Protein AF-0000000086674468 (afdb_homodimer)

Radius of gyration: 33.08 Å; Cα contacts (8 Å, |Δi|>4): 2312; chains: 2; bounding box: 78×90×82 Å

InterPro domains:
  IPR001851 ABC transporter, permease [PF02653] (36-300)
  IPR003439 ABC transporter-like, ATP-binding domain [PF00005] (406-553)
  IPR003439 ABC transporter-like, ATP-binding domain [PS50893] (391-625)
  IPR003593 AAA+ ATPase domain [SM00382] (415-603)
  IPR027417 P-loop containing nucleoside triphosphate hydrolase [G3DSA:3.40.50.300] (385-629)
  IPR027417 P-loop containing nucleoside triphosphate hydrolase [SSF52540] (390-624)
  IPR032823 Branched-chain amino acid ATP-binding cassette transporter, C-terminal [PF12399] (604-627)
  IPR043428 High-affinity branched-chain amino acid transport system permease protein LivM-like [cd06581] (40-310)
  IPR051120 ABC Transporter, Amino Acid and LPS Transport [PTHR45772] (387-627)

Sequence (1258 aa):
MTTRRALIGFPVAIAVLAALSLYRVTLGIPLAYLVLLTSILFWVTQATSWNILSGYSGYFSFGQAAYVGIGAYSTAVLFGRHGVNFYVTVVVAAALSAVLALAIGALAFRLRSLRGEIFALLTLAVPFILAALARINTTIDGGQGIIVSVPDFPAGIGLFQDFLYLISLLVAGAAVAVAFVMRRTRIGWALSAVHDAEDVAEGLGVATFRYKLRALVASAVIGGVGGAVFALQIGFVAVDSVFHLTVPLFVIVISVLGGRAHWMGPVAGAVLVVLLQDRLTASGLGEWQLIVLGALLIVLVIIAPQGIWPELSARPLIAVGTAAVVTAAVRLALSVDLLDALLAGLLTASVVAMVLNRRAGPAPRVRPAETEHAVAPTVPSPVDGAGRVLVECANVAKHFGGVRALDDVSLTIHEGEIVGLVGPNGSGKSTLVSILAGSRRPTAGRLIVEGRDVTGWPPHRVAHAGIARTYQIPRPFTSMTVRDNVAMAVMFGRTPRGLVAARAAADRPLETVGLAHLADAYPAVLNLHQRQLLEIARALAADPKVLLLDEALAGLNPVEIDNAVAVIRRVHESGVAIVIVEHLLRVVTQLATRLVVLDRGARLADGDPKTVLADPAVVRAYLGKRAHAMTTRRALIGFPVAIAVLAALSLYRVTLGIPLAYLVLLTSILFWVTQATSWNILSGYSGYFSFGQAAYVGIGAYSTAVLFGRHGVNFYVTVVVAAALSAVLALAIGALAFRLRSLRGEIFALLTLAVPFILAALARINTTIDGGQGIIVSVPDFPAGIGLFQDFLYLISLLVAGAAVAVAFVMRRTRIGWALSAVHDAEDVAEGLGVATFRYKLRALVASAVIGGVGGAVFALQIGFVAVDSVFHLTVPLFVIVISVLGGRAHWMGPVAGAVLVVLLQDRLTASGLGEWQLIVLGALLIVLVIIAPQGIWPELSARPLIAVGTAAVVTAAVRLALSVDLLDALLAGLLTASVVAMVLNRRAGPAPRVRPAETEHAVAPTVPSPVDGAGRVLVECANVAKHFGGVRALDDVSLTIHEGEIVGLVGPNGSGKSTLVSILAGSRRPTAGRLIVEGRDVTGWPPHRVAHAGIARTYQIPRPFTSMTVRDNVAMAVMFGRTPRGLVAARAAADRPLETVGLAHLADAYPAVLNLHQRQLLEIARALAADPKVLLLDEALAGLNPVEIDNAVAVIRRVHESGVAIVIVEHLLRVVTQLATRLVVLDRGARLADGDPKTVLADPAVVRAYLGKRAHA

Foldseek 3Di:
DVVVCCVVVLVVVLVVLLVCLLCVVVVVPDLVVLLLLLQLLLLLLLLLLQLLQCLLQVQQALQLLVLLQLLLLQLLQCCQPVNDALVVSLVVSLVVLLVVLLVLLVPQVVDPVNGDPNNRVSSNCNLVVVLVVCCVPCVRQVNPWTFHDQGDDDPSQPDSSSVLSSVSSVLSSVSLVVSVVCCQFLLSLLSLCNNQPVQQSLLLQRPNSVSSSVSSSSSSSSSSSSSNSVSVSVRIDDSCVRSDSVSSVLSVLLCQQQFSNDSCSSSLSSLLLSLVLVVCVVVVNNVCSVVVSVVVSVVSCVLPVRHQNVLCVVPVVQLVVQLVVQLVCCCVVVVDDSSVSNSRSNVRSSVVSSVVVVVPDDDPQPPPPPLPLPDQPDQPDDPPDQAAWFKWWAQFWADDPPATLAGGAIDTFHWLFEEEEEFDPSLNPVVVVCQLQLVDATPDTFMAGPRRTCHNPHNSVSQLSFEHEQDQQQRFSQVAFLLVSLLSSCCRANNHDTSVVSSVLLQVLCVLLRNNVRRGPGCVSDDLLVSLSSSVSSRVSSVGQEYEYEQSCPPPDPVSLVSVLSSVSSSSVVTHYYYYYHDDLVSCLVRGQKYWYGGSNYTDDIGGSVVRCPDPSRVCRHVPDDPPD/DVLVCCVVVLVVVLVVLLVCLLCVVVVVPDLVVLLLLLQLLLLLLLLLLQLLQCLLQVAQALQLLVLLQLLLLQLLQCCQPVNHALVVSLVVSLVVLLVVLLVLLVPQVVDPVNGDPNNRVSSNCNLVVVLVVCCVPCVRQVNPWTFHDQGDDDVSQPDSSSVLSSVSSVLSSVSLVVSVVCCQFLLSLLSLCNNQPVQQSLLLQRPNSVSSSVSSSSSSSSSSSSSNSVSVSVRIDDSCVRSDSVSSVLSVLLCQQQFSNDSCSSSLSSLLLSLVLVVCVVVVNNVCSVVVSVVVSVVSCVQPVRHQNVLCVVPVVQLVVQLVVQLVCCCVVVVDDSSVSNSRSNVVSSVVSSVVVVVPDDDPQPPPPPLPLPDQPDQPDPPPDQAAWFKWWAQFWADDPPATLAGGAIDTFHWLFEEEEEFDPSLNPVVVVCQLQLVDATPDTFMAGPRRTCHNPHNSVSQLSFEHEQDQQQRFSQVAFLLVSLLSSCCRANNHDTSVVSSVLLQVLCVLLRNNVRRGPGCVSDDLLRSLSSRVSSRVSSVGQEYEYEQSCPPPDPVSLVSVLSSVSSSSVVTHYYYYYHDDLVSCLVRGQKYWYGGSNYTDDIGGSVVRCPDPSRVCRHVPDDPPD

Structure (mmCIF, N/CA/C/O backbone):
data_AF-0000000086674468-model_v1
#
loop_
_entity.id
_entity.type
_entity.pdbx_description
1 polymer 'ABC transporter domain-containing protein'
#
loop_
_atom_site.group_PDB
_atom_site.id
_atom_site.type_symbol
_atom_site.label_atom_id
_atom_site.label_alt_id
_atom_site.label_comp_id
_atom_site.label_asym_id
_atom_site.label_entity_id
_atom_site.label_seq_id
_atom_site.pdbx_PDB_ins_code
_atom_site.Cartn_x
_atom_site.Cartn_y
_atom_site.Cartn_z
_atom_site.occupancy
_atom_site.B_iso_or_equiv
_atom_site.auth_seq_id
_atom_site.auth_comp_id
_atom_site.auth_asym_id
_atom_site.auth_atom_id
_atom_site.pdbx_PDB_model_num
ATOM 1 N N . MET A 1 1 ? -34.219 7.484 -9.469 1 38.5 1 MET A N 1
ATOM 2 C CA . MET A 1 1 ? -34.531 7.027 -10.812 1 38.5 1 MET A CA 1
ATOM 3 C C . MET A 1 1 ? -33.531 5.996 -11.289 1 38.5 1 MET A C 1
ATOM 5 O O . MET A 1 1 ? -33.906 5.016 -11.945 1 38.5 1 MET A O 1
ATOM 9 N N . THR A 1 2 ? -32.25 6.34 -10.992 1 46.28 2 THR A N 1
ATOM 10 C CA . THR A 1 2 ? -31.188 5.457 -11.484 1 46.28 2 THR A CA 1
ATOM 11 C C . THR A 1 2 ? -31.266 4.098 -10.789 1 46.28 2 THR A C 1
ATOM 13 O O . THR A 1 2 ? -30.969 3.066 -11.406 1 46.28 2 THR A O 1
ATOM 16 N N . THR A 1 3 ? -31.844 4.176 -9.609 1 51.56 3 THR A N 1
ATOM 17 C CA . THR A 1 3 ? -31.922 2.936 -8.852 1 51.56 3 THR A CA 1
ATOM 18 C C . THR A 1 3 ? -33.031 2.033 -9.391 1 51.56 3 THR A C 1
ATOM 20 O O . THR A 1 3 ? -32.844 0.82 -9.508 1 51.56 3 THR A O 1
ATOM 23 N N . ARG A 1 4 ? -34.281 2.607 -9.695 1 50.47 4 ARG A N 1
ATOM 24 C CA . ARG A 1 4 ? -35.406 1.818 -10.188 1 50.47 4 ARG A CA 1
ATOM 25 C C . ARG A 1 4 ? -35.094 1.17 -11.531 1 50.47 4 ARG A C 1
ATOM 27 O O . ARG A 1 4 ? -35.5 0.035 -11.789 1 50.47 4 ARG A O 1
ATOM 34 N N . ARG A 1 5 ? -34.406 1.897 -12.305 1 51.22 5 ARG A N 1
ATOM 35 C CA . ARG A 1 5 ? -34.062 1.386 -13.625 1 51.22 5 ARG A CA 1
ATOM 36 C C . ARG A 1 5 ? -33.125 0.202 -13.523 1 51.22 5 ARG A C 1
ATOM 38 O O . ARG A 1 5 ? -33.219 -0.761 -14.281 1 51.22 5 ARG A O 1
ATOM 45 N N . ALA A 1 6 ? -32.188 0.221 -12.602 1 57.38 6 ALA A N 1
ATOM 46 C CA . ALA A 1 6 ? -31.25 -0.892 -12.422 1 57.38 6 ALA A CA 1
ATOM 47 C C . ALA A 1 6 ? -31.984 -2.131 -11.906 1 57.38 6 ALA A C 1
ATOM 49 O O . ALA A 1 6 ? -31.656 -3.256 -12.305 1 57.38 6 ALA A O 1
ATOM 50 N N . LEU A 1 7 ? -32.969 -1.958 -11.188 1 59.97 7 LEU A N 1
ATOM 51 C CA . LEU A 1 7 ? -33.719 -3.055 -10.594 1 59.97 7 LEU A CA 1
ATOM 52 C C . LEU A 1 7 ? -34.562 -3.775 -11.641 1 59.97 7 LEU A C 1
ATOM 54 O O . LEU A 1 7 ? -34.781 -4.988 -11.555 1 59.97 7 LEU A O 1
ATOM 58 N N . ILE A 1 8 ? -35 -3.027 -12.625 1 59.19 8 ILE A N 1
ATOM 59 C CA . ILE A 1 8 ? -35.812 -3.656 -13.672 1 59.19 8 ILE A CA 1
ATOM 60 C C . ILE A 1 8 ? -34.906 -4.203 -14.766 1 59.19 8 ILE A C 1
ATOM 62 O O . ILE A 1 8 ? -35.156 -5.281 -15.312 1 59.19 8 ILE A O 1
ATOM 66 N N . GLY A 1 9 ? -33.812 -3.549 -14.945 1 67.56 9 GLY A N 1
ATOM 67 C CA . GLY A 1 9 ? -32.938 -3.91 -16.031 1 67.56 9 GLY A CA 1
ATOM 68 C C . GLY A 1 9 ? -32.156 -5.203 -15.789 1 67.56 9 GLY A C 1
ATOM 69 O O . GLY A 1 9 ? -32 -6.012 -16.703 1 67.56 9 GLY A O 1
ATOM 70 N N . PHE A 1 10 ? -31.969 -5.52 -14.562 1 77.31 10 PHE A N 1
ATOM 71 C CA . PHE A 1 10 ? -31.141 -6.668 -14.219 1 77.31 10 PHE A CA 1
ATOM 72 C C . PHE A 1 10 ? -31.906 -7.969 -14.43 1 77.31 10 PHE A C 1
ATOM 74 O O . PHE A 1 10 ? -31.438 -8.859 -15.141 1 77.31 10 PHE A O 1
ATOM 81 N N . PRO A 1 11 ? -33.094 -8.062 -13.945 1 76 11 PRO A N 1
ATOM 82 C CA . PRO A 1 11 ? -33.844 -9.305 -14.18 1 76 11 PRO A CA 1
ATOM 83 C C . PRO A 1 11 ? -34.188 -9.531 -15.648 1 76 11 PRO A C 1
ATOM 85 O O . PRO A 1 11 ? -34.188 -10.672 -16.125 1 76 11 PRO A O 1
ATOM 88 N N . VAL A 1 12 ? -34.406 -8.477 -16.359 1 74.56 12 VAL A N 1
ATOM 89 C CA . VAL A 1 12 ? -34.688 -8.594 -17.781 1 74.56 12 VAL A CA 1
ATOM 90 C C . VAL A 1 12 ? -33.469 -9.109 -18.531 1 74.56 12 VAL A C 1
ATOM 92 O O . VAL A 1 12 ? -33.594 -9.969 -19.406 1 74.56 12 VAL A O 1
ATOM 95 N N . ALA A 1 13 ? -32.344 -8.617 -18.156 1 80.12 13 ALA A N 1
ATOM 96 C CA . ALA A 1 13 ? -31.094 -9.086 -18.781 1 80.12 13 ALA A CA 1
ATOM 97 C C . ALA A 1 13 ? -30.875 -10.57 -18.516 1 80.12 13 ALA A C 1
ATOM 99 O O . ALA A 1 13 ? -30.5 -11.312 -19.422 1 80.12 13 ALA A O 1
ATOM 100 N N . ILE A 1 14 ? -31.172 -11 -17.375 1 82.69 14 ILE A N 1
ATOM 101 C CA . ILE A 1 14 ? -31 -12.398 -17 1 82.69 14 ILE A CA 1
ATOM 102 C C . ILE A 1 14 ? -32 -13.273 -17.766 1 82.69 14 ILE A C 1
ATOM 104 O O . ILE A 1 14 ? -31.641 -14.352 -18.234 1 82.69 14 ILE A O 1
ATOM 108 N N . ALA A 1 15 ? -33.188 -12.742 -17.891 1 81.62 15 ALA A N 1
ATOM 109 C CA . ALA A 1 15 ? -34.25 -13.484 -18.609 1 81.62 15 ALA A CA 1
ATOM 110 C C . ALA A 1 15 ? -33.906 -13.625 -20.094 1 81.62 15 ALA A C 1
ATOM 112 O O . ALA A 1 15 ? -34.094 -14.688 -20.672 1 81.62 15 ALA A O 1
ATOM 113 N N . VAL A 1 16 ? -33.438 -12.594 -20.594 1 80.38 16 VAL A N 1
ATOM 114 C CA . VAL A 1 16 ? -33.062 -12.617 -22 1 80.38 16 VAL A CA 1
ATOM 115 C C . VAL A 1 16 ? -31.906 -13.594 -22.219 1 80.38 16 VAL A C 1
ATOM 117 O O . VAL A 1 16 ? -31.922 -14.375 -23.172 1 80.38 16 VAL A O 1
ATOM 120 N N . LEU A 1 17 ? -31 -13.555 -21.344 1 86.56 17 LEU A N 1
ATOM 121 C CA . LEU A 1 17 ? -29.859 -14.453 -21.453 1 86.56 17 LEU A CA 1
ATOM 122 C C . LEU A 1 17 ? -30.281 -15.906 -21.219 1 86.56 17 LEU A C 1
ATOM 124 O O . LEU A 1 17 ? -29.75 -16.812 -21.859 1 86.56 17 LEU A O 1
ATOM 128 N N . ALA A 1 18 ? -31.188 -16.031 -20.344 1 86.25 18 ALA A N 1
ATOM 129 C CA . ALA A 1 18 ? -31.719 -17.375 -20.109 1 86.25 18 ALA A CA 1
ATOM 130 C C . ALA A 1 18 ? -32.469 -17.891 -21.344 1 86.25 18 ALA A C 1
ATOM 132 O O . ALA A 1 18 ? -32.375 -19.078 -21.688 1 86.25 18 ALA A O 1
ATOM 133 N N . ALA A 1 19 ? -33.188 -17.016 -22 1 81.19 19 ALA A N 1
ATOM 134 C CA . ALA A 1 19 ? -33.938 -17.359 -23.188 1 81.19 19 ALA A CA 1
ATOM 135 C C . ALA A 1 19 ? -33.031 -17.766 -24.344 1 81.19 19 ALA A C 1
ATOM 137 O O . ALA A 1 19 ? -33.406 -18.562 -25.203 1 81.19 19 ALA A O 1
ATOM 138 N N . LEU A 1 20 ? -31.922 -17.188 -24.375 1 79.56 20 LEU A N 1
ATOM 139 C CA . LEU A 1 20 ? -30.953 -17.516 -25.422 1 79.56 20 LEU A CA 1
ATOM 140 C C . LEU A 1 20 ? -30.641 -19 -25.406 1 79.56 20 LEU A C 1
ATOM 142 O O . LEU A 1 20 ? -30.453 -19.609 -26.469 1 79.56 20 LEU A O 1
ATOM 146 N N . SER A 1 21 ? -30.484 -19.609 -24.266 1 77 21 SER A N 1
ATOM 147 C CA . SER A 1 21 ? -30.203 -21.031 -24.156 1 77 21 SER A CA 1
ATOM 148 C C . SER A 1 21 ? -31.438 -21.859 -24.5 1 77 21 SER A C 1
ATOM 150 O O . SER A 1 21 ? -31.344 -22.875 -25.203 1 77 21 SER A O 1
ATOM 152 N N . LEU A 1 22 ? -32.594 -21.359 -24.016 1 77.12 22 LEU A N 1
ATOM 153 C CA . LEU A 1 22 ? -33.812 -22.156 -24.188 1 77.12 22 LEU A CA 1
ATOM 154 C C . LEU A 1 22 ? -34.25 -22.188 -25.641 1 77.12 22 LEU A C 1
ATOM 156 O O . LEU A 1 22 ? -34.812 -23.188 -26.109 1 77.12 22 LEU A O 1
ATOM 160 N N . TYR A 1 23 ? -33.906 -21.125 -26.391 1 78.56 23 TYR A N 1
ATOM 161 C CA . TYR A 1 23 ? -34.312 -21.047 -27.781 1 78.56 23 TYR A CA 1
ATOM 162 C C . TYR A 1 23 ? -33.125 -21.141 -28.734 1 78.56 23 TYR A C 1
ATOM 164 O O . TYR A 1 23 ? -33.219 -20.719 -29.875 1 78.56 23 TYR A O 1
ATOM 172 N N . ARG A 1 24 ? -32.094 -21.625 -28.297 1 79.31 24 ARG A N 1
ATOM 173 C CA . ARG A 1 24 ? -30.844 -21.703 -29.062 1 79.31 24 ARG A CA 1
ATOM 174 C C . ARG A 1 24 ? -31.047 -22.484 -30.359 1 79.31 24 ARG A C 1
ATOM 176 O O . ARG A 1 24 ? -30.594 -22.047 -31.422 1 79.31 24 ARG A O 1
ATOM 183 N N . VAL A 1 25 ? -31.734 -23.594 -30.25 1 75.75 25 VAL A N 1
ATOM 184 C CA . VAL A 1 25 ? -31.953 -24.469 -31.406 1 75.75 25 VAL A CA 1
ATOM 185 C C . VAL A 1 25 ? -32.844 -23.75 -32.438 1 75.75 25 VAL A C 1
ATOM 187 O O . VAL A 1 25 ? -32.562 -23.797 -33.625 1 75.75 25 VAL A O 1
ATOM 190 N N . THR A 1 26 ? -33.812 -23.094 -31.875 1 75.19 26 THR A N 1
ATOM 191 C CA . THR A 1 26 ? -34.75 -22.391 -32.75 1 75.19 26 THR A CA 1
ATOM 192 C C . THR A 1 26 ? -34.062 -21.219 -33.438 1 75.19 26 THR A C 1
ATOM 194 O O . THR A 1 26 ? -34.375 -20.906 -34.594 1 75.19 26 THR A O 1
ATOM 197 N N . LEU A 1 27 ? -33.125 -20.609 -32.781 1 78.19 27 LEU A N 1
ATOM 198 C CA . LEU A 1 27 ? -32.469 -19.422 -33.312 1 78.19 27 LEU A CA 1
ATOM 199 C C . LEU A 1 27 ? -31.219 -19.797 -34.094 1 78.19 27 LEU A C 1
ATOM 201 O O . LEU A 1 27 ? -30.609 -18.938 -34.719 1 78.19 27 LEU A O 1
ATOM 205 N N . GLY A 1 28 ? -30.828 -21.078 -34.094 1 76.31 28 GLY A N 1
ATOM 206 C CA . GLY A 1 28 ? -29.688 -21.547 -34.844 1 76.31 28 GLY A CA 1
ATOM 207 C C . GLY A 1 28 ? -28.359 -21.109 -34.25 1 76.31 28 GLY A C 1
ATOM 208 O O . GLY A 1 28 ? -27.391 -20.859 -35 1 76.31 28 GLY A O 1
ATOM 209 N N . ILE A 1 29 ? -28.297 -20.922 -33.031 1 79.56 29 ILE A N 1
ATOM 210 C CA . ILE A 1 29 ? -27.078 -20.484 -32.375 1 79.56 29 ILE A CA 1
ATOM 211 C C . ILE A 1 29 ? -26.188 -21.688 -32.094 1 79.56 29 ILE A C 1
ATOM 213 O O . ILE A 1 29 ? -26.625 -22.656 -31.438 1 79.56 29 ILE A O 1
ATOM 217 N N . PRO A 1 30 ? -25.031 -21.641 -32.625 1 83.75 30 PRO A N 1
ATOM 218 C CA . PRO A 1 30 ? -24.109 -22.75 -32.406 1 83.75 30 PRO A CA 1
ATOM 219 C C . PRO A 1 30 ? -23.781 -22.953 -30.922 1 83.75 30 PRO A C 1
ATOM 221 O O . PRO A 1 30 ? -23.766 -22 -30.156 1 83.75 30 PRO A O 1
ATOM 224 N N . LEU A 1 31 ? -23.484 -24.188 -30.562 1 85.25 31 LEU A N 1
ATOM 225 C CA . LEU A 1 31 ? -23.172 -24.594 -29.188 1 85.25 31 LEU A CA 1
ATOM 226 C C . LEU A 1 31 ? -21.906 -23.906 -28.688 1 85.25 31 LEU A C 1
ATOM 228 O O . LEU A 1 31 ? -21.766 -23.656 -27.484 1 85.25 31 LEU A O 1
ATOM 232 N N . ALA A 1 32 ? -21.047 -23.516 -29.578 1 85.56 32 ALA A N 1
ATOM 233 C CA . ALA A 1 32 ? -19.766 -22.891 -29.234 1 85.56 32 ALA A CA 1
ATOM 234 C C . ALA A 1 32 ? -19.984 -21.562 -28.516 1 85.56 32 ALA A C 1
ATOM 236 O O . ALA A 1 32 ? -19.203 -21.188 -27.641 1 85.56 32 ALA A O 1
ATOM 237 N N . TYR A 1 33 ? -21.031 -20.953 -28.844 1 85.88 33 TYR A N 1
ATOM 238 C CA . TYR A 1 33 ? -21.312 -19.672 -28.219 1 85.88 33 TYR A CA 1
ATOM 239 C C . TYR A 1 33 ? -21.781 -19.875 -26.781 1 85.88 33 TYR A C 1
ATOM 241 O O . TYR A 1 33 ? -21.5 -19.047 -25.906 1 85.88 33 TYR A O 1
ATOM 249 N N . LEU A 1 34 ? -22.438 -20.984 -26.516 1 87.69 34 LEU A N 1
ATOM 250 C CA . LEU A 1 34 ? -22.859 -21.266 -25.156 1 87.69 34 LEU A CA 1
ATOM 251 C C . LEU A 1 34 ? -21.672 -21.594 -24.266 1 87.69 34 LEU A C 1
ATOM 253 O O . LEU A 1 34 ? -21.641 -21.203 -23.094 1 87.69 34 LEU A O 1
ATOM 257 N N . VAL A 1 35 ? -20.766 -22.266 -24.797 1 90.56 35 VAL A N 1
ATOM 258 C CA . VAL A 1 35 ? -19.562 -22.609 -24.047 1 90.56 35 VAL A CA 1
ATOM 259 C C . VAL A 1 35 ? -18.797 -21.328 -23.703 1 90.56 35 VAL A C 1
ATOM 261 O O . VAL A 1 35 ? -18.328 -21.172 -22.562 1 90.56 35 VAL A O 1
ATOM 264 N N . LEU A 1 36 ? -18.719 -20.438 -24.672 1 91.12 36 LEU A N 1
ATOM 265 C CA . LEU A 1 36 ? -18.031 -19.172 -24.453 1 91.12 36 LEU A CA 1
ATOM 266 C C . LEU A 1 36 ? -18.75 -18.344 -23.391 1 91.12 36 LEU A C 1
ATOM 268 O O . LEU A 1 36 ? -18.094 -17.797 -22.484 1 91.12 36 LEU A O 1
ATOM 272 N N . LEU A 1 37 ? -20 -18.297 -23.516 1 91.69 37 LEU A N 1
ATOM 273 C CA . LEU A 1 37 ? -20.781 -17.516 -22.562 1 91.69 37 LEU A CA 1
ATOM 274 C C . LEU A 1 37 ? -20.656 -18.109 -21.156 1 91.69 37 LEU A C 1
ATOM 276 O O . LEU A 1 37 ? -20.641 -17.359 -20.172 1 91.69 37 LEU A O 1
ATOM 280 N N . THR A 1 38 ? -20.656 -19.438 -21.094 1 94.44 38 THR A N 1
ATOM 281 C CA . THR A 1 38 ? -20.484 -20.094 -19.812 1 94.44 38 THR A CA 1
ATOM 282 C C . THR A 1 38 ? -19.125 -19.719 -19.188 1 94.44 38 THR A C 1
ATOM 284 O O . THR A 1 38 ? -19.031 -19.484 -17.984 1 94.44 38 THR A O 1
ATOM 287 N N . SER A 1 39 ? -18.109 -19.625 -19.984 1 94.94 39 SER A N 1
ATOM 288 C CA . SER A 1 39 ? -16.797 -19.203 -19.516 1 94.94 39 SER A CA 1
ATOM 289 C C . SER A 1 39 ? -16.812 -17.766 -19.016 1 94.94 39 SER A C 1
ATOM 291 O O . SER A 1 39 ? -16.203 -17.453 -18 1 94.94 39 SER A O 1
ATOM 293 N N . ILE A 1 40 ? -17.484 -16.906 -19.75 1 95.12 40 ILE A N 1
ATOM 294 C CA . ILE A 1 40 ? -17.609 -15.516 -19.344 1 95.12 40 ILE A CA 1
ATOM 295 C C . ILE A 1 40 ? -18.297 -15.422 -17.984 1 95.12 40 ILE A C 1
ATOM 297 O O . ILE A 1 40 ? -17.844 -14.68 -17.109 1 95.12 40 ILE A O 1
ATOM 301 N N . LEU A 1 41 ? -19.312 -16.234 -17.859 1 96.62 41 LEU A N 1
ATOM 302 C CA . LEU A 1 41 ? -20.094 -16.188 -16.641 1 96.62 41 LEU A CA 1
ATOM 303 C C . LEU A 1 41 ? -19.266 -16.672 -15.445 1 96.62 41 LEU A C 1
ATOM 305 O O . LEU A 1 41 ? -19.438 -16.188 -14.328 1 96.62 41 LEU A O 1
ATOM 309 N N . PHE A 1 42 ? -18.406 -17.656 -15.656 1 96.88 42 PHE A N 1
ATOM 310 C CA . PHE A 1 42 ? -17.516 -18.094 -14.594 1 96.88 42 PHE A CA 1
ATOM 311 C C . PHE A 1 42 ? -16.641 -16.953 -14.109 1 96.88 42 PHE A C 1
ATOM 313 O O . PHE A 1 42 ? -16.516 -16.719 -12.906 1 96.88 42 PHE A O 1
ATOM 320 N N . TRP A 1 43 ? -16.109 -16.25 -15.031 1 97.12 43 TRP A N 1
ATOM 321 C CA . TRP A 1 43 ? -15.188 -15.188 -14.672 1 97.12 43 TRP A CA 1
ATOM 322 C C . TRP A 1 43 ? -15.938 -13.984 -14.109 1 97.12 43 TRP A C 1
ATOM 324 O O . TRP A 1 43 ? -15.422 -13.273 -13.242 1 97.12 43 TRP A O 1
ATOM 334 N N . VAL A 1 44 ? -17.109 -13.766 -14.562 1 96.69 44 VAL A N 1
ATOM 335 C CA . VAL A 1 44 ? -17.953 -12.727 -13.969 1 96.69 44 VAL A CA 1
ATOM 336 C C . VAL A 1 44 ? -18.172 -13.039 -12.484 1 96.69 44 VAL A C 1
ATOM 338 O O . VAL A 1 44 ? -18.062 -12.156 -11.633 1 96.69 44 VAL A O 1
ATOM 341 N N . THR A 1 45 ? -18.469 -14.305 -12.242 1 97.69 45 THR A N 1
ATOM 342 C CA . THR A 1 45 ? -18.719 -14.727 -10.867 1 97.69 45 THR A CA 1
ATOM 343 C C . THR A 1 45 ? -17.484 -14.508 -10 1 97.69 45 THR A C 1
ATOM 345 O O . THR A 1 45 ? -17.578 -13.922 -8.922 1 97.69 45 THR A O 1
ATOM 348 N N . GLN A 1 46 ? -16.406 -14.93 -10.492 1 97.38 46 GLN A N 1
ATOM 349 C CA . GLN A 1 46 ? -15.188 -14.859 -9.695 1 97.38 46 GLN A CA 1
ATOM 350 C C . GLN A 1 46 ? -14.719 -13.422 -9.531 1 97.38 46 GLN A C 1
ATOM 352 O O . GLN A 1 46 ? -14.297 -13.016 -8.445 1 97.38 46 GLN A O 1
ATOM 357 N N . ALA A 1 47 ? -14.766 -12.625 -10.578 1 96.56 47 ALA A N 1
ATOM 358 C CA . ALA A 1 47 ? -14.336 -11.234 -10.508 1 96.56 47 ALA A CA 1
ATOM 359 C C . ALA A 1 47 ? -15.258 -10.422 -9.609 1 96.56 47 ALA A C 1
ATOM 361 O O . ALA A 1 47 ? -14.805 -9.555 -8.859 1 96.56 47 ALA A O 1
ATOM 362 N N . THR A 1 48 ? -16.531 -10.703 -9.734 1 96.5 48 THR A N 1
ATOM 363 C CA . THR A 1 48 ? -17.484 -10.008 -8.875 1 96.5 48 THR A CA 1
ATOM 364 C C . THR A 1 48 ? -17.281 -10.391 -7.41 1 96.5 48 THR A C 1
ATOM 366 O O . THR A 1 48 ? -17.344 -9.531 -6.527 1 96.5 48 THR A O 1
ATOM 369 N N . SER A 1 49 ? -17.062 -11.688 -7.234 1 96.81 49 SER A N 1
ATOM 370 C CA . SER A 1 49 ? -16.75 -12.164 -5.887 1 96.81 49 SER A CA 1
ATOM 371 C C . SER A 1 49 ? -15.539 -11.445 -5.309 1 96.81 49 SER A C 1
ATOM 373 O O . SER A 1 49 ? -15.578 -10.969 -4.172 1 96.81 49 SER A O 1
ATOM 375 N N . TRP A 1 50 ? -14.539 -11.289 -6.023 1 95.88 50 TRP A N 1
ATOM 376 C CA . TRP A 1 50 ? -13.312 -10.617 -5.594 1 95.88 50 TRP A CA 1
ATOM 377 C C . TRP A 1 50 ? -13.57 -9.141 -5.332 1 95.88 50 TRP A C 1
ATOM 379 O O . TRP A 1 50 ? -13.062 -8.578 -4.355 1 95.88 50 TRP A O 1
ATOM 389 N N . ASN A 1 51 ? -14.352 -8.57 -6.188 1 95.25 51 ASN A N 1
ATOM 390 C CA . ASN A 1 51 ? -14.586 -7.129 -6.152 1 95.25 51 ASN A CA 1
ATOM 391 C C . ASN A 1 51 ? -15.359 -6.723 -4.898 1 95.25 51 ASN A C 1
ATOM 393 O O . ASN A 1 51 ? -15.227 -5.59 -4.426 1 95.25 51 ASN A O 1
ATOM 397 N N . ILE A 1 52 ? -16.109 -7.586 -4.402 1 94.94 52 ILE A N 1
ATOM 398 C CA . ILE A 1 52 ? -16.938 -7.293 -3.238 1 94.94 52 ILE A CA 1
ATOM 399 C C . ILE A 1 52 ? -16.062 -6.922 -2.051 1 94.94 52 ILE A C 1
ATOM 401 O O . ILE A 1 52 ? -16.375 -5.988 -1.305 1 94.94 52 ILE A O 1
ATOM 405 N N . LEU A 1 53 ? -15.008 -7.586 -1.934 1 92 53 LEU A N 1
ATOM 406 C CA . LEU A 1 53 ? -14.102 -7.227 -0.847 1 92 53 LEU A CA 1
ATOM 407 C C . LEU A 1 53 ? -13 -6.289 -1.34 1 92 53 LEU A C 1
ATOM 409 O O . LEU A 1 53 ? -12.891 -5.156 -0.872 1 92 53 LEU A O 1
ATOM 413 N N . SER A 1 54 ? -12.289 -6.754 -2.271 1 91.38 54 SER A N 1
ATOM 414 C CA . SER A 1 54 ? -11.07 -6.059 -2.678 1 91.38 54 SER A CA 1
ATOM 415 C C . SER A 1 54 ? -11.383 -4.762 -3.408 1 91.38 54 SER A C 1
ATOM 417 O O . SER A 1 54 ? -10.695 -3.754 -3.227 1 91.38 54 SER A O 1
ATOM 419 N N . GLY A 1 55 ? -12.375 -4.758 -4.191 1 89.88 55 GLY A N 1
ATOM 420 C CA . GLY A 1 55 ? -12.75 -3.559 -4.926 1 89.88 55 GLY A CA 1
ATOM 421 C C . GLY A 1 55 ? -13.344 -2.477 -4.043 1 89.88 55 GLY A C 1
ATOM 422 O O . GLY A 1 55 ? -12.922 -1.32 -4.102 1 89.88 55 GLY A O 1
ATOM 423 N N . TYR A 1 56 ? -14.227 -2.891 -3.182 1 91.38 56 TYR A N 1
ATOM 424 C CA . TYR A 1 56 ? -14.969 -1.923 -2.379 1 91.38 56 TYR A CA 1
ATOM 425 C C . TYR A 1 56 ? -14.125 -1.43 -1.207 1 91.38 56 TYR A C 1
ATOM 427 O O . TYR A 1 56 ? -14.195 -0.254 -0.84 1 91.38 56 TYR A O 1
ATOM 435 N N . SER A 1 57 ? -13.344 -2.254 -0.599 1 90.94 57 SER A N 1
ATOM 436 C CA . SER A 1 57 ? -12.609 -1.871 0.603 1 90.94 57 SER A CA 1
ATOM 437 C C . SER A 1 57 ? -11.172 -1.486 0.273 1 90.94 57 SER A C 1
ATOM 439 O O . SER A 1 57 ? -10.492 -0.845 1.079 1 90.94 57 SER A O 1
ATOM 441 N N . GLY A 1 58 ? -10.672 -1.985 -0.812 1 86.94 58 GLY A N 1
ATOM 442 C CA . GLY A 1 58 ? -9.297 -1.693 -1.168 1 86.94 58 GLY A CA 1
ATOM 443 C C . GLY A 1 58 ? -8.32 -2.746 -0.679 1 86.94 58 GLY A C 1
ATOM 444 O O . GLY A 1 58 ? -7.129 -2.693 -1.001 1 86.94 58 GLY A O 1
ATOM 445 N N . TYR A 1 59 ? -8.758 -3.787 0.069 1 88.12 59 TYR A N 1
ATOM 446 C CA . TYR A 1 59 ? -7.902 -4.891 0.49 1 88.12 59 TYR A CA 1
ATOM 447 C C . TYR A 1 59 ? -7.672 -5.867 -0.656 1 88.12 59 TYR A C 1
ATOM 449 O O . TYR A 1 59 ? -8.555 -6.652 -1.001 1 88.12 59 TYR A O 1
ATOM 457 N N . PHE A 1 60 ? -6.547 -5.871 -1.202 1 87.19 60 PHE A N 1
ATOM 458 C CA . PHE A 1 60 ? -6.234 -6.699 -2.359 1 87.19 60 PHE A CA 1
ATOM 459 C C . PHE A 1 60 ? -5.98 -8.141 -1.94 1 87.19 60 PHE A C 1
ATOM 461 O O . PHE A 1 60 ? -4.973 -8.438 -1.298 1 87.19 60 PHE A O 1
ATOM 468 N N . SER A 1 61 ? -6.871 -8.984 -2.291 1 90.06 61 SER A N 1
ATOM 469 C CA . SER A 1 61 ? -6.738 -10.398 -1.967 1 90.06 61 SER A CA 1
ATOM 470 C C . SER A 1 61 ? -6.215 -11.195 -3.158 1 90.06 61 SER A C 1
ATOM 472 O O . SER A 1 61 ? -6.633 -10.969 -4.297 1 90.06 61 SER A O 1
ATOM 474 N N . PHE A 1 62 ? -5.297 -12.102 -2.932 1 86.38 62 PHE A N 1
ATOM 475 C CA . PHE A 1 62 ? -4.785 -13 -3.957 1 86.38 62 PHE A CA 1
ATOM 476 C C . PHE A 1 62 ? -5.234 -14.438 -3.688 1 86.38 62 PHE A C 1
ATOM 478 O O . PHE A 1 62 ? -4.641 -15.383 -4.207 1 86.38 62 PHE A O 1
ATOM 485 N N . GLY A 1 63 ? -6.262 -14.594 -2.854 1 89.75 63 GLY A N 1
ATOM 486 C CA . GLY A 1 63 ? -6.648 -15.914 -2.393 1 89.75 63 GLY A CA 1
ATOM 487 C C . GLY A 1 63 ? -7.867 -16.469 -3.109 1 89.75 63 GLY A C 1
ATOM 488 O O . GLY A 1 63 ? -8.484 -17.422 -2.646 1 89.75 63 GLY A O 1
ATOM 489 N N . GLN A 1 64 ? -8.25 -15.938 -4.219 1 94.12 64 GLN A N 1
ATOM 490 C CA . GLN A 1 64 ? -9.469 -16.375 -4.895 1 94.12 64 GLN A CA 1
ATOM 491 C C . GLN A 1 64 ? -9.383 -17.844 -5.289 1 94.12 64 GLN A C 1
ATOM 493 O O . GLN A 1 64 ? -10.398 -18.531 -5.32 1 94.12 64 GLN A O 1
ATOM 498 N N . ALA A 1 65 ? -8.195 -18.328 -5.57 1 94.12 65 ALA A N 1
ATOM 499 C CA . ALA A 1 65 ? -8 -19.719 -5.949 1 94.12 65 ALA A CA 1
ATOM 500 C C . ALA A 1 65 ? -8.383 -20.656 -4.805 1 94.12 65 ALA A C 1
ATOM 502 O O . ALA A 1 65 ? -8.758 -21.812 -5.035 1 94.12 65 ALA A O 1
ATOM 503 N N . ALA A 1 66 ? -8.273 -20.156 -3.617 1 95.06 66 ALA A N 1
ATOM 504 C CA . ALA A 1 66 ? -8.648 -20.969 -2.461 1 95.06 66 ALA A CA 1
ATOM 505 C C . ALA A 1 66 ? -10.141 -21.266 -2.455 1 95.06 66 ALA A C 1
ATOM 507 O O . ALA A 1 66 ? -10.562 -22.406 -2.205 1 95.06 66 ALA A O 1
ATOM 508 N N . TYR A 1 67 ? -10.898 -20.312 -2.812 1 97.19 67 TYR A N 1
ATOM 509 C CA . TYR A 1 67 ? -12.352 -20.484 -2.795 1 97.19 67 TYR A CA 1
ATOM 510 C C . TYR A 1 67 ? -12.82 -21.328 -3.979 1 97.19 67 TYR A C 1
ATOM 512 O O . TYR A 1 67 ? -13.648 -22.219 -3.822 1 97.19 67 TYR A O 1
ATOM 520 N N . VAL A 1 68 ? -12.25 -21.031 -5.102 1 96.75 68 VAL A N 1
ATOM 521 C CA . VAL A 1 68 ? -12.578 -21.844 -6.273 1 96.75 68 VAL A CA 1
ATOM 522 C C . VAL A 1 68 ? -12.172 -23.281 -6.035 1 96.75 68 VAL A C 1
ATOM 524 O O . VAL A 1 68 ? -12.922 -24.219 -6.355 1 96.75 68 VAL A O 1
ATOM 527 N N . GLY A 1 69 ? -11 -23.438 -5.465 1 96.19 69 GLY A N 1
ATOM 528 C CA . GLY A 1 69 ? -10.484 -24.781 -5.199 1 96.19 69 GLY A CA 1
ATOM 529 C C . GLY A 1 69 ? -11.32 -25.547 -4.195 1 96.19 69 GLY A C 1
ATOM 530 O O . GLY A 1 69 ? -11.625 -26.719 -4.406 1 96.19 69 GLY A O 1
ATOM 531 N N . ILE A 1 70 ? -11.727 -24.922 -3.166 1 96.12 70 ILE A N 1
ATOM 532 C CA . ILE A 1 70 ? -12.547 -25.562 -2.154 1 96.12 70 ILE A CA 1
ATOM 533 C C . ILE A 1 70 ? -13.883 -25.984 -2.766 1 96.12 70 ILE A C 1
ATOM 535 O O . ILE A 1 70 ? -14.383 -27.078 -2.494 1 96.12 70 ILE A O 1
ATOM 539 N N . GLY A 1 71 ? -14.438 -25.125 -3.518 1 97.62 71 GLY A N 1
ATOM 540 C CA . GLY A 1 71 ? -15.695 -25.453 -4.168 1 97.62 71 GLY A CA 1
ATOM 541 C C . GLY A 1 71 ? -15.578 -26.594 -5.152 1 97.62 71 GLY A C 1
ATOM 542 O O . GLY A 1 71 ? -16.359 -27.547 -5.098 1 97.62 71 GLY A O 1
ATOM 543 N N . ALA A 1 72 ? -14.609 -26.562 -5.988 1 97.06 72 ALA A N 1
ATOM 544 C CA . ALA A 1 72 ? -14.422 -27.594 -7.012 1 97.06 72 ALA A CA 1
ATOM 545 C C . ALA A 1 72 ? -14.023 -28.922 -6.383 1 97.06 72 ALA A C 1
ATOM 547 O O . ALA A 1 72 ? -14.578 -29.969 -6.73 1 97.06 72 ALA A O 1
ATOM 548 N N . TYR A 1 73 ? -13.164 -28.844 -5.441 1 94.94 73 TYR A N 1
ATOM 549 C CA . TYR A 1 73 ? -12.625 -30.062 -4.84 1 94.94 73 TYR A CA 1
ATOM 550 C C . TYR A 1 73 ? -13.672 -30.75 -3.965 1 94.94 73 TYR A C 1
ATOM 552 O O . TYR A 1 73 ? -13.789 -31.969 -3.971 1 94.94 73 TYR A O 1
ATOM 560 N N . SER A 1 74 ? -14.367 -29.984 -3.193 1 95.56 74 SER A N 1
ATOM 561 C CA . SER A 1 74 ? -15.422 -30.578 -2.365 1 95.56 74 SER A CA 1
ATOM 562 C C . SER A 1 74 ? -16.516 -31.203 -3.223 1 95.56 74 SER A C 1
ATOM 564 O O . SER A 1 74 ? -17.031 -32.281 -2.891 1 95.56 74 SER A O 1
ATOM 566 N N . THR A 1 75 ? -16.844 -30.594 -4.316 1 96.62 75 THR A N 1
ATOM 567 C CA . THR A 1 75 ? -17.844 -31.141 -5.23 1 96.62 75 THR A CA 1
ATOM 568 C C . THR A 1 75 ? -17.328 -32.438 -5.875 1 96.62 75 THR A C 1
ATOM 570 O O . THR A 1 75 ? -18.062 -33.406 -5.992 1 96.62 75 THR A O 1
ATOM 573 N N . ALA A 1 76 ? -16.094 -32.438 -6.297 1 95.88 76 ALA A N 1
ATOM 574 C CA . ALA A 1 76 ? -15.5 -33.625 -6.914 1 95.88 76 ALA A CA 1
ATOM 575 C C . ALA A 1 76 ? -15.469 -34.781 -5.934 1 95.88 76 ALA A C 1
ATOM 577 O O . ALA A 1 76 ? -15.797 -35.906 -6.305 1 95.88 76 ALA A O 1
ATOM 578 N N . VAL A 1 77 ? -15.164 -34.531 -4.719 1 94.38 77 VAL A N 1
ATOM 579 C CA . VAL A 1 77 ? -15.031 -35.594 -3.723 1 94.38 77 VAL A CA 1
ATOM 580 C C . VAL A 1 77 ? -16.406 -36.094 -3.318 1 94.38 77 VAL A C 1
ATOM 582 O O . VAL A 1 77 ? -16.656 -37.312 -3.301 1 94.38 77 VAL A O 1
ATOM 585 N N . LEU A 1 78 ? -17.312 -35.188 -3.057 1 95.31 78 LEU A N 1
ATOM 586 C CA . LEU A 1 78 ? -18.625 -35.594 -2.547 1 95.31 78 LEU A CA 1
ATOM 587 C C . LEU A 1 78 ? -19.5 -36.125 -3.67 1 95.31 78 LEU A C 1
ATOM 589 O O . LEU A 1 78 ? -20.125 -37.188 -3.52 1 95.31 78 LEU A O 1
ATOM 593 N N . PHE A 1 79 ? -19.547 -35.5 -4.816 1 95.06 79 PHE A N 1
ATOM 594 C CA . PHE A 1 79 ? -20.375 -35.906 -5.941 1 95.06 79 PHE A CA 1
ATOM 595 C C . PHE A 1 79 ? -19.656 -36.938 -6.797 1 95.06 79 PHE A C 1
ATOM 597 O O . PHE A 1 79 ? -20.219 -37.969 -7.129 1 95.06 79 PHE A O 1
ATOM 604 N N . GLY A 1 80 ? -18.484 -36.688 -7.172 1 91.62 80 GLY A N 1
ATOM 605 C CA . GLY A 1 80 ? -17.734 -37.562 -8.07 1 91.62 80 GLY A CA 1
ATOM 606 C C . GLY A 1 80 ? -17.359 -38.875 -7.438 1 91.62 80 GLY A C 1
ATOM 607 O O . GLY A 1 80 ? -17.531 -39.938 -8.047 1 91.62 80 GLY A O 1
ATOM 608 N N . ARG A 1 81 ? -16.891 -38.812 -6.262 1 91.69 81 ARG A N 1
ATOM 609 C CA . ARG A 1 81 ? -16.344 -40.031 -5.652 1 91.69 81 ARG A CA 1
ATOM 610 C C . ARG A 1 81 ? -17.391 -40.688 -4.762 1 91.69 81 ARG A C 1
ATOM 612 O O . ARG A 1 81 ? -17.5 -41.938 -4.75 1 91.69 81 ARG A O 1
ATOM 619 N N . HIS A 1 82 ? -18.172 -39.969 -4.027 1 93.12 82 HIS A N 1
ATOM 620 C CA . HIS A 1 82 ? -19.062 -40.562 -3.027 1 93.12 82 HIS A CA 1
ATOM 621 C C . HIS A 1 82 ? -20.516 -40.562 -3.5 1 93.12 82 HIS A C 1
ATOM 623 O O . HIS A 1 82 ? -21.391 -41.062 -2.814 1 93.12 82 HIS A O 1
ATOM 629 N N . GLY A 1 83 ? -20.812 -39.906 -4.543 1 93.06 83 GLY A N 1
ATOM 630 C CA . GLY A 1 83 ? -22.109 -39.969 -5.172 1 93.06 83 GLY A CA 1
ATOM 631 C C . GLY A 1 83 ? -23.141 -39.062 -4.5 1 93.06 83 GLY A C 1
ATOM 632 O O . GLY A 1 83 ? -24.344 -39.312 -4.602 1 93.06 83 GLY A O 1
ATOM 633 N N . VAL A 1 84 ? -22.703 -38.156 -3.762 1 94.81 84 VAL A N 1
ATOM 634 C CA . VAL A 1 84 ? -23.625 -37.188 -3.139 1 94.81 84 VAL A CA 1
ATOM 635 C C . VAL A 1 84 ? -24.281 -36.344 -4.211 1 94.81 84 VAL A C 1
ATOM 637 O O . VAL A 1 84 ? -23.688 -36.094 -5.266 1 94.81 84 VAL A O 1
ATOM 640 N N . ASN A 1 85 ? -25.484 -35.938 -3.918 1 95.44 85 ASN A N 1
ATOM 641 C CA . ASN A 1 85 ? -26.203 -35.125 -4.867 1 95.44 85 ASN A CA 1
ATOM 642 C C . ASN A 1 85 ? -25.453 -33.812 -5.148 1 95.44 85 ASN A C 1
ATOM 644 O O . ASN A 1 85 ? -24.953 -33.156 -4.227 1 95.44 85 ASN A O 1
ATOM 648 N N . PHE A 1 86 ? -25.391 -33.438 -6.387 1 95.56 86 PHE A N 1
ATOM 649 C CA . PHE A 1 86 ? -24.641 -32.25 -6.824 1 95.56 86 PHE A CA 1
ATOM 650 C C . PHE A 1 86 ? -25.141 -31 -6.125 1 95.56 86 PHE A C 1
ATOM 652 O O . PHE A 1 86 ? -24.344 -30.172 -5.676 1 95.56 86 PHE A O 1
ATOM 659 N N . TYR A 1 87 ? -26.391 -30.781 -5.996 1 95.31 87 TYR A N 1
ATOM 660 C CA . TYR A 1 87 ? -26.984 -29.562 -5.441 1 95.31 87 TYR A CA 1
ATOM 661 C C . TYR A 1 87 ? -26.641 -29.422 -3.967 1 95.31 87 TYR A C 1
ATOM 663 O O . TYR A 1 87 ? -26.484 -28.297 -3.471 1 95.31 87 TYR A O 1
ATOM 671 N N . VAL A 1 88 ? -26.469 -30.531 -3.336 1 96.69 88 VAL A N 1
ATOM 672 C CA . VAL A 1 88 ? -26.062 -30.516 -1.935 1 96.69 88 VAL A CA 1
ATOM 673 C C . VAL A 1 88 ? -24.594 -30.078 -1.83 1 96.69 88 VAL A C 1
ATOM 675 O O . VAL A 1 88 ? -24.219 -29.375 -0.893 1 96.69 88 VAL A O 1
ATOM 678 N N . THR A 1 89 ? -23.828 -30.5 -2.809 1 96.88 89 THR A N 1
ATOM 679 C CA . THR A 1 89 ? -22.406 -30.156 -2.766 1 96.88 89 THR A CA 1
ATOM 680 C C . THR A 1 89 ? -22.203 -28.656 -2.969 1 96.88 89 THR A C 1
ATOM 682 O O . THR A 1 89 ? -21.219 -28.078 -2.49 1 96.88 89 THR A O 1
ATOM 685 N N . VAL A 1 90 ? -23.094 -28.031 -3.711 1 97.25 90 VAL A N 1
ATOM 686 C CA . VAL A 1 90 ? -23.016 -26.594 -3.906 1 97.25 90 VAL A CA 1
ATOM 687 C C . VAL A 1 90 ? -23.188 -25.875 -2.566 1 97.25 90 VAL A C 1
ATOM 689 O O . VAL A 1 90 ? -22.469 -24.922 -2.273 1 97.25 90 VAL A O 1
ATOM 692 N N . VAL A 1 91 ? -24.031 -26.344 -1.721 1 97.75 91 VAL A N 1
ATOM 693 C CA . VAL A 1 91 ? -24.281 -25.766 -0.403 1 97.75 91 VAL A CA 1
ATOM 694 C C . VAL A 1 91 ? -23.094 -26.016 0.505 1 97.75 91 VAL A C 1
ATOM 696 O O . VAL A 1 91 ? -22.688 -25.141 1.264 1 97.75 91 VAL A O 1
ATOM 699 N N . VAL A 1 92 ? -22.578 -27.219 0.347 1 97.75 92 VAL A N 1
ATOM 700 C CA . VAL A 1 92 ? -21.406 -27.547 1.158 1 97.75 92 VAL A CA 1
ATOM 701 C C . VAL A 1 92 ? -20.219 -26.688 0.752 1 97.75 92 VAL A C 1
ATOM 703 O O . VAL A 1 92 ? -19.453 -26.234 1.606 1 97.75 92 VAL A O 1
ATOM 706 N N . ALA A 1 93 ? -20.062 -26.5 -0.565 1 98 93 ALA A N 1
ATOM 707 C CA . ALA A 1 93 ? -19 -25.641 -1.059 1 98 93 ALA A CA 1
ATOM 708 C C . ALA A 1 93 ? -19.141 -24.219 -0.489 1 98 93 ALA A C 1
ATOM 710 O O . ALA A 1 93 ? -18.141 -23.609 -0.087 1 98 93 ALA A O 1
ATOM 711 N N . ALA A 1 94 ? -20.312 -23.734 -0.45 1 98.25 94 ALA A N 1
ATOM 712 C CA . ALA A 1 94 ? -20.578 -22.406 0.115 1 98.25 94 ALA A CA 1
ATOM 713 C C . ALA A 1 94 ? -20.219 -22.359 1.598 1 98.25 94 ALA A C 1
ATOM 715 O O . ALA A 1 94 ? -19.578 -21.422 2.059 1 98.25 94 ALA A O 1
ATOM 716 N N . ALA A 1 95 ? -20.578 -23.375 2.34 1 98.44 95 ALA A N 1
ATOM 717 C CA . ALA A 1 95 ? -20.359 -23.438 3.781 1 98.44 95 ALA A CA 1
ATOM 718 C C . ALA A 1 95 ? -18.859 -23.531 4.098 1 98.44 95 ALA A C 1
ATOM 720 O O . ALA A 1 95 ? -18.375 -22.844 4.992 1 98.44 95 ALA A O 1
ATOM 721 N N . LEU A 1 96 ? -18.203 -24.406 3.34 1 98.06 96 LEU A N 1
ATOM 722 C CA . LEU A 1 96 ? -16.781 -24.578 3.574 1 98.06 96 LEU A CA 1
ATOM 723 C C . LEU A 1 96 ? -16.016 -23.297 3.254 1 98.06 96 LEU A C 1
ATOM 725 O O . LEU A 1 96 ? -15.062 -22.953 3.947 1 98.06 96 LEU A O 1
ATOM 729 N N . SER A 1 97 ? -16.406 -22.656 2.162 1 98.19 97 SER A N 1
ATOM 730 C CA . SER A 1 97 ? -15.766 -21.391 1.806 1 98.19 97 SER A CA 1
ATOM 731 C C . SER A 1 97 ? -16.016 -20.328 2.867 1 98.19 97 SER A C 1
ATOM 733 O O . SER A 1 97 ? -15.133 -19.531 3.176 1 98.19 97 SER A O 1
ATOM 735 N N . ALA A 1 98 ? -17.172 -20.328 3.41 1 98.25 98 ALA A N 1
ATOM 736 C CA . ALA A 1 98 ? -17.516 -19.375 4.473 1 98.25 98 ALA A CA 1
ATOM 737 C C . ALA A 1 98 ? -16.641 -19.609 5.707 1 98.25 98 ALA A C 1
ATOM 739 O O . ALA A 1 98 ? -16.156 -18.656 6.324 1 98.25 98 ALA A O 1
ATOM 740 N N . VAL A 1 99 ? -16.5 -20.828 6.059 1 98 99 VAL A N 1
ATOM 741 C CA . VAL A 1 99 ? -15.695 -21.188 7.227 1 98 99 VAL A CA 1
ATOM 742 C C . VAL A 1 99 ? -14.25 -20.75 7.016 1 98 99 VAL A C 1
ATOM 744 O O . VAL A 1 99 ? -13.625 -20.188 7.922 1 98 99 VAL A O 1
ATOM 747 N N . LEU A 1 100 ? -13.773 -21.016 5.844 1 96.5 100 LEU A N 1
ATOM 748 C CA . LEU A 1 100 ? -12.406 -20.609 5.527 1 96.5 100 LEU A CA 1
ATOM 749 C C . LEU A 1 100 ? -12.273 -19.094 5.602 1 96.5 100 LEU A C 1
ATOM 751 O O . LEU A 1 100 ? -11.281 -18.578 6.133 1 96.5 100 LEU A O 1
ATOM 755 N N . ALA A 1 101 ? -13.203 -18.406 5.016 1 96.75 101 ALA A N 1
ATOM 756 C CA . ALA A 1 101 ? -13.188 -16.953 5.016 1 96.75 101 ALA A CA 1
ATOM 757 C C . ALA A 1 101 ? -13.234 -16.406 6.441 1 96.75 101 ALA A C 1
ATOM 759 O O . ALA A 1 101 ? -12.57 -15.414 6.754 1 96.75 101 ALA A O 1
ATOM 760 N N . LEU A 1 102 ? -14.008 -17.031 7.289 1 96.5 102 LEU A N 1
ATOM 761 C CA . LEU A 1 102 ? -14.094 -16.609 8.688 1 96.5 102 LEU A CA 1
ATOM 762 C C . LEU A 1 102 ? -12.75 -16.797 9.383 1 96.5 102 LEU A C 1
ATOM 764 O O . LEU A 1 102 ? -12.336 -15.93 10.164 1 96.5 102 LEU A O 1
ATOM 768 N N . ALA A 1 103 ? -12.117 -17.812 9.039 1 93.06 103 ALA A N 1
ATOM 769 C CA . ALA A 1 103 ? -10.812 -18.078 9.641 1 93.06 103 ALA A CA 1
ATOM 770 C C . ALA A 1 103 ? -9.773 -17.062 9.164 1 93.06 103 ALA A C 1
ATOM 772 O O . ALA A 1 103 ? -9.047 -16.484 9.977 1 93.06 103 ALA A O 1
ATOM 773 N N . ILE A 1 104 ? -9.719 -16.844 7.883 1 90.5 104 ILE A N 1
ATOM 774 C CA . ILE A 1 104 ? -8.766 -15.922 7.293 1 90.5 104 ILE A CA 1
ATOM 775 C C . ILE A 1 104 ? -9.039 -14.508 7.801 1 90.5 104 ILE A C 1
ATOM 777 O O . ILE A 1 104 ? -8.117 -13.781 8.18 1 90.5 104 ILE A O 1
ATOM 781 N N . GLY A 1 105 ? -10.336 -14.156 7.777 1 90.94 105 GLY A N 1
ATOM 782 C CA . GLY A 1 105 ? -10.711 -12.82 8.211 1 90.94 105 GLY A CA 1
ATOM 783 C C . GLY A 1 105 ? -10.422 -12.57 9.68 1 90.94 105 GLY A C 1
ATOM 784 O O . GLY A 1 105 ? -9.953 -11.484 10.047 1 90.94 105 GLY A O 1
ATOM 785 N N . ALA A 1 106 ? -10.656 -13.547 10.516 1 89 106 ALA A N 1
ATOM 786 C CA . ALA A 1 106 ? -10.383 -13.422 11.945 1 89 106 ALA A CA 1
ATOM 787 C C . ALA A 1 106 ? -8.891 -13.211 12.211 1 89 106 ALA A C 1
ATOM 789 O O . ALA A 1 106 ? -8.516 -12.477 13.125 1 89 106 ALA A O 1
ATOM 790 N N . LEU A 1 107 ? -8.133 -13.758 11.391 1 83.56 107 LEU A N 1
ATOM 791 C CA . LEU A 1 107 ? -6.691 -13.641 11.547 1 83.56 107 LEU A CA 1
ATOM 792 C C . LEU A 1 107 ? -6.176 -12.344 10.938 1 83.56 107 LEU A C 1
ATOM 794 O O . LEU A 1 107 ? -5.391 -11.625 11.562 1 83.56 107 LEU A O 1
ATOM 798 N N . ALA A 1 108 ? -6.609 -12.031 9.797 1 85.06 108 ALA A N 1
ATOM 799 C CA . ALA A 1 108 ? -6.059 -10.93 9.008 1 85.06 108 ALA A CA 1
ATOM 800 C C . ALA A 1 108 ? -6.551 -9.586 9.523 1 85.06 108 ALA A C 1
ATOM 802 O O . ALA A 1 108 ? -5.785 -8.617 9.578 1 85.06 108 ALA A O 1
ATOM 803 N N . PHE A 1 109 ? -7.797 -9.461 9.969 1 86.94 109 PHE A N 1
ATOM 804 C CA . PHE A 1 109 ? -8.375 -8.156 10.266 1 86.94 109 PHE A CA 1
ATOM 805 C C . PHE A 1 109 ? -8.219 -7.816 11.742 1 86.94 109 PHE A C 1
ATOM 807 O O . PHE A 1 109 ? -8.367 -6.656 12.141 1 86.94 109 PHE A O 1
ATOM 814 N N . ARG A 1 110 ? -7.887 -8.766 12.516 1 78.94 110 ARG A N 1
ATOM 815 C CA . ARG A 1 110 ? -7.699 -8.5 13.938 1 78.94 110 ARG A CA 1
ATOM 816 C C . ARG A 1 110 ? -6.328 -7.883 14.203 1 78.94 110 ARG A C 1
ATOM 818 O O . ARG A 1 110 ? -6.172 -7.07 15.117 1 78.94 110 ARG A O 1
ATOM 825 N N . LEU A 1 111 ? -5.453 -8.242 13.375 1 72.38 111 LEU A N 1
ATOM 826 C CA . LEU A 1 111 ? -4.102 -7.727 13.57 1 72.38 111 LEU A CA 1
ATOM 827 C C . LEU A 1 111 ? -3.855 -6.496 12.703 1 72.38 111 LEU A C 1
ATOM 829 O O . LEU A 1 111 ? -3.799 -6.598 11.469 1 72.38 111 LEU A O 1
ATOM 833 N N . ARG A 1 112 ? -3.783 -5.387 13.234 1 64.94 112 ARG A N 1
ATOM 834 C CA . ARG A 1 112 ? -3.604 -4.121 12.531 1 64.94 112 ARG A CA 1
ATOM 835 C C . ARG A 1 112 ? -2.307 -4.117 11.727 1 64.94 112 ARG A C 1
ATOM 837 O O . ARG A 1 112 ? -2.191 -3.404 10.727 1 64.94 112 ARG A O 1
ATOM 844 N N . SER A 1 113 ? -1.503 -4.98 12.172 1 62.28 113 SER A N 1
ATOM 845 C CA . SER A 1 113 ? -0.194 -5.039 11.523 1 62.28 113 SER A CA 1
ATOM 846 C C . SER A 1 113 ? -0.274 -5.727 10.172 1 62.28 113 SER A C 1
ATOM 848 O O . SER A 1 113 ? 0.638 -5.605 9.352 1 62.28 113 SER A O 1
ATOM 850 N N . LEU A 1 114 ? -1.342 -6.297 9.961 1 59.03 114 LEU A N 1
ATOM 851 C CA . LEU A 1 114 ? -1.426 -7.09 8.734 1 59.03 114 LEU A CA 1
ATOM 852 C C . LEU A 1 114 ? -2.199 -6.34 7.656 1 59.03 114 LEU A C 1
ATOM 854 O O . LEU A 1 114 ? -3.014 -6.934 6.945 1 59.03 114 LEU A O 1
ATOM 858 N N . ARG A 1 115 ? -1.937 -5.164 7.496 1 66 115 ARG A N 1
ATOM 859 C CA . ARG A 1 115 ? -2.621 -4.406 6.457 1 66 115 ARG A CA 1
ATOM 860 C C . ARG A 1 115 ? -1.748 -4.266 5.215 1 66 115 ARG A C 1
ATOM 862 O O . ARG A 1 115 ? -0.571 -4.633 5.23 1 66 115 ARG A O 1
ATOM 869 N N . GLY A 1 116 ? -2.498 -4.098 4.129 1 70.06 116 GLY A N 1
ATOM 870 C CA . GLY A 1 116 ? -1.803 -3.775 2.895 1 70.06 116 GLY A CA 1
ATOM 871 C C . GLY A 1 116 ? -1.13 -4.977 2.256 1 70.06 116 GLY A C 1
ATOM 872 O O . GLY A 1 116 ? -1.778 -5.992 1.994 1 70.06 116 GLY A O 1
ATOM 873 N N . GLU A 1 117 ? 0.177 -5.02 2.264 1 73 117 GLU A N 1
ATOM 874 C CA . GLU A 1 117 ? 0.962 -5.996 1.512 1 73 117 GLU A CA 1
ATOM 875 C C . GLU A 1 117 ? 1.019 -7.336 2.236 1 73 117 GLU A C 1
ATOM 877 O O . GLU A 1 117 ? 1.076 -8.391 1.601 1 73 117 GLU A O 1
ATOM 882 N N . ILE A 1 118 ? 0.974 -7.273 3.529 1 75.56 118 ILE A N 1
ATOM 883 C CA . ILE A 1 118 ? 1.032 -8.508 4.293 1 75.56 118 ILE A CA 1
ATOM 884 C C . ILE A 1 118 ? -0.274 -9.281 4.125 1 75.56 118 ILE A C 1
ATOM 886 O O . ILE A 1 118 ? -0.273 -10.516 4.086 1 75.56 118 ILE A O 1
ATOM 890 N N . PHE A 1 119 ? -1.41 -8.523 4.02 1 82.5 119 PHE A N 1
ATOM 891 C CA . PHE A 1 119 ? -2.684 -9.164 3.719 1 82.5 119 PHE A CA 1
ATOM 892 C C . PHE A 1 119 ? -2.623 -9.883 2.375 1 82.5 119 PHE A C 1
ATOM 894 O O . PHE A 1 119 ? -3.127 -11 2.238 1 82.5 119 PHE A O 1
ATOM 901 N N . ALA A 1 120 ? -2.072 -9.297 1.396 1 82.56 120 ALA A N 1
ATOM 902 C CA . ALA A 1 120 ? -1.909 -9.898 0.072 1 82.56 120 ALA A CA 1
ATOM 903 C C . ALA A 1 120 ? -1.091 -11.18 0.147 1 82.56 120 ALA A C 1
ATOM 905 O O . ALA A 1 120 ? -1.431 -12.18 -0.493 1 82.56 120 ALA A O 1
ATOM 906 N N . LEU A 1 121 ? -0.061 -11.148 0.923 1 78.88 121 LEU A N 1
ATOM 907 C CA . LEU A 1 121 ? 0.811 -12.312 1.072 1 78.88 121 LEU A CA 1
ATOM 908 C C . LEU A 1 121 ? 0.085 -13.453 1.781 1 78.88 121 LEU A C 1
ATOM 910 O O . LEU A 1 121 ? 0.228 -14.617 1.402 1 78.88 121 LEU A O 1
ATOM 914 N N . LEU A 1 122 ? -0.664 -13.125 2.799 1 82.12 122 LEU A N 1
ATOM 915 C CA . LEU A 1 122 ? -1.393 -14.133 3.564 1 82.12 122 LEU A CA 1
ATOM 916 C C . LEU A 1 122 ? -2.43 -14.828 2.693 1 82.12 122 LEU A C 1
ATOM 918 O O . LEU A 1 122 ? -2.555 -16.062 2.73 1 82.12 122 LEU A O 1
ATOM 922 N N . THR A 1 123 ? -3.129 -13.992 1.942 1 88.31 123 THR A N 1
ATOM 923 C CA . THR A 1 123 ? -4.168 -14.586 1.104 1 88.31 123 THR A CA 1
ATOM 924 C C . THR A 1 123 ? -3.553 -15.352 -0.06 1 88.31 123 THR A C 1
ATOM 926 O O . THR A 1 123 ? -4.152 -16.297 -0.569 1 88.31 123 THR A O 1
ATOM 929 N N . LEU A 1 124 ? -2.396 -14.977 -0.481 1 82.69 124 LEU A N 1
ATOM 930 C CA . LEU A 1 124 ? -1.689 -15.68 -1.544 1 82.69 124 LEU A CA 1
ATOM 931 C C . LEU A 1 124 ? -1.237 -17.062 -1.072 1 82.69 124 LEU A C 1
ATOM 933 O O . LEU A 1 124 ? -1.173 -18 -1.866 1 82.69 124 LEU A O 1
ATOM 937 N N . ALA A 1 125 ? -0.969 -17.203 0.205 1 81.56 125 ALA A N 1
ATOM 938 C CA . ALA A 1 125 ? -0.443 -18.453 0.767 1 81.56 125 ALA A CA 1
ATOM 939 C C . ALA A 1 125 ? -1.553 -19.484 0.951 1 81.56 125 ALA A C 1
ATOM 941 O O . ALA A 1 125 ? -1.297 -20.688 0.928 1 81.56 125 ALA A O 1
ATOM 942 N N . VAL A 1 126 ? -2.766 -19.062 1.076 1 88.69 126 VAL A N 1
ATOM 943 C CA . VAL A 1 126 ? -3.869 -19.938 1.468 1 88.69 126 VAL A CA 1
ATOM 944 C C . VAL A 1 126 ? -4.094 -21 0.395 1 88.69 126 VAL A C 1
ATOM 946 O O . VAL A 1 126 ? -4.207 -22.188 0.704 1 88.69 126 VAL A O 1
ATOM 949 N N . PRO A 1 127 ? -4.188 -20.656 -0.869 1 88.94 127 PRO A N 1
ATOM 950 C CA . PRO A 1 127 ? -4.363 -21.703 -1.876 1 88.94 127 PRO A CA 1
ATOM 951 C C . PRO A 1 127 ? -3.244 -22.734 -1.845 1 88.94 127 PRO A C 1
ATOM 953 O O . PRO A 1 127 ? -3.49 -23.922 -2.082 1 88.94 127 PRO A O 1
ATOM 956 N N . PHE A 1 128 ? -2.09 -22.344 -1.548 1 82.31 128 PHE A N 1
ATOM 957 C CA . PHE A 1 128 ? -0.963 -23.281 -1.491 1 82.31 128 PHE A CA 1
ATOM 958 C C . PHE A 1 128 ? -1.093 -24.219 -0.296 1 82.31 128 PHE A C 1
ATOM 960 O O . PHE A 1 128 ? -0.763 -25.391 -0.391 1 82.31 128 PHE A O 1
ATOM 967 N N . ILE A 1 129 ? -1.518 -23.641 0.774 1 84.94 129 ILE A N 1
ATOM 968 C CA . ILE A 1 129 ? -1.723 -24.438 1.978 1 84.94 129 ILE A CA 1
ATOM 969 C C . ILE A 1 129 ? -2.814 -25.484 1.729 1 84.94 129 ILE A C 1
ATOM 971 O O . ILE A 1 129 ? -2.658 -26.656 2.086 1 84.94 129 ILE A O 1
ATOM 975 N N . LEU A 1 130 ? -3.834 -25.078 1.083 1 89 130 LEU A N 1
ATOM 976 C CA . LEU A 1 130 ? -4.938 -26 0.792 1 89 130 LEU A CA 1
ATOM 977 C C . LEU A 1 130 ? -4.516 -27.062 -0.209 1 89 130 LEU A C 1
ATOM 979 O O . LEU A 1 130 ? -4.898 -28.219 -0.081 1 89 130 LEU A O 1
ATOM 983 N N . ALA A 1 131 ? -3.797 -26.688 -1.203 1 86.75 131 ALA A N 1
ATOM 984 C CA . ALA A 1 131 ? -3.271 -27.656 -2.164 1 86.75 131 ALA A CA 1
ATOM 985 C C . ALA A 1 131 ? -2.393 -28.688 -1.471 1 86.75 131 ALA A C 1
ATOM 987 O O . ALA A 1 131 ? -2.477 -29.891 -1.772 1 86.75 131 ALA A O 1
ATOM 988 N N . ALA A 1 132 ? -1.592 -28.219 -0.551 1 83.19 132 ALA A N 1
ATOM 989 C CA . ALA A 1 132 ? -0.717 -29.125 0.197 1 83.19 132 ALA A CA 1
ATOM 990 C C . ALA A 1 132 ? -1.529 -30.094 1.05 1 83.19 132 ALA A C 1
ATOM 992 O O . ALA A 1 132 ? -1.212 -31.281 1.118 1 83.19 132 ALA A O 1
ATOM 993 N N . LEU A 1 133 ? -2.529 -29.594 1.633 1 85.88 133 LEU A N 1
ATOM 994 C CA . LEU A 1 133 ? -3.393 -30.438 2.455 1 85.88 133 LEU A CA 1
ATOM 995 C C . LEU A 1 133 ? -4.082 -31.5 1.607 1 85.88 133 LEU A C 1
ATOM 997 O O . LEU A 1 133 ? -4.246 -32.625 2.049 1 85.88 133 LEU A O 1
ATOM 1001 N N . ALA A 1 134 ? -4.484 -31.125 0.441 1 87.12 134 ALA A N 1
ATOM 1002 C CA . ALA A 1 134 ? -5.129 -32.062 -0.465 1 87.12 134 ALA A CA 1
ATOM 1003 C C . ALA A 1 134 ? -4.145 -33.125 -0.946 1 87.12 134 ALA A C 1
ATOM 1005 O O . ALA A 1 134 ? -4.508 -34.281 -1.104 1 87.12 134 ALA A O 1
ATOM 1006 N N . ARG A 1 135 ? -2.977 -32.75 -1.147 1 83.69 135 ARG A N 1
ATOM 1007 C CA . ARG A 1 135 ? -1.961 -33.688 -1.647 1 83.69 135 ARG A CA 1
ATOM 1008 C C . ARG A 1 135 ? -1.555 -34.688 -0.573 1 83.69 135 ARG A C 1
ATOM 1010 O O . ARG A 1 135 ? -1.216 -35.812 -0.881 1 83.69 135 ARG A O 1
ATOM 1017 N N . ILE A 1 136 ? -1.573 -34.219 0.7 1 83.19 136 ILE A N 1
ATOM 1018 C CA . ILE A 1 136 ? -1.183 -35.062 1.824 1 83.19 136 ILE A CA 1
ATOM 1019 C C . ILE A 1 136 ? -2.277 -36.094 2.105 1 83.19 136 ILE A C 1
ATOM 1021 O O . ILE A 1 136 ? -1.987 -37.25 2.4 1 83.19 136 ILE A O 1
ATOM 1025 N N . ASN A 1 137 ? -3.467 -35.656 1.953 1 83 137 ASN A N 1
ATOM 1026 C CA . ASN A 1 137 ? -4.578 -36.531 2.281 1 83 137 ASN A CA 1
ATOM 1027 C C . ASN A 1 137 ? -5.117 -37.25 1.041 1 83 137 ASN A C 1
ATOM 1029 O O . ASN A 1 137 ? -6.246 -37 0.619 1 83 137 ASN A O 1
ATOM 1033 N N . THR A 1 138 ? -4.398 -38.156 0.61 1 82.31 138 THR A N 1
ATOM 1034 C CA . THR A 1 138 ? -4.762 -38.875 -0.619 1 82.31 138 THR A CA 1
ATOM 1035 C C . THR A 1 138 ? -6 -39.75 -0.402 1 82.31 138 THR A C 1
ATOM 1037 O O . THR A 1 138 ? -6.617 -40.188 -1.363 1 82.31 138 THR A O 1
ATOM 1040 N N . THR A 1 139 ? -6.344 -39.906 0.817 1 82.75 139 THR A N 1
ATOM 1041 C CA . THR A 1 139 ? -7.523 -40.719 1.101 1 82.75 139 THR A CA 1
ATOM 1042 C C . THR A 1 139 ? -8.797 -40 0.677 1 82.75 139 THR A C 1
ATOM 1044 O O . THR A 1 139 ? -9.82 -40.625 0.408 1 82.75 139 THR A O 1
ATOM 1047 N N . ILE A 1 140 ? -8.633 -38.781 0.52 1 82.75 140 ILE A N 1
ATOM 1048 C CA . ILE A 1 140 ? -9.812 -38 0.202 1 82.75 140 ILE A CA 1
ATOM 1049 C C . ILE A 1 140 ? -10.102 -38.062 -1.295 1 82.75 140 ILE A C 1
ATOM 1051 O O . ILE A 1 140 ? -11.242 -38.344 -1.699 1 82.75 140 ILE A O 1
ATOM 1055 N N . ASP A 1 141 ? -9.125 -37.938 -2.229 1 81.31 141 ASP A N 1
ATOM 1056 C CA . ASP A 1 141 ? -9.375 -37.906 -3.666 1 81.31 141 ASP A CA 1
ATOM 1057 C C . ASP A 1 141 ? -8.75 -39.125 -4.359 1 81.31 141 ASP A C 1
ATOM 1059 O O . ASP A 1 141 ? -9 -39.344 -5.543 1 81.31 141 ASP A O 1
ATOM 1063 N N . GLY A 1 142 ? -8.094 -39.969 -3.688 1 79.12 142 GLY A N 1
ATOM 1064 C CA . GLY A 1 142 ? -7.453 -41.125 -4.273 1 79.12 142 GLY A CA 1
ATOM 1065 C C . GLY A 1 142 ? -6.117 -40.812 -4.922 1 79.12 142 GLY A C 1
ATOM 1066 O O . GLY A 1 142 ? -5.48 -41.719 -5.504 1 79.12 142 GLY A O 1
ATOM 1067 N N . GLY A 1 143 ? -5.66 -39.562 -4.824 1 77.38 143 GLY A N 1
ATOM 1068 C CA . GLY A 1 143 ? -4.336 -39.125 -5.254 1 77.38 143 GLY A CA 1
ATOM 1069 C C . GLY A 1 143 ? -4.25 -38.844 -6.742 1 77.38 143 GLY A C 1
ATOM 1070 O O . GLY A 1 143 ? -3.264 -38.281 -7.219 1 77.38 143 GLY A O 1
ATOM 1071 N N . GLN A 1 144 ? -5.172 -39.281 -7.648 1 79.94 144 GLN A N 1
ATOM 1072 C CA . GLN A 1 144 ? -5.059 -39.156 -9.102 1 79.94 144 GLN A CA 1
ATOM 1073 C C . GLN A 1 144 ? -6.109 -38.188 -9.656 1 79.94 144 GLN A C 1
ATOM 1075 O O . GLN A 1 144 ? -6.242 -38.062 -10.875 1 79.94 144 GLN A O 1
ATOM 1080 N N . GLY A 1 145 ? -6.742 -37.5 -8.938 1 87.94 145 GLY A N 1
ATOM 1081 C CA . GLY A 1 145 ? -7.828 -36.656 -9.43 1 87.94 145 GLY A CA 1
ATOM 1082 C C . GLY A 1 145 ? -9.164 -37.375 -9.461 1 87.94 145 GLY A C 1
ATOM 1083 O O . GLY A 1 145 ? -9.227 -38.594 -9.289 1 87.94 145 GLY A O 1
ATOM 1084 N N . ILE A 1 146 ? -10.211 -36.625 -9.648 1 93.25 146 ILE A N 1
ATOM 1085 C CA . ILE A 1 146 ? -11.555 -37.188 -9.57 1 93.25 146 ILE A CA 1
ATOM 1086 C C . ILE A 1 146 ? -12.359 -36.75 -10.789 1 93.25 146 ILE A C 1
ATOM 1088 O O . ILE A 1 146 ? -12.398 -35.562 -11.125 1 93.25 146 ILE A O 1
ATOM 1092 N N . ILE A 1 147 ? -12.922 -37.688 -11.484 1 93.06 147 ILE A N 1
ATOM 1093 C CA . ILE A 1 147 ? -13.82 -37.406 -12.594 1 93.06 147 ILE A CA 1
ATOM 1094 C C . ILE A 1 147 ? -15.172 -36.938 -12.062 1 93.06 147 ILE A C 1
ATOM 1096 O O . ILE A 1 147 ? -15.719 -37.531 -11.133 1 93.06 147 ILE A O 1
ATOM 1100 N N . VAL A 1 148 ? -15.664 -35.875 -12.578 1 93.75 148 VAL A N 1
ATOM 1101 C CA . VAL A 1 148 ? -16.969 -35.344 -12.188 1 93.75 148 VAL A CA 1
ATOM 1102 C C . VAL A 1 148 ? -18 -35.656 -13.281 1 93.75 148 VAL A C 1
ATOM 1104 O O . VAL A 1 148 ? -17.969 -35.062 -14.352 1 93.75 148 VAL A O 1
ATOM 1107 N N . SER A 1 149 ? -18.922 -36.531 -12.992 1 91.31 149 SER A N 1
ATOM 1108 C CA . SER A 1 149 ? -19.922 -36.969 -13.961 1 91.31 149 SER A CA 1
ATOM 1109 C C . SER A 1 149 ? -21.031 -35.938 -14.109 1 91.31 149 SER A C 1
ATOM 1111 O O . SER A 1 149 ? -21.078 -34.969 -13.359 1 91.31 149 SER A O 1
ATOM 1113 N N . VAL A 1 150 ? -21.828 -36.094 -15.094 1 90.88 150 VAL A N 1
ATOM 1114 C CA . VAL A 1 150 ? -22.953 -35.188 -15.367 1 90.88 150 VAL A CA 1
ATOM 1115 C C . VAL A 1 150 ? -24.062 -35.438 -14.352 1 90.88 150 VAL A C 1
ATOM 1117 O O . VAL A 1 150 ? -24.531 -36.562 -14.195 1 90.88 150 VAL A O 1
ATOM 1120 N N . PRO A 1 151 ? -24.375 -34.438 -13.625 1 92.06 151 PRO A N 1
ATOM 1121 C CA . PRO A 1 151 ? -25.453 -34.594 -12.648 1 92.06 151 PRO A CA 1
ATOM 1122 C C . PRO A 1 151 ? -26.828 -34.75 -13.305 1 92.06 151 PRO A C 1
ATOM 1124 O O . PRO A 1 151 ? -26.969 -34.438 -14.492 1 92.06 151 PRO A O 1
ATOM 1127 N N . ASP A 1 152 ? -27.75 -35.219 -12.5 1 89.12 152 ASP A N 1
ATOM 1128 C CA . ASP A 1 152 ? -29.141 -35.25 -12.984 1 89.12 152 ASP A CA 1
ATOM 1129 C C . ASP A 1 152 ? -29.703 -33.812 -13.102 1 89.12 152 ASP A C 1
ATOM 1131 O O . ASP A 1 152 ? -29.484 -33 -12.227 1 89.12 152 ASP A O 1
ATOM 1135 N N . PHE A 1 153 ? -30.25 -33.531 -14.312 1 88.12 153 PHE A N 1
ATOM 1136 C CA . PHE A 1 153 ? -30.875 -32.219 -14.492 1 88.12 153 PHE A CA 1
ATOM 1137 C C . PHE A 1 153 ? -32.219 -32.344 -15.203 1 88.12 153 PHE A C 1
ATOM 1139 O O . PHE A 1 153 ? -32.5 -33.375 -15.828 1 88.12 153 PHE A O 1
ATOM 1146 N N . PRO A 1 154 ? -33.062 -31.422 -15.062 1 84.12 154 PRO A N 1
ATOM 1147 C CA . PRO A 1 154 ? -34.438 -31.547 -15.602 1 84.12 154 PRO A CA 1
ATOM 1148 C C . PRO A 1 154 ? -34.438 -31.75 -17.109 1 84.12 154 PRO A C 1
ATOM 1150 O O . PRO A 1 154 ? -33.656 -31.141 -17.828 1 84.12 154 PRO A O 1
ATOM 1153 N N . ALA A 1 155 ? -35.25 -32.594 -17.656 1 79.56 155 ALA A N 1
ATOM 1154 C CA . ALA A 1 155 ? -35.375 -33 -19.062 1 79.56 155 ALA A CA 1
ATOM 1155 C C . ALA A 1 155 ? -35.75 -31.812 -19.938 1 79.56 155 ALA A C 1
ATOM 1157 O O . ALA A 1 155 ? -35.406 -31.766 -21.125 1 79.56 155 ALA A O 1
ATOM 1158 N N . GLY A 1 156 ? -36.281 -30.781 -19.406 1 76.81 156 GLY A N 1
ATOM 1159 C CA . GLY A 1 156 ? -36.719 -29.641 -20.188 1 76.81 156 GLY A CA 1
ATOM 1160 C C . GLY A 1 156 ? -35.562 -28.734 -20.625 1 76.81 156 GLY A C 1
ATOM 1161 O O . GLY A 1 156 ? -35.719 -27.922 -21.531 1 76.81 156 GLY A O 1
ATOM 1162 N N . ILE A 1 157 ? -34.438 -28.906 -20.156 1 80.62 157 ILE A N 1
ATOM 1163 C CA . ILE A 1 157 ? -33.344 -27.953 -20.391 1 80.62 157 ILE A CA 1
ATOM 1164 C C . ILE A 1 157 ? -32.5 -28.406 -21.578 1 80.62 157 ILE A C 1
ATOM 1166 O O . ILE A 1 157 ? -31.875 -27.594 -22.25 1 80.62 157 ILE A O 1
ATOM 1170 N N . GLY A 1 158 ? -32.781 -29.672 -22.094 1 79.38 158 GLY A N 1
ATOM 1171 C CA . GLY A 1 158 ? -32.062 -30.078 -23.297 1 79.38 158 GLY A CA 1
ATOM 1172 C C . GLY A 1 158 ? -30.797 -30.844 -22.984 1 79.38 158 GLY A C 1
ATOM 1173 O O . GLY A 1 158 ? -30.812 -31.859 -22.297 1 79.38 158 GLY A O 1
ATOM 1174 N N . LEU A 1 159 ? -29.562 -30.141 -23.484 1 86.81 159 LEU A N 1
ATOM 1175 C CA . LEU A 1 159 ? -28.25 -30.781 -23.344 1 86.81 159 LEU A CA 1
ATOM 1176 C C . LEU A 1 159 ? -27.578 -30.344 -22.047 1 86.81 159 LEU A C 1
ATOM 1178 O O . LEU A 1 159 ? -28.016 -29.406 -21.391 1 86.81 159 LEU A O 1
ATOM 1182 N N . PHE A 1 160 ? -26.547 -31.031 -21.656 1 90.5 160 PHE A N 1
ATOM 1183 C CA . PHE A 1 160 ? -25.766 -30.734 -20.469 1 90.5 160 PHE A CA 1
ATOM 1184 C C . PHE A 1 160 ? -25.203 -29.312 -20.531 1 90.5 160 PHE A C 1
ATOM 1186 O O . PHE A 1 160 ? -25.172 -28.625 -19.516 1 90.5 160 PHE A O 1
ATOM 1193 N N . GLN A 1 161 ? -24.844 -28.922 -21.75 1 90.69 161 GLN A N 1
ATOM 1194 C CA . GLN A 1 161 ? -24.266 -27.594 -21.922 1 90.69 161 GLN A CA 1
ATOM 1195 C C . GLN A 1 161 ? -25.297 -26.5 -21.641 1 90.69 161 GLN A C 1
ATOM 1197 O O . GLN A 1 161 ? -24.938 -25.422 -21.141 1 90.69 161 GLN A O 1
ATOM 1202 N N . ASP A 1 162 ? -26.547 -26.812 -21.906 1 89.38 162 ASP A N 1
ATOM 1203 C CA . ASP A 1 162 ? -27.609 -25.875 -21.594 1 89.38 162 ASP A CA 1
ATOM 1204 C C . ASP A 1 162 ? -27.797 -25.75 -20.078 1 89.38 162 ASP A C 1
ATOM 1206 O O . ASP A 1 162 ? -27.984 -24.641 -19.562 1 89.38 162 ASP A O 1
ATOM 1210 N N . PHE A 1 163 ? -27.75 -26.875 -19.453 1 91.56 163 PHE A N 1
ATOM 1211 C CA . PHE A 1 163 ? -27.891 -26.875 -18 1 91.56 163 PHE A CA 1
ATOM 1212 C C . PHE A 1 163 ? -26.734 -26.125 -17.344 1 91.56 163 PHE A C 1
ATOM 1214 O O . PHE A 1 163 ? -26.969 -25.281 -16.469 1 91.56 163 PHE A O 1
ATOM 1221 N N . LEU A 1 164 ? -25.547 -26.422 -17.797 1 94.12 164 LEU A N 1
ATOM 1222 C CA . LEU A 1 164 ? -24.359 -25.766 -17.266 1 94.12 164 LEU A CA 1
ATOM 1223 C C . LEU A 1 164 ? -24.438 -24.266 -17.453 1 94.12 164 LEU A C 1
ATOM 1225 O O . LEU A 1 164 ? -24.062 -23.5 -16.562 1 94.12 164 LEU A O 1
ATOM 1229 N N . TYR A 1 165 ? -24.844 -23.828 -18.578 1 93.94 165 TYR A N 1
ATOM 1230 C CA . TYR A 1 165 ? -25 -22.406 -18.891 1 93.94 165 TYR A CA 1
ATOM 1231 C C . TYR A 1 165 ? -26.031 -21.75 -17.969 1 93.94 165 TYR A C 1
ATOM 1233 O O . TYR A 1 165 ? -25.781 -20.688 -17.422 1 93.94 165 TYR A O 1
ATOM 1241 N N . LEU A 1 166 ? -27.141 -22.406 -17.797 1 93 166 LEU A N 1
ATOM 1242 C CA . LEU A 1 166 ? -28.234 -21.828 -17.016 1 93 166 LEU A CA 1
ATOM 1243 C C . LEU A 1 166 ? -27.844 -21.734 -15.539 1 93 166 LEU A C 1
ATOM 1245 O O . LEU A 1 166 ? -28.156 -20.75 -14.875 1 93 166 LEU A O 1
ATOM 1249 N N . ILE A 1 167 ? -27.188 -22.75 -15 1 94.5 167 ILE A N 1
ATOM 1250 C CA . ILE A 1 167 ? -26.781 -22.703 -13.602 1 94.5 167 ILE A CA 1
ATOM 1251 C C . ILE A 1 167 ? -25.688 -21.641 -13.422 1 94.5 167 ILE A C 1
ATOM 1253 O O . ILE A 1 167 ? -25.641 -20.953 -12.398 1 94.5 167 ILE A O 1
ATOM 1257 N N . SER A 1 168 ? -24.734 -21.562 -14.367 1 96.56 168 SER A N 1
ATOM 1258 C CA . SER A 1 168 ? -23.719 -20.531 -14.312 1 96.56 168 SER A CA 1
ATOM 1259 C C . SER A 1 168 ? -24.328 -19.125 -14.359 1 96.56 168 SER A C 1
ATOM 1261 O O . SER A 1 168 ? -23.859 -18.203 -13.695 1 96.56 168 SER A O 1
ATOM 1263 N N . LEU A 1 169 ? -25.344 -18.984 -15.203 1 95.31 169 LEU A N 1
ATOM 1264 C CA . LEU A 1 169 ? -26.062 -17.719 -15.305 1 95.31 169 LEU A CA 1
ATOM 1265 C C . LEU A 1 169 ? -26.734 -17.359 -13.984 1 95.31 169 LEU A C 1
ATOM 1267 O O . LEU A 1 169 ? -26.719 -16.203 -13.562 1 95.31 169 LEU A O 1
ATOM 1271 N N . LEU A 1 170 ? -27.266 -18.344 -13.383 1 94.81 170 LEU A N 1
ATOM 1272 C CA . LEU A 1 170 ? -27.922 -18.125 -12.086 1 94.81 170 LEU A CA 1
ATOM 1273 C C . LEU A 1 170 ? -26.906 -17.688 -11.039 1 94.81 170 LEU A C 1
ATOM 1275 O O . LEU A 1 170 ? -27.156 -16.734 -10.289 1 94.81 170 LEU A O 1
ATOM 1279 N N . VAL A 1 171 ? -25.781 -18.344 -11 1 96.81 171 VAL A N 1
ATOM 1280 C CA . VAL A 1 171 ? -24.766 -18.031 -10.016 1 96.81 171 VAL A CA 1
ATOM 1281 C C . VAL A 1 171 ? -24.172 -16.656 -10.297 1 96.81 171 VAL A C 1
ATOM 1283 O O . VAL A 1 171 ? -23.969 -15.859 -9.375 1 96.81 171 VAL A O 1
ATOM 1286 N N . ALA A 1 172 ? -23.828 -16.391 -11.547 1 96.94 172 ALA A N 1
ATOM 1287 C CA . ALA A 1 172 ? -23.281 -15.086 -11.93 1 96.94 172 ALA A CA 1
ATOM 1288 C C . ALA A 1 172 ? -24.297 -13.969 -11.656 1 96.94 172 ALA A C 1
ATOM 1290 O O . ALA A 1 172 ? -23.922 -12.898 -11.172 1 96.94 172 ALA A O 1
ATOM 1291 N N . GLY A 1 173 ? -25.547 -14.227 -12.062 1 94.75 173 GLY A N 1
ATOM 1292 C CA . GLY A 1 173 ? -26.594 -13.25 -11.781 1 94.75 173 GLY A CA 1
ATOM 1293 C C . GLY A 1 173 ? -26.75 -12.969 -10.297 1 94.75 173 GLY A C 1
ATOM 1294 O O . GLY A 1 173 ? -26.938 -11.812 -9.898 1 94.75 173 GLY A O 1
ATOM 1295 N N . ALA A 1 174 ? -26.703 -14.008 -9.492 1 95.31 174 ALA A N 1
ATOM 1296 C CA . ALA A 1 174 ? -26.797 -13.836 -8.047 1 95.31 174 ALA A CA 1
ATOM 1297 C C . ALA A 1 174 ? -25.609 -13.047 -7.508 1 95.31 174 ALA A C 1
ATOM 1299 O O . ALA A 1 174 ? -25.75 -12.219 -6.613 1 95.31 174 ALA A O 1
ATOM 1300 N N . ALA A 1 175 ? -24.438 -13.375 -8.031 1 96.56 175 ALA A N 1
ATOM 1301 C CA . ALA A 1 175 ? -23.234 -12.664 -7.609 1 96.56 175 ALA A CA 1
ATOM 1302 C C . ALA A 1 175 ? -23.344 -11.172 -7.895 1 96.56 175 ALA A C 1
ATOM 1304 O O . ALA A 1 175 ? -23.062 -10.344 -7.027 1 96.56 175 ALA A O 1
ATOM 1305 N N . VAL A 1 176 ? -23.781 -10.812 -9.094 1 94.75 176 VAL A N 1
ATOM 1306 C CA . VAL A 1 176 ? -23.922 -9.422 -9.492 1 94.75 176 VAL A CA 1
ATOM 1307 C C . VAL A 1 176 ? -25.016 -8.75 -8.656 1 94.75 176 VAL A C 1
ATOM 1309 O O . VAL A 1 176 ? -24.875 -7.594 -8.258 1 94.75 176 VAL A O 1
ATOM 1312 N N . ALA A 1 177 ? -26.062 -9.484 -8.406 1 92.94 177 ALA A N 1
ATOM 1313 C CA . ALA A 1 177 ? -27.141 -8.961 -7.578 1 92.94 177 ALA A CA 1
ATOM 1314 C C . ALA A 1 177 ? -26.656 -8.656 -6.164 1 92.94 177 ALA A C 1
ATOM 1316 O O . ALA A 1 177 ? -26.984 -7.613 -5.598 1 92.94 177 ALA A O 1
ATOM 1317 N N . VAL A 1 178 ? -25.891 -9.578 -5.648 1 94.56 178 VAL A N 1
ATOM 1318 C CA . VAL A 1 178 ? -25.359 -9.383 -4.305 1 94.56 178 VAL A CA 1
ATOM 1319 C C . VAL A 1 178 ? -24.438 -8.164 -4.293 1 94.56 178 VAL A C 1
ATOM 1321 O O . VAL A 1 178 ? -24.5 -7.336 -3.379 1 94.56 178 VAL A O 1
ATOM 1324 N N . ALA A 1 179 ? -23.594 -8.055 -5.262 1 94.12 179 ALA A N 1
ATOM 1325 C CA . ALA A 1 179 ? -22.688 -6.914 -5.359 1 94.12 179 ALA A CA 1
ATOM 1326 C C . ALA A 1 179 ? -23.469 -5.605 -5.465 1 94.12 179 ALA A C 1
ATOM 1328 O O . ALA A 1 179 ? -23.109 -4.613 -4.832 1 94.12 179 ALA A O 1
ATOM 1329 N N . PHE A 1 180 ? -24.531 -5.645 -6.207 1 90.06 180 PHE A N 1
ATOM 1330 C CA . PHE A 1 180 ? -25.391 -4.477 -6.414 1 90.06 180 PHE A CA 1
ATOM 1331 C C . PHE A 1 180 ? -26.062 -4.07 -5.113 1 90.06 180 PHE A C 1
ATOM 1333 O O . PHE A 1 180 ? -26.062 -2.895 -4.742 1 90.06 180 PHE A O 1
ATOM 1340 N N . VAL A 1 181 ? -26.625 -5.043 -4.473 1 90.5 181 VAL A N 1
ATOM 1341 C CA . VAL A 1 181 ? -27.359 -4.773 -3.236 1 90.5 181 VAL A CA 1
ATOM 1342 C C . VAL A 1 181 ? -26.375 -4.316 -2.15 1 90.5 181 VAL A C 1
ATOM 1344 O O . VAL A 1 181 ? -26.656 -3.367 -1.416 1 90.5 181 VAL A O 1
ATOM 1347 N N . MET A 1 182 ? -25.281 -4.898 -2.057 1 91.25 182 MET A N 1
ATOM 1348 C CA . MET A 1 182 ? -24.297 -4.566 -1.033 1 91.25 182 MET A CA 1
ATOM 1349 C C . MET A 1 182 ? -23.797 -3.137 -1.208 1 91.25 182 MET A C 1
ATOM 1351 O O . MET A 1 182 ? -23.562 -2.43 -0.225 1 91.25 182 MET A O 1
ATOM 1355 N N . ARG A 1 183 ? -23.609 -2.713 -2.363 1 87.56 183 ARG A N 1
ATOM 1356 C CA . ARG A 1 183 ? -23.109 -1.369 -2.631 1 87.56 183 ARG A CA 1
ATOM 1357 C C . ARG A 1 183 ? -24.125 -0.31 -2.195 1 87.56 183 ARG A C 1
ATOM 1359 O O . ARG A 1 183 ? -23.734 0.813 -1.856 1 87.56 183 ARG A O 1
ATOM 1366 N N . ARG A 1 184 ? -25.344 -0.712 -2.104 1 85.31 184 ARG A N 1
ATOM 1367 C CA . ARG A 1 184 ? -26.406 0.255 -1.819 1 85.31 184 ARG A CA 1
ATOM 1368 C C . ARG A 1 184 ? -26.844 0.169 -0.363 1 85.31 184 ARG A C 1
ATOM 1370 O O . ARG A 1 184 ? -27.688 0.956 0.084 1 85.31 184 ARG A O 1
ATOM 1377 N N . THR A 1 185 ? -26.312 -0.702 0.272 1 90.31 185 THR A N 1
ATOM 1378 C CA . THR A 1 185 ? -26.656 -0.877 1.679 1 90.31 185 THR A CA 1
ATOM 1379 C C . THR A 1 185 ? -25.547 -0.336 2.58 1 90.31 185 THR A C 1
ATOM 1381 O O . THR A 1 185 ? -24.562 0.23 2.094 1 90.31 185 THR A O 1
ATOM 1384 N N . ARG A 1 186 ? -25.75 -0.545 3.85 1 91.69 186 ARG A N 1
ATOM 1385 C CA . ARG A 1 186 ? -24.812 -0.069 4.855 1 91.69 186 ARG A CA 1
ATOM 1386 C C . ARG A 1 186 ? -23.438 -0.722 4.68 1 91.69 186 ARG A C 1
ATOM 1388 O O . ARG A 1 186 ? -22.406 -0.096 4.934 1 91.69 186 ARG A O 1
ATOM 1395 N N . ILE A 1 187 ? -23.438 -1.898 4.145 1 93.56 187 ILE A N 1
ATOM 1396 C CA . ILE A 1 187 ? -22.172 -2.623 3.984 1 93.56 187 ILE A CA 1
ATOM 1397 C C . ILE A 1 187 ? -21.312 -1.933 2.93 1 93.56 187 ILE A C 1
ATOM 1399 O O . ILE A 1 187 ? -20.125 -1.724 3.137 1 93.56 187 ILE A O 1
ATOM 1403 N N . GLY A 1 188 ? -21.922 -1.578 1.87 1 92.75 188 GLY A N 1
ATOM 1404 C CA . GLY A 1 188 ? -21.188 -0.896 0.813 1 92.75 188 GLY A CA 1
ATOM 1405 C C . GLY A 1 188 ? -20.609 0.436 1.251 1 92.75 188 GLY A C 1
ATOM 1406 O O . GLY A 1 188 ? -19.469 0.755 0.933 1 92.75 188 GLY A O 1
ATOM 1407 N N . TRP A 1 189 ? -21.359 1.121 2.012 1 93.44 189 TRP A N 1
ATOM 1408 C CA . TRP A 1 189 ? -20.922 2.42 2.508 1 93.44 189 TRP A CA 1
ATOM 1409 C C . TRP A 1 189 ? -19.812 2.262 3.533 1 93.44 189 TRP A C 1
ATOM 1411 O O . TRP A 1 189 ? -18.828 3.014 3.518 1 93.44 189 TRP A O 1
ATOM 1421 N N . ALA A 1 190 ? -19.984 1.322 4.305 1 95.62 190 ALA A N 1
ATOM 1422 C CA . ALA A 1 190 ? -18.953 1.042 5.297 1 95.62 190 ALA A CA 1
ATOM 1423 C C . ALA A 1 190 ? -17.625 0.664 4.621 1 95.62 190 ALA A C 1
ATOM 1425 O O . ALA A 1 190 ? -16.562 1.139 5.02 1 95.62 190 ALA A O 1
ATOM 1426 N N . LEU A 1 191 ? -17.734 -0.132 3.604 1 94.75 191 LEU A N 1
ATOM 1427 C CA . LEU A 1 191 ? -16.547 -0.587 2.912 1 94.75 191 LEU A CA 1
ATOM 1428 C C . LEU A 1 191 ? -15.883 0.56 2.146 1 94.75 191 LEU A C 1
ATOM 1430 O O . LEU A 1 191 ? -14.656 0.644 2.078 1 94.75 191 LEU A O 1
ATOM 1434 N N . SER A 1 192 ? -16.641 1.404 1.591 1 93.38 192 SER A N 1
ATOM 1435 C CA . SER A 1 192 ? -16.094 2.578 0.918 1 93.38 192 SER A CA 1
ATOM 1436 C C . SER A 1 192 ? -15.359 3.484 1.897 1 93.38 192 SER A C 1
ATOM 1438 O O . SER A 1 192 ? -14.328 4.066 1.557 1 93.38 192 SER A O 1
ATOM 1440 N N . ALA A 1 193 ? -15.969 3.615 3.053 1 95.12 193 ALA A N 1
ATOM 1441 C CA . ALA A 1 193 ? -15.32 4.414 4.09 1 95.12 193 ALA A CA 1
ATOM 1442 C C . ALA A 1 193 ? -13.992 3.785 4.516 1 95.12 193 ALA A C 1
ATOM 1444 O O . ALA A 1 193 ? -13.016 4.492 4.758 1 95.12 193 ALA A O 1
ATOM 1445 N N . VAL A 1 194 ? -14.008 2.48 4.59 1 93.38 194 VAL A N 1
ATOM 1446 C CA . VAL A 1 194 ? -12.789 1.754 4.934 1 93.38 194 VAL A CA 1
ATOM 1447 C C . VAL A 1 194 ? -11.734 1.984 3.857 1 93.38 194 VAL A C 1
ATOM 1449 O O . VAL A 1 194 ? -10.555 2.174 4.168 1 93.38 194 VAL A O 1
ATOM 1452 N N . HIS A 1 195 ? -12.133 1.955 2.65 1 91.88 195 HIS A N 1
ATOM 1453 C CA . HIS A 1 195 ? -11.242 2.178 1.517 1 91.88 195 HIS A CA 1
ATOM 1454 C C . HIS A 1 195 ? -10.586 3.549 1.599 1 91.88 195 HIS A C 1
ATOM 1456 O O . HIS A 1 195 ? -9.383 3.676 1.366 1 91.88 195 HIS A O 1
ATOM 1462 N N . ASP A 1 196 ? -11.359 4.512 1.972 1 91.81 196 ASP A N 1
ATOM 1463 C CA . ASP A 1 196 ? -10.867 5.883 1.956 1 91.81 196 ASP A CA 1
ATOM 1464 C C . ASP A 1 196 ? -10.062 6.195 3.215 1 91.81 196 ASP A C 1
ATOM 1466 O O . ASP A 1 196 ? -8.969 6.762 3.137 1 91.81 196 ASP A O 1
ATOM 1470 N N . ALA A 1 197 ? -10.594 5.883 4.324 1 93.5 197 ALA A N 1
ATOM 1471 C CA . ALA A 1 197 ? -9.961 6.156 5.609 1 93.5 197 ALA A CA 1
ATOM 1472 C C . ALA A 1 197 ? -10.516 5.25 6.703 1 93.5 197 ALA A C 1
ATOM 1474 O O . ALA A 1 197 ? -11.477 5.617 7.387 1 93.5 197 ALA A O 1
ATOM 1475 N N . GLU A 1 198 ? -9.82 4.211 6.949 1 91.88 198 GLU A N 1
ATOM 1476 C CA . GLU A 1 198 ? -10.344 3.186 7.848 1 91.88 198 GLU A CA 1
ATOM 1477 C C . GLU A 1 198 ? -10.391 3.688 9.289 1 91.88 198 GLU A C 1
ATOM 1479 O O . GLU A 1 198 ? -11.367 3.453 10 1 91.88 198 GLU A O 1
ATOM 1484 N N . ASP A 1 199 ? -9.422 4.438 9.711 1 90.81 199 ASP A N 1
ATOM 1485 C CA . ASP A 1 199 ? -9.367 4.926 11.086 1 90.81 199 ASP A CA 1
ATOM 1486 C C . ASP A 1 199 ? -10.484 5.93 11.359 1 90.81 199 ASP A C 1
ATOM 1488 O O . ASP A 1 199 ? -11.078 5.934 12.438 1 90.81 199 ASP A O 1
ATOM 1492 N N . VAL A 1 200 ? -10.766 6.762 10.352 1 93.62 200 VAL A N 1
ATOM 1493 C CA . VAL A 1 200 ? -11.828 7.75 10.477 1 93.62 200 VAL A CA 1
ATOM 1494 C C . VAL A 1 200 ? -13.188 7.047 10.531 1 93.62 200 VAL A C 1
ATOM 1496 O O . VAL A 1 200 ? -14.055 7.418 11.32 1 93.62 200 VAL A O 1
ATOM 1499 N N . ALA A 1 201 ? -13.273 6.059 9.703 1 95 201 ALA A N 1
ATOM 1500 C CA . ALA A 1 201 ? -14.516 5.297 9.695 1 95 201 ALA A CA 1
ATOM 1501 C C . ALA A 1 201 ? -14.789 4.68 11.062 1 95 201 ALA A C 1
ATOM 1503 O O . ALA A 1 201 ? -15.922 4.73 11.555 1 95 201 ALA A O 1
ATOM 1504 N N . GLU A 1 202 ? -13.828 4.129 11.641 1 93.12 202 GLU A N 1
ATOM 1505 C CA . GLU A 1 202 ? -13.984 3.52 12.961 1 93.12 202 GLU A CA 1
ATOM 1506 C C . GLU A 1 202 ? -14.359 4.562 14.008 1 93.12 202 GLU A C 1
ATOM 1508 O O . GLU A 1 202 ? -15.172 4.297 14.891 1 93.12 202 GLU A O 1
ATOM 1513 N N . GLY A 1 203 ? -13.781 5.684 13.906 1 93.12 203 GLY A N 1
ATOM 1514 C CA . GLY A 1 203 ? -14.078 6.762 14.836 1 93.12 203 GLY A CA 1
ATOM 1515 C C . GLY A 1 203 ? -15.492 7.297 14.703 1 93.12 203 GLY A C 1
ATOM 1516 O O . GLY A 1 203 ? -16.016 7.902 15.633 1 93.12 203 GLY A O 1
ATOM 1517 N N . LEU A 1 204 ? -16.078 7.031 13.555 1 93.31 204 LEU A N 1
ATOM 1518 C CA . LEU A 1 204 ? -17.438 7.5 13.305 1 93.31 204 LEU A CA 1
ATOM 1519 C C . LEU A 1 204 ? -18.469 6.445 13.719 1 93.31 204 LEU A C 1
ATOM 1521 O O . LEU A 1 204 ? -19.672 6.68 13.641 1 93.31 204 LEU A O 1
ATOM 1525 N N . GLY A 1 205 ? -17.938 5.297 14.102 1 93.69 205 GLY A N 1
ATOM 1526 C CA . GLY A 1 205 ? -18.844 4.277 14.602 1 93.69 205 GLY A CA 1
ATOM 1527 C C . GLY A 1 205 ? -18.938 3.059 13.711 1 93.69 205 GLY A C 1
ATOM 1528 O O . GLY A 1 205 ? -19.703 2.129 13.984 1 93.69 205 GLY A O 1
ATOM 1529 N N . VAL A 1 206 ? -18.219 3.02 12.711 1 94.56 206 VAL A N 1
ATOM 1530 C CA . VAL A 1 206 ? -18.234 1.887 11.789 1 94.56 206 VAL A CA 1
ATOM 1531 C C . VAL A 1 206 ? -17.422 0.733 12.367 1 94.56 206 VAL A C 1
ATOM 1533 O O . VAL A 1 206 ? -16.219 0.875 12.602 1 94.56 206 VAL A O 1
ATOM 1536 N N . ALA A 1 207 ? -18.062 -0.334 12.609 1 94.88 207 ALA A N 1
ATOM 1537 C CA . ALA A 1 207 ? -17.328 -1.534 13.016 1 94.88 207 ALA A CA 1
ATOM 1538 C C . ALA A 1 207 ? -16.609 -2.17 11.828 1 94.88 207 ALA A C 1
ATOM 1540 O O . ALA A 1 207 ? -17.094 -3.154 11.266 1 94.88 207 ALA A O 1
ATOM 1541 N N . THR A 1 208 ? -15.508 -1.687 11.516 1 93.31 208 THR A N 1
ATOM 1542 C CA . THR A 1 208 ? -14.812 -2.031 10.289 1 93.31 208 THR A CA 1
ATOM 1543 C C . THR A 1 208 ? -14.531 -3.531 10.227 1 93.31 208 THR A C 1
ATOM 1545 O O . THR A 1 208 ? -14.641 -4.145 9.164 1 93.31 208 THR A O 1
ATOM 1548 N N . PHE A 1 209 ? -14.234 -4.195 11.375 1 93 209 PHE A N 1
ATOM 1549 C CA . PHE A 1 209 ? -13.953 -5.625 11.43 1 93 209 PHE A CA 1
ATOM 1550 C C . PHE A 1 209 ? -15.148 -6.426 10.914 1 93 209 PHE A C 1
ATOM 1552 O O . PHE A 1 209 ? -14.992 -7.301 10.055 1 93 209 PHE A O 1
ATOM 1559 N N . ARG A 1 210 ? -16.234 -6.133 11.383 1 94.69 210 ARG A N 1
ATOM 1560 C CA . ARG A 1 210 ? -17.453 -6.879 11.039 1 94.69 210 ARG A CA 1
ATOM 1561 C C . ARG A 1 210 ? -17.797 -6.707 9.57 1 94.69 210 ARG A C 1
ATOM 1563 O O . ARG A 1 210 ? -18.172 -7.672 8.898 1 94.69 210 ARG A O 1
ATOM 1570 N N . TYR A 1 211 ? -17.734 -5.523 9.109 1 95.56 211 TYR A N 1
ATOM 1571 C CA . TYR A 1 211 ? -18.125 -5.266 7.727 1 95.56 211 TYR A CA 1
ATOM 1572 C C . TYR A 1 211 ? -17.125 -5.875 6.754 1 95.56 211 TYR A C 1
ATOM 1574 O O . TYR A 1 211 ? -17.516 -6.418 5.715 1 95.56 211 TYR A O 1
ATOM 1582 N N . LYS A 1 212 ? -15.844 -5.805 7.027 1 94.38 212 LYS A N 1
ATOM 1583 C CA . LYS A 1 212 ? -14.844 -6.461 6.195 1 94.38 212 LYS A CA 1
ATOM 1584 C C . LYS A 1 212 ? -15.031 -7.977 6.203 1 94.38 212 LYS A C 1
ATOM 1586 O O . LYS A 1 212 ? -14.906 -8.625 5.164 1 94.38 212 LYS A O 1
ATOM 1591 N N . LEU A 1 213 ? -15.375 -8.453 7.391 1 95.56 213 LEU A N 1
ATOM 1592 C CA . LEU A 1 213 ? -15.578 -9.891 7.52 1 95.56 213 LEU A CA 1
ATOM 1593 C C . LEU A 1 213 ? -16.797 -10.336 6.723 1 95.56 213 LEU A C 1
ATOM 1595 O O . LEU A 1 213 ? -16.766 -11.367 6.043 1 95.56 213 LEU A O 1
ATOM 1599 N N . ARG A 1 214 ? -17.844 -9.609 6.812 1 96.19 214 ARG A N 1
ATOM 1600 C CA . ARG A 1 214 ? -19.047 -9.93 6.055 1 96.19 214 ARG A CA 1
ATOM 1601 C C . ARG A 1 214 ? -18.766 -9.906 4.555 1 96.19 214 ARG A C 1
ATOM 1603 O O . ARG A 1 214 ? -19.266 -10.758 3.814 1 96.19 214 ARG A O 1
ATOM 1610 N N . ALA A 1 215 ? -18.047 -8.914 4.156 1 96.31 215 ALA A N 1
ATOM 1611 C CA . ALA A 1 215 ? -17.719 -8.812 2.742 1 96.31 215 ALA A CA 1
ATOM 1612 C C . ALA A 1 215 ? -16.844 -9.992 2.303 1 96.31 215 ALA A C 1
ATOM 1614 O O . ALA A 1 215 ? -17.031 -10.539 1.216 1 96.31 215 ALA A O 1
ATOM 1615 N N . LEU A 1 216 ? -15.922 -10.375 3.17 1 96.44 216 LEU A N 1
ATOM 1616 C CA . LEU A 1 216 ? -15.039 -11.492 2.85 1 96.44 216 LEU A CA 1
ATOM 1617 C C . LEU A 1 216 ? -15.828 -12.797 2.762 1 96.44 216 LEU A C 1
ATOM 1619 O O . LEU A 1 216 ? -15.586 -13.617 1.87 1 96.44 216 LEU A O 1
ATOM 1623 N N . VAL A 1 217 ? -16.703 -12.969 3.625 1 97.75 217 VAL A N 1
ATOM 1624 C CA . VAL A 1 217 ? -17.516 -14.18 3.635 1 97.75 217 VAL A CA 1
ATOM 1625 C C . VAL A 1 217 ? -18.391 -14.227 2.383 1 97.75 217 VAL A C 1
ATOM 1627 O O . VAL A 1 217 ? -18.5 -15.273 1.732 1 97.75 217 VAL A O 1
ATOM 1630 N N . ALA A 1 218 ? -18.984 -13.117 2.068 1 97.5 218 ALA A N 1
ATOM 1631 C CA . ALA A 1 218 ? -19.797 -13.062 0.85 1 97.5 218 ALA A CA 1
ATOM 1632 C C . ALA A 1 218 ? -18.938 -13.383 -0.38 1 97.5 218 ALA A C 1
ATOM 1634 O O . ALA A 1 218 ? -19.375 -14.125 -1.266 1 97.5 218 ALA A O 1
ATOM 1635 N N . SER A 1 219 ? -17.797 -12.789 -0.405 1 97.19 219 SER A N 1
ATOM 1636 C CA . SER A 1 219 ? -16.859 -13.039 -1.497 1 97.19 219 SER A CA 1
ATOM 1637 C C . SER A 1 219 ? -16.5 -14.523 -1.588 1 97.19 219 SER A C 1
ATOM 1639 O O . SER A 1 219 ? -16.547 -15.109 -2.67 1 97.19 219 SER A O 1
ATOM 1641 N N . ALA A 1 220 ? -16.234 -15.109 -0.463 1 98.06 220 ALA A N 1
ATOM 1642 C CA . ALA A 1 220 ? -15.805 -16.5 -0.405 1 98.06 220 ALA A CA 1
ATOM 1643 C C . ALA A 1 220 ? -16.938 -17.438 -0.812 1 98.06 220 ALA A C 1
ATOM 1645 O O . ALA A 1 220 ? -16.719 -18.406 -1.545 1 98.06 220 ALA A O 1
ATOM 1646 N N . VAL A 1 221 ? -18.094 -17.156 -0.329 1 98.44 221 VAL A N 1
ATOM 1647 C CA . VAL A 1 221 ? -19.25 -17.984 -0.625 1 98.44 221 VAL A CA 1
ATOM 1648 C C . VAL A 1 221 ? -19.531 -17.969 -2.127 1 98.44 221 VAL A C 1
ATOM 1650 O O . VAL A 1 221 ? -19.703 -19.031 -2.742 1 98.44 221 VAL A O 1
ATOM 1653 N N . ILE A 1 222 ? -19.531 -16.828 -2.715 1 98.38 222 ILE A N 1
ATOM 1654 C CA . ILE A 1 222 ? -19.781 -16.703 -4.148 1 98.38 222 ILE A CA 1
ATOM 1655 C C . ILE A 1 222 ? -18.672 -17.391 -4.93 1 98.38 222 ILE A C 1
ATOM 1657 O O . ILE A 1 222 ? -18.922 -18.109 -5.891 1 98.38 222 ILE A O 1
ATOM 1661 N N . GLY A 1 223 ? -17.469 -17.156 -4.48 1 97.75 223 GLY A N 1
ATOM 1662 C CA . GLY A 1 223 ? -16.344 -17.812 -5.129 1 97.75 223 GLY A CA 1
ATOM 1663 C C . GLY A 1 223 ? -16.406 -19.328 -5.047 1 97.75 223 GLY A C 1
ATOM 1664 O O . GLY A 1 223 ? -16.109 -20.016 -6.027 1 97.75 223 GLY A O 1
ATOM 1665 N N . GLY A 1 224 ? -16.75 -19.828 -3.887 1 98.19 224 GLY A N 1
ATOM 1666 C CA . GLY A 1 224 ? -16.859 -21.266 -3.695 1 98.19 224 GLY A CA 1
ATOM 1667 C C . GLY A 1 224 ? -17.953 -21.906 -4.523 1 98.19 224 GLY A C 1
ATOM 1668 O O . GLY A 1 224 ? -17.766 -22.969 -5.113 1 98.19 224 GLY A O 1
ATOM 1669 N N . VAL A 1 225 ? -19.078 -21.234 -4.57 1 98.38 225 VAL A N 1
ATOM 1670 C CA . VAL A 1 225 ? -20.188 -21.734 -5.375 1 98.38 225 VAL A CA 1
ATOM 1671 C C . VAL A 1 225 ? -19.781 -21.75 -6.848 1 98.38 225 VAL A C 1
ATOM 1673 O O . VAL A 1 225 ? -20.078 -22.719 -7.566 1 98.38 225 VAL A O 1
ATOM 1676 N N . GLY A 1 226 ? -19.172 -20.672 -7.254 1 97.94 226 GLY A N 1
ATOM 1677 C CA . GLY A 1 226 ? -18.641 -20.656 -8.602 1 97.94 226 GLY A CA 1
ATOM 1678 C C . GLY A 1 226 ? -17.656 -21.797 -8.867 1 97.94 226 GLY A C 1
ATOM 1679 O O . GLY A 1 226 ? -17.625 -22.344 -9.969 1 97.94 226 GLY A O 1
ATOM 1680 N N . GLY A 1 227 ? -16.891 -22.125 -7.875 1 97.38 227 GLY A N 1
ATOM 1681 C CA . GLY A 1 227 ? -15.953 -23.234 -7.984 1 97.38 227 GLY A CA 1
ATOM 1682 C C . GLY A 1 227 ? -16.641 -24.578 -8.117 1 97.38 227 GLY A C 1
ATOM 1683 O O . GLY A 1 227 ? -16.188 -25.438 -8.859 1 97.38 227 GLY A O 1
ATOM 1684 N N . ALA A 1 228 ? -17.734 -24.75 -7.43 1 97.88 228 ALA A N 1
ATOM 1685 C CA . ALA A 1 228 ? -18.5 -25.984 -7.523 1 97.88 228 ALA A CA 1
ATOM 1686 C C . ALA A 1 228 ? -19.031 -26.203 -8.938 1 97.88 228 ALA A C 1
ATOM 1688 O O . ALA A 1 228 ? -18.969 -27.312 -9.469 1 97.88 228 ALA A O 1
ATOM 1689 N N . VAL A 1 229 ? -19.547 -25.156 -9.5 1 97.06 229 VAL A N 1
ATOM 1690 C CA . VAL A 1 229 ? -20.062 -25.234 -10.867 1 97.06 229 VAL A CA 1
ATOM 1691 C C . VAL A 1 229 ? -18.906 -25.438 -11.844 1 97.06 229 VAL A C 1
ATOM 1693 O O . VAL A 1 229 ? -19.047 -26.141 -12.844 1 97.06 229 VAL A O 1
ATOM 1696 N N . PHE A 1 230 ? -17.828 -24.875 -11.508 1 96.06 230 PHE A N 1
ATOM 1697 C CA . PHE A 1 230 ? -16.641 -25 -12.344 1 96.06 230 PHE A CA 1
ATOM 1698 C C . PHE A 1 230 ? -16.172 -26.453 -12.398 1 96.06 230 PHE A C 1
ATOM 1700 O O . PHE A 1 230 ? -15.664 -26.906 -13.43 1 96.06 230 PHE A O 1
ATOM 1707 N N . ALA A 1 231 ? -16.344 -27.156 -11.344 1 96.31 231 ALA A N 1
ATOM 1708 C CA . ALA A 1 231 ? -16 -28.578 -11.328 1 96.31 231 ALA A CA 1
ATOM 1709 C C . ALA A 1 231 ? -16.766 -29.344 -12.398 1 96.31 231 ALA A C 1
ATOM 1711 O O . ALA A 1 231 ? -16.203 -30.25 -13.039 1 96.31 231 ALA A O 1
ATOM 1712 N N . LEU A 1 232 ? -18 -29 -12.594 1 94.94 232 LEU A N 1
ATOM 1713 C CA . LEU A 1 232 ? -18.812 -29.609 -13.641 1 94.94 232 LEU A CA 1
ATOM 1714 C C . LEU A 1 232 ? -18.297 -29.234 -15.023 1 94.94 232 LEU A C 1
ATOM 1716 O O . LEU A 1 232 ? -18.328 -30.047 -15.945 1 94.94 232 LEU A O 1
ATOM 1720 N N . GLN A 1 233 ? -17.891 -28.047 -15.109 1 94 233 GLN A N 1
ATOM 1721 C CA . GLN A 1 233 ? -17.453 -27.516 -16.391 1 94 233 GLN A CA 1
ATOM 1722 C C . GLN A 1 233 ? -16.172 -28.219 -16.859 1 94 233 GLN A C 1
ATOM 1724 O O . GLN A 1 233 ? -16.047 -28.562 -18.047 1 94 233 GLN A O 1
ATOM 1729 N N . ILE A 1 234 ? -15.258 -28.422 -15.945 1 91.94 234 ILE A N 1
ATOM 1730 C CA . ILE A 1 234 ? -13.977 -29 -16.344 1 91.94 234 ILE A CA 1
ATOM 1731 C C . ILE A 1 234 ? -14.086 -30.516 -16.391 1 91.94 234 ILE A C 1
ATOM 1733 O O . ILE A 1 234 ? -13.359 -31.172 -17.141 1 91.94 234 ILE A O 1
ATOM 1737 N N . GLY A 1 235 ? -14.906 -31.125 -15.641 1 93.5 235 GLY A N 1
ATOM 1738 C CA . GLY A 1 235 ? -15.195 -32.562 -15.711 1 93.5 235 GLY A CA 1
ATOM 1739 C C . GLY A 1 235 ? -14.156 -33.406 -15.008 1 93.5 235 GLY A C 1
ATOM 1740 O O . GLY A 1 235 ? -14.375 -34.594 -14.789 1 93.5 235 GLY A O 1
ATOM 1741 N N . PHE A 1 236 ? -13 -32.844 -14.719 1 93.81 236 PHE A N 1
ATOM 1742 C CA . PHE A 1 236 ? -11.93 -33.531 -14.008 1 93.81 236 PHE A CA 1
ATOM 1743 C C . PHE A 1 236 ? -11.203 -32.562 -13.07 1 93.81 236 PHE A C 1
ATOM 1745 O O . PHE A 1 236 ? -10.648 -31.547 -13.516 1 93.81 236 PHE A O 1
ATOM 1752 N N . VAL A 1 237 ? -11.219 -32.969 -11.828 1 94.38 237 VAL A N 1
ATOM 1753 C CA . VAL A 1 237 ? -10.664 -32.062 -10.828 1 94.38 237 VAL A CA 1
ATOM 1754 C C . VAL A 1 237 ? -9.43 -32.688 -10.188 1 94.38 237 VAL A C 1
ATOM 1756 O O . VAL A 1 237 ? -9.5 -33.781 -9.641 1 94.38 237 VAL A O 1
ATOM 1759 N N . ALA A 1 238 ? -8.312 -32.031 -10.422 1 92.12 238 ALA A N 1
ATOM 1760 C CA . ALA A 1 238 ? -7.059 -32.344 -9.742 1 92.12 238 ALA A CA 1
ATOM 1761 C C . ALA A 1 238 ? -6.566 -31.156 -8.922 1 92.12 238 ALA A C 1
ATOM 1763 O O . ALA A 1 238 ? -7.012 -30.031 -9.133 1 92.12 238 ALA A O 1
ATOM 1764 N N . VAL A 1 239 ? -5.75 -31.391 -8.016 1 87.25 239 VAL A N 1
ATOM 1765 C CA . VAL A 1 239 ? -5.277 -30.359 -7.105 1 87.25 239 VAL A CA 1
ATOM 1766 C C . VAL A 1 239 ? -4.656 -29.219 -7.902 1 87.25 239 VAL A C 1
ATOM 1768 O O . VAL A 1 239 ? -4.953 -28.047 -7.652 1 87.25 239 VAL A O 1
ATOM 1771 N N . ASP A 1 240 ? -3.881 -29.469 -8.93 1 79.88 240 ASP A N 1
ATOM 1772 C CA . ASP A 1 240 ? -3.145 -28.453 -9.68 1 79.88 240 ASP A CA 1
ATOM 1773 C C . ASP A 1 240 ? -4.062 -27.703 -10.648 1 79.88 240 ASP A C 1
ATOM 1775 O O . ASP A 1 240 ? -3.727 -26.625 -11.125 1 79.88 240 ASP A O 1
ATOM 1779 N N . SER A 1 241 ? -5.207 -28.281 -10.906 1 83.62 241 SER A N 1
ATOM 1780 C CA . SER A 1 241 ? -6.117 -27.656 -11.859 1 83.62 241 SER A CA 1
ATOM 1781 C C . SER A 1 241 ? -6.961 -26.578 -11.188 1 83.62 241 SER A C 1
ATOM 1783 O O . SER A 1 241 ? -7.453 -25.656 -11.859 1 83.62 241 SER A O 1
ATOM 1785 N N . VAL A 1 242 ? -7.051 -26.734 -9.906 1 87.31 242 VAL A N 1
ATOM 1786 C CA . VAL A 1 242 ? -8.016 -25.828 -9.297 1 87.31 242 VAL A CA 1
ATOM 1787 C C . VAL A 1 242 ? -7.305 -24.859 -8.359 1 87.31 242 VAL A C 1
ATOM 1789 O O . VAL A 1 242 ? -7.777 -23.734 -8.133 1 87.31 242 VAL A O 1
ATOM 1792 N N . PHE A 1 243 ? -6.207 -25.234 -7.77 1 85.25 243 PHE A N 1
ATOM 1793 C CA . PHE A 1 243 ? -5.48 -24.359 -6.859 1 85.25 243 PHE A CA 1
ATOM 1794 C C . PHE A 1 243 ? -4.332 -23.672 -7.578 1 85.25 243 PHE A C 1
ATOM 1796 O O . PHE A 1 243 ? -3.186 -23.719 -7.121 1 85.25 243 PHE A O 1
ATOM 1803 N N . HIS A 1 244 ? -4.609 -23.125 -8.719 1 79.94 244 HIS A N 1
ATOM 1804 C CA . HIS A 1 244 ? -3.57 -22.469 -9.508 1 79.94 244 HIS A CA 1
ATOM 1805 C C . HIS A 1 244 ? -3.664 -20.953 -9.391 1 79.94 244 HIS A C 1
ATOM 1807 O O . HIS A 1 244 ? -4.754 -20.406 -9.203 1 79.94 244 HIS A O 1
ATOM 1813 N N . LEU A 1 245 ? -2.576 -20.281 -9.539 1 76.81 245 LEU A N 1
ATOM 1814 C CA . LEU A 1 245 ? -2.484 -18.859 -9.266 1 76.81 245 LEU A CA 1
ATOM 1815 C C . LEU A 1 245 ? -2.893 -18.047 -10.492 1 76.81 245 LEU A C 1
ATOM 1817 O O . LEU A 1 245 ? -2.973 -16.812 -10.43 1 76.81 245 LEU A O 1
ATOM 1821 N N . THR A 1 246 ? -3.193 -18.719 -11.547 1 78.94 246 THR A N 1
ATOM 1822 C CA . THR A 1 246 ? -3.684 -17.984 -12.711 1 78.94 246 THR A CA 1
ATOM 1823 C C . THR A 1 246 ? -5.074 -17.422 -12.445 1 78.94 246 THR A C 1
ATOM 1825 O O . THR A 1 246 ? -5.445 -16.375 -12.992 1 78.94 246 THR A O 1
ATOM 1828 N N . VAL A 1 247 ? -5.734 -18.094 -11.469 1 86.06 247 VAL A N 1
ATOM 1829 C CA . VAL A 1 247 ? -7.102 -17.656 -11.18 1 86.06 247 VAL A CA 1
ATOM 1830 C C . VAL A 1 247 ? -7.082 -16.281 -10.539 1 86.06 247 VAL A C 1
ATOM 1832 O O . VAL A 1 247 ? -7.695 -15.336 -11.047 1 86.06 247 VAL A O 1
ATOM 1835 N N . PRO A 1 248 ? -6.344 -16.125 -9.477 1 86.19 248 PRO A N 1
ATOM 1836 C CA . PRO A 1 248 ? -6.34 -14.789 -8.883 1 86.19 248 PRO A CA 1
ATOM 1837 C C . PRO A 1 248 ? -5.75 -13.734 -9.805 1 86.19 248 PRO A C 1
ATOM 1839 O O . PRO A 1 248 ? -6.18 -12.578 -9.781 1 86.19 248 PRO A O 1
ATOM 1842 N N . LEU A 1 249 ? -4.836 -14.062 -10.641 1 82.5 249 LEU A N 1
ATOM 1843 C CA . LEU A 1 249 ? -4.25 -13.102 -11.57 1 82.5 249 LEU A CA 1
ATOM 1844 C C . LEU A 1 249 ? -5.297 -12.602 -12.562 1 82.5 249 LEU A C 1
ATOM 1846 O O . LEU A 1 249 ? -5.426 -11.391 -12.773 1 82.5 249 LEU A O 1
ATOM 1850 N N . PHE A 1 250 ? -6.039 -13.555 -13.086 1 88.5 250 PHE A N 1
ATOM 1851 C CA . PHE A 1 250 ? -7.055 -13.18 -14.055 1 88.5 250 PHE A CA 1
ATOM 1852 C C . PHE A 1 250 ? -8.18 -12.398 -13.391 1 88.5 250 PHE A C 1
ATOM 1854 O O . PHE A 1 250 ? -8.672 -11.414 -13.945 1 88.5 250 PHE A O 1
ATOM 1861 N N . VAL A 1 251 ? -8.523 -12.844 -12.234 1 92.25 251 VAL A N 1
ATOM 1862 C CA . VAL A 1 251 ? -9.617 -12.188 -11.516 1 92.25 251 VAL A CA 1
ATOM 1863 C C . VAL A 1 251 ? -9.242 -10.734 -11.219 1 92.25 251 VAL A C 1
ATOM 1865 O O . VAL A 1 251 ? -10.07 -9.836 -11.383 1 92.25 251 VAL A O 1
ATOM 1868 N N . ILE A 1 252 ? -8.078 -10.492 -10.828 1 88.69 252 ILE A N 1
ATOM 1869 C CA . ILE A 1 252 ? -7.629 -9.156 -10.469 1 88.69 252 ILE A CA 1
ATOM 1870 C C . ILE A 1 252 ? -7.535 -8.289 -11.727 1 88.69 252 ILE A C 1
ATOM 1872 O O . ILE A 1 252 ? -8.008 -7.148 -11.742 1 88.69 252 ILE A O 1
ATOM 1876 N N . VAL A 1 253 ? -7.004 -8.859 -12.797 1 85.94 253 VAL A N 1
ATOM 1877 C CA . VAL A 1 253 ? -6.871 -8.117 -14.047 1 85.94 253 VAL A CA 1
ATOM 1878 C C . VAL A 1 253 ? -8.25 -7.727 -14.562 1 85.94 253 VAL A C 1
ATOM 1880 O O . VAL A 1 253 ? -8.469 -6.582 -14.969 1 85.94 253 VAL A O 1
ATOM 1883 N N . ILE A 1 254 ? -9.164 -8.68 -14.492 1 90.75 254 ILE A N 1
ATOM 1884 C CA . ILE A 1 254 ? -10.523 -8.461 -14.969 1 90.75 254 ILE A CA 1
ATOM 1885 C C . ILE A 1 254 ? -11.195 -7.363 -14.148 1 90.75 254 ILE A C 1
ATOM 1887 O O . ILE A 1 254 ? -11.82 -6.461 -14.703 1 90.75 254 ILE A O 1
ATOM 1891 N N . SER A 1 255 ? -11.023 -7.426 -12.883 1 91 255 SER A N 1
ATOM 1892 C CA . SER A 1 255 ? -11.672 -6.469 -11.992 1 91 255 SER A CA 1
ATOM 1893 C C . SER A 1 255 ? -11.055 -5.082 -12.125 1 91 255 SER A C 1
ATOM 1895 O O . SER A 1 255 ? -11.766 -4.074 -12.109 1 91 255 SER A O 1
ATOM 1897 N N . VAL A 1 256 ? -9.773 -5.023 -12.25 1 85.44 256 VAL A N 1
ATOM 1898 C CA . VAL A 1 256 ? -9.07 -3.75 -12.359 1 85.44 256 VAL A CA 1
ATOM 1899 C C . VAL A 1 256 ? -9.367 -3.115 -13.719 1 85.44 256 VAL A C 1
ATOM 1901 O O . VAL A 1 256 ? -9.602 -1.907 -13.805 1 85.44 256 VAL A O 1
ATOM 1904 N N . LEU A 1 257 ? -9.375 -3.951 -14.703 1 85.44 257 LEU A N 1
ATOM 1905 C CA . LEU A 1 257 ? -9.648 -3.463 -16.047 1 85.44 257 LEU A CA 1
ATOM 1906 C C . LEU A 1 257 ? -11.094 -2.99 -16.172 1 85.44 257 LEU A C 1
ATOM 1908 O O . LEU A 1 257 ? -11.375 -1.996 -16.844 1 85.44 257 LEU A O 1
ATOM 1912 N N . GLY A 1 258 ? -11.914 -3.711 -15.617 1 88.06 258 GLY A N 1
ATOM 1913 C CA . GLY A 1 258 ? -13.32 -3.373 -15.695 1 88.06 258 GLY A CA 1
ATOM 1914 C C . GLY A 1 258 ? -13.695 -2.172 -14.852 1 88.06 258 GLY A C 1
ATOM 1915 O O . GLY A 1 258 ? -14.625 -1.435 -15.188 1 88.06 258 GLY A O 1
ATOM 1916 N N . GLY A 1 259 ? -13.086 -1.979 -13.711 1 85.69 259 GLY A N 1
ATOM 1917 C CA . GLY A 1 259 ? -13.406 -0.95 -12.734 1 85.69 259 GLY A CA 1
ATOM 1918 C C . GLY A 1 259 ? -13.727 -1.513 -11.359 1 85.69 259 GLY A C 1
ATOM 1919 O O . GLY A 1 259 ? -14.828 -2.006 -11.133 1 85.69 259 GLY A O 1
ATOM 1920 N N . ARG A 1 260 ? -12.93 -1.252 -10.438 1 79.25 260 ARG A N 1
ATOM 1921 C CA . ARG A 1 260 ? -13.031 -1.948 -9.164 1 79.25 260 ARG A CA 1
ATOM 1922 C C . ARG A 1 260 ? -14.016 -1.245 -8.234 1 79.25 260 ARG A C 1
ATOM 1924 O O . ARG A 1 260 ? -14.5 -1.839 -7.27 1 79.25 260 ARG A O 1
ATOM 1931 N N . ALA A 1 261 ? -14.375 -0.055 -8.5 1 78.12 261 ALA A N 1
ATOM 1932 C CA . ALA A 1 261 ? -15.211 0.683 -7.562 1 78.12 261 ALA A CA 1
ATOM 1933 C C . ALA A 1 261 ? -16.688 0.49 -7.883 1 78.12 261 ALA A C 1
ATOM 1935 O O . ALA A 1 261 ? -17.562 0.832 -7.074 1 78.12 261 ALA A O 1
ATOM 1936 N N . HIS A 1 262 ? -16.953 -0.154 -9.109 1 82.25 262 HIS A N 1
ATOM 1937 C CA . HIS A 1 262 ? -18.344 -0.282 -9.531 1 82.25 262 HIS A CA 1
ATOM 1938 C C . HIS A 1 262 ? -18.766 -1.745 -9.594 1 82.25 262 HIS A C 1
ATOM 1940 O O . HIS A 1 262 ? -17.953 -2.623 -9.867 1 82.25 262 HIS A O 1
ATOM 1946 N N . TRP A 1 263 ? -20.062 -1.969 -9.406 1 82.56 263 TRP A N 1
ATOM 1947 C CA . TRP A 1 263 ? -20.578 -3.336 -9.383 1 82.56 263 TRP A CA 1
ATOM 1948 C C . TRP A 1 263 ? -20.609 -3.928 -10.789 1 82.56 263 TRP A C 1
ATOM 1950 O O . TRP A 1 263 ? -20.562 -5.148 -10.953 1 82.56 263 TRP A O 1
ATOM 1960 N N . MET A 1 264 ? -20.625 -3.156 -11.82 1 86.88 264 MET A N 1
ATOM 1961 C CA . MET A 1 264 ? -20.656 -3.648 -13.188 1 86.88 264 MET A CA 1
ATOM 1962 C C . MET A 1 264 ? -19.25 -3.766 -13.773 1 86.88 264 MET A C 1
ATOM 1964 O O . MET A 1 264 ? -19.078 -4.285 -14.875 1 86.88 264 MET A O 1
ATOM 1968 N N . GLY A 1 265 ? -18.312 -3.281 -13.094 1 88.06 265 GLY A N 1
ATOM 1969 C CA . GLY A 1 265 ? -16.953 -3.311 -13.57 1 88.06 265 GLY A CA 1
ATOM 1970 C C . GLY A 1 265 ? -16.453 -4.707 -13.898 1 88.06 265 GLY A C 1
ATOM 1971 O O . GLY A 1 265 ? -16.031 -4.973 -15.031 1 88.06 265 GLY A O 1
ATOM 1972 N N . PRO A 1 266 ? -16.641 -5.598 -12.969 1 91.56 266 PRO A N 1
ATOM 1973 C CA . PRO A 1 266 ? -16.188 -6.969 -13.211 1 91.56 266 PRO A CA 1
ATOM 1974 C C . PRO A 1 266 ? -16.891 -7.621 -14.406 1 91.56 266 PRO A C 1
ATOM 1976 O O . PRO A 1 266 ? -16.281 -8.414 -15.125 1 91.56 266 PRO A O 1
ATOM 1979 N N . VAL A 1 267 ? -18.125 -7.273 -14.656 1 91.81 267 VAL A N 1
ATOM 1980 C CA . VAL A 1 267 ? -18.859 -7.836 -15.781 1 91.81 267 VAL A CA 1
ATOM 1981 C C . VAL A 1 267 ? -18.234 -7.359 -17.094 1 91.81 267 VAL A C 1
ATOM 1983 O O . VAL A 1 267 ? -17.953 -8.172 -17.984 1 91.81 267 VAL A O 1
ATOM 1986 N N . ALA A 1 268 ? -18 -6.078 -17.172 1 89.31 268 ALA A N 1
ATOM 1987 C CA . ALA A 1 268 ? -17.391 -5.508 -18.375 1 89.31 268 ALA A CA 1
ATOM 1988 C C . ALA A 1 268 ? -15.984 -6.07 -18.594 1 89.31 268 ALA A C 1
ATOM 1990 O O . ALA A 1 268 ? -15.617 -6.398 -19.719 1 89.31 268 ALA A O 1
ATOM 1991 N N . GLY A 1 269 ? -15.305 -6.199 -17.562 1 90.81 269 GLY A N 1
ATOM 1992 C CA . GLY A 1 269 ? -13.961 -6.75 -17.656 1 90.81 269 GLY A CA 1
ATOM 1993 C C . GLY A 1 269 ? -13.945 -8.203 -18.094 1 90.81 269 GLY A C 1
ATOM 1994 O O . GLY A 1 269 ? -13.109 -8.602 -18.906 1 90.81 269 GLY A O 1
ATOM 1995 N N . ALA A 1 270 ? -14.828 -8.953 -17.531 1 94.12 270 ALA A N 1
ATOM 1996 C CA . ALA A 1 270 ? -14.891 -10.375 -17.859 1 94.12 270 ALA A CA 1
ATOM 1997 C C . ALA A 1 270 ? -15.258 -10.586 -19.328 1 94.12 270 ALA A C 1
ATOM 1999 O O . ALA A 1 270 ? -14.656 -11.422 -20.016 1 94.12 270 ALA A O 1
ATOM 2000 N N . VAL A 1 271 ? -16.188 -9.852 -19.797 1 90.5 271 VAL A N 1
ATOM 2001 C CA . VAL A 1 271 ? -16.609 -9.977 -21.188 1 90.5 271 VAL A CA 1
ATOM 2002 C C . VAL A 1 271 ? -15.453 -9.617 -22.125 1 90.5 271 VAL A C 1
ATOM 2004 O O . VAL A 1 271 ? -15.148 -10.359 -23.062 1 90.5 271 VAL A O 1
ATOM 2007 N N . LEU A 1 272 ? -14.773 -8.586 -21.812 1 88.25 272 LEU A N 1
ATOM 2008 C CA . LEU A 1 272 ? -13.688 -8.117 -22.656 1 88.25 272 LEU A CA 1
ATOM 2009 C C . LEU A 1 272 ? -12.523 -9.102 -22.656 1 88.25 272 LEU A C 1
ATOM 2011 O O . LEU A 1 272 ? -12.023 -9.484 -23.719 1 88.25 272 LEU A O 1
ATOM 2015 N N . VAL A 1 273 ? -12.164 -9.531 -21.531 1 89.38 273 VAL A N 1
ATOM 2016 C CA . VAL A 1 273 ? -10.961 -10.359 -21.391 1 89.38 273 VAL A CA 1
ATOM 2017 C C . VAL A 1 273 ? -11.227 -11.75 -21.953 1 89.38 273 VAL A C 1
ATOM 2019 O O . VAL A 1 273 ? -10.391 -12.312 -22.656 1 89.38 273 VAL A O 1
ATOM 2022 N N . VAL A 1 274 ? -12.367 -12.305 -21.641 1 91.25 274 VAL A N 1
ATOM 2023 C CA . VAL A 1 274 ? -12.672 -13.664 -22.078 1 91.25 274 VAL A CA 1
ATOM 2024 C C . VAL A 1 274 ? -12.867 -13.68 -23.594 1 91.25 274 VAL A C 1
ATOM 2026 O O . VAL A 1 274 ? -12.438 -14.609 -24.281 1 91.25 274 VAL A O 1
ATOM 2029 N N . LEU A 1 275 ? -13.516 -12.68 -24.125 1 88.94 275 LEU A N 1
ATOM 2030 C CA . LEU A 1 275 ? -13.672 -12.586 -25.562 1 88.94 275 LEU A CA 1
ATOM 2031 C C . LEU A 1 275 ? -12.32 -12.453 -26.25 1 88.94 275 LEU A C 1
ATOM 2033 O O . LEU A 1 275 ? -12.086 -13.07 -27.297 1 88.94 275 LEU A O 1
ATOM 2037 N N . LEU A 1 276 ? -11.516 -11.656 -25.703 1 86.12 276 LEU A N 1
ATOM 2038 C CA . LEU A 1 276 ? -10.172 -11.484 -26.25 1 86.12 276 LEU A CA 1
ATOM 2039 C C . LEU A 1 276 ? -9.414 -12.805 -26.234 1 86.12 276 LEU A C 1
ATOM 2041 O O . LEU A 1 276 ? -8.758 -13.164 -27.219 1 86.12 276 LEU A O 1
ATOM 2045 N N . GLN A 1 277 ? -9.523 -13.484 -25.125 1 86.69 277 GLN A N 1
ATOM 2046 C CA . GLN A 1 277 ? -8.852 -14.773 -25 1 86.69 277 GLN A CA 1
ATOM 2047 C C . GLN A 1 277 ? -9.375 -15.773 -26.031 1 86.69 277 GLN A C 1
ATOM 2049 O O . GLN A 1 277 ? -8.594 -16.516 -26.641 1 86.69 277 GLN A O 1
ATOM 2054 N N . ASP A 1 278 ? -10.648 -15.781 -26.156 1 86.88 278 ASP A N 1
ATOM 2055 C CA . ASP A 1 278 ? -11.281 -16.703 -27.078 1 86.88 278 ASP A CA 1
ATOM 2056 C C . ASP A 1 278 ? -10.844 -16.422 -28.516 1 86.88 278 ASP A C 1
ATOM 2058 O O . ASP A 1 278 ? -10.562 -17.344 -29.281 1 86.88 278 ASP A O 1
ATOM 2062 N N . ARG A 1 279 ? -10.758 -15.211 -28.859 1 85.19 279 ARG A N 1
ATOM 2063 C CA . ARG A 1 279 ? -10.375 -14.844 -30.219 1 85.19 279 ARG A CA 1
ATOM 2064 C C . ARG A 1 279 ? -8.898 -15.109 -30.469 1 85.19 279 ARG A C 1
ATOM 2066 O O . ARG A 1 279 ? -8.508 -15.5 -31.562 1 85.19 279 ARG A O 1
ATOM 2073 N N . LEU A 1 280 ? -8.164 -14.961 -29.516 1 83 280 LEU A N 1
ATOM 2074 C CA . LEU A 1 280 ? -6.742 -15.273 -29.641 1 83 280 LEU A CA 1
ATOM 2075 C C . LEU A 1 280 ? -6.531 -16.766 -29.828 1 83 280 LEU A C 1
ATOM 2077 O O . LEU A 1 280 ? -5.711 -17.188 -30.656 1 83 280 LEU A O 1
ATOM 2081 N N . THR A 1 281 ? -7.285 -17.531 -29.125 1 82 281 THR A N 1
ATOM 2082 C CA . THR A 1 281 ? -7.18 -18.984 -29.25 1 82 281 THR A CA 1
ATOM 2083 C C . THR A 1 281 ? -7.676 -19.438 -30.625 1 82 281 THR A C 1
ATOM 2085 O O . THR A 1 281 ? -7.066 -20.312 -31.25 1 82 281 THR A O 1
ATOM 2088 N N . ALA A 1 282 ? -8.68 -18.875 -31.031 1 81.88 282 ALA A N 1
ATOM 2089 C CA . ALA A 1 282 ? -9.25 -19.234 -32.312 1 81.88 282 ALA A CA 1
ATOM 2090 C C . ALA A 1 282 ? -8.289 -18.875 -33.469 1 81.88 282 ALA A C 1
ATOM 2092 O O . ALA A 1 282 ? -8.266 -19.562 -34.5 1 81.88 282 ALA A O 1
ATOM 2093 N N . SER A 1 283 ? -7.469 -17.906 -33.219 1 80.25 283 SER A N 1
ATOM 2094 C CA . SER A 1 283 ? -6.516 -17.484 -34.25 1 80.25 283 SER A CA 1
ATOM 2095 C C . SER A 1 283 ? -5.188 -18.234 -34.094 1 80.25 283 SER A C 1
ATOM 2097 O O . SER A 1 283 ? -4.203 -17.875 -34.75 1 80.25 283 SER A O 1
ATOM 2099 N N . GLY A 1 284 ? -5.137 -19.25 -33.188 1 77.88 284 GLY A N 1
ATOM 2100 C CA . GLY A 1 284 ? -3.928 -20.031 -32.969 1 77.88 284 GLY A CA 1
ATOM 2101 C C . GLY A 1 284 ? -2.926 -19.359 -32.062 1 77.88 284 GLY A C 1
ATOM 2102 O O . GLY A 1 284 ? -1.773 -19.797 -31.969 1 77.88 284 GLY A O 1
ATOM 2103 N N . LEU A 1 285 ? -3.379 -18.312 -31.438 1 74.62 285 LEU A N 1
ATOM 2104 C CA . LEU A 1 285 ? -2.477 -17.547 -30.578 1 74.62 285 LEU A CA 1
ATOM 2105 C C . LEU A 1 285 ? -2.809 -17.766 -29.109 1 74.62 285 LEU A C 1
ATOM 2107 O O . LEU A 1 285 ? -2.682 -16.844 -28.297 1 74.62 285 LEU A O 1
ATOM 2111 N N . GLY A 1 286 ? -3.248 -18.922 -28.766 1 72.5 286 GLY A N 1
ATOM 2112 C CA . GLY A 1 286 ? -3.67 -19.234 -27.406 1 72.5 286 GLY A CA 1
ATOM 2113 C C . GLY A 1 286 ? -2.566 -19.031 -26.375 1 72.5 286 GLY A C 1
ATOM 2114 O O . GLY A 1 286 ? -2.812 -18.531 -25.281 1 72.5 286 GLY A O 1
ATOM 2115 N N . GLU A 1 287 ? -1.412 -19.344 -26.734 1 71.5 287 GLU A N 1
ATOM 2116 C CA . GLU A 1 287 ? -0.295 -19.266 -25.797 1 71.5 287 GLU A CA 1
ATOM 2117 C C . GLU A 1 287 ? 0.1 -17.812 -25.531 1 71.5 287 GLU A C 1
ATOM 2119 O O . GLU A 1 287 ? 0.755 -17.516 -24.531 1 71.5 287 GLU A O 1
ATOM 2124 N N . TRP A 1 288 ? -0.428 -16.938 -26.422 1 74.44 288 TRP A N 1
ATOM 2125 C CA . TRP A 1 288 ? -0.085 -15.531 -26.312 1 74.44 288 TRP A CA 1
ATOM 2126 C C . TRP A 1 288 ? -1.001 -14.82 -25.328 1 74.44 288 TRP A C 1
ATOM 2128 O O . TRP A 1 288 ? -0.811 -13.641 -25.031 1 74.44 288 TRP A O 1
ATOM 2138 N N . GLN A 1 289 ? -1.881 -15.555 -24.812 1 77.75 289 GLN A N 1
ATOM 2139 C CA . GLN A 1 289 ? -2.945 -14.945 -24.016 1 77.75 289 GLN A CA 1
ATOM 2140 C C . GLN A 1 289 ? -2.377 -14.172 -22.844 1 77.75 289 GLN A C 1
ATOM 2142 O O . GLN A 1 289 ? -2.773 -13.031 -22.578 1 77.75 289 GLN A O 1
ATOM 2147 N N . LEU A 1 290 ? -1.439 -14.734 -22.141 1 74.44 290 LEU A N 1
ATOM 2148 C CA . LEU A 1 290 ? -0.918 -14.094 -20.938 1 74.44 290 LEU A CA 1
ATOM 2149 C C . LEU A 1 290 ? -0.107 -12.852 -21.281 1 74.44 290 LEU A C 1
ATOM 2151 O O . LEU A 1 290 ? -0.139 -11.859 -20.562 1 74.44 290 LEU A O 1
ATOM 2155 N N . ILE A 1 291 ? 0.553 -12.891 -22.406 1 78.12 291 ILE A N 1
ATOM 2156 C CA . ILE A 1 291 ? 1.364 -11.758 -22.859 1 78.12 291 ILE A CA 1
ATOM 2157 C C . ILE A 1 291 ? 0.458 -10.594 -23.25 1 78.12 291 ILE A C 1
ATOM 2159 O O . ILE A 1 291 ? 0.671 -9.461 -22.812 1 78.12 291 ILE A O 1
ATOM 2163 N N . VAL A 1 292 ? -0.55 -10.945 -24.016 1 80 292 VAL A N 1
ATOM 2164 C CA . VAL A 1 292 ? -1.471 -9.922 -24.484 1 80 292 VAL A CA 1
ATOM 2165 C C . VAL A 1 292 ? -2.236 -9.32 -23.312 1 80 292 VAL A C 1
ATOM 2167 O O . VAL A 1 292 ? -2.422 -8.102 -23.234 1 80 292 VAL A O 1
ATOM 2170 N N . LEU A 1 293 ? -2.631 -10.156 -22.391 1 79.06 293 LEU A N 1
ATOM 2171 C CA . LEU A 1 293 ? -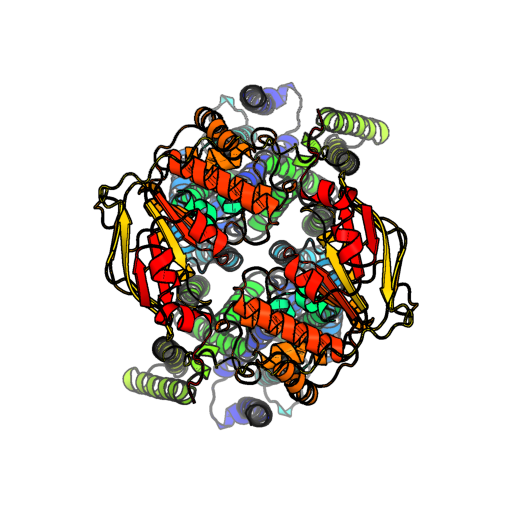3.377 -9.68 -21.234 1 79.06 293 LEU A CA 1
ATOM 2172 C C . LEU A 1 293 ? -2.506 -8.789 -20.359 1 79.06 293 LEU A C 1
ATOM 2174 O O . LEU A 1 293 ? -2.975 -7.773 -19.844 1 79.06 293 LEU A O 1
ATOM 2178 N N . GLY A 1 294 ? -1.276 -9.211 -20.156 1 73.94 294 GLY A N 1
ATOM 2179 C CA . GLY A 1 294 ? -0.356 -8.375 -19.422 1 73.94 294 GLY A CA 1
ATOM 2180 C C . GLY A 1 294 ? -0.147 -7.008 -20.047 1 73.94 294 GLY A C 1
ATOM 2181 O O . GLY A 1 294 ? -0.177 -5.988 -19.359 1 73.94 294 GLY A O 1
ATOM 2182 N N . ALA A 1 295 ? 0.014 -7.023 -21.359 1 77.06 295 ALA A N 1
ATOM 2183 C CA . ALA A 1 295 ? 0.175 -5.773 -22.094 1 77.06 295 ALA A CA 1
ATOM 2184 C C . ALA A 1 295 ? -1.075 -4.906 -21.984 1 77.06 295 ALA A C 1
ATOM 2186 O O . ALA A 1 295 ? -0.979 -3.689 -21.797 1 77.06 295 ALA A O 1
ATOM 2187 N N . LEU A 1 296 ? -2.135 -5.602 -22.109 1 77.31 296 LEU A N 1
ATOM 2188 C CA . LEU A 1 296 ? -3.406 -4.895 -22.016 1 77.31 296 LEU A CA 1
ATOM 2189 C C . LEU A 1 296 ? -3.57 -4.277 -20.625 1 77.31 296 LEU A C 1
ATOM 2191 O O . LEU A 1 296 ? -4.051 -3.146 -20.5 1 77.31 296 LEU A O 1
ATOM 2195 N N . LEU A 1 297 ? -3.209 -5 -19.641 1 75.56 297 LEU A N 1
ATOM 2196 C CA . LEU A 1 297 ? -3.303 -4.492 -18.281 1 75.56 297 LEU A CA 1
ATOM 2197 C C . LEU A 1 297 ? -2.445 -3.242 -18.094 1 75.56 297 LEU A C 1
ATOM 2199 O O . LEU A 1 297 ? -2.908 -2.24 -17.547 1 75.56 297 LEU A O 1
ATOM 2203 N N . ILE A 1 298 ? -1.267 -3.264 -18.562 1 73.56 298 ILE A N 1
ATOM 2204 C CA . ILE A 1 298 ? -0.338 -2.145 -18.438 1 73.56 298 ILE A CA 1
ATOM 2205 C C . ILE A 1 298 ? -0.904 -0.922 -19.156 1 73.56 298 ILE A C 1
ATOM 2207 O O . ILE A 1 298 ? -0.948 0.173 -18.594 1 73.56 298 ILE A O 1
ATOM 2211 N N . VAL A 1 299 ? -1.345 -1.115 -20.375 1 74.5 299 VAL A N 1
ATOM 2212 C CA . VAL A 1 299 ? -1.854 -0.018 -21.203 1 74.5 299 VAL A CA 1
ATOM 2213 C C . VAL A 1 299 ? -3.086 0.591 -20.531 1 74.5 299 VAL A C 1
ATOM 2215 O O . VAL A 1 299 ? -3.211 1.814 -20.438 1 74.5 299 VAL A O 1
ATOM 2218 N N . LEU A 1 300 ? -3.885 -0.271 -20.047 1 74.19 300 LEU A N 1
ATOM 2219 C CA . LEU A 1 300 ? -5.148 0.213 -19.5 1 74.19 300 LEU A CA 1
ATOM 2220 C C . LEU A 1 300 ? -4.934 0.896 -18.156 1 74.19 300 LEU A C 1
ATOM 2222 O O . LEU A 1 300 ? -5.617 1.868 -17.828 1 74.19 300 LEU A O 1
ATOM 2226 N N . VAL A 1 301 ? -4.02 0.448 -17.375 1 70.5 301 VAL A N 1
ATOM 2227 C CA . VAL A 1 301 ? -3.725 1.075 -16.094 1 70.5 301 VAL A CA 1
ATOM 2228 C C . VAL A 1 301 ? -3.168 2.479 -16.312 1 70.5 301 VAL A C 1
ATOM 2230 O O . VAL A 1 301 ? -3.416 3.387 -15.523 1 70.5 301 VAL A O 1
ATOM 2233 N N . ILE A 1 302 ? -2.494 2.686 -17.422 1 71 302 ILE A N 1
ATOM 2234 C CA . ILE A 1 302 ? -1.898 3.977 -17.75 1 71 302 ILE A CA 1
ATOM 2235 C C . ILE A 1 302 ? -2.98 4.934 -18.25 1 71 302 ILE A C 1
ATOM 2237 O O . ILE A 1 302 ? -3.041 6.09 -17.812 1 71 302 ILE A O 1
ATOM 2241 N N . ILE A 1 303 ? -3.867 4.441 -19.062 1 71.62 303 ILE A N 1
ATOM 2242 C CA . ILE A 1 303 ? -4.801 5.316 -19.766 1 71.62 303 ILE A CA 1
ATOM 2243 C C . ILE A 1 303 ? -6.066 5.496 -18.922 1 71.62 303 ILE A C 1
ATOM 2245 O O . ILE A 1 303 ? -6.68 6.566 -18.938 1 71.62 303 ILE A O 1
ATOM 2249 N N . ALA A 1 304 ? -6.496 4.426 -18.234 1 73 304 ALA A N 1
ATOM 2250 C CA . ALA A 1 304 ? -7.73 4.445 -17.453 1 73 304 ALA A CA 1
ATOM 2251 C C . ALA A 1 304 ? -7.516 3.82 -16.078 1 73 304 ALA A C 1
ATOM 2253 O O . ALA A 1 304 ? -8 2.719 -15.805 1 73 304 ALA A O 1
ATOM 2254 N N . PRO A 1 305 ? -7.027 4.648 -15.273 1 66.94 305 PRO A N 1
ATOM 2255 C CA . PRO A 1 305 ? -6.676 4.098 -13.961 1 66.94 305 PRO A CA 1
ATOM 2256 C C . PRO A 1 305 ? -7.898 3.676 -13.156 1 66.94 305 PRO A C 1
ATOM 2258 O O . PRO A 1 305 ? -7.789 2.844 -12.25 1 66.94 305 PRO A O 1
ATOM 2261 N N . GLN A 1 306 ? -9.055 4.188 -13.562 1 73.19 306 GLN A N 1
ATOM 2262 C CA . GLN A 1 306 ? -10.242 3.803 -12.812 1 73.19 306 GLN A CA 1
ATOM 2263 C C . GLN A 1 306 ? -10.961 2.635 -13.477 1 73.19 306 GLN A C 1
ATOM 2265 O O . GLN A 1 306 ? -11.977 2.156 -12.977 1 73.19 306 GLN A O 1
ATOM 2270 N N . GLY A 1 307 ? -10.516 2.178 -14.641 1 76.56 307 GLY A N 1
ATOM 2271 C CA . GLY A 1 307 ? -11.125 1.066 -15.352 1 76.56 307 GLY A CA 1
ATOM 2272 C C . GLY A 1 307 ? -11.977 1.508 -16.531 1 76.56 307 GLY A C 1
ATOM 2273 O O . GLY A 1 307 ? -12.164 2.705 -16.75 1 76.56 307 GLY A O 1
ATOM 2274 N N . ILE A 1 308 ? -12.57 0.646 -17.156 1 80.19 308 ILE A N 1
ATOM 2275 C CA . ILE A 1 308 ? -13.266 0.905 -18.406 1 80.19 308 ILE A CA 1
ATOM 2276 C C . ILE A 1 308 ? -14.711 1.305 -18.125 1 80.19 308 ILE A C 1
ATOM 2278 O O . ILE A 1 308 ? -15.281 2.141 -18.844 1 80.19 308 ILE A O 1
ATOM 2282 N N . TRP A 1 309 ? -15.273 0.777 -17.172 1 78.06 309 TRP A N 1
ATOM 2283 C CA . TRP A 1 309 ? -16.703 0.952 -16.953 1 78.06 309 TRP A CA 1
ATOM 2284 C C . TRP A 1 309 ? -17.047 2.408 -16.641 1 78.06 309 TRP A C 1
ATOM 2286 O O . TRP A 1 309 ? -18 2.967 -17.203 1 78.06 309 TRP A O 1
ATOM 2296 N N . PRO A 1 310 ? -16.266 3.018 -15.75 1 73.38 310 PRO A N 1
ATOM 2297 C CA . PRO A 1 310 ? -16.578 4.422 -15.492 1 73.38 310 PRO A CA 1
ATOM 2298 C C . PRO A 1 310 ? -16.5 5.289 -16.75 1 73.38 310 PRO A C 1
ATOM 2300 O O . PRO A 1 310 ? -17.266 6.238 -16.906 1 73.38 310 PRO A O 1
ATOM 2303 N N . GLU A 1 311 ? -15.664 4.93 -17.625 1 75.88 311 GLU A N 1
ATOM 2304 C CA . GLU A 1 311 ? -15.516 5.66 -18.891 1 75.88 311 GLU A CA 1
ATOM 2305 C C . GLU A 1 311 ? -16.703 5.414 -19.812 1 75.88 311 GLU A C 1
ATOM 2307 O O . GLU A 1 311 ? -17.188 6.336 -20.469 1 75.88 311 GLU A O 1
ATOM 2312 N N . LEU A 1 312 ? -17.172 4.227 -19.781 1 77.31 312 LEU A N 1
ATOM 2313 C CA . LEU A 1 312 ? -18.281 3.852 -20.641 1 77.31 312 LEU A CA 1
ATOM 2314 C C . LEU A 1 312 ? -19.594 4.406 -20.094 1 77.31 312 LEU A C 1
ATOM 2316 O O . LEU A 1 312 ? -20.469 4.812 -20.859 1 77.31 312 LEU A O 1
ATOM 2320 N N . SER A 1 313 ? -19.719 4.465 -18.844 1 76.06 313 SER A N 1
ATOM 2321 C CA . SER A 1 313 ? -20.984 4.844 -18.203 1 76.06 313 SER A CA 1
ATOM 2322 C C . SER A 1 313 ? -21.156 6.359 -18.188 1 76.06 313 SER A C 1
ATOM 2324 O O . SER A 1 313 ? -22.266 6.859 -18 1 76.06 313 SER A O 1
ATOM 2326 N N . ALA A 1 314 ? -20.078 7.086 -18.359 1 73.44 314 ALA A N 1
ATOM 2327 C CA . ALA A 1 314 ? -20.156 8.539 -18.406 1 73.44 314 ALA A CA 1
ATOM 2328 C C . ALA A 1 314 ? -20.953 9.016 -19.609 1 73.44 314 ALA A C 1
ATOM 2330 O O . ALA A 1 314 ? -21.672 10.016 -19.531 1 73.44 314 ALA A O 1
ATOM 2331 N N . ARG A 1 315 ? -20.859 8.258 -20.75 1 77.69 315 ARG A N 1
ATOM 2332 C CA . ARG A 1 315 ? -21.594 8.539 -21.969 1 77.69 315 ARG A CA 1
ATOM 2333 C C . ARG A 1 315 ? -22.125 7.254 -22.594 1 77.69 315 ARG A C 1
ATOM 2335 O O . ARG A 1 315 ? -21.656 6.832 -23.656 1 77.69 315 ARG A O 1
ATOM 2342 N N . PRO A 1 316 ? -23.188 6.695 -22 1 78.25 316 PRO A N 1
ATOM 2343 C CA . PRO A 1 316 ? -23.641 5.367 -22.422 1 78.25 316 PRO A CA 1
ATOM 2344 C C . PRO A 1 316 ? -24.141 5.344 -23.859 1 78.25 316 PRO A C 1
ATOM 2346 O O . PRO A 1 316 ? -23.938 4.359 -24.578 1 78.25 316 PRO A O 1
ATOM 2349 N N . LEU A 1 317 ? -24.688 6.434 -24.266 1 74.81 317 LEU A N 1
ATOM 2350 C CA . LEU A 1 317 ? -25.234 6.453 -25.625 1 74.81 317 LEU A CA 1
ATOM 2351 C C . LEU A 1 317 ? -24.109 6.441 -26.656 1 74.81 317 LEU A C 1
ATOM 2353 O O . LEU A 1 317 ? -24.203 5.75 -27.672 1 74.81 317 LEU A O 1
ATOM 2357 N N . ILE A 1 318 ? -23.125 7.121 -26.312 1 72.94 318 ILE A N 1
ATOM 2358 C CA . ILE A 1 318 ? -21.984 7.164 -27.234 1 72.94 318 ILE A CA 1
ATOM 2359 C C . ILE A 1 318 ? -21.266 5.82 -27.219 1 72.94 318 ILE A C 1
ATOM 2361 O O . ILE A 1 318 ? -20.828 5.328 -28.266 1 72.94 318 ILE A O 1
ATOM 2365 N N . ALA A 1 319 ? -21.203 5.277 -26.109 1 80.5 319 ALA A N 1
ATOM 2366 C CA . ALA A 1 319 ? -20.5 4 -25.984 1 80.5 319 ALA A CA 1
ATOM 2367 C C . ALA A 1 319 ? -21.25 2.898 -26.75 1 80.5 319 ALA A C 1
ATOM 2369 O O . ALA A 1 319 ? -20.656 2.162 -27.531 1 80.5 319 ALA A O 1
ATOM 2370 N N . VAL A 1 320 ? -22.484 2.793 -26.516 1 79.25 320 VAL A N 1
ATOM 2371 C CA . VAL A 1 320 ? -23.297 1.766 -27.172 1 79.25 320 VAL A CA 1
ATOM 2372 C C . VAL A 1 320 ? -23.359 2.031 -28.672 1 79.25 320 VAL A C 1
ATOM 2374 O O . VAL A 1 320 ? -23.297 1.099 -29.469 1 79.25 320 VAL A O 1
ATOM 2377 N N . GLY A 1 321 ? -23.484 3.293 -28.984 1 77.56 321 GLY A N 1
ATOM 2378 C CA . GLY A 1 321 ? -23.531 3.658 -30.391 1 77.56 321 GLY A CA 1
ATOM 2379 C C . GLY A 1 321 ? -22.234 3.328 -31.125 1 77.56 321 GLY A C 1
ATOM 2380 O O . GLY A 1 321 ? -22.266 2.754 -32.219 1 77.56 321 GLY A O 1
ATOM 2381 N N . THR A 1 322 ? -21.203 3.631 -30.516 1 77.62 322 THR A N 1
ATOM 2382 C CA . THR A 1 322 ? -19.906 3.35 -31.125 1 77.62 322 THR A CA 1
ATOM 2383 C C . THR A 1 322 ? -19.688 1.847 -31.266 1 77.62 322 THR A C 1
ATOM 2385 O O . THR A 1 322 ? -19.203 1.376 -32.281 1 77.62 322 THR A O 1
ATOM 2388 N N . ALA A 1 323 ? -20.016 1.185 -30.25 1 84.06 323 ALA A N 1
ATOM 2389 C CA . ALA A 1 323 ? -19.844 -0.266 -30.297 1 84.06 323 ALA A CA 1
ATOM 2390 C C . ALA A 1 323 ? -20.688 -0.886 -31.406 1 84.06 323 ALA A C 1
ATOM 2392 O O . ALA A 1 323 ? -20.219 -1.755 -32.156 1 84.06 323 ALA A O 1
ATOM 2393 N N . ALA A 1 324 ? -21.828 -0.447 -31.547 1 83.75 324 ALA A N 1
ATOM 2394 C CA . ALA A 1 324 ? -22.75 -0.979 -32.531 1 83.75 324 ALA A CA 1
ATOM 2395 C C . ALA A 1 324 ? -22.281 -0.64 -33.969 1 83.75 324 ALA A C 1
ATOM 2397 O O . ALA A 1 324 ? -22.281 -1.501 -34.844 1 83.75 324 ALA A O 1
ATOM 2398 N N . VAL A 1 325 ? -21.906 0.566 -34.125 1 78.5 325 VAL A N 1
ATOM 2399 C CA . VAL A 1 325 ? -21.484 1.037 -35.438 1 78.5 325 VAL A CA 1
ATOM 2400 C C . VAL A 1 325 ? -20.219 0.312 -35.875 1 78.5 325 VAL A C 1
ATOM 2402 O O . VAL A 1 325 ? -20.109 -0.143 -37 1 78.5 325 VAL A O 1
ATOM 2405 N N . VAL A 1 326 ? -19.406 0.174 -34.969 1 77.06 326 VAL A N 1
ATOM 2406 C CA . VAL A 1 326 ? -18.125 -0.443 -35.312 1 77.06 326 VAL A CA 1
ATOM 2407 C C . VAL A 1 326 ? -18.312 -1.943 -35.531 1 77.06 326 VAL A C 1
ATOM 2409 O O . VAL A 1 326 ? -17.719 -2.531 -36.438 1 77.06 326 VAL A O 1
ATOM 2412 N N . THR A 1 327 ? -19.062 -2.564 -34.719 1 81.06 327 THR A N 1
ATOM 2413 C CA . THR A 1 327 ? -19.344 -3.984 -34.906 1 81.06 327 THR A CA 1
ATOM 2414 C C . THR A 1 327 ? -19.969 -4.246 -36.281 1 81.06 327 THR A C 1
ATOM 2416 O O . THR A 1 327 ? -19.547 -5.156 -37 1 81.06 327 THR A O 1
ATOM 2419 N N . ALA A 1 328 ? -20.859 -3.432 -36.594 1 80.88 328 ALA A N 1
ATOM 2420 C CA . ALA A 1 328 ? -21.531 -3.566 -37.906 1 80.88 328 ALA A CA 1
ATOM 2421 C C . ALA A 1 328 ? -20.578 -3.287 -39.031 1 80.88 328 ALA A C 1
ATOM 2423 O O . ALA A 1 328 ? -20.562 -4.016 -40.031 1 80.88 328 ALA A O 1
ATOM 2424 N N . ALA A 1 329 ? -19.828 -2.295 -38.844 1 79 329 ALA A N 1
ATOM 2425 C CA . ALA A 1 329 ? -18.891 -1.894 -39.906 1 79 329 ALA A CA 1
ATOM 2426 C C . ALA A 1 329 ? -17.828 -2.971 -40.125 1 79 329 ALA A C 1
ATOM 2428 O O . ALA A 1 329 ? -17.5 -3.291 -41.281 1 79 329 ALA A O 1
ATOM 2429 N N . VAL A 1 330 ? -17.344 -3.48 -39.094 1 75.12 330 VAL A N 1
ATOM 2430 C CA . VAL A 1 330 ? -16.281 -4.484 -39.219 1 75.12 330 VAL A CA 1
ATOM 2431 C C . VAL A 1 330 ? -16.844 -5.773 -39.781 1 75.12 330 VAL A C 1
ATOM 2433 O O . VAL A 1 330 ? -16.188 -6.43 -40.594 1 75.12 330 VAL A O 1
ATOM 2436 N N . ARG A 1 331 ? -18 -6.145 -39.406 1 80.19 331 ARG A N 1
ATOM 2437 C CA . ARG A 1 331 ? -18.641 -7.352 -39.938 1 80.19 331 ARG A CA 1
ATOM 2438 C C . ARG A 1 331 ? -18.922 -7.219 -41.438 1 80.19 331 ARG A C 1
ATOM 2440 O O . ARG A 1 331 ? -18.688 -8.148 -42.219 1 80.19 331 ARG A O 1
ATOM 2447 N N . LEU A 1 332 ? -19.359 -6.141 -41.781 1 74.94 332 LEU A N 1
ATOM 2448 C CA . LEU A 1 332 ? -19.75 -5.91 -43.156 1 74.94 332 LEU A CA 1
ATOM 2449 C C . LEU A 1 332 ? -18.516 -5.707 -44.031 1 74.94 332 LEU A C 1
ATOM 2451 O O . LEU A 1 332 ? -18.453 -6.199 -45.156 1 74.94 332 LEU A O 1
ATOM 2455 N N . ALA A 1 333 ? -17.594 -4.977 -43.531 1 70.81 333 ALA A N 1
ATOM 2456 C CA . ALA A 1 333 ? -16.438 -4.578 -44.312 1 70.81 333 ALA A CA 1
ATOM 2457 C C . ALA A 1 333 ? -15.43 -5.715 -44.406 1 70.81 333 ALA A C 1
ATOM 2459 O O . ALA A 1 333 ? -14.797 -5.898 -45.469 1 70.81 333 ALA A O 1
ATOM 2460 N N . LEU A 1 334 ? -15.242 -6.48 -43.312 1 71.62 334 LEU A N 1
ATOM 2461 C CA . LEU A 1 334 ? -14.141 -7.434 -43.281 1 71.62 334 LEU A CA 1
ATOM 2462 C C . LEU A 1 334 ? -14.648 -8.867 -43.281 1 71.62 334 LEU A C 1
ATOM 2464 O O . LEU A 1 334 ? -13.867 -9.812 -43.312 1 71.62 334 LEU A O 1
ATOM 2468 N N . SER A 1 335 ? -15.969 -9.086 -43.281 1 71.81 335 SER A N 1
ATOM 2469 C CA . SER A 1 335 ? -16.594 -10.406 -43.281 1 71.81 335 SER A CA 1
ATOM 2470 C C . SER A 1 335 ? -16 -11.289 -42.188 1 71.81 335 SER A C 1
ATOM 2472 O O . SER A 1 335 ? -15.68 -12.453 -42.406 1 71.81 335 SER A O 1
ATOM 2474 N N . VAL A 1 336 ? -15.758 -10.672 -41.062 1 72 336 VAL A N 1
ATOM 2475 C CA . VAL A 1 336 ? -15.18 -11.391 -39.938 1 72 336 VAL A CA 1
ATOM 2476 C C . VAL A 1 336 ? -16.281 -12 -39.094 1 72 336 VAL A C 1
ATOM 2478 O O . VAL A 1 336 ? -17.469 -11.68 -39.25 1 72 336 VAL A O 1
ATOM 2481 N N . ASP A 1 337 ? -15.891 -12.977 -38.281 1 77.69 337 ASP A N 1
ATOM 2482 C CA . ASP A 1 337 ? -16.797 -13.617 -37.344 1 77.69 337 ASP A CA 1
ATOM 2483 C C . ASP A 1 337 ? -17.438 -12.602 -36.375 1 77.69 337 ASP A C 1
ATOM 2485 O O . ASP A 1 337 ? -16.828 -11.562 -36.094 1 77.69 337 ASP A O 1
ATOM 2489 N N . LEU A 1 338 ? -18.688 -12.766 -36.125 1 77.69 338 LEU A N 1
ATOM 2490 C CA . LEU A 1 338 ? -19.469 -11.875 -35.281 1 77.69 338 LEU A CA 1
ATOM 2491 C C . LEU A 1 338 ? -18.703 -11.531 -34 1 77.69 338 LEU A C 1
ATOM 2493 O O . LEU A 1 338 ? -18.719 -10.391 -33.562 1 77.69 338 LEU A O 1
ATOM 2497 N N . LEU A 1 339 ? -18.016 -12.539 -33.5 1 80 339 LEU A N 1
ATOM 2498 C CA . LEU A 1 339 ? -17.328 -12.328 -32.219 1 80 339 LEU A CA 1
ATOM 2499 C C . LEU A 1 339 ? -16.125 -11.414 -32.406 1 80 339 LEU A C 1
ATOM 2501 O O . LEU A 1 339 ? -15.812 -10.617 -31.516 1 80 339 LEU A O 1
ATOM 2505 N N . ASP A 1 340 ? -15.547 -11.523 -33.531 1 77.62 340 ASP A N 1
ATOM 2506 C CA . ASP A 1 340 ? -14.438 -10.617 -33.844 1 77.62 340 ASP A CA 1
ATOM 2507 C C . ASP A 1 340 ? -14.922 -9.18 -33.969 1 77.62 340 ASP A C 1
ATOM 2509 O O . ASP A 1 340 ? -14.273 -8.25 -33.469 1 77.62 340 ASP A O 1
ATOM 2513 N N . ALA A 1 341 ? -16.031 -9.07 -34.594 1 77.94 341 ALA A N 1
ATOM 2514 C CA . ALA A 1 341 ? -16.609 -7.738 -34.781 1 77.94 341 ALA A CA 1
ATOM 2515 C C . ALA A 1 341 ? -17.047 -7.133 -33.469 1 77.94 341 ALA A C 1
ATOM 2517 O O . ALA A 1 341 ? -16.875 -5.934 -33.219 1 77.94 341 ALA A O 1
ATOM 2518 N N . LEU A 1 342 ? -17.562 -7.957 -32.656 1 80.62 342 LEU A N 1
ATOM 2519 C CA . LEU A 1 342 ? -18.016 -7.496 -31.328 1 80.62 342 LEU A CA 1
ATOM 2520 C C . LEU A 1 342 ? -16.828 -7.031 -30.484 1 80.62 342 LEU A C 1
ATOM 2522 O O . LEU A 1 342 ? -16.922 -6.027 -29.781 1 80.62 342 LEU A O 1
ATOM 2526 N N . LEU A 1 343 ? -15.836 -7.816 -30.516 1 79.12 343 LEU A N 1
ATOM 2527 C CA . LEU A 1 343 ? -14.641 -7.441 -29.766 1 79.12 343 LEU A CA 1
ATOM 2528 C C . LEU A 1 343 ? -14.094 -6.102 -30.25 1 79.12 343 LEU A C 1
ATOM 2530 O O . LEU A 1 343 ? -13.734 -5.242 -29.453 1 79.12 343 LEU A O 1
ATOM 2534 N N . ALA A 1 344 ? -14.086 -6.004 -31.484 1 75.25 344 ALA A N 1
ATOM 2535 C CA . ALA A 1 344 ? -13.625 -4.746 -32.062 1 75.25 344 ALA A CA 1
ATOM 2536 C C . ALA A 1 344 ? -14.508 -3.582 -31.625 1 75.25 344 ALA A C 1
ATOM 2538 O O . ALA A 1 344 ? -14.008 -2.496 -31.328 1 75.25 344 ALA A O 1
ATOM 2539 N N . GLY A 1 345 ? -15.781 -3.818 -31.672 1 75.88 345 GLY A N 1
ATOM 2540 C CA . GLY A 1 345 ? -16.719 -2.793 -31.234 1 75.88 345 GLY A CA 1
ATOM 2541 C C . GLY A 1 345 ? -16.531 -2.402 -29.766 1 75.88 345 GLY A C 1
ATOM 2542 O O . GLY A 1 345 ? -16.531 -1.217 -29.438 1 75.88 345 GLY A O 1
ATOM 2543 N N . LEU A 1 346 ? -16.312 -3.375 -28.984 1 79.94 346 LEU A N 1
ATOM 2544 C CA . LEU A 1 346 ? -16.156 -3.125 -27.547 1 79.94 346 LEU A CA 1
ATOM 2545 C C . LEU A 1 346 ? -14.852 -2.379 -27.266 1 79.94 346 LEU A C 1
ATOM 2547 O O . LEU A 1 346 ? -14.828 -1.456 -26.453 1 79.94 346 LEU A O 1
ATOM 2551 N N . LEU A 1 347 ? -13.867 -2.801 -27.906 1 77.44 347 LEU A N 1
ATOM 2552 C CA . LEU A 1 347 ? -12.57 -2.156 -27.719 1 77.44 347 LEU A CA 1
ATOM 2553 C C . LEU A 1 347 ? -12.609 -0.708 -28.188 1 77.44 347 LEU A C 1
ATOM 2555 O O . LEU A 1 347 ? -12.109 0.188 -27.5 1 77.44 347 LEU A O 1
ATOM 2559 N N . THR A 1 348 ? -13.227 -0.539 -29.344 1 74.62 348 THR A N 1
ATOM 2560 C CA . THR A 1 348 ? -13.312 0.814 -29.875 1 74.62 348 THR A CA 1
ATOM 2561 C C . THR A 1 348 ? -14.172 1.699 -28.984 1 74.62 348 THR A C 1
ATOM 2563 O O . THR A 1 348 ? -13.844 2.863 -28.75 1 74.62 348 THR A O 1
ATOM 2566 N N . ALA A 1 349 ? -15.258 1.138 -28.516 1 79.12 349 ALA A N 1
ATOM 2567 C CA . ALA A 1 349 ? -16.125 1.885 -27.594 1 79.12 349 ALA A CA 1
ATOM 2568 C C . ALA A 1 349 ? -15.367 2.293 -26.344 1 79.12 349 ALA A C 1
ATOM 2570 O O . ALA A 1 349 ? -15.555 3.402 -25.828 1 79.12 349 ALA A O 1
ATOM 2571 N N . SER A 1 350 ? -14.594 1.445 -25.891 1 77.44 350 SER A N 1
ATOM 2572 C CA . SER A 1 350 ? -13.812 1.73 -24.688 1 77.44 350 SER A CA 1
ATOM 2573 C C . SER A 1 350 ? -12.805 2.846 -24.938 1 77.44 350 SER A C 1
ATOM 2575 O O . SER A 1 350 ? -12.656 3.754 -24.125 1 77.44 350 SER A O 1
ATOM 2577 N N . VAL A 1 351 ? -12.195 2.801 -26.062 1 74.06 351 VAL A N 1
ATOM 2578 C CA . VAL A 1 351 ? -11.188 3.801 -26.422 1 74.06 351 VAL A CA 1
ATOM 2579 C C . VAL A 1 351 ? -11.859 5.16 -26.594 1 74.06 351 VAL A C 1
ATOM 2581 O O . VAL A 1 351 ? -11.367 6.176 -26.094 1 74.06 351 VAL A O 1
ATOM 2584 N N . VAL A 1 352 ? -12.906 5.141 -27.281 1 72.5 352 VAL A N 1
ATOM 2585 C CA . VAL A 1 352 ? -13.625 6.379 -27.547 1 72.5 352 VAL A CA 1
ATOM 2586 C C . VAL A 1 352 ? -14.117 6.992 -26.25 1 72.5 352 VAL A C 1
ATOM 2588 O O . VAL A 1 352 ? -14.008 8.203 -26.047 1 72.5 352 VAL A O 1
ATOM 2591 N N . ALA A 1 353 ? -14.648 6.188 -25.453 1 75.75 353 ALA A N 1
ATOM 2592 C CA . ALA A 1 353 ? -15.133 6.664 -24.156 1 75.75 353 ALA A CA 1
ATOM 2593 C C . ALA A 1 353 ? -14 7.266 -23.328 1 75.75 353 ALA A C 1
ATOM 2595 O O . ALA A 1 353 ? -14.172 8.305 -22.688 1 75.75 353 ALA A O 1
ATOM 2596 N N . MET A 1 354 ? -12.922 6.781 -23.406 1 72.44 354 MET A N 1
ATOM 2597 C CA . MET A 1 354 ? -11.75 7.242 -22.656 1 72.44 354 MET A CA 1
ATOM 2598 C C . MET A 1 354 ? -11.281 8.594 -23.172 1 72.44 354 MET A C 1
ATOM 2600 O O . MET A 1 354 ? -10.961 9.492 -22.391 1 72.44 354 MET A O 1
ATOM 2604 N N . VAL A 1 355 ? -11.234 8.75 -24.422 1 68.19 355 VAL A N 1
ATOM 2605 C CA . VAL A 1 355 ? -10.758 9.977 -25.062 1 68.19 355 VAL A CA 1
ATOM 2606 C C . VAL A 1 355 ? -11.734 11.117 -24.797 1 68.19 355 VAL A C 1
ATOM 2608 O O . VAL A 1 355 ? -11.32 12.234 -24.484 1 68.19 355 VAL A O 1
ATOM 2611 N N . LEU A 1 356 ? -12.984 10.867 -24.859 1 69.31 356 LEU A N 1
ATOM 2612 C CA . LEU A 1 356 ? -14 11.898 -24.703 1 69.31 356 LEU A CA 1
ATOM 2613 C C . LEU A 1 356 ? -14.086 12.359 -23.25 1 69.31 356 LEU A C 1
ATOM 2615 O O . LEU A 1 356 ? -14.328 13.539 -22.984 1 69.31 356 LEU A O 1
ATOM 2619 N N . ASN A 1 357 ? -13.984 11.477 -22.344 1 66 357 ASN A N 1
ATOM 2620 C CA . ASN A 1 357 ? -14.078 11.836 -20.938 1 66 357 ASN A CA 1
ATOM 2621 C C . ASN A 1 357 ? -12.859 12.633 -20.484 1 66 357 ASN A C 1
ATOM 2623 O O . ASN A 1 357 ? -12.953 13.445 -19.562 1 66 357 ASN A O 1
ATOM 2627 N N . ARG A 1 358 ? -11.805 12.391 -20.953 1 58.84 358 ARG A N 1
ATOM 2628 C CA . ARG A 1 358 ? -10.617 13.18 -20.656 1 58.84 358 ARG A CA 1
ATOM 2629 C C . ARG A 1 358 ? -10.781 14.617 -21.141 1 58.84 358 ARG A C 1
ATOM 2631 O O . ARG A 1 358 ? -10.289 15.555 -20.516 1 58.84 358 ARG A O 1
ATOM 2638 N N . ARG A 1 359 ? -11.547 14.766 -22.203 1 52.03 359 ARG A N 1
ATOM 2639 C CA . ARG A 1 359 ? -11.758 16.094 -22.781 1 52.03 359 ARG A CA 1
ATOM 2640 C C . ARG A 1 359 ? -12.844 16.844 -22.031 1 52.03 359 ARG A C 1
ATOM 2642 O O . ARG A 1 359 ? -12.867 18.078 -22.031 1 52.03 359 ARG A O 1
ATOM 2649 N N . ALA A 1 360 ? -13.891 16.141 -21.609 1 52.47 360 ALA A N 1
ATOM 2650 C CA . ALA A 1 360 ? -15.039 16.797 -20.984 1 52.47 360 ALA A CA 1
ATOM 2651 C C . ALA A 1 360 ? -14.648 17.5 -19.688 1 52.47 360 ALA A C 1
ATOM 2653 O O . ALA A 1 360 ? -14.078 16.875 -18.797 1 52.47 360 ALA A O 1
ATOM 2654 N N . GLY A 1 361 ? -13.859 18.484 -19.688 1 43.25 361 GLY A N 1
ATOM 2655 C CA . GLY A 1 361 ? -13.414 19.5 -18.766 1 43.25 361 GLY A CA 1
ATOM 2656 C C . GLY A 1 361 ? -13.852 19.25 -17.328 1 43.25 361 GLY A C 1
ATOM 2657 O O . GLY A 1 361 ? -14.758 18.453 -17.094 1 43.25 361 GLY A O 1
ATOM 2658 N N . PRO A 1 362 ? -13.188 19.719 -16.312 1 40.56 362 PRO A N 1
ATOM 2659 C CA . PRO A 1 362 ? -13.398 19.625 -14.859 1 40.56 362 PRO A CA 1
ATOM 2660 C C . PRO A 1 362 ? -14.773 20.156 -14.438 1 40.56 362 PRO A C 1
ATOM 2662 O O . PRO A 1 362 ? -15.383 20.953 -15.148 1 40.56 362 PRO A O 1
ATOM 2665 N N . ALA A 1 363 ? -15.555 19.453 -13.648 1 41.91 363 ALA A N 1
ATOM 2666 C CA . ALA A 1 363 ? -16.781 20 -13.062 1 41.91 363 ALA A CA 1
ATOM 2667 C C . ALA A 1 363 ? -16.609 21.484 -12.727 1 41.91 363 ALA A C 1
ATOM 2669 O O . ALA A 1 363 ? -15.5 21.922 -12.414 1 41.91 363 ALA A O 1
ATOM 2670 N N . PRO A 1 364 ? -17.516 22.281 -13.016 1 37.47 364 PRO A N 1
ATOM 2671 C CA . PRO A 1 364 ? -17.453 23.719 -12.719 1 37.47 364 PRO A CA 1
ATOM 2672 C C . PRO A 1 364 ? -17 24 -11.289 1 37.47 364 PRO A C 1
ATOM 2674 O O . PRO A 1 364 ? -17.344 23.25 -10.367 1 37.47 364 PRO A O 1
ATOM 2677 N N . ARG A 1 365 ? -15.906 24.672 -11.086 1 39.56 365 ARG A N 1
ATOM 2678 C CA . ARG A 1 365 ? -15.438 25.203 -9.812 1 39.56 365 ARG A CA 1
ATOM 2679 C C . ARG A 1 365 ? -16.594 25.812 -9.016 1 39.56 365 ARG A C 1
ATOM 2681 O O . ARG A 1 365 ? -17.297 26.703 -9.516 1 39.56 365 ARG A O 1
ATOM 2688 N N . VAL A 1 366 ? -17.203 25.141 -8.211 1 37.78 366 VAL A N 1
ATOM 2689 C CA . VAL A 1 366 ? -18.172 25.859 -7.398 1 37.78 366 VAL A CA 1
ATOM 2690 C C . VAL A 1 366 ? -17.484 27.062 -6.738 1 37.78 366 VAL A C 1
ATOM 2692 O O . VAL A 1 366 ? -16.391 26.938 -6.188 1 37.78 366 VAL A O 1
ATOM 2695 N N . ARG A 1 367 ? -17.703 28.203 -7.188 1 37.5 367 ARG A N 1
ATOM 2696 C CA . ARG A 1 367 ? -17.266 29.469 -6.594 1 37.5 367 ARG A CA 1
ATOM 2697 C C . ARG A 1 367 ? -17.266 29.391 -5.07 1 37.5 367 ARG A C 1
ATOM 2699 O O . ARG A 1 367 ? -18.188 28.844 -4.473 1 37.5 367 ARG A O 1
ATOM 2706 N N . PRO A 1 368 ? -16.156 29.453 -4.473 1 37.22 368 PRO A N 1
ATOM 2707 C CA . PRO A 1 368 ? -16.234 29.547 -3.014 1 37.22 368 PRO A CA 1
ATOM 2708 C C . PRO A 1 368 ? -17.469 30.328 -2.545 1 37.22 368 PRO A C 1
ATOM 2710 O O . PRO A 1 368 ? -17.688 31.469 -2.977 1 37.22 368 PRO A O 1
ATOM 2713 N N . ALA A 1 369 ? -18.641 29.781 -2.445 1 33.44 369 ALA A N 1
ATOM 2714 C CA . ALA A 1 369 ? -19.781 30.562 -1.963 1 33.44 369 ALA A CA 1
ATOM 2715 C C . ALA A 1 369 ? -19.391 31.453 -0.791 1 33.44 369 ALA A C 1
ATOM 2717 O O . ALA A 1 369 ? -18.469 31.125 -0.032 1 33.44 369 ALA A O 1
ATOM 2718 N N . GLU A 1 370 ? -19.688 32.688 -0.899 1 33.75 370 GLU A N 1
ATOM 2719 C CA . GLU A 1 370 ? -19.641 33.688 0.162 1 33.75 370 GLU A CA 1
ATOM 2720 C C . GLU A 1 370 ? -20.062 33.094 1.502 1 33.75 370 GLU A C 1
ATOM 2722 O O . GLU A 1 370 ? -21.141 32.5 1.606 1 33.75 370 GLU A O 1
ATOM 2727 N N . THR A 1 371 ? -19.172 32.562 2.158 1 37.12 371 THR A N 1
ATOM 2728 C CA . THR A 1 371 ? -19.5 32.094 3.504 1 37.12 371 THR A CA 1
ATOM 2729 C C . THR A 1 371 ? -20.531 33.031 4.148 1 37.12 371 THR A C 1
ATOM 2731 O O . THR A 1 371 ? -20.266 34.219 4.332 1 37.12 371 THR A O 1
ATOM 2734 N N . GLU A 1 372 ? -21.766 33 3.871 1 34.22 372 GLU A N 1
ATOM 2735 C CA . GLU A 1 372 ? -22.734 33.781 4.645 1 34.22 372 GLU A CA 1
ATOM 2736 C C . GLU A 1 372 ? -22.344 33.844 6.117 1 34.22 372 GLU A C 1
ATOM 2738 O O . GLU A 1 372 ? -22.078 32.812 6.734 1 34.22 372 GLU A O 1
ATOM 2743 N N . HIS A 1 373 ? -21.781 34.906 6.496 1 35.84 373 HIS A N 1
ATOM 2744 C CA . HIS A 1 373 ? -21.5 35.188 7.898 1 35.84 373 HIS A CA 1
ATOM 2745 C C . HIS A 1 373 ? -22.688 34.812 8.781 1 35.84 373 HIS A C 1
ATOM 2747 O O . HIS A 1 373 ? -23.781 35.375 8.641 1 35.84 373 HIS A O 1
ATOM 2753 N N . ALA A 1 374 ? -22.891 33.688 9.086 1 34.41 374 ALA A N 1
ATOM 2754 C CA . ALA A 1 374 ? -23.922 33.406 10.078 1 34.41 374 ALA A CA 1
ATOM 2755 C C . ALA A 1 374 ? -23.797 34.375 11.273 1 34.41 374 ALA A C 1
ATOM 2757 O O . ALA A 1 374 ? -22.688 34.594 11.773 1 34.41 374 ALA A O 1
ATOM 2758 N N . VAL A 1 375 ? -24.719 35.375 11.367 1 33.09 375 VAL A N 1
ATOM 2759 C CA . VAL A 1 375 ? -24.891 36.281 12.484 1 33.09 375 VAL A CA 1
ATOM 2760 C C . VAL A 1 375 ? -24.828 35.531 13.805 1 33.09 375 VAL A C 1
ATOM 2762 O O . VAL A 1 375 ? -25.547 34.562 13.992 1 33.09 375 VAL A O 1
ATOM 2765 N N . ALA A 1 376 ? -23.766 35.656 14.562 1 34.41 376 ALA A N 1
ATOM 2766 C CA . ALA A 1 376 ? -23.531 35.062 15.867 1 34.41 376 ALA A CA 1
ATOM 2767 C C . ALA A 1 376 ? -24.703 35.312 16.812 1 34.41 376 ALA A C 1
ATOM 2769 O O . ALA A 1 376 ? -25.047 36.469 17.078 1 34.41 376 ALA A O 1
ATOM 2770 N N . PRO A 1 377 ? -25.75 34.5 16.953 1 31.12 377 PRO A N 1
ATOM 2771 C CA . PRO A 1 377 ? -26.625 34.906 18.047 1 31.12 377 PRO A CA 1
ATOM 2772 C C . PRO A 1 377 ? -25.859 35.188 19.344 1 31.12 377 PRO A C 1
ATOM 2774 O O . PRO A 1 377 ? -24.703 34.781 19.484 1 31.12 377 PRO A O 1
ATOM 2777 N N . THR A 1 378 ? -26.391 36.094 20.25 1 33.12 378 THR A N 1
ATOM 2778 C CA . THR A 1 378 ? -25.922 36.531 21.547 1 33.12 378 THR A CA 1
ATOM 2779 C C . THR A 1 378 ? -25.562 35.344 22.438 1 33.12 378 THR A C 1
ATOM 2781 O O . THR A 1 378 ? -26.219 34.312 22.406 1 33.12 378 THR A O 1
ATOM 2784 N N . VAL A 1 379 ? -24.328 35.219 23 1 37.16 379 VAL A N 1
ATOM 2785 C CA . VAL A 1 379 ? -23.656 34.312 23.922 1 37.16 379 VAL A CA 1
ATOM 2786 C C . VAL A 1 379 ? -24.609 33.938 25.062 1 37.16 379 VAL A C 1
ATOM 2788 O O . VAL A 1 379 ? -25.094 34.812 25.781 1 37.16 379 VAL A O 1
ATOM 2791 N N . PRO A 1 380 ? -25.375 32.875 25 1 36.28 380 PRO A N 1
ATOM 2792 C CA . PRO A 1 380 ? -26.062 32.656 26.266 1 36.28 380 PRO A CA 1
ATOM 2793 C C . PRO A 1 380 ? -25.109 32.656 27.469 1 36.28 380 PRO A C 1
ATOM 2795 O O . PRO A 1 380 ? -23.922 32.344 27.297 1 36.28 380 PRO A O 1
ATOM 2798 N N . SER A 1 381 ? -25.469 33.25 28.656 1 36.69 381 SER A N 1
ATOM 2799 C CA . SER A 1 381 ? -24.812 33.344 29.953 1 36.69 381 SER A CA 1
ATOM 2800 C C . SER A 1 381 ? -24.375 32 30.484 1 36.69 381 SER A C 1
ATOM 2802 O O . SER A 1 381 ? -25.047 30.984 30.25 1 36.69 381 SER A O 1
ATOM 2804 N N . PRO A 1 382 ? -23.094 31.828 30.891 1 39.84 382 PRO A N 1
ATOM 2805 C CA . PRO A 1 382 ? -22.531 30.641 31.547 1 39.84 382 PRO A CA 1
ATOM 2806 C C . PRO A 1 382 ? -23.531 29.969 32.5 1 39.84 382 PRO A C 1
ATOM 2808 O O . PRO A 1 382 ? -24.234 30.656 33.25 1 39.84 382 PRO A O 1
ATOM 2811 N N . VAL A 1 383 ? -24.203 29.031 32.188 1 38.5 383 VAL A N 1
ATOM 2812 C CA . VAL A 1 383 ? -25.031 28.359 33.188 1 38.5 383 VAL A CA 1
ATOM 2813 C C . VAL A 1 383 ? -24.172 27.953 34.406 1 38.5 383 VAL A C 1
ATOM 2815 O O . VAL A 1 383 ? -23.078 27.391 34.219 1 38.5 383 VAL A O 1
ATOM 2818 N N . ASP A 1 384 ? -24.125 28.531 35.531 1 42.78 384 ASP A N 1
ATOM 2819 C CA . ASP A 1 384 ? -23.359 28.422 36.75 1 42.78 384 ASP A CA 1
ATOM 2820 C C . ASP A 1 384 ? -23.203 26.953 37.156 1 42.78 384 ASP A C 1
ATOM 2822 O O . ASP A 1 384 ? -22.438 26.641 38.094 1 42.78 384 ASP A O 1
ATOM 2826 N N . GLY A 1 385 ? -24.344 26.047 37.281 1 45.75 385 GLY A N 1
ATOM 2827 C CA . GLY A 1 385 ? -24.359 24.875 38.156 1 45.75 385 GLY A CA 1
ATOM 2828 C C . GLY A 1 385 ? -23.578 23.703 37.562 1 45.75 385 GLY A C 1
ATOM 2829 O O . GLY A 1 385 ? -23.391 23.609 36.375 1 45.75 385 GLY A O 1
ATOM 2830 N N . ALA A 1 386 ? -22.562 23.125 38.375 1 55.41 386 ALA A N 1
ATOM 2831 C CA . ALA A 1 386 ? -21.75 21.953 38 1 55.41 386 ALA A CA 1
ATOM 2832 C C . ALA A 1 386 ? -22.609 20.891 37.312 1 55.41 386 ALA A C 1
ATOM 2834 O O . ALA A 1 386 ? -23.484 20.297 37.969 1 55.41 386 ALA A O 1
ATOM 2835 N N . GLY A 1 387 ? -22.906 20.875 36.062 1 70.19 387 GLY A N 1
ATOM 2836 C CA . GLY A 1 387 ? -23.75 19.938 35.375 1 70.19 387 GLY A CA 1
ATOM 2837 C C . GLY A 1 387 ? -23.312 18.5 35.531 1 70.19 387 GLY A C 1
ATOM 2838 O O . GLY A 1 387 ? -22.406 18.203 36.312 1 70.19 387 GLY A O 1
ATOM 2839 N N . ARG A 1 388 ? -24.094 17.484 35.062 1 88.88 388 ARG A N 1
ATOM 2840 C CA . ARG A 1 388 ? -23.859 16.047 35.094 1 88.88 388 ARG A CA 1
ATOM 2841 C C . ARG A 1 388 ? -22.531 15.68 34.406 1 88.88 388 ARG A C 1
ATOM 2843 O O . ARG A 1 388 ? -22.141 16.312 33.438 1 88.88 388 ARG A O 1
ATOM 2850 N N . VAL A 1 389 ? -21.75 14.828 35.062 1 93 389 VAL A N 1
ATOM 2851 C CA . VAL A 1 389 ? -20.469 14.352 34.531 1 93 389 VAL A CA 1
ATOM 2852 C C . VAL A 1 389 ? -20.719 13.484 33.312 1 93 389 VAL A C 1
ATOM 2854 O O . VAL A 1 389 ? -21.484 12.516 33.344 1 93 389 VAL A O 1
ATOM 2857 N N . LEU A 1 390 ? -20.203 13.875 32.219 1 95.69 390 LEU A N 1
ATOM 2858 C CA . LEU A 1 390 ? -20.359 13.117 30.984 1 95.69 390 LEU A CA 1
ATOM 2859 C C . LEU A 1 390 ? -19.203 12.125 30.812 1 95.69 390 LEU A C 1
ATOM 2861 O O . LEU A 1 390 ? -19.422 10.977 30.438 1 95.69 390 LEU A O 1
ATOM 2865 N N . VAL A 1 391 ? -17.953 12.578 31.031 1 96.38 391 VAL A N 1
ATOM 2866 C CA . VAL A 1 391 ? -16.766 11.75 30.844 1 96.38 391 VAL A CA 1
ATOM 2867 C C . VAL A 1 391 ? -15.844 11.891 32.062 1 96.38 391 VAL A C 1
ATOM 2869 O O . VAL A 1 391 ? -15.672 12.984 32.594 1 96.38 391 VAL A O 1
ATOM 2872 N N . GLU A 1 392 ? -15.367 10.789 32.5 1 96 392 GLU A N 1
ATOM 2873 C CA . GLU A 1 392 ? -14.414 10.773 33.625 1 96 392 GLU A CA 1
ATOM 2874 C C . GLU A 1 392 ? -13.188 9.938 33.281 1 96 392 GLU A C 1
ATOM 2876 O O . GLU A 1 392 ? -13.305 8.742 33 1 96 392 GLU A O 1
ATOM 2881 N N . CYS A 1 393 ? -12.062 10.609 33.219 1 95 393 CYS A N 1
ATOM 2882 C CA . CYS A 1 393 ? -10.766 9.945 33.156 1 95 393 CYS A CA 1
ATOM 2883 C C . CYS A 1 393 ? -10.125 9.844 34.531 1 95 393 CYS A C 1
ATOM 2885 O O . CYS A 1 393 ? -9.766 10.859 35.125 1 95 393 CYS A O 1
ATOM 2887 N N . ALA A 1 394 ? -10 8.617 35 1 95.62 394 ALA A N 1
ATOM 2888 C CA . ALA A 1 394 ? -9.461 8.406 36.344 1 95.62 394 ALA A CA 1
ATOM 2889 C C . ALA A 1 394 ? -8.062 7.809 36.281 1 95.62 394 ALA A C 1
ATOM 2891 O O . ALA A 1 394 ? -7.895 6.629 35.969 1 95.62 394 ALA A O 1
ATOM 2892 N N . ASN A 1 395 ? -7.031 8.648 36.625 1 95.75 395 ASN A N 1
ATOM 2893 C CA . ASN A 1 395 ? -5.645 8.219 36.781 1 95.75 395 ASN A CA 1
ATOM 2894 C C . ASN A 1 395 ? -5.141 7.5 35.531 1 95.75 395 ASN A C 1
ATOM 2896 O O . ASN A 1 395 ? -4.578 6.406 35.625 1 95.75 395 ASN A O 1
ATOM 2900 N N . VAL A 1 396 ? -5.355 8.117 34.438 1 95.44 396 VAL A N 1
ATOM 2901 C CA . VAL A 1 396 ? -5.008 7.508 33.156 1 95.44 396 VAL A CA 1
ATOM 2902 C C . VAL A 1 396 ? -3.506 7.645 32.906 1 95.44 396 VAL A C 1
ATOM 2904 O O . VAL A 1 396 ? -2.936 8.719 33.094 1 95.44 396 VAL A O 1
ATOM 2907 N N . ALA A 1 397 ? -2.871 6.555 32.594 1 94.81 397 ALA A N 1
ATOM 2908 C CA . ALA A 1 397 ? -1.449 6.516 32.25 1 94.81 397 ALA A CA 1
ATOM 2909 C C . ALA A 1 397 ? -1.218 5.781 30.938 1 94.81 397 ALA A C 1
ATOM 2911 O O . ALA A 1 397 ? -1.979 4.879 30.594 1 94.81 397 ALA A O 1
ATOM 2912 N N . LYS A 1 398 ? -0.321 6.25 30.188 1 92.56 398 LYS A N 1
ATOM 2913 C CA . LYS A 1 398 ? 0.071 5.586 28.938 1 92.56 398 LYS A CA 1
ATOM 2914 C C . LYS A 1 398 ? 1.588 5.582 28.781 1 92.56 398 LYS A C 1
ATOM 2916 O O . LYS A 1 398 ? 2.227 6.637 28.828 1 92.56 398 LYS A O 1
ATOM 2921 N N . HIS A 1 399 ? 2.062 4.422 28.641 1 85.88 399 HIS A N 1
ATOM 2922 C CA . HIS A 1 399 ? 3.494 4.23 28.422 1 85.88 399 HIS A CA 1
ATOM 2923 C C . HIS A 1 399 ? 3.771 3.605 27.062 1 85.88 399 HIS A C 1
ATOM 2925 O O . HIS A 1 399 ? 3.053 2.701 26.625 1 85.88 399 HIS A O 1
ATOM 2931 N N . PHE A 1 400 ? 4.586 4.238 26.266 1 74.44 400 PHE A N 1
ATOM 2932 C CA . PHE A 1 400 ? 5.074 3.654 25.016 1 74.44 400 PHE A CA 1
ATOM 2933 C C . PHE A 1 400 ? 6.5 3.145 25.172 1 74.44 400 PHE A C 1
ATOM 2935 O O . PHE A 1 400 ? 7.445 3.936 25.234 1 74.44 400 PHE A O 1
ATOM 2942 N N . GLY A 1 401 ? 6.578 1.829 25.172 1 65.06 401 GLY A N 1
ATOM 2943 C CA . GLY A 1 401 ? 7.914 1.33 25.469 1 65.06 401 GLY A CA 1
ATOM 2944 C C . GLY A 1 401 ? 8.5 1.896 26.75 1 65.06 401 GLY A C 1
ATOM 2945 O O . GLY A 1 401 ? 7.91 1.746 27.828 1 65.06 401 GLY A O 1
ATOM 2946 N N . GLY A 1 402 ? 9.539 2.891 26.656 1 59.09 402 GLY A N 1
ATOM 2947 C CA . GLY A 1 402 ? 10.219 3.488 27.797 1 59.09 402 GLY A CA 1
ATOM 2948 C C . GLY A 1 402 ? 9.758 4.906 28.078 1 59.09 402 GLY A C 1
ATOM 2949 O O . GLY A 1 402 ? 10.117 5.48 29.109 1 59.09 402 GLY A O 1
ATOM 2950 N N . VAL A 1 403 ? 8.867 5.441 27.328 1 68.25 403 VAL A N 1
ATOM 2951 C CA . VAL A 1 403 ? 8.453 6.832 27.5 1 68.25 403 VAL A CA 1
ATOM 2952 C C . VAL A 1 403 ? 7.059 6.891 28.109 1 68.25 403 VAL A C 1
ATOM 2954 O O . VAL A 1 403 ? 6.141 6.211 27.656 1 68.25 403 VAL A O 1
ATOM 2957 N N . ARG A 1 404 ? 7.051 7.582 29.234 1 83.38 404 ARG A N 1
ATOM 2958 C CA . ARG A 1 404 ? 5.746 7.812 29.844 1 83.38 404 ARG A CA 1
ATOM 2959 C C . ARG A 1 404 ? 5.039 9 29.203 1 83.38 404 ARG A C 1
ATOM 2961 O O . ARG A 1 404 ? 5.262 10.148 29.578 1 83.38 404 ARG A O 1
ATOM 2968 N N . ALA A 1 405 ? 4.168 8.82 28.281 1 86.5 405 ALA A N 1
ATOM 2969 C CA . ALA A 1 405 ? 3.461 9.883 27.578 1 86.5 405 ALA A CA 1
ATOM 2970 C C . ALA A 1 405 ? 2.418 10.547 28.469 1 86.5 405 ALA A C 1
ATOM 2972 O O . ALA A 1 405 ? 2.232 11.766 28.406 1 86.5 405 ALA A O 1
ATOM 2973 N N . LEU A 1 406 ? 1.713 9.742 29.25 1 93.38 406 LEU A N 1
ATOM 2974 C CA . LEU A 1 406 ? 0.782 10.203 30.266 1 93.38 406 LEU A CA 1
ATOM 2975 C C . LEU A 1 406 ? 1.071 9.539 31.609 1 93.38 406 LEU A C 1
ATOM 2977 O O . LEU A 1 406 ? 1.363 8.344 31.656 1 93.38 406 LEU A O 1
ATOM 2981 N N . ASP A 1 407 ? 1.087 10.383 32.625 1 93.06 407 ASP A N 1
ATOM 2982 C CA . ASP A 1 407 ? 1.409 9.883 33.938 1 93.06 407 ASP A CA 1
ATOM 2983 C C . ASP A 1 407 ? 0.332 10.273 34.969 1 93.06 407 ASP A C 1
ATOM 2985 O O . ASP A 1 407 ? 0.442 11.305 35.625 1 93.06 407 ASP A O 1
ATOM 2989 N N . ASP A 1 408 ? -0.639 9.469 35.094 1 92.75 408 ASP A N 1
ATOM 2990 C CA . ASP A 1 408 ? -1.661 9.594 36.125 1 92.75 408 ASP A CA 1
ATOM 2991 C C . ASP A 1 408 ? -2.506 10.852 35.938 1 92.75 408 ASP A C 1
ATOM 2993 O O . ASP A 1 408 ? -2.615 11.688 36.812 1 92.75 408 ASP A O 1
ATOM 2997 N N . VAL A 1 409 ? -3.137 10.969 34.812 1 95.5 409 VAL A N 1
ATOM 2998 C CA . VAL A 1 409 ? -3.943 12.133 34.469 1 95.5 409 VAL A CA 1
ATOM 2999 C C . VAL A 1 409 ? -5.41 11.867 34.781 1 95.5 409 VAL A C 1
ATOM 3001 O O . VAL A 1 409 ? -5.973 10.859 34.344 1 95.5 409 VAL A O 1
ATOM 3004 N N . SER A 1 410 ? -6.027 12.68 35.594 1 95.69 410 SER A N 1
ATOM 3005 C CA . SER A 1 410 ? -7.457 12.625 35.875 1 95.69 410 SER A CA 1
ATOM 3006 C C . SER A 1 410 ? -8.172 13.852 35.344 1 95.69 410 SER A C 1
ATOM 3008 O O . SER A 1 410 ? -7.684 14.977 35.469 1 95.69 410 SER A O 1
ATOM 3010 N N . LEU A 1 411 ? -9.25 13.617 34.656 1 94.56 411 LEU A N 1
ATOM 3011 C CA . LEU A 1 411 ? -10 14.688 34 1 94.56 411 LEU A CA 1
ATOM 3012 C C . LEU A 1 411 ? -11.492 14.359 33.969 1 94.56 411 LEU A C 1
ATOM 3014 O O . LEU A 1 411 ? -11.875 13.211 33.719 1 94.56 411 LEU A O 1
ATOM 3018 N N . THR A 1 412 ? -12.305 15.305 34.312 1 95.12 412 THR A N 1
ATOM 3019 C CA . THR A 1 412 ? -13.75 15.164 34.219 1 95.12 412 THR A CA 1
ATOM 3020 C C . THR A 1 412 ? -14.336 16.188 33.25 1 95.12 412 THR A C 1
ATOM 3022 O O . THR A 1 412 ? -13.906 17.344 33.25 1 95.12 412 THR A O 1
ATOM 3025 N N . ILE A 1 413 ? -15.219 15.805 32.438 1 95.44 413 ILE A N 1
ATOM 3026 C CA . ILE A 1 413 ? -15.922 16.688 31.516 1 95.44 413 ILE A CA 1
ATOM 3027 C C . ILE A 1 413 ? -17.406 16.719 31.859 1 95.44 413 ILE A C 1
ATOM 3029 O O . ILE A 1 413 ? -18.062 15.68 31.938 1 95.44 413 ILE A O 1
ATOM 3033 N N . HIS A 1 414 ? -17.938 17.891 32.062 1 94.44 414 HIS A N 1
ATOM 3034 C CA . HIS A 1 414 ? -19.328 18.062 32.469 1 94.44 414 HIS A CA 1
ATOM 3035 C C . HIS A 1 414 ? -20.188 18.516 31.266 1 94.44 414 HIS A C 1
ATOM 3037 O O . HIS A 1 414 ? -19.656 19 30.266 1 94.44 414 HIS A O 1
ATOM 3043 N N . GLU A 1 415 ? -21.484 18.297 31.406 1 92.94 415 GLU A N 1
ATOM 3044 C CA . GLU A 1 415 ? -22.422 18.75 30.406 1 92.94 415 GLU A CA 1
ATOM 3045 C C . GLU A 1 415 ? -22.375 20.266 30.25 1 92.94 415 GLU A C 1
ATOM 3047 O O . GLU A 1 415 ? -22.281 21 31.25 1 92.94 415 GLU A O 1
ATOM 3052 N N . GLY A 1 416 ? -22.312 20.703 28.953 1 87.69 416 GLY A N 1
ATOM 3053 C CA . GLY A 1 416 ? -22.359 22.125 28.656 1 87.69 416 GLY A CA 1
ATOM 3054 C C . GLY A 1 416 ? -21.016 22.812 28.844 1 87.69 416 GLY A C 1
ATOM 3055 O O . GLY A 1 416 ? -20.938 24.047 28.812 1 87.69 416 GLY A O 1
ATOM 3056 N N . GLU A 1 417 ? -20.031 22.047 29.031 1 92.62 417 GLU A N 1
ATOM 3057 C CA . GLU A 1 417 ? -18.703 22.625 29.266 1 92.62 417 GLU A CA 1
ATOM 3058 C C . GLU A 1 417 ? -17.859 22.594 28 1 92.62 417 GLU A C 1
ATOM 3060 O O . GLU A 1 417 ? -18.031 21.703 27.156 1 92.62 417 GLU A O 1
ATOM 3065 N N . ILE A 1 418 ? -17.078 23.672 27.812 1 96 418 ILE A N 1
ATOM 3066 C CA . ILE A 1 418 ? -15.984 23.641 26.844 1 96 418 ILE A CA 1
ATOM 3067 C C . ILE A 1 418 ? -14.641 23.609 27.562 1 96 418 ILE A C 1
ATOM 3069 O O . ILE A 1 418 ? -14.234 24.609 28.172 1 96 418 ILE A O 1
ATOM 3073 N N . VAL A 1 419 ? -14.031 22.469 27.531 1 95.88 419 VAL A N 1
ATOM 3074 C CA . VAL A 1 419 ? -12.758 22.281 28.219 1 95.88 419 VAL A CA 1
ATOM 3075 C C . VAL A 1 419 ? -11.609 22.5 27.234 1 95.88 419 VAL A C 1
ATOM 3077 O O . VAL A 1 419 ? -11.531 21.812 26.219 1 95.88 419 VAL A O 1
ATOM 3080 N N . GLY A 1 420 ? -10.766 23.469 27.5 1 95.69 420 GLY A N 1
ATOM 3081 C CA . GLY A 1 420 ? -9.547 23.656 26.734 1 95.69 420 GLY A CA 1
ATOM 3082 C C . GLY A 1 420 ? -8.375 22.844 27.281 1 95.69 420 GLY A C 1
ATOM 3083 O O . GLY A 1 420 ? -8.078 22.906 28.469 1 95.69 420 GLY A O 1
ATOM 3084 N N . LEU A 1 421 ? -7.871 22.016 26.469 1 93.69 421 LEU A N 1
ATOM 3085 C CA . LEU A 1 421 ? -6.672 21.266 26.797 1 93.69 421 LEU A CA 1
ATOM 3086 C C . LEU A 1 421 ? -5.438 21.891 26.156 1 93.69 421 LEU A C 1
ATOM 3088 O O . LEU A 1 421 ? -5.285 21.875 24.938 1 93.69 421 LEU A O 1
ATOM 3092 N N . VAL A 1 422 ? -4.547 22.453 26.969 1 90.81 422 VAL A N 1
ATOM 3093 C CA . VAL A 1 422 ? -3.396 23.188 26.453 1 90.81 422 VAL A CA 1
ATOM 3094 C C . VAL A 1 422 ? -2.117 22.672 27.094 1 90.81 422 VAL A C 1
ATOM 3096 O O . VAL A 1 422 ? -2.17 21.922 28.094 1 90.81 422 VAL A O 1
ATOM 3099 N N . GLY A 1 423 ? -1.084 22.891 26.531 1 87.75 423 GLY A N 1
ATOM 3100 C CA . GLY A 1 423 ? 0.237 22.469 26.969 1 87.75 423 GLY A CA 1
ATOM 3101 C C . GLY A 1 423 ? 1.269 22.484 25.859 1 87.75 423 GLY A C 1
ATOM 3102 O O . GLY A 1 423 ? 0.917 22.578 24.672 1 87.75 423 GLY A O 1
ATOM 3103 N N . PRO A 1 424 ? 2.502 22.469 26.266 1 82.44 424 PRO A N 1
ATOM 3104 C CA . PRO A 1 424 ? 3.555 22.438 25.25 1 82.44 424 PRO A CA 1
ATOM 3105 C C . PRO A 1 424 ? 3.514 21.188 24.391 1 82.44 424 PRO A C 1
ATOM 3107 O O . PRO A 1 424 ? 2.766 20.25 24.703 1 82.44 424 PRO A O 1
ATOM 3110 N N . ASN A 1 425 ? 4.227 21.219 23.266 1 78.62 425 ASN A N 1
ATOM 3111 C CA . ASN A 1 425 ? 4.293 20.047 22.406 1 78.62 425 ASN A CA 1
ATOM 3112 C C . ASN A 1 425 ? 4.945 18.875 23.125 1 78.62 425 ASN A C 1
ATOM 3114 O O . ASN A 1 425 ? 5.938 19.047 23.844 1 78.62 425 ASN A O 1
ATOM 3118 N N . GLY A 1 426 ? 4.332 17.75 23.047 1 78.94 426 GLY A N 1
ATOM 3119 C CA . GLY A 1 426 ? 4.832 16.562 23.703 1 78.94 426 GLY A CA 1
ATOM 3120 C C . GLY A 1 426 ? 4.285 16.375 25.109 1 78.94 426 GLY A C 1
ATOM 3121 O O . GLY A 1 426 ? 4.695 15.469 25.828 1 78.94 426 GLY A O 1
ATOM 3122 N N . SER A 1 427 ? 3.4 17.25 25.484 1 86.44 427 SER A N 1
ATOM 3123 C CA . SER A 1 427 ? 2.883 17.219 26.844 1 86.44 427 SER A CA 1
ATOM 3124 C C . SER A 1 427 ? 1.909 16.062 27.047 1 86.44 427 SER A C 1
ATOM 3126 O O . SER A 1 427 ? 1.556 15.719 28.172 1 86.44 427 SER A O 1
ATOM 3128 N N . GLY A 1 428 ? 1.466 15.406 25.938 1 89.56 428 GLY A N 1
ATOM 3129 C CA . GLY A 1 428 ? 0.579 14.258 26.047 1 89.56 428 GLY A CA 1
ATOM 3130 C C . GLY A 1 428 ? -0.84 14.562 25.609 1 89.56 428 GLY A C 1
ATOM 3131 O O . GLY A 1 428 ? -1.722 13.703 25.703 1 89.56 428 GLY A O 1
ATOM 3132 N N . LYS A 1 429 ? -1.106 15.711 25.125 1 91.38 429 LYS A N 1
ATOM 3133 C CA . LYS A 1 429 ? -2.447 16.125 24.734 1 91.38 429 LYS A CA 1
ATOM 3134 C C . LYS A 1 429 ? -3.043 15.164 23.703 1 91.38 429 LYS A C 1
ATOM 3136 O O . LYS A 1 429 ? -4.156 14.672 23.891 1 91.38 429 LYS A O 1
ATOM 3141 N N . SER A 1 430 ? -2.246 14.875 22.656 1 88.5 430 SER A N 1
ATOM 3142 C CA . SER A 1 430 ? -2.74 14 21.594 1 88.5 430 SER A CA 1
ATOM 3143 C C . SER A 1 430 ? -2.947 12.578 22.109 1 88.5 430 SER A C 1
ATOM 3145 O O . SER A 1 430 ? -3.875 11.891 21.672 1 88.5 430 SER A O 1
ATOM 3147 N N . THR A 1 431 ? -2.1 12.133 23 1 91.12 431 THR A N 1
ATOM 3148 C CA . THR A 1 431 ? -2.246 10.812 23.594 1 91.12 431 THR A CA 1
ATOM 3149 C C . THR A 1 431 ? -3.535 10.727 24.406 1 91.12 431 THR A C 1
ATOM 3151 O O . THR A 1 431 ? -4.266 9.742 24.312 1 91.12 431 THR A O 1
ATOM 3154 N N . LEU A 1 432 ? -3.766 11.773 25.156 1 94.56 432 LEU A N 1
ATOM 3155 C CA . LEU A 1 432 ? -4.98 11.797 25.953 1 94.56 432 LEU A CA 1
ATOM 3156 C C . LEU A 1 432 ? -6.223 11.797 25.062 1 94.56 432 LEU A C 1
ATOM 3158 O O . LEU A 1 432 ? -7.168 11.055 25.312 1 94.56 432 LEU A O 1
ATOM 3162 N N . VAL A 1 433 ? -6.238 12.586 24.047 1 94.31 433 VAL A N 1
ATOM 3163 C CA . VAL A 1 433 ? -7.363 12.664 23.125 1 94.31 433 VAL A CA 1
ATOM 3164 C C . VAL A 1 433 ? -7.578 11.312 22.453 1 94.31 433 VAL A C 1
ATOM 3166 O O . VAL A 1 433 ? -8.719 10.875 22.281 1 94.31 433 VAL A O 1
ATOM 3169 N N . SER A 1 434 ? -6.492 10.625 22.094 1 93.5 434 SER A N 1
ATOM 3170 C CA . SER A 1 434 ? -6.582 9.312 21.469 1 93.5 434 SER A CA 1
ATOM 3171 C C . SER A 1 434 ? -7.191 8.281 22.422 1 93.5 434 SER A C 1
ATOM 3173 O O . SER A 1 434 ? -7.918 7.387 21.984 1 93.5 434 SER A O 1
ATOM 3175 N N . ILE A 1 435 ? -6.863 8.453 23.656 1 95.06 435 ILE A N 1
ATOM 3176 C CA . ILE A 1 435 ? -7.426 7.547 24.656 1 95.06 435 ILE A CA 1
ATOM 3177 C C . ILE A 1 435 ? -8.914 7.84 24.844 1 95.06 435 ILE A C 1
ATOM 3179 O O . ILE A 1 435 ? -9.727 6.918 24.891 1 95.06 435 ILE A O 1
ATOM 3183 N N . LEU A 1 436 ? -9.258 9.094 24.844 1 95.44 436 LEU A N 1
ATOM 3184 C CA . LEU A 1 436 ? -10.648 9.492 25 1 95.44 436 LEU A CA 1
ATOM 3185 C C . LEU A 1 436 ? -11.484 9 23.828 1 95.44 436 LEU A C 1
ATOM 3187 O O . LEU A 1 436 ? -12.641 8.602 24 1 95.44 436 LEU A O 1
ATOM 3191 N N . ALA A 1 437 ? -10.883 8.984 22.672 1 94.69 437 ALA A N 1
ATOM 3192 C CA . ALA A 1 437 ? -11.586 8.594 21.469 1 94.69 437 ALA A CA 1
ATOM 3193 C C . ALA A 1 437 ? -11.539 7.082 21.266 1 94.69 437 ALA A C 1
ATOM 3195 O O . ALA A 1 437 ? -12.203 6.551 20.359 1 94.69 437 ALA A O 1
ATOM 3196 N N . GLY A 1 438 ? -10.703 6.352 21.984 1 92.94 438 GLY A N 1
ATOM 3197 C CA . GLY A 1 438 ? -10.633 4.898 21.922 1 92.94 438 GLY A CA 1
ATOM 3198 C C . GLY A 1 438 ? -9.586 4.398 20.938 1 92.94 438 GLY A C 1
ATOM 3199 O O . GLY A 1 438 ? -9.43 3.188 20.766 1 92.94 438 GLY A O 1
ATOM 3200 N N . SER A 1 439 ? -8.914 5.234 20.297 1 91.38 439 SER A N 1
ATOM 3201 C CA . SER A 1 439 ? -7.926 4.82 19.312 1 91.38 439 SER A CA 1
ATOM 3202 C C . SER A 1 439 ? -6.684 4.242 19.969 1 91.38 439 SER A C 1
ATOM 3204 O O . SER A 1 439 ? -5.879 3.568 19.328 1 91.38 439 SER A O 1
ATOM 3206 N N . ARG A 1 440 ? -6.504 4.539 21.297 1 90.94 440 ARG A N 1
ATOM 3207 C CA . ARG A 1 440 ? -5.395 3.984 22.062 1 90.94 440 ARG A CA 1
ATOM 3208 C C . ARG A 1 440 ? -5.875 3.467 23.422 1 90.94 440 ARG A C 1
ATOM 3210 O O . ARG A 1 440 ? -6.691 4.109 24.078 1 90.94 440 ARG A O 1
ATOM 3217 N N . ARG A 1 441 ? -5.305 2.352 23.75 1 92.38 441 ARG A N 1
ATOM 3218 C CA . ARG A 1 441 ? -5.621 1.802 25.078 1 92.38 441 ARG A CA 1
ATOM 3219 C C . ARG A 1 441 ? -4.672 2.338 26.141 1 92.38 441 ARG A C 1
ATOM 3221 O O . ARG A 1 441 ? -3.457 2.381 25.922 1 92.38 441 ARG A O 1
ATOM 3228 N N . PRO A 1 442 ? -5.238 2.797 27.203 1 94.31 442 PRO A N 1
ATOM 3229 C CA . PRO A 1 442 ? -4.352 3.229 28.281 1 94.31 442 PRO A CA 1
ATOM 3230 C C . PRO A 1 442 ? -3.6 2.066 28.922 1 94.31 442 PRO A C 1
ATOM 3232 O O . PRO A 1 442 ? -4.051 0.921 28.859 1 94.31 442 PRO A O 1
ATOM 3235 N N . THR A 1 443 ? -2.465 2.322 29.453 1 92.5 443 THR A N 1
ATOM 3236 C CA . THR A 1 443 ? -1.695 1.332 30.203 1 92.5 443 THR A CA 1
ATOM 3237 C C . THR A 1 443 ? -2.299 1.108 31.578 1 92.5 443 THR A C 1
ATOM 3239 O O . THR A 1 443 ? -2.307 -0.016 32.094 1 92.5 443 THR A O 1
ATOM 3242 N N . ALA A 1 444 ? -2.727 2.17 32.156 1 93.62 444 ALA A N 1
ATOM 3243 C CA . ALA A 1 444 ? -3.396 2.121 33.469 1 93.62 444 ALA A CA 1
ATOM 3244 C C . ALA A 1 444 ? -4.477 3.197 33.562 1 93.62 444 ALA A C 1
ATOM 3246 O O . ALA A 1 444 ? -4.527 4.109 32.719 1 93.62 444 ALA A O 1
ATOM 3247 N N . GLY A 1 445 ? -5.41 2.99 34.469 1 95.56 445 GLY A N 1
ATOM 3248 C CA . GLY A 1 445 ? -6.492 3.938 34.688 1 95.56 445 GLY A CA 1
ATOM 3249 C C . GLY A 1 445 ? -7.797 3.504 34.062 1 95.56 445 GLY A C 1
ATOM 3250 O O . GLY A 1 445 ? -7.926 2.363 33.594 1 95.56 445 GLY A O 1
ATOM 3251 N N . ARG A 1 446 ? -8.781 4.449 34.188 1 96.25 446 ARG A N 1
ATOM 3252 C CA . ARG A 1 446 ? -10.109 4.105 33.688 1 96.25 446 ARG A CA 1
ATOM 3253 C C . ARG A 1 446 ? -10.727 5.285 32.938 1 96.25 446 ARG A C 1
ATOM 3255 O O . ARG A 1 446 ? -10.445 6.441 33.25 1 96.25 446 ARG A O 1
ATOM 3262 N N . LEU A 1 447 ? -11.531 4.965 31.969 1 96.31 447 LEU A N 1
ATOM 3263 C CA . LEU A 1 447 ? -12.328 5.926 31.219 1 96.31 447 LEU A CA 1
ATOM 3264 C C . LEU A 1 447 ? -13.82 5.621 31.359 1 96.31 447 LEU A C 1
ATOM 3266 O O . LEU A 1 447 ? -14.266 4.523 31.016 1 96.31 447 LEU A O 1
ATOM 3270 N N . ILE A 1 448 ? -14.57 6.535 31.922 1 96.75 448 ILE A N 1
ATOM 3271 C CA . ILE A 1 448 ? -16 6.359 32.156 1 96.75 448 ILE A CA 1
ATOM 3272 C C . ILE A 1 448 ? -16.781 7.402 31.359 1 96.75 448 ILE A C 1
ATOM 3274 O O . ILE A 1 448 ? -16.5 8.602 31.453 1 96.75 448 ILE A O 1
ATOM 3278 N N . VAL A 1 449 ? -17.781 6.965 30.594 1 95.88 449 VAL A N 1
ATOM 3279 C CA . VAL A 1 449 ? -18.656 7.844 29.812 1 95.88 449 VAL A CA 1
ATOM 3280 C C . VAL A 1 449 ? -20.109 7.652 30.25 1 95.88 449 VAL A C 1
ATOM 3282 O O . VAL A 1 449 ? -20.641 6.551 30.141 1 95.88 449 VAL A O 1
ATOM 3285 N N . GLU A 1 450 ? -20.688 8.625 30.688 1 93.38 450 GLU A N 1
ATOM 3286 C CA . GLU A 1 450 ? -22.047 8.578 31.203 1 93.38 450 GLU A CA 1
ATOM 3287 C C . GLU A 1 450 ? -22.234 7.41 32.188 1 93.38 450 GLU A C 1
ATOM 3289 O O . GLU A 1 450 ? -23.188 6.645 32.062 1 93.38 450 GLU A O 1
ATOM 3294 N N . GLY A 1 451 ? -21.281 7.164 32.938 1 92 451 GLY A N 1
ATOM 3295 C CA . GLY A 1 451 ? -21.375 6.156 33.969 1 92 451 GLY A CA 1
ATOM 3296 C C . GLY A 1 451 ? -20.953 4.773 33.5 1 92 451 GLY A C 1
ATOM 3297 O O . GLY A 1 451 ? -20.891 3.838 34.281 1 92 451 GLY A O 1
ATOM 3298 N N . ARG A 1 452 ? -20.703 4.578 32.281 1 93.56 452 ARG A N 1
ATOM 3299 C CA . ARG A 1 452 ? -20.297 3.285 31.734 1 93.56 452 ARG A CA 1
ATOM 3300 C C . ARG A 1 452 ? -18.797 3.213 31.562 1 93.56 452 ARG A C 1
ATOM 3302 O O . ARG A 1 452 ? -18.188 4.102 30.969 1 93.56 452 ARG A O 1
ATOM 3309 N N . ASP A 1 453 ? -18.203 2.195 32.062 1 96.56 453 ASP A N 1
ATOM 3310 C CA . ASP A 1 453 ? -16.766 1.976 31.891 1 96.56 453 ASP A CA 1
ATOM 3311 C C . ASP A 1 453 ? -16.438 1.557 30.469 1 96.56 453 ASP A C 1
ATOM 3313 O O . ASP A 1 453 ? -16.766 0.444 30.047 1 96.56 453 ASP A O 1
ATOM 3317 N N . VAL A 1 454 ? -15.742 2.445 29.75 1 96.31 454 VAL A N 1
ATOM 3318 C CA . VAL A 1 454 ? -15.438 2.174 28.359 1 96.31 454 VAL A CA 1
ATOM 3319 C C . VAL A 1 454 ? -13.93 2.004 28.172 1 96.31 454 VAL A C 1
ATOM 3321 O O . VAL A 1 454 ? -13.406 2.186 27.078 1 96.31 454 VAL A O 1
ATOM 3324 N N . THR A 1 455 ? -13.242 1.596 29.234 1 94.69 455 THR A N 1
ATOM 3325 C CA . THR A 1 455 ? -11.789 1.447 29.188 1 94.69 455 THR A CA 1
ATOM 3326 C C . THR A 1 455 ? -11.383 0.391 28.172 1 94.69 455 THR A C 1
ATOM 3328 O O . THR A 1 455 ? -11.836 -0.754 28.234 1 94.69 455 THR A O 1
ATOM 3331 N N . GLY A 1 456 ? -10.664 0.797 27.234 1 91.06 456 GLY A N 1
ATOM 3332 C CA . GLY A 1 456 ? -10.102 -0.137 26.281 1 91.06 456 GLY A CA 1
ATOM 3333 C C . GLY A 1 456 ? -11.078 -0.504 25.172 1 91.06 456 GLY A C 1
ATOM 3334 O O . GLY A 1 456 ? -10.773 -1.354 24.328 1 91.06 456 GLY A O 1
ATOM 3335 N N . TRP A 1 457 ? -12.227 0.149 25.188 1 93.94 457 TRP A N 1
ATOM 3336 C CA . TRP A 1 457 ? -13.164 -0.103 24.094 1 93.94 457 TRP A CA 1
ATOM 3337 C C . TRP A 1 457 ? -12.578 0.344 22.75 1 93.94 457 TRP A C 1
ATOM 3339 O O . TRP A 1 457 ? -11.789 1.288 22.703 1 93.94 457 TRP A O 1
ATOM 3349 N N . PRO A 1 458 ? -12.984 -0.388 21.688 1 92.5 458 PRO A N 1
ATOM 3350 C CA . PRO A 1 458 ? -12.57 0.089 20.359 1 92.5 458 PRO A CA 1
ATOM 3351 C C . PRO A 1 458 ? -13.258 1.397 19.969 1 92.5 458 PRO A C 1
ATOM 3353 O O . PRO A 1 458 ? -14.312 1.733 20.516 1 92.5 458 PRO A O 1
ATOM 3356 N N . PRO A 1 459 ? -12.75 2.062 19.047 1 93.62 459 PRO A N 1
ATOM 3357 C CA . PRO A 1 459 ? -13.219 3.404 18.688 1 93.62 459 PRO A CA 1
ATOM 3358 C C . PRO A 1 459 ? -14.688 3.428 18.281 1 93.62 459 PRO A C 1
ATOM 3360 O O . PRO A 1 459 ? -15.422 4.348 18.656 1 93.62 459 PRO A O 1
ATOM 3363 N N . HIS A 1 460 ? -15.156 2.445 17.562 1 94.19 460 HIS A N 1
ATOM 3364 C CA . HIS A 1 460 ? -16.547 2.486 17.094 1 94.19 460 HIS A CA 1
ATOM 3365 C C . HIS A 1 460 ? -17.516 2.393 18.25 1 94.19 460 HIS A C 1
ATOM 3367 O O . HIS A 1 460 ? -18.594 3.006 18.219 1 94.19 460 HIS A O 1
ATOM 3373 N N . ARG A 1 461 ? -17.188 1.71 19.344 1 94.81 461 ARG A N 1
ATOM 3374 C CA . ARG A 1 461 ? -18.062 1.597 20.516 1 94.81 461 ARG A CA 1
ATOM 3375 C C . ARG A 1 461 ? -18.016 2.869 21.359 1 94.81 461 ARG A C 1
ATOM 3377 O O . ARG A 1 461 ? -19.016 3.266 21.953 1 94.81 461 ARG A O 1
ATOM 3384 N N . VAL A 1 462 ? -16.812 3.449 21.391 1 95.75 462 VAL A N 1
ATOM 3385 C CA . VAL A 1 462 ? -16.688 4.715 22.109 1 95.75 462 VAL A CA 1
ATOM 3386 C C . VAL A 1 462 ? -17.516 5.793 21.422 1 95.75 462 VAL A C 1
ATOM 3388 O O . VAL A 1 462 ? -18.156 6.617 22.078 1 95.75 462 VAL A O 1
ATOM 3391 N N . ALA A 1 463 ? -17.516 5.754 20.109 1 94.69 463 ALA A N 1
ATOM 3392 C CA . ALA A 1 463 ? -18.344 6.672 19.344 1 94.69 463 ALA A CA 1
ATOM 3393 C C . ALA A 1 463 ? -19.812 6.488 19.672 1 94.69 463 ALA A C 1
ATOM 3395 O O . ALA A 1 463 ? -20.562 7.465 19.812 1 94.69 463 ALA A O 1
ATOM 3396 N N . HIS A 1 464 ? -20.219 5.25 19.844 1 95.19 464 HIS A N 1
ATOM 3397 C CA . HIS A 1 464 ? -21.609 4.949 20.156 1 95.19 464 HIS A CA 1
ATOM 3398 C C . HIS A 1 464 ? -21.953 5.375 21.578 1 95.19 464 HIS A C 1
ATOM 3400 O O . HIS A 1 464 ? -23.125 5.578 21.906 1 95.19 464 HIS A O 1
ATOM 3406 N N . ALA A 1 465 ? -20.891 5.473 22.391 1 94.94 465 ALA A N 1
ATOM 3407 C CA . ALA A 1 465 ? -21.109 5.93 23.75 1 94.94 465 ALA A CA 1
ATOM 3408 C C . ALA A 1 465 ? -21.266 7.445 23.812 1 94.94 465 ALA A C 1
ATOM 3410 O O . ALA A 1 465 ? -21.719 7.992 24.828 1 94.94 465 ALA A O 1
ATOM 3411 N N . GLY A 1 466 ? -20.891 8.133 22.703 1 94.25 466 GLY A N 1
ATOM 3412 C CA . GLY A 1 466 ? -21.219 9.547 22.625 1 94.25 466 GLY A CA 1
ATOM 3413 C C . GLY A 1 466 ? -19.984 10.43 22.453 1 94.25 466 GLY A C 1
ATOM 3414 O O . GLY A 1 466 ? -20.047 11.641 22.688 1 94.25 466 GLY A O 1
ATOM 3415 N N . ILE A 1 467 ? -18.906 9.875 22.109 1 95.69 467 ILE A N 1
ATOM 3416 C CA . ILE A 1 467 ? -17.703 10.672 21.906 1 95.69 467 ILE A CA 1
ATOM 3417 C C . ILE A 1 467 ? -17.375 10.742 20.406 1 95.69 467 ILE A C 1
ATOM 3419 O O . ILE A 1 467 ? -17.328 9.711 19.734 1 95.69 467 ILE A O 1
ATOM 3423 N N . ALA A 1 468 ? -17.266 11.906 19.859 1 94.69 468 ALA A N 1
ATOM 3424 C CA . ALA A 1 468 ? -16.828 12.133 18.484 1 94.69 468 ALA A CA 1
ATOM 3425 C C . ALA A 1 468 ? -15.547 12.945 18.438 1 94.69 468 ALA A C 1
ATOM 3427 O O . ALA A 1 468 ? -15.25 13.703 19.359 1 94.69 468 ALA A O 1
ATOM 3428 N N . ARG A 1 469 ? -14.781 12.742 17.391 1 92.81 469 ARG A N 1
ATOM 3429 C CA . ARG A 1 469 ? -13.508 13.453 17.312 1 92.81 469 ARG A CA 1
ATOM 3430 C C . ARG A 1 469 ? -13.258 13.977 15.891 1 92.81 469 ARG A C 1
ATOM 3432 O O . ARG A 1 469 ? -13.758 13.406 14.922 1 92.81 469 ARG A O 1
ATOM 3439 N N . THR A 1 470 ? -12.523 15.055 15.844 1 90.88 470 THR A N 1
ATOM 3440 C CA . THR A 1 470 ? -11.914 15.516 14.602 1 90.88 470 THR A CA 1
ATOM 3441 C C . THR A 1 470 ? -10.422 15.227 14.586 1 90.88 470 THR A C 1
ATOM 3443 O O . THR A 1 470 ? -9.844 14.844 15.609 1 90.88 470 THR A O 1
ATOM 3446 N N . TYR A 1 471 ? -9.867 15.32 13.383 1 85.19 471 TYR A N 1
ATOM 3447 C CA . TYR A 1 471 ? -8.453 15 13.242 1 85.19 471 TYR A CA 1
ATOM 3448 C C . TYR A 1 471 ? -7.645 16.25 12.891 1 85.19 471 TYR A C 1
ATOM 3450 O O . TYR A 1 471 ? -8.188 17.219 12.367 1 85.19 471 TYR A O 1
ATOM 3458 N N . GLN A 1 472 ? -6.395 16.125 13.25 1 75.44 472 GLN A N 1
ATOM 3459 C CA . GLN A 1 472 ? -5.488 17.234 12.969 1 75.44 472 GLN A CA 1
ATOM 3460 C C . GLN A 1 472 ? -5.43 17.531 11.469 1 75.44 472 GLN A C 1
ATOM 3462 O O . GLN A 1 472 ? -5.52 18.688 11.055 1 75.44 472 GLN A O 1
ATOM 3467 N N . ILE A 1 473 ? -5.293 16.531 10.695 1 77.38 473 ILE A N 1
ATOM 3468 C CA . ILE A 1 473 ? -5.402 16.625 9.242 1 77.38 473 ILE A CA 1
ATOM 3469 C C . ILE A 1 473 ? -6.75 16.062 8.789 1 77.38 473 ILE A C 1
ATOM 3471 O O . ILE A 1 473 ? -7.066 14.906 9.047 1 77.38 473 ILE A O 1
ATOM 3475 N N . PRO A 1 474 ? -7.465 17 8.172 1 88.38 474 PRO A N 1
ATOM 3476 C CA . PRO A 1 474 ? -8.781 16.516 7.742 1 88.38 474 PRO A CA 1
ATOM 3477 C C . PRO A 1 474 ? -8.68 15.32 6.797 1 88.38 474 PRO A C 1
ATOM 3479 O O . PRO A 1 474 ? -7.816 15.289 5.922 1 88.38 474 PRO A O 1
ATOM 3482 N N . ARG A 1 475 ? -9.531 14.367 7.004 1 90.75 475 ARG A N 1
ATOM 3483 C CA . ARG A 1 475 ? -9.562 13.148 6.207 1 90.75 475 ARG A CA 1
ATOM 3484 C C . ARG A 1 475 ? -10.977 12.828 5.746 1 90.75 475 ARG A C 1
ATOM 3486 O O . ARG A 1 475 ? -11.578 11.852 6.203 1 90.75 475 ARG A O 1
ATOM 3493 N N . PRO A 1 476 ? -11.469 13.539 4.801 1 94.19 476 PRO A N 1
ATOM 3494 C CA . PRO A 1 476 ? -12.805 13.219 4.285 1 94.19 476 PRO A CA 1
ATOM 3495 C C . PRO A 1 476 ? -12.828 11.938 3.463 1 94.19 476 PRO A C 1
ATOM 3497 O O . PRO A 1 476 ? -11.781 11.469 3.008 1 94.19 476 PRO A O 1
ATOM 3500 N N . PHE A 1 477 ? -13.984 11.336 3.451 1 94.94 477 PHE A N 1
ATOM 3501 C CA . PHE A 1 477 ? -14.164 10.242 2.506 1 94.94 477 PHE A CA 1
ATOM 3502 C C . PHE A 1 477 ? -14.211 10.766 1.074 1 94.94 477 PHE A C 1
ATOM 3504 O O . PHE A 1 477 ? -15.242 11.266 0.626 1 94.94 477 PHE A O 1
ATOM 3511 N N . THR A 1 478 ? -13.25 10.523 0.31 1 90.62 478 THR A N 1
ATOM 3512 C CA . THR A 1 478 ? -13.023 11.188 -0.973 1 90.62 478 THR A CA 1
ATOM 3513 C C . THR A 1 478 ? -13.953 10.617 -2.041 1 90.62 478 THR A C 1
ATOM 3515 O O . THR A 1 478 ? -14.234 11.273 -3.041 1 90.62 478 THR A O 1
ATOM 3518 N N . SER A 1 479 ? -14.422 9.438 -1.848 1 86.56 479 SER A N 1
ATOM 3519 C CA . SER A 1 479 ? -15.258 8.797 -2.859 1 86.56 479 SER A CA 1
ATOM 3520 C C . SER A 1 479 ? -16.719 9.156 -2.67 1 86.56 479 SER A C 1
ATOM 3522 O O . SER A 1 479 ? -17.578 8.695 -3.42 1 86.56 479 SER A O 1
ATOM 3524 N N . MET A 1 480 ? -16.969 10.031 -1.657 1 92.19 480 MET A N 1
ATOM 3525 C CA . MET A 1 480 ? -18.344 10.422 -1.347 1 92.19 480 MET A CA 1
ATOM 3526 C C . MET A 1 480 ? -18.516 11.938 -1.44 1 92.19 480 MET A C 1
ATOM 3528 O O . MET A 1 480 ? -17.531 12.68 -1.32 1 92.19 480 MET A O 1
ATOM 3532 N N . THR A 1 481 ? -19.703 12.312 -1.643 1 93.88 481 THR A N 1
ATOM 3533 C CA . THR A 1 481 ? -20.016 13.734 -1.636 1 93.88 481 THR A CA 1
ATOM 3534 C C . THR A 1 481 ? -19.969 14.297 -0.217 1 93.88 481 THR A C 1
ATOM 3536 O O . THR A 1 481 ? -19.906 13.539 0.752 1 93.88 481 THR A O 1
ATOM 3539 N N . VAL A 1 482 ? -20.031 15.594 -0.155 1 96.75 482 VAL A N 1
ATOM 3540 C CA . VAL A 1 482 ? -20.062 16.266 1.139 1 96.75 482 VAL A CA 1
ATOM 3541 C C . VAL A 1 482 ? -21.266 15.812 1.943 1 96.75 482 VAL A C 1
ATOM 3543 O O . VAL A 1 482 ? -21.156 15.469 3.121 1 96.75 482 VAL A O 1
ATOM 3546 N N . ARG A 1 483 ? -22.375 15.727 1.299 1 96.94 483 ARG A N 1
ATOM 3547 C CA . ARG A 1 483 ? -23.609 15.266 1.946 1 96.94 483 ARG A CA 1
ATOM 3548 C C . ARG A 1 483 ? -23.453 13.828 2.438 1 96.94 483 ARG A C 1
ATOM 3550 O O . ARG A 1 483 ? -23.812 13.516 3.572 1 96.94 483 ARG A O 1
ATOM 3557 N N . ASP A 1 484 ? -22.906 13.039 1.623 1 95.44 484 ASP A N 1
ATOM 3558 C CA . ASP A 1 484 ? -22.781 11.625 1.967 1 95.44 484 ASP A CA 1
ATOM 3559 C C . ASP A 1 484 ? -21.75 11.422 3.074 1 95.44 484 ASP A C 1
ATOM 3561 O O . ASP A 1 484 ? -21.859 10.508 3.889 1 95.44 484 ASP A O 1
ATOM 3565 N N . ASN A 1 485 ? -20.75 12.25 3.084 1 97.12 485 ASN A N 1
ATOM 3566 C CA . ASN A 1 485 ? -19.797 12.219 4.184 1 97.12 485 ASN A CA 1
ATOM 3567 C C . ASN A 1 485 ? -20.484 12.414 5.531 1 97.12 485 ASN A C 1
ATOM 3569 O O . ASN A 1 485 ? -20.219 11.672 6.48 1 97.12 485 ASN A O 1
ATOM 3573 N N . VAL A 1 486 ? -21.344 13.375 5.531 1 97.25 486 VAL A N 1
ATOM 3574 C CA . VAL A 1 486 ? -22.062 13.703 6.762 1 97.25 486 VAL A CA 1
ATOM 3575 C C . VAL A 1 486 ? -23.125 12.641 7.043 1 97.25 486 VAL A C 1
ATOM 3577 O O . VAL A 1 486 ? -23.328 12.25 8.195 1 97.25 486 VAL A O 1
ATOM 3580 N N . ALA A 1 487 ? -23.734 12.164 6.016 1 96.44 487 ALA A N 1
ATOM 3581 C CA . ALA A 1 487 ? -24.75 11.133 6.168 1 96.44 487 ALA A CA 1
ATOM 3582 C C . ALA A 1 487 ? -24.156 9.859 6.758 1 96.44 487 ALA A C 1
ATOM 3584 O O . ALA A 1 487 ? -24.844 9.125 7.488 1 96.44 487 ALA A O 1
ATOM 3585 N N . MET A 1 488 ? -22.953 9.625 6.52 1 95.44 488 MET A N 1
ATOM 3586 C CA . MET A 1 488 ? -22.266 8.453 7.051 1 95.44 488 MET A CA 1
ATOM 3587 C C . MET A 1 488 ? -22.266 8.461 8.578 1 95.44 488 MET A C 1
ATOM 3589 O O . MET A 1 488 ? -22.422 7.418 9.211 1 95.44 488 MET A O 1
ATOM 3593 N N . ALA A 1 489 ? -22.047 9.609 9.086 1 95.31 489 ALA A N 1
ATOM 3594 C CA . ALA A 1 489 ? -22.016 9.742 10.539 1 95.31 489 ALA A CA 1
ATOM 3595 C C . ALA A 1 489 ? -23.391 9.445 11.141 1 95.31 489 ALA A C 1
ATOM 3597 O O . ALA A 1 489 ? -23.484 8.906 12.25 1 95.31 489 ALA A O 1
ATOM 3598 N N . VAL A 1 490 ? -24.453 9.781 10.406 1 94.81 490 VAL A N 1
ATOM 3599 C CA . VAL A 1 490 ? -25.812 9.5 10.852 1 94.81 490 VAL A CA 1
ATOM 3600 C C . VAL A 1 490 ? -26.109 8.008 10.719 1 94.81 490 VAL A C 1
ATOM 3602 O O . VAL A 1 490 ? -26.656 7.391 11.633 1 94.81 490 VAL A O 1
ATOM 3605 N N . MET A 1 491 ? -25.672 7.465 9.664 1 94.94 491 MET A N 1
ATOM 3606 C CA . MET A 1 491 ? -25.953 6.07 9.344 1 94.94 491 MET A CA 1
ATOM 3607 C C . MET A 1 491 ? -25.328 5.129 10.367 1 94.94 491 MET A C 1
ATOM 3609 O O . MET A 1 491 ? -25.891 4.086 10.688 1 94.94 491 MET A O 1
ATOM 3613 N N . PHE A 1 492 ? -24.156 5.504 10.938 1 94.75 492 PHE A N 1
ATOM 3614 C CA . PHE A 1 492 ? -23.422 4.574 11.773 1 94.75 492 PHE A CA 1
ATOM 3615 C C . PHE A 1 492 ? -23.234 5.141 13.18 1 94.75 492 PHE A C 1
ATOM 3617 O O . PHE A 1 492 ? -22.516 4.562 13.992 1 94.75 492 PHE A O 1
ATOM 3624 N N . GLY A 1 493 ? -23.812 6.203 13.422 1 91 493 GLY A N 1
ATOM 3625 C CA . GLY A 1 493 ? -23.656 6.867 14.711 1 91 493 GLY A CA 1
ATOM 3626 C C . GLY A 1 493 ? -24.469 6.207 15.812 1 91 493 GLY A C 1
ATOM 3627 O O . GLY A 1 493 ? -24.734 5.008 15.758 1 91 493 GLY A O 1
ATOM 3628 N N . ARG A 1 494 ? -24.766 6.957 16.797 1 89.12 494 ARG A N 1
ATOM 3629 C CA . ARG A 1 494 ? -25.438 6.492 18 1 89.12 494 ARG A CA 1
ATOM 3630 C C . ARG A 1 494 ? -26.859 6.035 17.688 1 89.12 494 ARG A C 1
ATOM 3632 O O . ARG A 1 494 ? -27.328 5.039 18.25 1 89.12 494 ARG A O 1
ATOM 3639 N N . THR A 1 495 ? -27.516 6.773 16.828 1 89 495 THR A N 1
ATOM 3640 C CA . THR A 1 495 ? -28.859 6.438 16.375 1 89 495 THR A CA 1
ATOM 3641 C C . THR A 1 495 ? -28.891 6.203 14.875 1 89 495 THR A C 1
ATOM 3643 O O . THR A 1 495 ? -29.297 7.078 14.109 1 89 495 THR A O 1
ATOM 3646 N N . PRO A 1 496 ? -28.531 5.051 14.578 1 90.31 496 PRO A N 1
ATOM 3647 C CA . PRO A 1 496 ? -28.375 4.766 13.148 1 90.31 496 PRO A CA 1
ATOM 3648 C C . PRO A 1 496 ? -29.703 4.852 12.391 1 90.31 496 PRO A C 1
ATOM 3650 O O . PRO A 1 496 ? -30.75 4.477 12.914 1 90.31 496 PRO A O 1
ATOM 3653 N N . ARG A 1 497 ? -29.672 5.445 11.211 1 91.56 497 ARG A N 1
ATOM 3654 C CA . ARG A 1 497 ? -30.812 5.582 10.305 1 91.56 497 ARG A CA 1
ATOM 3655 C C . ARG A 1 497 ? -30.469 5.062 8.914 1 91.56 497 ARG A C 1
ATOM 3657 O O . ARG A 1 497 ? -29.297 4.816 8.609 1 91.56 497 ARG A O 1
ATOM 3664 N N . GLY A 1 498 ? -31.484 4.863 8.148 1 91.12 498 GLY A N 1
ATOM 3665 C CA . GLY A 1 498 ? -31.281 4.473 6.766 1 91.12 498 GLY A CA 1
ATOM 3666 C C . GLY A 1 498 ? -30.688 5.586 5.914 1 91.12 498 GLY A C 1
ATOM 3667 O O . GLY A 1 498 ? -30.562 6.723 6.375 1 91.12 498 GLY A O 1
ATOM 3668 N N . LEU A 1 499 ? -30.344 5.25 4.773 1 90.19 499 LEU A N 1
ATOM 3669 C CA . LEU A 1 499 ? -29.625 6.172 3.893 1 90.19 499 LEU A CA 1
ATOM 3670 C C . LEU A 1 499 ? -30.469 7.41 3.607 1 90.19 499 LEU A C 1
ATOM 3672 O O . LEU A 1 499 ? -29.984 8.539 3.688 1 90.19 499 LEU A O 1
ATOM 3676 N N . VAL A 1 500 ? -31.703 7.23 3.242 1 90.81 500 VAL A N 1
ATOM 3677 C CA . VAL A 1 500 ? -32.594 8.336 2.875 1 90.81 500 VAL A CA 1
ATOM 3678 C C . VAL A 1 500 ? -32.75 9.266 4.07 1 90.81 500 VAL A C 1
ATOM 3680 O O . VAL A 1 500 ? -32.625 10.484 3.939 1 90.81 500 VAL A O 1
ATOM 3683 N N . ALA A 1 501 ? -32.969 8.703 5.156 1 93.75 501 ALA A N 1
ATOM 3684 C CA . ALA A 1 501 ? -33.125 9.484 6.379 1 93.75 501 ALA A CA 1
ATOM 3685 C C . ALA A 1 501 ? -31.828 10.141 6.789 1 93.75 501 ALA A C 1
ATOM 3687 O O . ALA A 1 501 ? -31.812 11.266 7.301 1 93.75 501 ALA A O 1
ATOM 3688 N N . ALA A 1 502 ? -30.781 9.461 6.602 1 95.06 502 ALA A N 1
ATOM 3689 C CA . ALA A 1 502 ? -29.453 9.984 6.953 1 95.06 502 ALA A CA 1
ATOM 3690 C C . ALA A 1 502 ? -29.109 11.195 6.094 1 95.06 502 ALA A C 1
ATOM 3692 O O . ALA A 1 502 ? -28.547 12.172 6.594 1 95.06 502 ALA A O 1
ATOM 3693 N N . ARG A 1 503 ? -29.469 11.094 4.828 1 94.94 503 ARG A N 1
ATOM 3694 C CA . ARG A 1 503 ? -29.203 12.211 3.924 1 94.94 503 ARG A CA 1
ATOM 3695 C C . ARG A 1 503 ? -30.016 13.438 4.305 1 94.94 503 ARG A C 1
ATOM 3697 O O . ARG A 1 503 ? -29.516 14.562 4.266 1 94.94 503 ARG A O 1
ATOM 3704 N N . ALA A 1 504 ? -31.156 13.164 4.668 1 95.12 504 ALA A N 1
ATOM 3705 C CA . ALA A 1 504 ? -32 14.266 5.125 1 95.12 504 ALA A CA 1
ATOM 3706 C C . ALA A 1 504 ? -31.469 14.867 6.422 1 95.12 504 ALA A C 1
ATOM 3708 O O . ALA A 1 504 ? -31.469 16.094 6.586 1 95.12 504 ALA A O 1
ATOM 3709 N N . ALA A 1 505 ? -31.031 14.047 7.25 1 95.31 505 ALA A N 1
ATOM 3710 C CA . ALA A 1 505 ? -30.516 14.492 8.547 1 95.31 505 ALA A CA 1
ATOM 3711 C C . ALA A 1 505 ? -29.188 15.227 8.391 1 95.31 505 ALA A C 1
ATOM 3713 O O . ALA A 1 505 ? -28.797 16 9.258 1 95.31 505 ALA A O 1
ATOM 3714 N N . ALA A 1 506 ? -28.531 15 7.336 1 95.94 506 ALA A N 1
ATOM 3715 C CA . ALA A 1 506 ? -27.219 15.602 7.09 1 95.94 506 ALA A CA 1
ATOM 3716 C C . ALA A 1 506 ? -27.344 17.094 6.777 1 95.94 506 ALA A C 1
ATOM 3718 O O . ALA A 1 506 ? -26.375 17.844 6.93 1 95.94 506 ALA A O 1
ATOM 3719 N N . ASP A 1 507 ? -28.5 17.547 6.426 1 95.38 507 ASP A N 1
ATOM 3720 C CA . ASP A 1 507 ? -28.688 18.938 5.98 1 95.38 507 ASP A CA 1
ATOM 3721 C C . ASP A 1 507 ? -28.531 19.906 7.141 1 95.38 507 ASP A C 1
ATOM 3723 O O . ASP A 1 507 ? -27.938 20.984 6.98 1 95.38 507 ASP A O 1
ATOM 3727 N N . ARG A 1 508 ? -29 19.562 8.266 1 94.12 508 ARG A N 1
ATOM 3728 C CA . ARG A 1 508 ? -28.938 20.469 9.414 1 94.12 508 ARG A CA 1
ATOM 3729 C C . ARG A 1 508 ? -27.5 20.719 9.844 1 94.12 508 ARG A C 1
ATOM 3731 O O . ARG A 1 508 ? -27.078 21.875 9.961 1 94.12 508 ARG A O 1
ATOM 3738 N N . PRO A 1 509 ? -26.719 19.625 10.078 1 95.38 509 PRO A N 1
ATOM 3739 C CA . PRO A 1 509 ? -25.297 19.875 10.383 1 95.38 509 PRO A CA 1
ATOM 3740 C C . PRO A 1 509 ? -24.594 20.688 9.312 1 95.38 509 PRO A C 1
ATOM 3742 O O . PRO A 1 509 ? -23.766 21.547 9.625 1 95.38 509 PRO A O 1
ATOM 3745 N N . LEU A 1 510 ? -24.922 20.484 8.086 1 96.62 510 LEU A N 1
ATOM 3746 C CA . LEU A 1 510 ? -24.297 21.219 6.992 1 96.62 510 LEU A CA 1
ATOM 3747 C C . LEU A 1 510 ? -24.688 22.688 7.031 1 96.62 510 LEU A C 1
ATOM 3749 O O . LEU A 1 510 ? -23.859 23.562 6.754 1 96.62 510 LEU A O 1
ATOM 3753 N N . GLU A 1 511 ? -25.875 22.953 7.371 1 94.62 511 GLU A N 1
ATOM 3754 C CA . GLU A 1 511 ? -26.328 24.328 7.535 1 94.62 511 GLU A CA 1
ATOM 3755 C C . GLU A 1 511 ? -25.656 25 8.727 1 94.62 511 GLU A C 1
ATOM 3757 O O . GLU A 1 511 ? -25.266 26.156 8.648 1 94.62 511 GLU A O 1
ATOM 3762 N N . THR A 1 512 ? -25.516 24.234 9.734 1 92.5 512 THR A N 1
ATOM 3763 C CA . THR A 1 512 ? -24.906 24.75 10.953 1 92.5 512 THR A CA 1
ATOM 3764 C C . THR A 1 512 ? -23.484 25.219 10.688 1 92.5 512 THR A C 1
ATOM 3766 O O . THR A 1 512 ? -23.047 26.219 11.234 1 92.5 512 THR A O 1
ATOM 3769 N N . VAL A 1 513 ? -22.797 24.438 9.82 1 94.12 513 VAL A N 1
ATOM 3770 C CA . VAL A 1 513 ? -21.406 24.781 9.594 1 94.12 513 VAL A CA 1
ATOM 3771 C C . VAL A 1 513 ? -21.281 25.656 8.352 1 94.12 513 VAL A C 1
ATOM 3773 O O . VAL A 1 513 ? -20.188 26.109 8.016 1 94.12 513 VAL A O 1
ATOM 3776 N N . GLY A 1 514 ? -22.297 25.891 7.594 1 92.12 514 GLY A N 1
ATOM 3777 C CA . GLY A 1 514 ? -22.297 26.766 6.441 1 92.12 514 GLY A CA 1
ATOM 3778 C C . GLY A 1 514 ? -21.812 26.094 5.172 1 92.12 514 GLY A C 1
ATOM 3779 O O . GLY A 1 514 ? -21.141 26.719 4.348 1 92.12 514 GLY A O 1
ATOM 3780 N N . LEU A 1 515 ? -22.047 24.812 4.996 1 94.88 515 LEU A N 1
ATOM 3781 C CA . LEU A 1 515 ? -21.594 24.078 3.822 1 94.88 515 LEU A CA 1
ATOM 3782 C C . LEU A 1 515 ? -22.766 23.547 3.016 1 94.88 515 LEU A C 1
ATOM 3784 O O . LEU A 1 515 ? -22.578 22.734 2.105 1 94.88 515 LEU A O 1
ATOM 3788 N N . ALA A 1 516 ? -23.969 23.969 3.279 1 94.94 516 ALA A N 1
ATOM 3789 C CA . ALA A 1 516 ? -25.172 23.469 2.615 1 94.94 516 ALA A CA 1
ATOM 3790 C C . ALA A 1 516 ? -25.094 23.672 1.105 1 94.94 516 ALA A C 1
ATOM 3792 O O . ALA A 1 516 ? -25.562 22.828 0.334 1 94.94 516 ALA A O 1
ATOM 3793 N N . HIS A 1 517 ? -24.469 24.703 0.683 1 92.12 517 HIS A N 1
ATOM 3794 C CA . HIS A 1 517 ? -24.375 25.031 -0.735 1 92.12 517 HIS A CA 1
ATOM 3795 C C . HIS A 1 517 ? -23.422 24.094 -1.459 1 92.12 517 HIS A C 1
ATOM 3797 O O . HIS A 1 517 ? -23.453 23.984 -2.688 1 92.12 517 HIS A O 1
ATOM 3803 N N . LEU A 1 518 ? -22.609 23.406 -0.751 1 93.75 518 LEU A N 1
ATOM 3804 C CA . LEU A 1 518 ? -21.641 22.5 -1.338 1 93.75 518 LEU A CA 1
ATOM 3805 C C . LEU A 1 518 ? -21.984 21.047 -1.039 1 93.75 518 LEU A C 1
ATOM 3807 O O . LEU A 1 518 ? -21.141 20.156 -1.172 1 93.75 518 LEU A O 1
ATOM 3811 N N . ALA A 1 519 ? -23.172 20.781 -0.716 1 95.56 519 ALA A N 1
ATOM 3812 C CA . ALA A 1 519 ? -23.594 19.469 -0.236 1 95.56 519 ALA A CA 1
ATOM 3813 C C . ALA A 1 519 ? -23.359 18.391 -1.292 1 95.56 519 ALA A C 1
ATOM 3815 O O . ALA A 1 519 ? -23.016 17.25 -0.961 1 95.56 519 ALA A O 1
ATOM 3816 N N . ASP A 1 520 ? -23.469 18.688 -2.508 1 92.19 520 ASP A N 1
ATOM 3817 C CA . ASP A 1 520 ? -23.391 17.688 -3.562 1 92.19 520 ASP A CA 1
ATOM 3818 C C . ASP A 1 520 ? -22 17.656 -4.199 1 92.19 520 ASP A C 1
ATOM 3820 O O . ASP A 1 520 ? -21.75 16.859 -5.102 1 92.19 520 ASP A O 1
ATOM 3824 N N . ALA A 1 521 ? -21.109 18.453 -3.689 1 90.25 521 ALA A N 1
ATOM 3825 C CA . ALA A 1 521 ? -19.734 18.469 -4.191 1 90.25 521 ALA A CA 1
ATOM 3826 C C . ALA A 1 521 ? -18.906 17.359 -3.549 1 90.25 521 ALA A C 1
ATOM 3828 O O . ALA A 1 521 ? -19.312 16.766 -2.551 1 90.25 521 ALA A O 1
ATOM 3829 N N . TYR A 1 522 ? -17.828 17.047 -4.211 1 89.94 522 TYR A N 1
ATOM 3830 C CA . TYR A 1 522 ? -16.859 16.109 -3.645 1 89.94 522 TYR A CA 1
ATOM 3831 C C . TYR A 1 522 ? -15.781 16.844 -2.857 1 89.94 522 TYR A C 1
ATOM 3833 O O . TYR A 1 522 ? -15.477 18 -3.143 1 89.94 522 TYR A O 1
ATOM 3841 N N . PRO A 1 523 ? -15.195 16.141 -1.894 1 91.31 523 PRO A N 1
ATOM 3842 C CA . PRO A 1 523 ? -14.211 16.781 -1.015 1 91.31 523 PRO A CA 1
ATOM 3843 C C . PRO A 1 523 ? -13.008 17.328 -1.773 1 91.31 523 PRO A C 1
ATOM 3845 O O . PRO A 1 523 ? -12.336 18.25 -1.3 1 91.31 523 PRO A O 1
ATOM 3848 N N . ALA A 1 524 ? -12.734 16.828 -2.895 1 80 524 ALA A N 1
ATOM 3849 C CA . ALA A 1 524 ? -11.57 17.219 -3.678 1 80 524 ALA A CA 1
ATOM 3850 C C . ALA A 1 524 ? -11.625 18.703 -4.039 1 80 524 ALA A C 1
ATOM 3852 O O . ALA A 1 524 ? -10.586 19.344 -4.223 1 80 524 ALA A O 1
ATOM 3853 N N . VAL A 1 525 ? -12.758 19.266 -4.055 1 80.44 525 VAL A N 1
ATOM 3854 C CA . VAL A 1 525 ? -12.914 20.656 -4.5 1 80.44 525 VAL A CA 1
ATOM 3855 C C . VAL A 1 525 ? -12.906 21.594 -3.293 1 80.44 525 VAL A C 1
ATOM 3857 O O . VAL A 1 525 ? -12.867 22.812 -3.447 1 80.44 525 VAL A O 1
ATOM 3860 N N . LEU A 1 526 ? -12.875 21.047 -2.119 1 87.31 526 LEU A N 1
ATOM 3861 C CA . LEU A 1 526 ? -12.945 21.859 -0.904 1 87.31 526 LEU A CA 1
ATOM 3862 C C . LEU A 1 526 ? -11.57 22.391 -0.53 1 87.31 526 LEU A C 1
ATOM 3864 O O . LEU A 1 526 ? -10.562 21.703 -0.69 1 87.31 526 LEU A O 1
ATOM 3868 N N . ASN A 1 527 ? -11.523 23.625 -0.091 1 81.69 527 ASN A N 1
ATOM 3869 C CA . ASN A 1 527 ? -10.305 24.156 0.51 1 81.69 527 ASN A CA 1
ATOM 3870 C C . ASN A 1 527 ? -10.117 23.641 1.935 1 81.69 527 ASN A C 1
ATOM 3872 O O . ASN A 1 527 ? -10.945 22.891 2.447 1 81.69 527 ASN A O 1
ATOM 3876 N N . LEU A 1 528 ? -9.094 23.938 2.559 1 83.94 528 LEU A N 1
ATOM 3877 C CA . LEU A 1 528 ? -8.758 23.422 3.873 1 83.94 528 LEU A CA 1
ATOM 3878 C C . LEU A 1 528 ? -9.82 23.781 4.902 1 83.94 528 LEU A C 1
ATOM 3880 O O . LEU A 1 528 ? -10.25 22.938 5.688 1 83.94 528 LEU A O 1
ATOM 3884 N N . HIS A 1 529 ? -10.203 25.094 4.93 1 86.81 529 HIS A N 1
ATOM 3885 C CA . HIS A 1 529 ? -11.211 25.562 5.867 1 86.81 529 HIS A CA 1
ATOM 3886 C C . HIS A 1 529 ? -12.516 24.781 5.719 1 86.81 529 HIS A C 1
ATOM 3888 O O . HIS A 1 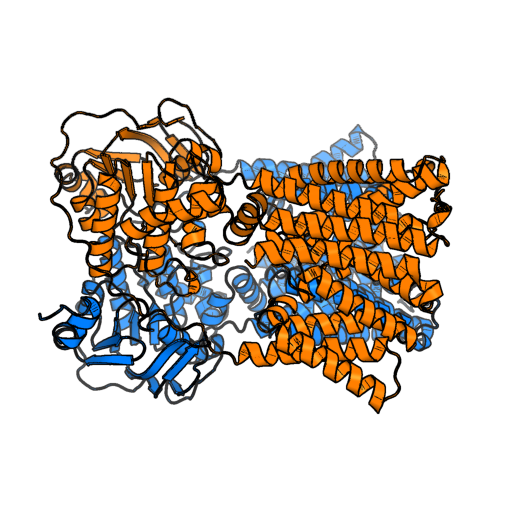529 ? -13.094 24.344 6.711 1 86.81 529 HIS A O 1
ATOM 3894 N N . GLN A 1 530 ? -12.867 24.578 4.508 1 91.31 530 GLN A N 1
ATOM 3895 C CA . GLN A 1 530 ? -14.102 23.859 4.219 1 91.31 530 GLN A CA 1
ATOM 3896 C C . GLN A 1 530 ? -13.992 22.391 4.633 1 91.31 530 GLN A C 1
ATOM 3898 O O . GLN A 1 530 ? -14.961 21.797 5.117 1 91.31 530 GLN A O 1
ATOM 3903 N N . ARG A 1 531 ? -12.875 21.812 4.422 1 93.88 531 ARG A N 1
ATOM 3904 C CA . ARG A 1 531 ? -12.672 20.438 4.844 1 93.88 531 ARG A CA 1
ATOM 3905 C C . ARG A 1 531 ? -12.758 20.312 6.359 1 93.88 531 ARG A C 1
ATOM 3907 O O . ARG A 1 531 ? -13.273 19.312 6.875 1 93.88 531 ARG A O 1
ATOM 3914 N N . GLN A 1 532 ? -12.266 21.281 7.016 1 93.19 532 GLN A N 1
ATOM 3915 C CA . GLN A 1 532 ? -12.367 21.281 8.469 1 93.19 532 GLN A CA 1
ATOM 3916 C C . GLN A 1 532 ? -13.82 21.391 8.922 1 93.19 532 GLN A C 1
ATOM 3918 O O . GLN A 1 532 ? -14.234 20.703 9.859 1 93.19 532 GLN A O 1
ATOM 3923 N N . LEU A 1 533 ? -14.531 22.297 8.273 1 95.12 533 LEU A N 1
ATOM 3924 C CA . LEU A 1 533 ? -15.945 22.453 8.594 1 95.12 533 LEU A CA 1
ATOM 3925 C C . LEU A 1 533 ? -16.703 21.156 8.312 1 95.12 533 LEU A C 1
ATOM 3927 O O . LEU A 1 533 ? -17.625 20.797 9.055 1 95.12 533 LEU A O 1
ATOM 3931 N N . LEU A 1 534 ? -16.312 20.531 7.273 1 96.25 534 LEU A N 1
ATOM 3932 C CA . LEU A 1 534 ? -16.922 19.234 6.945 1 96.25 534 LEU A CA 1
ATOM 3933 C C . LEU A 1 534 ? -16.703 18.234 8.062 1 96.25 534 LEU A C 1
ATOM 3935 O O . LEU A 1 534 ? -17.609 17.469 8.414 1 96.25 534 LEU A O 1
ATOM 3939 N N . GLU A 1 535 ? -15.531 18.203 8.57 1 95.25 535 GLU A N 1
ATOM 3940 C CA . GLU A 1 535 ? -15.227 17.281 9.672 1 95.25 535 GLU A CA 1
ATOM 3941 C C . GLU A 1 535 ? -16.078 17.578 10.898 1 95.25 535 GLU A C 1
ATOM 3943 O O . GLU A 1 535 ? -16.547 16.672 11.578 1 95.25 535 GLU A O 1
ATOM 3948 N N . ILE A 1 536 ? -16.266 18.812 11.133 1 94.62 536 ILE A N 1
ATOM 3949 C CA . ILE A 1 536 ? -17.078 19.219 12.273 1 94.62 536 ILE A CA 1
ATOM 3950 C C . ILE A 1 536 ? -18.531 18.828 12.023 1 94.62 536 ILE A C 1
ATOM 3952 O O . ILE A 1 536 ? -19.203 18.312 12.922 1 94.62 536 ILE A O 1
ATOM 3956 N N . ALA A 1 537 ? -18.984 19.078 10.805 1 95.88 537 ALA A N 1
ATOM 3957 C CA . ALA A 1 537 ? -20.359 18.703 10.453 1 95.88 537 ALA A CA 1
ATOM 3958 C C . ALA A 1 537 ? -20.562 17.188 10.625 1 95.88 537 ALA A C 1
ATOM 3960 O O . ALA A 1 537 ? -21.609 16.766 11.141 1 95.88 537 ALA A O 1
ATOM 3961 N N . ARG A 1 538 ? -19.641 16.469 10.141 1 95.62 538 ARG A N 1
ATOM 3962 C CA . ARG A 1 538 ? -19.688 15.016 10.266 1 95.62 538 ARG A CA 1
ATOM 3963 C C . ARG A 1 538 ? -19.734 14.586 11.734 1 95.62 538 ARG A C 1
ATOM 3965 O O . ARG A 1 538 ? -20.531 13.727 12.109 1 95.62 538 ARG A O 1
ATOM 3972 N N . ALA A 1 539 ? -18.891 15.164 12.5 1 93.56 539 ALA A N 1
ATOM 3973 C CA . ALA A 1 539 ? -18.859 14.852 13.93 1 93.56 539 ALA A CA 1
ATOM 3974 C C . ALA A 1 539 ? -20.172 15.211 14.602 1 93.56 539 ALA A C 1
ATOM 3976 O O . ALA A 1 539 ? -20.672 14.461 15.438 1 93.56 539 ALA A O 1
ATOM 3977 N N . LEU A 1 540 ? -20.75 16.297 14.211 1 93.75 540 LEU A N 1
ATOM 3978 C CA . LEU A 1 540 ? -22.016 16.766 14.773 1 93.75 540 LEU A CA 1
ATOM 3979 C C . LEU A 1 540 ? -23.156 15.844 14.391 1 93.75 540 LEU A C 1
ATOM 3981 O O . LEU A 1 540 ? -24.062 15.594 15.195 1 93.75 540 LEU A O 1
ATOM 3985 N N . ALA A 1 541 ? -23.109 15.406 13.227 1 94.94 541 ALA A N 1
ATOM 3986 C CA . ALA A 1 541 ? -24.172 14.547 12.703 1 94.94 541 ALA A CA 1
ATOM 3987 C C . ALA A 1 541 ? -24.25 13.234 13.469 1 94.94 541 ALA A C 1
ATOM 3989 O O . ALA A 1 541 ? -25.297 12.57 13.492 1 94.94 541 ALA A O 1
ATOM 3990 N N . ALA A 1 542 ? -23.172 12.852 14.109 1 93.44 542 ALA A N 1
ATOM 3991 C CA . ALA A 1 542 ? -23.125 11.617 14.891 1 93.44 542 ALA A CA 1
ATOM 3992 C C . ALA A 1 542 ? -23.859 11.781 16.219 1 93.44 542 ALA A C 1
ATOM 3994 O O . ALA A 1 542 ? -23.984 10.828 16.984 1 93.44 542 ALA A O 1
ATOM 3995 N N . ASP A 1 543 ? -24.344 12.953 16.484 1 91.5 543 ASP A N 1
ATOM 3996 C CA . ASP A 1 543 ? -25.094 13.273 17.688 1 91.5 543 ASP A CA 1
ATOM 3997 C C . ASP A 1 543 ? -24.297 12.945 18.938 1 91.5 543 ASP A C 1
ATOM 3999 O O . ASP A 1 543 ? -24.75 12.188 19.797 1 91.5 543 ASP A O 1
ATOM 4003 N N . PRO A 1 544 ? -23.141 13.562 19.078 1 93.62 544 PRO A N 1
ATOM 4004 C CA . PRO A 1 544 ? -22.266 13.273 20.203 1 93.62 544 PRO A CA 1
ATOM 4005 C C . PRO A 1 544 ? -22.688 14.016 21.484 1 93.62 544 PRO A C 1
ATOM 4007 O O . PRO A 1 544 ? -23.406 15.008 21.406 1 93.62 544 PRO A O 1
ATOM 4010 N N . LYS A 1 545 ? -22.25 13.477 22.609 1 94.44 545 LYS A N 1
ATOM 4011 C CA . LYS A 1 545 ? -22.359 14.18 23.875 1 94.44 545 LYS A CA 1
ATOM 4012 C C . LYS A 1 545 ? -21.125 15.047 24.125 1 94.44 545 LYS A C 1
ATOM 4014 O O . LYS A 1 545 ? -21.234 16.125 24.703 1 94.44 545 LYS A O 1
ATOM 4019 N N . VAL A 1 546 ? -20.062 14.484 23.703 1 96.19 546 VAL A N 1
ATOM 4020 C CA . VAL A 1 546 ? -18.797 15.195 23.828 1 96.19 546 VAL A CA 1
ATOM 4021 C C . VAL A 1 546 ? -18.094 15.227 22.484 1 96.19 546 VAL A C 1
ATOM 4023 O O . VAL A 1 546 ? -17.969 14.203 21.812 1 96.19 546 VAL A O 1
ATOM 4026 N N . LEU A 1 547 ? -17.656 16.359 22.047 1 96.19 547 LEU A N 1
ATOM 4027 C CA . LEU A 1 547 ? -16.922 16.547 20.812 1 96.19 547 LEU A CA 1
ATOM 4028 C C . LEU A 1 547 ? -15.469 16.922 21.094 1 96.19 547 LEU A C 1
ATOM 4030 O O . LEU A 1 547 ? -15.195 17.875 21.812 1 96.19 547 LEU A O 1
ATOM 4034 N N . LEU A 1 548 ? -14.57 16.078 20.625 1 96.56 548 LEU A N 1
ATOM 4035 C CA . LEU A 1 548 ? -13.141 16.344 20.766 1 96.56 548 LEU A CA 1
ATOM 4036 C C . LEU A 1 548 ? -12.594 17.031 19.516 1 96.56 548 LEU A C 1
ATOM 4038 O O . LEU A 1 548 ? -12.633 16.484 18.422 1 96.56 548 LEU A O 1
ATOM 4042 N N . LEU A 1 549 ? -12.133 18.234 19.625 1 95.12 549 LEU A N 1
ATOM 4043 C CA . LEU A 1 549 ? -11.523 18.984 18.547 1 95.12 549 LEU A CA 1
ATOM 4044 C C . LEU A 1 549 ? -10 19.016 18.688 1 95.12 549 LEU A C 1
ATOM 4046 O O . LEU A 1 549 ? -9.477 19.75 19.531 1 95.12 549 LEU A O 1
ATOM 4050 N N . ASP A 1 550 ? -9.352 18.234 17.875 1 91.44 550 ASP A N 1
ATOM 4051 C CA . ASP A 1 550 ? -7.898 18.125 17.953 1 91.44 550 ASP A CA 1
ATOM 4052 C C . ASP A 1 550 ? -7.219 19.016 16.922 1 91.44 550 ASP A C 1
ATOM 4054 O O . ASP A 1 550 ? -6.949 18.578 15.797 1 91.44 550 ASP A O 1
ATOM 4058 N N . GLU A 1 551 ? -6.855 20.188 17.281 1 87.94 551 GLU A N 1
ATOM 4059 C CA . GLU A 1 551 ? -6.199 21.188 16.438 1 87.94 551 GLU A CA 1
ATOM 4060 C C . GLU A 1 551 ? -6.957 21.375 15.133 1 87.94 551 GLU A C 1
ATOM 4062 O O . GLU A 1 551 ? -6.367 21.312 14.055 1 87.94 551 GLU A O 1
ATOM 4067 N N . ALA A 1 552 ? -8.18 21.609 15.289 1 87.31 552 ALA A N 1
ATOM 4068 C CA . ALA A 1 552 ? -9.094 21.656 14.148 1 87.31 552 ALA A CA 1
ATOM 4069 C C . ALA A 1 552 ? -8.93 22.953 13.375 1 87.31 552 ALA A C 1
ATOM 4071 O O . ALA A 1 552 ? -9.391 23.078 12.234 1 87.31 552 ALA A O 1
ATOM 4072 N N . LEU A 1 553 ? -8.234 23.922 13.93 1 86.62 553 LEU A N 1
ATOM 4073 C CA . LEU A 1 553 ? -8.148 25.234 13.289 1 86.62 553 LEU A CA 1
ATOM 4074 C C . LEU A 1 553 ? -6.746 25.469 12.734 1 86.62 553 LEU A C 1
ATOM 4076 O O . LEU A 1 553 ? -6.438 26.578 12.273 1 86.62 553 LEU A O 1
ATOM 4080 N N . ALA A 1 554 ? -6.027 24.391 12.727 1 78.75 554 ALA A N 1
ATOM 4081 C CA . ALA A 1 554 ? -4.66 24.516 12.219 1 78.75 554 ALA A CA 1
ATOM 4082 C C . ALA A 1 554 ? -4.652 24.859 10.734 1 78.75 554 ALA A C 1
ATOM 4084 O O . ALA A 1 554 ? -5.422 24.297 9.953 1 78.75 554 ALA A O 1
ATOM 4085 N N . GLY A 1 555 ? -3.871 25.859 10.406 1 75.88 555 GLY A N 1
ATOM 4086 C CA . GLY A 1 555 ? -3.688 26.203 9.008 1 75.88 555 GLY A CA 1
ATOM 4087 C C . GLY A 1 555 ? -4.707 27.188 8.492 1 75.88 555 GLY A C 1
ATOM 4088 O O . GLY A 1 555 ? -4.652 27.609 7.332 1 75.88 555 GLY A O 1
ATOM 4089 N N . LEU A 1 556 ? -5.547 27.641 9.367 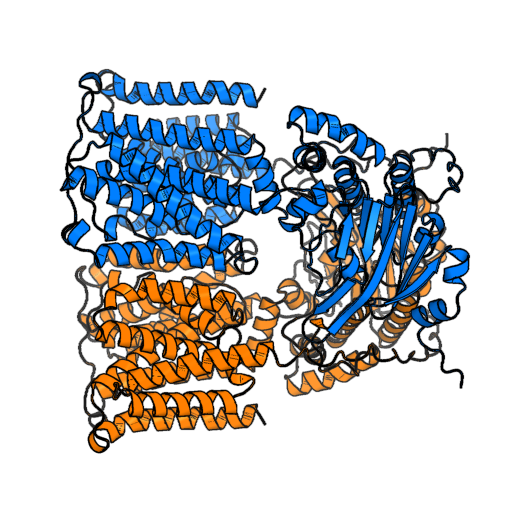1 82.81 556 LEU A N 1
ATOM 4090 C CA . LEU A 1 556 ? -6.578 28.578 8.953 1 82.81 556 LEU A CA 1
ATOM 4091 C C . LEU A 1 556 ? -6.098 30.016 9.117 1 82.81 556 LEU A C 1
ATOM 4093 O O . LEU A 1 556 ? -5.27 30.312 9.984 1 82.81 556 LEU A O 1
ATOM 4097 N N . ASN A 1 557 ? -6.656 30.891 8.25 1 78.12 557 ASN A N 1
ATOM 4098 C CA . ASN A 1 557 ? -6.375 32.312 8.406 1 78.12 557 ASN A CA 1
ATOM 4099 C C . ASN A 1 557 ? -7.27 32.938 9.469 1 78.12 557 ASN A C 1
ATOM 4101 O O . ASN A 1 557 ? -8.203 32.312 9.969 1 78.12 557 ASN A O 1
ATOM 4105 N N . PRO A 1 558 ? -7.008 34.094 9.938 1 77.19 558 PRO A N 1
ATOM 4106 C CA . PRO A 1 558 ? -7.727 34.719 11.055 1 77.19 558 PRO A CA 1
ATOM 4107 C C . PRO A 1 558 ? -9.234 34.812 10.812 1 77.19 558 PRO A C 1
ATOM 4109 O O . PRO A 1 558 ? -10.023 34.531 11.727 1 77.19 558 PRO A O 1
ATOM 4112 N N . VAL A 1 559 ? -9.555 35.094 9.57 1 81.38 559 VAL A N 1
ATOM 4113 C CA . VAL A 1 559 ? -10.977 35.219 9.258 1 81.38 559 VAL A CA 1
ATOM 4114 C C . VAL A 1 559 ? -11.633 33.844 9.336 1 81.38 559 VAL A C 1
ATOM 4116 O O . VAL A 1 559 ? -12.734 33.688 9.883 1 81.38 559 VAL A O 1
ATOM 4119 N N . GLU A 1 560 ? -10.961 33 8.781 1 86.12 560 GLU A N 1
ATOM 4120 C CA . GLU A 1 560 ? -11.445 31.625 8.82 1 86.12 560 GLU A CA 1
ATOM 4121 C C . GLU A 1 560 ? -11.531 31.109 10.258 1 86.12 560 GLU A C 1
ATOM 4123 O O . GLU A 1 560 ? -12.43 30.344 10.594 1 86.12 560 GLU A O 1
ATOM 4128 N N . ILE A 1 561 ? -10.602 31.469 11.086 1 89.19 561 ILE A N 1
ATOM 4129 C CA . ILE A 1 561 ? -10.594 31.078 12.492 1 89.19 561 ILE A CA 1
ATOM 4130 C C . ILE A 1 561 ? -11.828 31.641 13.188 1 89.19 561 ILE A C 1
ATOM 4132 O O . ILE A 1 561 ? -12.508 30.938 13.938 1 89.19 561 ILE A O 1
ATOM 4136 N N . ASP A 1 562 ? -12.078 32.938 12.93 1 89.81 562 ASP A N 1
ATOM 4137 C CA . ASP A 1 562 ? -13.242 33.562 13.539 1 89.81 562 ASP A CA 1
ATOM 4138 C C . ASP A 1 562 ? -14.531 32.875 13.133 1 89.81 562 ASP A C 1
ATOM 4140 O O . ASP A 1 562 ? -15.422 32.656 13.969 1 89.81 562 ASP A O 1
ATOM 4144 N N . ASN A 1 563 ? -14.516 32.531 11.906 1 90.31 563 ASN A N 1
ATOM 4145 C CA . ASN A 1 563 ? -15.68 31.781 11.43 1 90.31 563 ASN A CA 1
ATOM 4146 C C . ASN A 1 563 ? -15.805 30.422 12.109 1 90.31 563 ASN A C 1
ATOM 4148 O O . ASN A 1 563 ? -16.891 30.016 12.492 1 90.31 563 ASN A O 1
ATOM 4152 N N . ALA A 1 564 ? -14.773 29.766 12.18 1 92.56 564 ALA A N 1
ATOM 4153 C CA . ALA A 1 564 ? -14.766 28.438 12.812 1 92.56 564 ALA A CA 1
ATOM 4154 C C . ALA A 1 564 ? -15.156 28.531 14.281 1 92.56 564 ALA A C 1
ATOM 4156 O O . ALA A 1 564 ? -15.859 27.656 14.805 1 92.56 564 ALA A O 1
ATOM 4157 N N . VAL A 1 565 ? -14.68 29.562 14.93 1 93.88 565 VAL A N 1
ATOM 4158 C CA . VAL A 1 565 ? -15.023 29.797 16.328 1 93.88 565 VAL A CA 1
ATOM 4159 C C . VAL A 1 565 ? -16.531 29.984 16.484 1 93.88 565 VAL A C 1
ATOM 4161 O O . VAL A 1 565 ? -17.141 29.438 17.391 1 93.88 565 VAL A O 1
ATOM 4164 N N . ALA A 1 566 ? -17.062 30.75 15.547 1 93.69 566 ALA A N 1
ATOM 4165 C CA . ALA A 1 566 ? -18.5 30.953 15.555 1 93.69 566 ALA A CA 1
ATOM 4166 C C . ALA A 1 566 ? -19.25 29.641 15.383 1 93.69 566 ALA A C 1
ATOM 4168 O O . ALA A 1 566 ? -20.266 29.406 16.047 1 93.69 566 ALA A O 1
ATOM 4169 N N . VAL A 1 567 ? -18.781 28.859 14.57 1 93.94 567 VAL A N 1
ATOM 4170 C CA . VAL A 1 567 ? -19.391 27.562 14.312 1 93.94 567 VAL A CA 1
ATOM 4171 C C . VAL A 1 567 ? -19.312 26.688 15.562 1 93.94 567 VAL A C 1
ATOM 4173 O O . VAL A 1 567 ? -20.281 26.031 15.938 1 93.94 567 VAL A O 1
ATOM 4176 N N . ILE A 1 568 ? -18.172 26.625 16.188 1 94.88 568 ILE A N 1
ATOM 4177 C CA . ILE A 1 568 ? -17.969 25.812 17.391 1 94.88 568 ILE A CA 1
ATOM 4178 C C . ILE A 1 568 ? -18.922 26.281 18.484 1 94.88 568 ILE A C 1
ATOM 4180 O O . ILE A 1 568 ? -19.484 25.453 19.219 1 94.88 568 ILE A O 1
ATOM 4184 N N . ARG A 1 569 ? -19.141 27.578 18.562 1 94.06 569 ARG A N 1
ATOM 4185 C CA . ARG A 1 569 ? -20.078 28.125 19.531 1 94.06 569 ARG A CA 1
ATOM 4186 C C . ARG A 1 569 ? -21.5 27.641 19.25 1 94.06 569 ARG A C 1
ATOM 4188 O O . ARG A 1 569 ? -22.219 27.266 20.188 1 94.06 569 ARG A O 1
ATOM 4195 N N . ARG A 1 570 ? -21.797 27.656 18.016 1 92.25 570 ARG A N 1
ATOM 4196 C CA . ARG A 1 570 ? -23.125 27.172 17.625 1 92.25 570 ARG A CA 1
ATOM 4197 C C . ARG A 1 570 ? -23.297 25.703 18 1 92.25 570 ARG A C 1
ATOM 4199 O O . ARG A 1 570 ? -24.375 25.297 18.438 1 92.25 570 ARG A O 1
ATOM 4206 N N . VAL A 1 571 ? -22.281 24.984 17.766 1 92.94 571 VAL A N 1
ATOM 4207 C CA . VAL A 1 571 ? -22.328 23.562 18.094 1 92.94 571 VAL A CA 1
ATOM 4208 C C . VAL A 1 571 ? -22.5 23.375 19.594 1 92.94 571 VAL A C 1
ATOM 4210 O O . VAL A 1 571 ? -23.297 22.547 20.031 1 92.94 571 VAL A O 1
ATOM 4213 N N . HIS A 1 572 ? -21.781 24.125 20.328 1 93.62 572 HIS A N 1
ATOM 4214 C CA . HIS A 1 572 ? -21.891 24.062 21.781 1 93.62 572 HIS A CA 1
ATOM 4215 C C . HIS A 1 572 ? -23.281 24.438 22.25 1 93.62 572 HIS A C 1
ATOM 4217 O O . HIS A 1 572 ? -23.812 23.844 23.188 1 93.62 572 HIS A O 1
ATOM 4223 N N . GLU A 1 573 ? -23.859 25.375 21.609 1 89.94 573 GLU A N 1
ATOM 4224 C CA . GLU A 1 573 ? -25.188 25.859 21.969 1 89.94 573 GLU A CA 1
ATOM 4225 C C . GLU A 1 573 ? -26.25 24.797 21.719 1 89.94 573 GLU A C 1
ATOM 4227 O O . GLU A 1 573 ? -27.328 24.859 22.312 1 89.94 573 GLU A O 1
ATOM 4232 N N . SER A 1 574 ? -25.859 23.922 20.938 1 87.25 574 SER A N 1
ATOM 4233 C CA . SER A 1 574 ? -26.797 22.844 20.672 1 87.25 574 SER A CA 1
ATOM 4234 C C . SER A 1 574 ? -26.781 21.812 21.797 1 87.25 574 SER A C 1
ATOM 4236 O O . SER A 1 574 ? -27.516 20.812 21.75 1 87.25 574 SER A O 1
ATOM 4238 N N . GLY A 1 575 ? -25.891 21.953 22.766 1 87.94 575 GLY A N 1
ATOM 4239 C CA . GLY A 1 575 ? -25.906 21.094 23.938 1 87.94 575 GLY A CA 1
ATOM 4240 C C . GLY A 1 575 ? -24.734 20.125 23.984 1 87.94 575 GLY A C 1
ATOM 4241 O O . GLY A 1 575 ? -24.656 19.266 24.875 1 87.94 575 GLY A O 1
ATOM 4242 N N . VAL A 1 576 ? -23.844 20.219 23.156 1 93.12 576 VAL A N 1
ATOM 4243 C CA . VAL A 1 576 ? -22.703 19.297 23.078 1 93.12 576 VAL A CA 1
ATOM 4244 C C . VAL A 1 576 ? -21.547 19.844 23.906 1 93.12 576 VAL A C 1
ATOM 4246 O O . VAL A 1 576 ? -21.219 21.031 23.812 1 93.12 576 VAL A O 1
ATOM 4249 N N . ALA A 1 577 ? -21 19 24.797 1 95.75 577 ALA A N 1
ATOM 4250 C CA . ALA A 1 577 ? -19.766 19.375 25.469 1 95.75 577 ALA A CA 1
ATOM 4251 C C . ALA A 1 577 ? -18.578 19.281 24.516 1 95.75 577 ALA A C 1
ATOM 4253 O O . ALA A 1 577 ? -18.547 18.438 23.625 1 95.75 577 ALA A O 1
ATOM 4254 N N . ILE A 1 578 ? -17.609 20.156 24.703 1 96.44 578 ILE A N 1
ATOM 4255 C CA . ILE A 1 578 ? -16.5 20.203 23.734 1 96.44 578 ILE A CA 1
ATOM 4256 C C . ILE A 1 578 ? -15.172 20.188 24.484 1 96.44 578 ILE A C 1
ATOM 4258 O O . ILE A 1 578 ? -15.016 20.844 25.516 1 96.44 578 ILE A O 1
ATOM 4262 N N . VAL A 1 579 ? -14.297 19.312 24.109 1 96.5 579 VAL A N 1
ATOM 4263 C CA . VAL A 1 579 ? -12.891 19.375 24.484 1 96.5 579 VAL A CA 1
ATOM 4264 C C . VAL A 1 579 ? -12.062 19.891 23.312 1 96.5 579 VAL A C 1
ATOM 4266 O O . VAL A 1 579 ? -12.047 19.281 22.234 1 96.5 579 VAL A O 1
ATOM 4269 N N . ILE A 1 580 ? -11.375 20.969 23.484 1 95.38 580 ILE A N 1
ATOM 4270 C CA . ILE A 1 580 ? -10.672 21.594 22.375 1 95.38 580 ILE A CA 1
ATOM 4271 C C . ILE A 1 580 ? -9.172 21.641 22.672 1 95.38 580 ILE A C 1
ATOM 4273 O O . ILE A 1 580 ? -8.766 22.125 23.734 1 95.38 580 ILE A O 1
ATOM 4277 N N . VAL A 1 581 ? -8.422 21.031 21.797 1 93.06 581 VAL A N 1
ATOM 4278 C CA . VAL A 1 581 ? -6.965 21.141 21.828 1 93.06 581 VAL A CA 1
ATOM 4279 C C . VAL A 1 581 ? -6.508 22.156 20.781 1 93.06 581 VAL A C 1
ATOM 4281 O O . VAL A 1 581 ? -6.738 21.969 19.578 1 93.06 581 VAL A O 1
ATOM 4284 N N . GLU A 1 582 ? -5.934 23.281 21.188 1 87.5 582 GLU A N 1
ATOM 4285 C CA . GLU A 1 582 ? -5.465 24.312 20.266 1 87.5 582 GLU A CA 1
ATOM 4286 C C . GLU A 1 582 ? -4.164 24.938 20.766 1 87.5 582 GLU A C 1
ATOM 4288 O O . GLU A 1 582 ? -3.896 24.969 21.969 1 87.5 582 GLU A O 1
ATOM 4293 N N . HIS A 1 583 ? -3.479 25.422 19.859 1 79.81 583 HIS A N 1
ATOM 4294 C CA . HIS A 1 583 ? -2.25 26.125 20.203 1 79.81 583 HIS A CA 1
ATOM 4295 C C . HIS A 1 583 ? -2.496 27.625 20.328 1 79.81 583 HIS A C 1
ATOM 4297 O O . HIS A 1 583 ? -1.726 28.328 20.969 1 79.81 583 HIS A O 1
ATOM 4303 N N . LEU A 1 584 ? -3.486 28.109 19.688 1 79.5 584 LEU A N 1
ATOM 4304 C CA . LEU A 1 584 ? -3.816 29.531 19.75 1 79.5 584 LEU A CA 1
ATOM 4305 C C . LEU A 1 584 ? -4.586 29.859 21.031 1 79.5 584 LEU A C 1
ATOM 4307 O O . LEU A 1 584 ? -5.781 29.562 21.125 1 79.5 584 LEU A O 1
ATOM 4311 N N . LEU A 1 585 ? -3.969 30.547 21.875 1 79.19 585 LEU A N 1
ATOM 4312 C CA . LEU A 1 585 ? -4.551 30.828 23.188 1 79.19 585 LEU A CA 1
ATOM 4313 C C . LEU A 1 585 ? -5.77 31.734 23.062 1 79.19 585 LEU A C 1
ATOM 4315 O O . LEU A 1 585 ? -6.695 31.656 23.875 1 79.19 585 LEU A O 1
ATOM 4319 N N . ARG A 1 586 ? -5.777 32.562 22 1 80.06 586 ARG A N 1
ATOM 4320 C CA . ARG A 1 586 ? -6.918 33.469 21.812 1 80.06 586 ARG A CA 1
ATOM 4321 C C . ARG A 1 586 ? -8.203 32.688 21.562 1 80.06 586 ARG A C 1
ATOM 4323 O O . ARG A 1 586 ? -9.281 33.094 22 1 80.06 586 ARG A O 1
ATOM 4330 N N . VAL A 1 587 ? -8.055 31.562 20.875 1 88.19 587 VAL A N 1
ATOM 4331 C CA . VAL A 1 587 ? -9.203 30.719 20.578 1 88.19 587 VAL A CA 1
ATOM 4332 C C . VAL A 1 587 ? -9.688 30.047 21.859 1 88.19 587 VAL A C 1
ATOM 4334 O O . VAL A 1 587 ? -10.891 30 22.141 1 88.19 587 VAL A O 1
ATOM 4337 N N . VAL A 1 588 ? -8.781 29.547 22.609 1 88.56 588 VAL A N 1
ATOM 4338 C CA . VAL A 1 588 ? -9.109 28.812 23.828 1 88.56 588 VAL A CA 1
ATOM 4339 C C . VAL A 1 588 ? -9.734 29.766 24.844 1 88.56 588 VAL A C 1
ATOM 4341 O O . VAL A 1 588 ? -10.688 29.391 25.547 1 88.56 588 VAL A O 1
ATOM 4344 N N . THR A 1 589 ? -9.227 30.969 24.938 1 87.75 589 THR A N 1
ATOM 4345 C CA . THR A 1 589 ? -9.742 31.938 25.906 1 87.75 589 THR A CA 1
ATOM 4346 C C . THR A 1 589 ? -11.141 32.406 25.5 1 87.75 589 THR A C 1
ATOM 4348 O O . THR A 1 589 ? -11.953 32.75 26.359 1 87.75 589 THR A O 1
ATOM 4351 N N . GLN A 1 590 ? -11.336 32.375 24.219 1 88.94 590 GLN A N 1
ATOM 4352 C CA . GLN A 1 590 ? -12.633 32.844 23.734 1 88.94 590 GLN A CA 1
ATOM 4353 C C . GLN A 1 590 ? -13.695 31.766 23.906 1 88.94 590 GLN A C 1
ATOM 4355 O O . GLN A 1 590 ? -14.867 32.062 24.125 1 88.94 590 GLN A O 1
ATOM 4360 N N . LEU A 1 591 ? -13.289 30.578 23.859 1 92.88 591 LEU A N 1
ATOM 4361 C CA . LEU A 1 591 ? -14.273 29.516 23.781 1 92.88 591 LEU A CA 1
ATOM 4362 C C . LEU A 1 591 ? -14.367 28.75 25.094 1 92.88 591 LEU A C 1
ATOM 4364 O O . LEU A 1 591 ? -15.461 28.391 25.531 1 92.88 591 LEU A O 1
ATOM 4368 N N . ALA A 1 592 ? -13.297 28.453 25.734 1 94.44 592 ALA A N 1
ATOM 4369 C CA . ALA A 1 592 ? -13.242 27.5 26.828 1 94.44 592 ALA A CA 1
ATOM 4370 C C . ALA A 1 592 ? -13.812 28.094 28.109 1 94.44 592 ALA A C 1
ATOM 4372 O O . ALA A 1 592 ? -13.539 29.25 28.438 1 94.44 592 ALA A O 1
ATOM 4373 N N . THR A 1 593 ? -14.602 27.344 28.844 1 92.44 593 THR A N 1
ATOM 4374 C CA . THR A 1 593 ? -15.109 27.703 30.156 1 92.44 593 THR A CA 1
ATOM 4375 C C . THR A 1 593 ? -14.148 27.234 31.25 1 92.44 593 THR A C 1
ATOM 4377 O O . THR A 1 593 ? -14.156 27.75 32.375 1 92.44 593 THR A O 1
ATOM 4380 N N . ARG A 1 594 ? -13.445 26.297 30.906 1 94.62 594 ARG A N 1
ATOM 4381 C CA . ARG A 1 594 ? -12.469 25.672 31.797 1 94.62 594 ARG A CA 1
ATOM 4382 C C . ARG A 1 594 ? -11.203 25.297 31.047 1 94.62 594 ARG A C 1
ATOM 4384 O O . ARG A 1 594 ? -11.266 24.891 29.875 1 94.62 594 ARG A O 1
ATOM 4391 N N . LEU A 1 595 ? -10.039 25.5 31.688 1 95.06 595 LEU A N 1
ATOM 4392 C CA . LEU A 1 595 ? -8.758 25.234 31.047 1 95.06 595 LEU A CA 1
ATOM 4393 C C . LEU A 1 595 ? -7.957 24.203 31.844 1 95.06 595 LEU A C 1
ATOM 4395 O O . LEU A 1 595 ? -7.832 24.328 33.062 1 95.06 595 LEU A O 1
ATOM 4399 N N . VAL A 1 596 ? -7.523 23.219 31.156 1 95 596 VAL A N 1
ATOM 4400 C CA . VAL A 1 596 ? -6.656 22.203 31.734 1 95 596 VAL A CA 1
ATOM 4401 C C . VAL A 1 596 ? -5.293 22.234 31.047 1 95 596 VAL A C 1
ATOM 4403 O O . VAL A 1 596 ? -5.211 22.156 29.812 1 95 596 VAL A O 1
ATOM 4406 N N . VAL A 1 597 ? -4.191 22.328 31.797 1 94.44 597 VAL A N 1
ATOM 4407 C CA . VAL A 1 597 ? -2.842 22.406 31.234 1 94.44 597 VAL A CA 1
ATOM 4408 C C . VAL A 1 597 ? -2.096 21.109 31.547 1 94.44 597 VAL A C 1
ATOM 4410 O O . VAL A 1 597 ? -2.041 20.672 32.688 1 94.44 597 VAL A O 1
ATOM 4413 N N . LEU A 1 598 ? -1.633 20.5 30.484 1 93.25 598 LEU A N 1
ATOM 4414 C CA . LEU A 1 598 ? -0.798 19.312 30.625 1 93.25 598 LEU A CA 1
ATOM 4415 C C . LEU A 1 598 ? 0.675 19.656 30.438 1 93.25 598 LEU A C 1
ATOM 4417 O O . LEU A 1 598 ? 1.021 20.484 29.594 1 93.25 598 LEU A O 1
ATOM 4421 N N . ASP A 1 599 ? 1.468 19.078 31.25 1 90.62 599 ASP A N 1
ATOM 4422 C CA . ASP A 1 599 ? 2.916 19.219 31.141 1 90.62 599 ASP A CA 1
ATOM 4423 C C . ASP A 1 599 ? 3.619 17.906 31.453 1 90.62 599 ASP A C 1
ATOM 4425 O O . ASP A 1 599 ? 3.445 17.344 32.531 1 90.62 599 ASP A O 1
ATOM 4429 N N . ARG A 1 600 ? 4.402 17.438 30.578 1 87.5 600 ARG A N 1
ATOM 4430 C CA . ARG A 1 600 ? 5.188 16.203 30.719 1 87.5 600 ARG A CA 1
ATOM 4431 C C . ARG A 1 600 ? 4.309 15.039 31.156 1 87.5 600 ARG A C 1
ATOM 4433 O O . ARG A 1 600 ? 4.645 14.312 32.094 1 87.5 600 ARG A O 1
ATOM 4440 N N . GLY A 1 601 ? 3.184 15.016 30.609 1 90.62 601 GLY A N 1
ATOM 4441 C CA . GLY A 1 601 ? 2.307 13.875 30.797 1 90.62 601 GLY A CA 1
ATOM 4442 C C . GLY A 1 601 ? 1.445 13.984 32.031 1 90.62 601 GLY A C 1
ATOM 4443 O O . GLY A 1 601 ? 0.686 13.07 32.375 1 90.62 601 GLY A O 1
ATOM 4444 N N . ALA A 1 602 ? 1.592 15.086 32.75 1 92.69 602 ALA A N 1
ATOM 4445 C CA . ALA A 1 602 ? 0.813 15.273 33.969 1 92.69 602 ALA A CA 1
ATOM 4446 C C . ALA A 1 602 ? 0.022 16.578 33.938 1 92.69 602 ALA A C 1
ATOM 4448 O O . ALA A 1 602 ? 0.381 17.5 33.219 1 92.69 602 ALA A O 1
ATOM 4449 N N . ARG A 1 603 ? -1.066 16.594 34.75 1 94.12 603 ARG A N 1
ATOM 4450 C CA . ARG A 1 603 ? -1.857 17.828 34.844 1 94.12 603 ARG A CA 1
ATOM 4451 C C . ARG A 1 603 ? -1.134 18.875 35.656 1 94.12 603 ARG A C 1
ATOM 4453 O O . ARG A 1 603 ? -0.759 18.625 36.812 1 94.12 603 ARG A O 1
ATOM 4460 N N . LEU A 1 604 ? -0.967 20.016 35.156 1 93.31 604 LEU A N 1
ATOM 4461 C CA . LEU A 1 604 ? -0.259 21.109 35.812 1 93.31 604 LEU A CA 1
ATOM 4462 C C . LEU A 1 604 ? -1.24 22.062 36.469 1 93.31 604 LEU A C 1
ATOM 4464 O O . LEU A 1 604 ? -0.978 22.578 37.562 1 93.31 604 LEU A O 1
ATOM 4468 N N . ALA A 1 605 ? -2.279 22.375 35.781 1 94.25 605 ALA A N 1
ATOM 4469 C CA . ALA A 1 605 ? -3.273 23.312 36.25 1 94.25 605 ALA A CA 1
ATOM 4470 C C . ALA A 1 605 ? -4.664 22.984 35.719 1 94.25 605 ALA A C 1
ATOM 4472 O O . ALA A 1 605 ? -4.797 22.312 34.688 1 94.25 605 ALA A O 1
ATOM 4473 N N . ASP A 1 606 ? -5.727 23.375 36.438 1 94.38 606 ASP A N 1
ATOM 4474 C CA . ASP A 1 606 ? -7.129 23.141 36.125 1 94.38 606 ASP A CA 1
ATOM 4475 C C . ASP A 1 606 ? -8.023 24.219 36.719 1 94.38 606 ASP A C 1
ATOM 4477 O O . ASP A 1 606 ? -8.141 24.312 37.938 1 94.38 606 ASP A O 1
ATOM 4481 N N . GLY A 1 607 ? -8.562 24.969 35.906 1 93.25 607 GLY A N 1
ATOM 4482 C CA . GLY A 1 607 ? -9.414 26.016 36.438 1 93.25 607 GLY A CA 1
ATOM 4483 C C . GLY A 1 607 ? -9.898 27 35.375 1 93.25 607 GLY A C 1
ATOM 4484 O O . GLY A 1 607 ? -10.016 26.641 34.219 1 93.25 607 GLY A O 1
ATOM 4485 N N . ASP A 1 608 ? -10.281 28.141 35.781 1 92.25 608 ASP A N 1
ATOM 4486 C CA . ASP A 1 608 ? -10.734 29.203 34.875 1 92.25 608 ASP A CA 1
ATOM 4487 C C . ASP A 1 608 ? -9.594 29.703 34 1 92.25 608 ASP A C 1
ATOM 4489 O O . ASP A 1 608 ? -8.453 29.812 34.438 1 92.25 608 ASP A O 1
ATOM 4493 N N . PRO A 1 609 ? -9.891 29.953 32.719 1 91.25 609 PRO A N 1
ATOM 4494 C CA . PRO A 1 609 ? -8.852 30.297 31.75 1 91.25 609 PRO A CA 1
ATOM 4495 C C . PRO A 1 609 ? -7.988 31.469 32.219 1 91.25 609 PRO A C 1
ATOM 4497 O O . PRO A 1 609 ? -6.758 31.406 32.125 1 91.25 609 PRO A O 1
ATOM 4500 N N . LYS A 1 610 ? -8.555 32.531 32.812 1 88.19 610 LYS A N 1
ATOM 4501 C CA . LYS A 1 610 ? -7.797 33.688 33.219 1 88.19 610 LYS A CA 1
ATOM 4502 C C . LYS A 1 610 ? -6.84 33.375 34.344 1 88.19 610 LYS A C 1
ATOM 4504 O O . LYS A 1 610 ? -5.68 33.781 34.344 1 88.19 610 LYS A O 1
ATOM 4509 N N . THR A 1 611 ? -7.32 32.562 35.281 1 91.12 611 THR A N 1
ATOM 4510 C CA . THR A 1 611 ? -6.527 32.188 36.438 1 91.12 611 THR A CA 1
ATOM 4511 C C . THR A 1 611 ? -5.402 31.219 36.031 1 91.12 611 THR A C 1
ATOM 4513 O O . THR A 1 611 ? -4.266 31.375 36.5 1 91.12 611 THR A O 1
ATOM 4516 N N . VAL A 1 612 ? -5.746 30.328 35.188 1 92.31 612 VAL A N 1
ATOM 4517 C CA . VAL A 1 612 ? -4.785 29.297 34.781 1 92.31 612 VAL A CA 1
ATOM 4518 C C . VAL A 1 612 ? -3.678 29.922 33.938 1 92.31 612 VAL A C 1
ATOM 4520 O O . VAL A 1 612 ? -2.502 29.594 34.094 1 92.31 612 VAL A O 1
ATOM 4523 N N . LEU A 1 613 ? -4.012 30.859 33.062 1 88.81 613 LEU A N 1
ATOM 4524 C CA . LEU A 1 613 ? -3.033 31.453 32.156 1 88.81 613 LEU A CA 1
ATOM 4525 C C . LEU A 1 613 ? -2.115 32.406 32.938 1 88.81 613 LEU A C 1
ATOM 4527 O O . LEU A 1 613 ? -0.999 32.688 32.469 1 88.81 613 LEU A O 1
ATOM 4531 N N . ALA A 1 614 ? -2.598 32.812 34.125 1 87.31 614 ALA A N 1
ATOM 4532 C CA . ALA A 1 614 ? -1.801 33.719 34.969 1 87.31 614 ALA A CA 1
ATOM 4533 C C . ALA A 1 614 ? -0.93 32.938 35.938 1 87.31 614 ALA A C 1
ATOM 4535 O O . ALA A 1 614 ? -0.054 33.5 36.594 1 87.31 614 ALA A O 1
ATOM 4536 N N . ASP A 1 615 ? -1.146 31.703 36 1 90.94 615 ASP A N 1
ATOM 4537 C CA . ASP A 1 615 ? -0.373 30.859 36.875 1 90.94 615 ASP A CA 1
ATOM 4538 C C . ASP A 1 615 ? 1.095 30.812 36.469 1 90.94 615 ASP A C 1
ATOM 4540 O O . ASP A 1 615 ? 1.411 30.453 35.344 1 90.94 615 ASP A O 1
ATOM 4544 N N . PRO A 1 616 ? 2.027 31.109 37.344 1 88.81 616 PRO A N 1
ATOM 4545 C CA . PRO A 1 616 ? 3.457 31.125 37.031 1 88.81 616 PRO A CA 1
ATOM 4546 C C . PRO A 1 616 ? 3.969 29.766 36.562 1 88.81 616 PRO A C 1
ATOM 4548 O O . PRO A 1 616 ? 4.871 29.688 35.719 1 88.81 616 PRO A O 1
ATOM 4551 N N . ALA A 1 617 ? 3.369 28.797 37.094 1 89.31 617 ALA A N 1
ATOM 4552 C CA . ALA A 1 617 ? 3.791 27.453 36.688 1 89.31 617 ALA A CA 1
ATOM 4553 C C . ALA A 1 617 ? 3.451 27.188 35.219 1 89.31 617 ALA A C 1
ATOM 4555 O O . ALA A 1 617 ? 4.215 26.531 34.5 1 89.31 617 ALA A O 1
ATOM 4556 N N . VAL A 1 618 ? 2.324 27.656 34.75 1 88.81 618 VAL A N 1
ATOM 4557 C CA . VAL A 1 618 ? 1.881 27.5 33.375 1 88.81 618 VAL A CA 1
ATOM 4558 C C . VAL A 1 618 ? 2.76 28.328 32.438 1 88.81 618 VAL A C 1
ATOM 4560 O O . VAL A 1 618 ? 3.195 27.844 31.406 1 88.81 618 VAL A O 1
ATOM 4563 N N . VAL A 1 619 ? 3.035 29.516 32.844 1 83.88 619 VAL A N 1
ATOM 4564 C CA . VAL A 1 619 ? 3.881 30.406 32.031 1 83.88 619 VAL A CA 1
ATOM 4565 C C . VAL A 1 619 ? 5.27 29.781 31.875 1 83.88 619 VAL A C 1
ATOM 4567 O O . VAL A 1 619 ? 5.836 29.797 30.781 1 83.88 619 VAL A O 1
ATOM 4570 N N . ARG A 1 620 ? 5.723 29.234 32.938 1 81.5 620 ARG A N 1
ATOM 4571 C CA . ARG A 1 620 ? 7.035 28.594 32.906 1 81.5 620 ARG A CA 1
ATOM 4572 C C . ARG A 1 620 ? 7.039 27.375 31.984 1 81.5 620 ARG A C 1
ATOM 4574 O O . ARG A 1 620 ? 8.023 27.125 31.281 1 81.5 620 ARG A O 1
ATOM 4581 N N . ALA A 1 621 ? 5.945 26.719 32 1 81.31 621 ALA A N 1
ATOM 4582 C CA . ALA A 1 621 ? 5.844 25.531 31.188 1 81.31 621 ALA A CA 1
ATOM 4583 C C . ALA A 1 621 ? 5.891 25.875 29.703 1 81.31 621 ALA A C 1
ATOM 4585 O O . ALA A 1 621 ? 6.434 25.125 28.891 1 81.31 621 ALA A O 1
ATOM 4586 N N . TYR A 1 622 ? 5.266 26.969 29.328 1 73.69 622 TYR A N 1
ATOM 4587 C CA . TYR A 1 622 ? 5.227 27.391 27.922 1 73.69 622 TYR A CA 1
ATOM 4588 C C . TYR A 1 622 ? 6.52 28.078 27.531 1 73.69 622 TYR A C 1
ATOM 4590 O O . TYR A 1 622 ? 6.934 28.016 26.359 1 73.69 622 TYR A O 1
ATOM 4598 N N . LEU A 1 623 ? 7.008 28.969 28.516 1 61.75 623 LEU A N 1
ATOM 4599 C CA . LEU A 1 623 ? 8.188 29.781 28.234 1 61.75 623 LEU A CA 1
ATOM 4600 C C . LEU A 1 623 ? 9.469 28.969 28.438 1 61.75 623 LEU A C 1
ATOM 4602 O O . LEU A 1 623 ? 10.508 29.281 27.859 1 61.75 623 LEU A O 1
ATOM 4606 N N . GLY A 1 624 ? 9.438 27.922 28.812 1 55.53 624 GLY A N 1
ATOM 4607 C CA . GLY A 1 624 ? 10.633 27.203 29.219 1 55.53 624 GLY A CA 1
ATOM 4608 C C . GLY A 1 624 ? 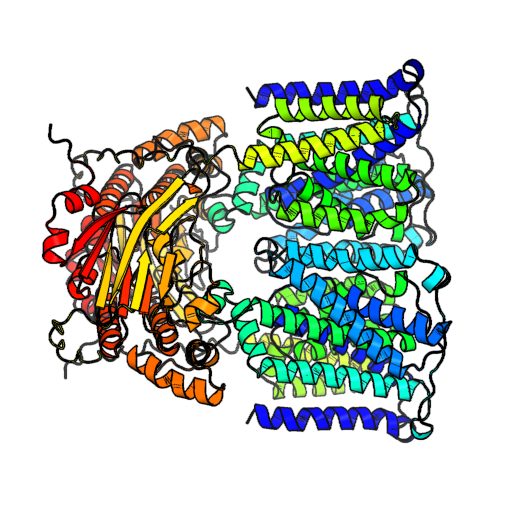11.281 27.766 30.469 1 55.53 624 GLY A C 1
ATOM 4609 O O . GLY A 1 624 ? 10.961 28.891 30.875 1 55.53 624 GLY A O 1
ATOM 4610 N N . LYS A 1 625 ? 11.852 27.219 31.609 1 45.91 625 LYS A N 1
ATOM 4611 C CA . LYS A 1 625 ? 12.539 27.719 32.812 1 45.91 625 LYS A CA 1
ATOM 4612 C C . LYS A 1 625 ? 13.383 28.938 32.469 1 45.91 625 LYS A C 1
ATOM 4614 O O . LYS A 1 625 ? 14.289 28.875 31.641 1 45.91 625 LYS A O 1
ATOM 4619 N N . ARG A 1 626 ? 12.984 30.219 32.625 1 41.88 626 ARG A N 1
ATOM 4620 C CA . ARG A 1 626 ? 13.953 31.266 32.906 1 41.88 626 ARG A CA 1
ATOM 4621 C C . ARG A 1 626 ? 14.938 30.812 33.969 1 41.88 626 ARG A C 1
ATOM 4623 O O . ARG A 1 626 ? 14.539 30.219 35 1 41.88 626 ARG A O 1
ATOM 4630 N N . ALA A 1 627 ? 16.234 30.688 33.719 1 35.69 627 ALA A N 1
ATOM 4631 C CA . ALA A 1 627 ? 17.266 30.828 34.75 1 35.69 627 ALA A CA 1
ATOM 4632 C C . ALA A 1 627 ? 17.016 32.031 35.625 1 35.69 627 ALA A C 1
ATOM 4634 O O . ALA A 1 627 ? 17.031 33.188 35.125 1 35.69 627 ALA A O 1
ATOM 4635 N N . HIS A 1 628 ? 16.203 32.125 36.625 1 29.78 628 HIS A N 1
ATOM 4636 C CA . HIS A 1 628 ? 16.516 33.062 37.688 1 29.78 628 HIS A CA 1
ATOM 4637 C C . HIS A 1 628 ? 18.016 33.031 38.031 1 29.78 628 HIS A C 1
ATOM 4639 O O . HIS A 1 628 ? 18.438 33.625 39 1 29.78 628 HIS A O 1
ATOM 4645 N N . ALA A 1 629 ? 19.047 32.812 37.312 1 28.91 629 ALA A N 1
ATOM 4646 C CA . ALA A 1 629 ? 20.141 33.5 37.969 1 28.91 629 ALA A CA 1
ATOM 4647 C C . ALA A 1 629 ? 20.078 35 37.719 1 28.91 629 ALA A C 1
ATOM 4649 O O . ALA A 1 629 ? 19.703 35.438 36.625 1 28.91 629 ALA A O 1
ATOM 4650 N N . MET B 1 1 ? 34.094 1.01 13.68 1 38.34 1 MET B N 1
ATOM 4651 C CA . MET B 1 1 ? 34.531 -0.286 14.203 1 38.34 1 MET B CA 1
ATOM 4652 C C . MET B 1 1 ? 33.625 -1.406 13.656 1 38.34 1 MET B C 1
ATOM 4654 O O . MET B 1 1 ? 34.125 -2.49 13.344 1 38.34 1 MET B O 1
ATOM 4658 N N . THR B 1 2 ? 32.312 -1.07 13.648 1 46.38 2 THR B N 1
ATOM 4659 C CA . THR B 1 2 ? 31.359 -2.107 13.227 1 46.38 2 THR B CA 1
ATOM 4660 C C . THR B 1 2 ? 31.547 -2.432 11.75 1 46.38 2 THR B C 1
ATOM 4662 O O . THR B 1 2 ? 31.422 -3.588 11.344 1 46.38 2 THR B O 1
ATOM 4665 N N . THR B 1 3 ? 32.094 -1.418 11.086 1 51.22 3 THR B N 1
ATOM 4666 C CA . THR B 1 3 ? 32.25 -1.611 9.648 1 51.22 3 THR B CA 1
ATOM 4667 C C . THR B 1 3 ? 33.469 -2.482 9.367 1 51.22 3 THR B C 1
ATOM 4669 O O . THR B 1 3 ? 33.406 -3.363 8.5 1 51.22 3 THR B O 1
ATOM 4672 N N . ARG B 1 4 ? 34.688 -2.229 10.07 1 50 4 ARG B N 1
ATOM 4673 C CA . ARG B 1 4 ? 35.906 -2.988 9.836 1 50 4 ARG B CA 1
ATOM 4674 C C . ARG B 1 4 ? 35.719 -4.461 10.188 1 50 4 ARG B C 1
ATOM 4676 O O . ARG B 1 4 ? 36.25 -5.34 9.508 1 50 4 ARG B O 1
ATOM 4683 N N . ARG B 1 5 ? 35 -4.656 11.195 1 51.25 5 ARG B N 1
ATOM 4684 C CA . ARG B 1 5 ? 34.781 -6.027 11.641 1 51.25 5 ARG B CA 1
ATOM 4685 C C . ARG B 1 5 ? 33.938 -6.801 10.617 1 51.25 5 ARG B C 1
ATOM 4687 O O . ARG B 1 5 ? 34.188 -7.984 10.383 1 51.25 5 ARG B O 1
ATOM 4694 N N . ALA B 1 6 ? 32.969 -6.188 10 1 57.38 6 ALA B N 1
ATOM 4695 C CA . ALA B 1 6 ? 32.156 -6.855 8.984 1 57.38 6 ALA B CA 1
ATOM 4696 C C . ALA B 1 6 ? 33 -7.168 7.742 1 57.38 6 ALA B C 1
ATOM 4698 O O . ALA B 1 6 ? 32.812 -8.219 7.125 1 57.38 6 ALA B O 1
ATOM 4699 N N . LEU B 1 7 ? 33.938 -6.41 7.477 1 59.59 7 LEU B N 1
ATOM 4700 C CA . LEU B 1 7 ? 34.781 -6.566 6.293 1 59.59 7 LEU B CA 1
ATOM 4701 C C . LEU B 1 7 ? 35.75 -7.738 6.457 1 59.59 7 LEU B C 1
ATOM 4703 O O . LEU B 1 7 ? 36.062 -8.422 5.484 1 59.59 7 LEU B O 1
ATOM 4707 N N . ILE B 1 8 ? 36.125 -7.973 7.691 1 58.59 8 ILE B N 1
ATOM 4708 C CA . ILE B 1 8 ? 37.062 -9.086 7.918 1 58.59 8 ILE B CA 1
ATOM 4709 C C . ILE B 1 8 ? 36.25 -10.367 8.164 1 58.59 8 ILE B C 1
ATOM 4711 O O . ILE B 1 8 ? 36.656 -11.445 7.703 1 58.59 8 ILE B O 1
ATOM 4715 N N . GLY B 1 9 ? 35.125 -10.195 8.703 1 67.5 9 GLY B N 1
ATOM 4716 C CA . GLY B 1 9 ? 34.312 -11.352 9.086 1 67.5 9 GLY B CA 1
ATOM 4717 C C . GLY B 1 9 ? 33.688 -12.07 7.902 1 67.5 9 GLY B C 1
ATOM 4718 O O . GLY B 1 9 ? 33.656 -13.297 7.859 1 67.5 9 GLY B O 1
ATOM 4719 N N . PHE B 1 10 ? 33.469 -11.359 6.867 1 77.19 10 PHE B N 1
ATOM 4720 C CA . PHE B 1 10 ? 32.75 -11.914 5.727 1 77.19 10 PHE B CA 1
ATOM 4721 C C . PHE B 1 10 ? 33.656 -12.828 4.906 1 77.19 10 PHE B C 1
ATOM 4723 O O . PHE B 1 10 ? 33.312 -13.984 4.66 1 77.19 10 PHE B O 1
ATOM 4730 N N . PRO B 1 11 ? 34.844 -12.391 4.586 1 75.5 11 PRO B N 1
ATOM 4731 C CA . PRO B 1 11 ? 35.719 -13.273 3.822 1 75.5 11 PRO B CA 1
ATOM 4732 C C . PRO B 1 11 ? 36.156 -14.508 4.613 1 75.5 11 PRO B C 1
ATOM 4734 O O . PRO B 1 11 ? 36.312 -15.594 4.043 1 75.5 11 PRO B O 1
ATOM 4737 N N . VAL B 1 12 ? 36.281 -14.367 5.895 1 74.19 12 VAL B N 1
ATOM 4738 C CA . VAL B 1 12 ? 36.656 -15.5 6.734 1 74.19 12 VAL B CA 1
ATOM 4739 C C . VAL B 1 12 ? 35.531 -16.516 6.754 1 74.19 12 VAL B C 1
ATOM 4741 O O . VAL B 1 12 ? 35.781 -17.734 6.668 1 74.19 12 VAL B O 1
ATOM 4744 N N . ALA B 1 13 ? 34.344 -16.047 6.816 1 79.94 13 ALA B N 1
ATOM 4745 C CA . ALA B 1 13 ? 33.188 -16.953 6.809 1 79.94 13 ALA B CA 1
ATOM 4746 C C . ALA B 1 13 ? 33.125 -17.719 5.488 1 79.94 13 ALA B C 1
ATOM 4748 O O . ALA B 1 13 ? 32.875 -18.922 5.48 1 79.94 13 ALA B O 1
ATOM 4749 N N . ILE B 1 14 ? 33.406 -17.094 4.449 1 82.25 14 ILE B N 1
ATOM 4750 C CA . ILE B 1 14 ? 33.344 -17.703 3.127 1 82.25 14 ILE B CA 1
ATOM 4751 C C . ILE B 1 14 ? 34.469 -18.734 2.998 1 82.25 14 ILE B C 1
ATOM 4753 O O . ILE B 1 14 ? 34.25 -19.828 2.463 1 82.25 14 ILE B O 1
ATOM 4757 N N . ALA B 1 15 ? 35.625 -18.375 3.557 1 81.38 15 ALA B N 1
ATOM 4758 C CA . ALA B 1 15 ? 36.75 -19.281 3.496 1 81.38 15 ALA B CA 1
ATOM 4759 C C . ALA B 1 15 ? 36.5 -20.547 4.324 1 81.38 15 ALA B C 1
ATOM 4761 O O . ALA B 1 15 ? 36.844 -21.656 3.898 1 81.38 15 ALA B O 1
ATOM 4762 N N . VAL B 1 16 ? 35.969 -20.312 5.406 1 80.12 16 VAL B N 1
ATOM 4763 C CA . VAL B 1 16 ? 35.656 -21.453 6.277 1 80.12 16 VAL B CA 1
ATOM 4764 C C . VAL B 1 16 ? 34.625 -22.359 5.613 1 80.12 16 VAL B C 1
ATOM 4766 O O . VAL B 1 16 ? 34.781 -23.594 5.633 1 80.12 16 VAL B O 1
ATOM 4769 N N . LEU B 1 17 ? 33.688 -21.766 5.02 1 86.38 17 LEU B N 1
ATOM 4770 C CA . LEU B 1 17 ? 32.656 -22.547 4.352 1 86.38 17 LEU B CA 1
ATOM 4771 C C . LEU B 1 17 ? 33.219 -23.25 3.117 1 86.38 17 LEU B C 1
ATOM 4773 O O . LEU B 1 17 ? 32.812 -24.359 2.799 1 86.38 17 LEU B O 1
ATOM 4777 N N . ALA B 1 18 ? 34.094 -22.547 2.502 1 86 18 ALA B N 1
ATOM 4778 C CA . ALA B 1 18 ? 34.75 -23.172 1.351 1 86 18 ALA B CA 1
ATOM 4779 C C . ALA B 1 18 ? 35.594 -24.344 1.781 1 86 18 ALA B C 1
ATOM 4781 O O . ALA B 1 18 ? 35.656 -25.375 1.097 1 86 18 ALA B O 1
ATOM 4782 N N . ALA B 1 19 ? 36.25 -24.234 2.934 1 81 19 ALA B N 1
ATOM 4783 C CA . ALA B 1 19 ? 37.094 -25.281 3.461 1 81 19 ALA B CA 1
ATOM 4784 C C . ALA B 1 19 ? 36.281 -26.516 3.857 1 81 19 ALA B C 1
ATOM 4786 O O . ALA B 1 19 ? 36.781 -27.641 3.803 1 81 19 ALA B O 1
ATOM 4787 N N . LEU B 1 20 ? 35.125 -26.281 4.258 1 79.31 20 LEU B N 1
ATOM 4788 C CA . LEU B 1 20 ? 34.25 -27.391 4.621 1 79.31 20 LEU B CA 1
ATOM 4789 C C . LEU B 1 20 ? 34.094 -28.359 3.459 1 79.31 20 LEU B C 1
ATOM 4791 O O . LEU B 1 20 ? 34.031 -29.578 3.664 1 79.31 20 LEU B O 1
ATOM 4795 N N . SER B 1 21 ? 33.969 -27.875 2.256 1 76.75 21 SER B N 1
ATOM 4796 C CA . SER B 1 21 ? 33.812 -28.734 1.082 1 76.75 21 SER B CA 1
ATOM 4797 C C . SER B 1 21 ? 35.156 -29.391 0.723 1 76.75 21 SER B C 1
ATOM 4799 O O . SER B 1 21 ? 35.188 -30.578 0.4 1 76.75 21 SER B O 1
ATOM 4801 N N . LEU B 1 22 ? 36.219 -28.594 0.856 1 77.06 22 LEU B N 1
ATOM 4802 C CA . LEU B 1 22 ? 37.531 -29.094 0.419 1 77.06 22 LEU B CA 1
ATOM 4803 C C . LEU B 1 22 ? 38.031 -30.188 1.354 1 77.06 22 LEU B C 1
ATOM 4805 O O . LEU B 1 22 ? 38.719 -31.109 0.915 1 77.06 22 LEU B O 1
ATOM 4809 N N . TYR B 1 23 ? 37.594 -30.109 2.639 1 78.38 23 TYR B N 1
ATOM 4810 C CA . TYR B 1 23 ? 38.094 -31.078 3.615 1 78.38 23 TYR B CA 1
ATOM 4811 C C . TYR B 1 23 ? 36.969 -32 4.09 1 78.38 23 TYR B C 1
ATOM 4813 O O . TYR B 1 23 ? 37.031 -32.594 5.168 1 78.38 23 TYR B O 1
ATOM 4821 N N . ARG B 1 24 ? 35.969 -32.094 3.381 1 79.25 24 ARG B N 1
ATOM 4822 C CA . ARG B 1 24 ? 34.781 -32.844 3.746 1 79.25 24 ARG B CA 1
ATOM 4823 C C . ARG B 1 24 ? 35.125 -34.312 4.012 1 79.25 24 ARG B C 1
ATOM 4825 O O . ARG B 1 24 ? 34.656 -34.906 4.996 1 79.25 24 ARG B O 1
ATOM 4832 N N . VAL B 1 25 ? 35.938 -34.875 3.129 1 75.81 25 VAL B N 1
ATOM 4833 C CA . VAL B 1 25 ? 36.281 -36.281 3.23 1 75.81 25 VAL B CA 1
ATOM 4834 C C . VAL B 1 25 ? 37.125 -36.5 4.473 1 75.81 25 VAL B C 1
ATOM 4836 O O . VAL B 1 25 ? 36.938 -37.469 5.211 1 75.81 25 VAL B O 1
ATOM 4839 N N . THR B 1 26 ? 38 -35.562 4.668 1 74.94 26 THR B N 1
ATOM 4840 C CA . THR B 1 26 ? 38.906 -35.688 5.809 1 74.94 26 THR B CA 1
ATOM 4841 C C . THR B 1 26 ? 38.125 -35.531 7.121 1 74.94 26 THR B C 1
ATOM 4843 O O . THR B 1 26 ? 38.469 -36.188 8.117 1 74.94 26 THR B O 1
ATOM 4846 N N . LEU B 1 27 ? 37.094 -34.719 7.102 1 78.12 27 LEU B N 1
ATOM 4847 C CA . LEU B 1 27 ? 36.344 -34.438 8.32 1 78.12 27 LEU B CA 1
ATOM 4848 C C . LEU B 1 27 ? 35.188 -35.406 8.477 1 78.12 27 LEU B C 1
ATOM 4850 O O . LEU B 1 27 ? 34.5 -35.406 9.508 1 78.12 27 LEU B O 1
ATOM 4854 N N . GLY B 1 28 ? 34.938 -36.281 7.492 1 76.38 28 GLY B N 1
ATOM 4855 C CA . GLY B 1 28 ? 33.875 -37.281 7.57 1 76.38 28 GLY B CA 1
ATOM 4856 C C . GLY B 1 28 ? 32.5 -36.688 7.453 1 76.38 28 GLY B C 1
ATOM 4857 O O . GLY B 1 28 ? 31.547 -37.188 8.062 1 76.38 28 GLY B O 1
ATOM 4858 N N . ILE B 1 29 ? 32.344 -35.625 6.797 1 79.44 29 ILE B N 1
ATOM 4859 C CA . ILE B 1 29 ? 31.062 -34.969 6.645 1 79.44 29 ILE B CA 1
ATOM 4860 C C . ILE B 1 29 ? 30.297 -35.594 5.496 1 79.44 29 ILE B C 1
ATOM 4862 O O . ILE B 1 29 ? 30.797 -35.688 4.371 1 79.44 29 ILE B O 1
ATOM 4866 N N . PRO B 1 30 ? 29.156 -36.125 5.832 1 83.44 30 PRO B N 1
ATOM 4867 C CA . PRO B 1 30 ? 28.344 -36.75 4.789 1 83.44 30 PRO B CA 1
ATOM 4868 C C . PRO B 1 30 ? 27.969 -35.781 3.664 1 83.44 30 PRO B C 1
ATOM 4870 O O . PRO B 1 30 ? 27.812 -34.594 3.9 1 83.44 30 PRO B O 1
ATOM 4873 N N . LEU B 1 31 ? 27.781 -36.312 2.473 1 85.25 31 LEU B N 1
ATOM 4874 C CA . LEU B 1 31 ? 27.453 -35.562 1.263 1 85.25 31 LEU B CA 1
ATOM 4875 C C . LEU B 1 31 ? 26.109 -34.875 1.399 1 85.25 31 LEU B C 1
ATOM 4877 O O . LEU B 1 31 ? 25.875 -33.812 0.81 1 85.25 31 LEU B O 1
ATOM 4881 N N . ALA B 1 32 ? 25.25 -35.406 2.234 1 85.31 32 ALA B N 1
ATOM 4882 C CA . ALA B 1 32 ? 23.891 -34.906 2.434 1 85.31 32 ALA B CA 1
ATOM 4883 C C . ALA B 1 32 ? 23.938 -33.469 2.988 1 85.31 32 ALA B C 1
ATOM 4885 O O . ALA B 1 32 ? 23.078 -32.656 2.67 1 85.31 32 ALA B O 1
ATOM 4886 N N . TYR B 1 33 ? 24.938 -33.25 3.729 1 85.75 33 TYR B N 1
ATOM 4887 C CA . TYR B 1 33 ? 25.047 -31.906 4.309 1 85.75 33 TYR B CA 1
ATOM 4888 C C . TYR B 1 33 ? 25.469 -30.891 3.252 1 85.75 33 TYR B C 1
ATOM 4890 O O . TYR B 1 33 ? 25.062 -29.719 3.312 1 85.75 33 TYR B O 1
ATOM 4898 N N . LEU B 1 34 ? 26.203 -31.312 2.266 1 87.62 34 LEU B N 1
ATOM 4899 C CA . LEU B 1 34 ? 26.594 -30.406 1.191 1 87.62 34 LEU B CA 1
ATOM 4900 C C . LEU B 1 34 ? 25.391 -30.062 0.316 1 87.62 34 LEU B C 1
ATOM 4902 O O . LEU B 1 34 ? 25.266 -28.922 -0.146 1 87.62 34 LEU B O 1
ATOM 4906 N N . VAL B 1 35 ? 24.594 -31 0.101 1 90.62 35 VAL B N 1
ATOM 4907 C CA . VAL B 1 35 ? 23.406 -30.766 -0.695 1 90.62 35 VAL B CA 1
ATOM 4908 C C . VAL B 1 35 ? 22.484 -29.766 0.013 1 90.62 35 VAL B C 1
ATOM 4910 O O . VAL B 1 35 ? 21.953 -28.859 -0.616 1 90.62 35 VAL B O 1
ATOM 4913 N N . LEU B 1 36 ? 22.375 -29.953 1.317 1 91 36 LEU B N 1
ATOM 4914 C CA . LEU B 1 36 ? 21.547 -29.047 2.119 1 91 36 LEU B CA 1
ATOM 4915 C C . LEU B 1 36 ? 22.125 -27.641 2.098 1 91 36 LEU B C 1
ATOM 4917 O O . LEU B 1 36 ? 21.375 -26.672 1.909 1 91 36 LEU B O 1
ATOM 4921 N N . LEU B 1 37 ? 23.359 -27.578 2.289 1 91.56 37 LEU B N 1
ATOM 4922 C CA . LEU B 1 37 ? 24.016 -26.281 2.301 1 91.56 37 LEU B CA 1
ATOM 4923 C C . LEU B 1 37 ? 23.875 -25.578 0.948 1 91.56 37 LEU B C 1
ATOM 4925 O O . LEU B 1 37 ? 23.734 -24.359 0.88 1 91.56 37 LEU B O 1
ATOM 4929 N N . THR B 1 38 ? 24.016 -26.391 -0.118 1 94.38 38 THR B N 1
ATOM 4930 C CA . THR B 1 38 ? 23.844 -25.828 -1.457 1 94.38 38 THR B CA 1
ATOM 4931 C C . THR B 1 38 ? 22.438 -25.266 -1.635 1 94.38 38 THR B C 1
ATOM 4933 O O . THR B 1 38 ? 22.266 -24.203 -2.234 1 94.38 38 THR B O 1
ATOM 4936 N N . SER B 1 39 ? 21.469 -25.922 -1.101 1 94.94 39 SER B N 1
ATOM 4937 C CA . SER B 1 39 ? 20.094 -25.438 -1.156 1 94.94 39 SER B CA 1
ATOM 4938 C C . SER B 1 39 ? 19.938 -24.141 -0.373 1 94.94 39 SER B C 1
ATOM 4940 O O . SER B 1 39 ? 19.25 -23.219 -0.818 1 94.94 39 SER B O 1
ATOM 4942 N N . ILE B 1 40 ? 20.531 -24.078 0.787 1 95.06 40 ILE B N 1
ATOM 4943 C CA . ILE B 1 40 ? 20.5 -22.875 1.605 1 95.06 40 ILE B CA 1
ATOM 4944 C C . ILE B 1 40 ? 21.094 -21.703 0.833 1 95.06 40 ILE B C 1
ATOM 4946 O O . ILE B 1 40 ? 20.531 -20.609 0.813 1 95.06 40 ILE B O 1
ATOM 4950 N N . LEU B 1 41 ? 22.188 -22.031 0.175 1 96.56 41 LEU B N 1
ATOM 4951 C CA . LEU B 1 41 ? 22.906 -20.969 -0.542 1 96.56 41 LEU B CA 1
ATOM 4952 C C . LEU B 1 41 ? 22.078 -20.453 -1.717 1 96.56 41 LEU B C 1
ATOM 4954 O O . LEU B 1 41 ? 22.141 -19.281 -2.053 1 96.56 41 LEU B O 1
ATOM 4958 N N . PHE B 1 42 ? 21.328 -21.328 -2.365 1 96.88 42 PHE B N 1
ATOM 4959 C CA . PHE B 1 42 ? 20.438 -20.891 -3.434 1 96.88 42 PHE B CA 1
ATOM 4960 C C . PHE B 1 42 ? 19.422 -19.891 -2.912 1 96.88 42 PHE B C 1
ATOM 4962 O O . PHE B 1 42 ? 19.234 -18.828 -3.512 1 96.88 42 PHE B O 1
ATOM 4969 N N . TRP B 1 43 ? 18.875 -20.203 -1.818 1 97.12 43 TRP B N 1
ATOM 4970 C CA . TRP B 1 43 ? 17.828 -19.344 -1.274 1 97.12 43 TRP B CA 1
ATOM 4971 C C . TRP B 1 43 ? 18.422 -18.078 -0.678 1 97.12 43 TRP B C 1
ATOM 4973 O O . TRP B 1 43 ? 17.781 -17.016 -0.714 1 97.12 43 TRP B O 1
ATOM 4983 N N . VAL B 1 44 ? 19.594 -18.156 -0.155 1 96.62 44 VAL B N 1
ATOM 4984 C CA . VAL B 1 44 ? 20.281 -16.953 0.294 1 96.62 44 VAL B CA 1
ATOM 4985 C C . VAL B 1 44 ? 20.469 -15.992 -0.881 1 96.62 44 VAL B C 1
ATOM 4987 O O . VAL B 1 44 ? 20.219 -14.797 -0.757 1 96.62 44 VAL B O 1
ATOM 4990 N N . THR B 1 45 ? 20.875 -16.578 -2.002 1 97.69 45 THR B N 1
ATOM 4991 C CA . THR B 1 45 ? 21.094 -15.773 -3.195 1 97.69 45 THR B CA 1
ATOM 4992 C C . THR B 1 45 ? 19.812 -15.102 -3.65 1 97.69 45 THR B C 1
ATOM 4994 O O . THR B 1 45 ? 19.781 -13.891 -3.881 1 97.69 45 THR B O 1
ATOM 4997 N N . GLN B 1 46 ? 18.812 -15.859 -3.709 1 97.38 46 GLN B N 1
ATOM 4998 C CA . GLN B 1 46 ? 17.547 -15.336 -4.227 1 97.38 46 GLN B CA 1
ATOM 4999 C C . GLN B 1 46 ? 16.922 -14.344 -3.252 1 97.38 46 GLN B C 1
ATOM 5001 O O . GLN B 1 46 ? 16.406 -13.297 -3.664 1 97.38 46 GLN B O 1
ATOM 5006 N N . ALA B 1 47 ? 16.938 -14.633 -1.975 1 96.56 47 ALA B N 1
ATOM 5007 C CA . ALA B 1 47 ? 16.359 -13.734 -0.972 1 96.56 47 ALA B CA 1
ATOM 5008 C C . ALA B 1 47 ? 17.156 -12.438 -0.885 1 96.56 47 ALA B C 1
ATOM 5010 O O . ALA B 1 47 ? 16.578 -11.359 -0.726 1 96.56 47 ALA B O 1
ATOM 5011 N N . THR B 1 48 ? 18.453 -12.578 -0.957 1 96.44 48 THR B N 1
ATOM 5012 C CA . THR B 1 48 ? 19.281 -11.391 -0.934 1 96.44 48 THR B CA 1
ATOM 5013 C C . THR B 1 48 ? 19.047 -10.531 -2.172 1 96.44 48 THR B C 1
ATOM 5015 O O . THR B 1 48 ? 18.984 -9.305 -2.084 1 96.44 48 THR B O 1
ATOM 5018 N N . SER B 1 49 ? 18.953 -11.242 -3.287 1 96.75 49 SER B N 1
ATOM 5019 C CA . SER B 1 49 ? 18.641 -10.547 -4.531 1 96.75 49 SER B CA 1
ATOM 5020 C C . SER B 1 49 ? 17.328 -9.773 -4.418 1 96.75 49 SER B C 1
ATOM 5022 O O . SER B 1 49 ? 17.266 -8.602 -4.777 1 96.75 49 SER B O 1
ATOM 5024 N N . TRP B 1 50 ? 16.344 -10.336 -3.867 1 95.88 50 TRP B N 1
ATOM 5025 C CA . TRP B 1 50 ? 15.039 -9.711 -3.693 1 95.88 50 TRP B CA 1
ATOM 5026 C C . TRP B 1 50 ? 15.125 -8.539 -2.721 1 95.88 50 TRP B C 1
ATOM 5028 O O . TRP B 1 50 ? 14.516 -7.492 -2.945 1 95.88 50 TRP B O 1
ATOM 5038 N N . ASN B 1 51 ? 15.891 -8.742 -1.708 1 95.19 51 ASN B N 1
ATOM 5039 C CA . ASN B 1 51 ? 15.977 -7.77 -0.621 1 95.19 51 ASN B CA 1
ATOM 5040 C C . ASN B 1 51 ? 16.641 -6.473 -1.077 1 95.19 51 ASN B C 1
ATOM 5042 O O . ASN B 1 51 ? 16.359 -5.406 -0.524 1 95.19 51 ASN B O 1
ATOM 5046 N N . ILE B 1 52 ? 17.453 -6.559 -2.031 1 94.81 52 ILE B N 1
ATOM 5047 C CA . ILE B 1 52 ? 18.188 -5.395 -2.516 1 94.81 52 ILE B CA 1
ATOM 5048 C C . ILE B 1 52 ? 17.203 -4.344 -3.037 1 94.81 52 ILE B C 1
ATOM 5050 O O . ILE B 1 52 ? 17.375 -3.148 -2.789 1 94.81 52 ILE B O 1
ATOM 5054 N N . LEU B 1 53 ? 16.219 -4.785 -3.666 1 91.88 53 LEU B N 1
ATOM 5055 C CA . LEU B 1 53 ? 15.234 -3.822 -4.133 1 91.88 53 LEU B CA 1
ATOM 5056 C C . LEU B 1 53 ? 14.07 -3.723 -3.154 1 91.88 53 LEU B C 1
ATOM 5058 O O . LEU B 1 53 ? 13.812 -2.654 -2.594 1 91.88 53 LEU B O 1
ATOM 5062 N N . SER B 1 54 ? 13.445 -4.805 -2.939 1 91.31 54 SER B N 1
ATOM 5063 C CA . SER B 1 54 ? 12.188 -4.805 -2.205 1 91.31 54 SER B CA 1
ATOM 5064 C C . SER B 1 54 ? 12.406 -4.5 -0.728 1 91.31 54 SER B C 1
ATOM 5066 O O . SER B 1 54 ? 11.609 -3.795 -0.108 1 91.31 54 SER B O 1
ATOM 5068 N N . GLY B 1 55 ? 13.438 -4.984 -0.184 1 89.75 55 GLY B N 1
ATOM 5069 C CA . GLY B 1 55 ? 13.719 -4.746 1.223 1 89.75 55 GLY B CA 1
ATOM 5070 C C . GLY B 1 55 ? 14.156 -3.322 1.51 1 89.75 55 GLY B C 1
ATOM 5071 O O . GLY B 1 55 ? 13.617 -2.676 2.414 1 89.75 55 GLY B O 1
ATOM 5072 N N . TYR B 1 56 ? 15.023 -2.83 0.68 1 91.25 56 TYR B N 1
ATOM 5073 C CA . TYR B 1 56 ? 15.617 -1.524 0.941 1 91.25 56 TYR B CA 1
ATOM 5074 C C . TYR B 1 56 ? 14.672 -0.402 0.524 1 91.25 56 TYR B C 1
ATOM 5076 O O . TYR B 1 56 ? 14.602 0.633 1.189 1 91.25 56 TYR B O 1
ATOM 5084 N N . SER B 1 57 ? 13.953 -0.547 -0.534 1 90.81 57 SER B N 1
ATOM 5085 C CA . SER B 1 57 ? 13.125 0.539 -1.049 1 90.81 57 SER B CA 1
ATOM 5086 C C . SER B 1 57 ? 11.672 0.383 -0.612 1 90.81 57 SER B C 1
ATOM 5088 O O . SER B 1 57 ? 10.891 1.336 -0.677 1 90.81 57 SER B O 1
ATOM 5090 N N . GLY B 1 58 ? 11.289 -0.816 -0.319 1 86.88 58 GLY B N 1
ATOM 5091 C CA . GLY B 1 58 ? 9.906 -1.046 0.069 1 86.88 58 GLY B CA 1
ATOM 5092 C C . GLY B 1 58 ? 9.016 -1.446 -1.095 1 86.88 58 GLY B C 1
ATOM 5093 O O . GLY B 1 58 ? 7.844 -1.778 -0.903 1 86.88 58 GLY B O 1
ATOM 5094 N N . TYR B 1 59 ? 9.531 -1.496 -2.344 1 88.12 59 TYR B N 1
ATOM 5095 C CA . TYR B 1 59 ? 8.773 -1.97 -3.498 1 88.12 59 TYR B CA 1
ATOM 5096 C C . TYR B 1 59 ? 8.695 -3.492 -3.516 1 88.12 59 TYR B C 1
ATOM 5098 O O . TYR B 1 59 ? 9.68 -4.16 -3.842 1 88.12 59 TYR B O 1
ATOM 5106 N N . PHE B 1 60 ? 7.613 -4.031 -3.232 1 87.12 60 PHE B N 1
ATOM 5107 C CA . PHE B 1 60 ? 7.445 -5.477 -3.137 1 87.12 60 PHE B CA 1
ATOM 5108 C C . PHE B 1 60 ? 7.324 -6.098 -4.523 1 87.12 60 PHE B C 1
ATOM 5110 O O . PHE B 1 60 ? 6.32 -5.91 -5.207 1 87.12 60 PHE B O 1
ATOM 5117 N N . SER B 1 61 ? 8.32 -6.805 -4.902 1 90.06 61 SER B N 1
ATOM 5118 C CA . SER B 1 61 ? 8.32 -7.473 -6.199 1 90.06 61 SER B CA 1
ATOM 5119 C C . SER B 1 61 ? 7.938 -8.945 -6.066 1 90.06 61 SER B C 1
ATOM 5121 O O . SER B 1 61 ? 8.391 -9.625 -5.145 1 90.06 61 SER B O 1
ATOM 5123 N N . PHE B 1 62 ? 7.102 -9.438 -6.941 1 86.44 62 PHE B N 1
ATOM 5124 C CA . PHE B 1 62 ? 6.738 -10.852 -6.992 1 86.44 62 PHE B CA 1
ATOM 5125 C C . PHE B 1 62 ? 7.316 -11.516 -8.234 1 86.44 62 PHE B C 1
ATOM 5127 O O . PHE B 1 62 ? 6.855 -12.578 -8.648 1 86.44 62 PHE B O 1
ATOM 5134 N N . GLY B 1 63 ? 8.32 -10.867 -8.844 1 89.88 63 GLY B N 1
ATOM 5135 C CA . GLY B 1 63 ? 8.82 -11.312 -10.133 1 89.88 63 GLY B CA 1
ATOM 5136 C C . GLY B 1 63 ? 10.125 -12.086 -10.031 1 89.88 63 GLY B C 1
ATOM 5137 O O . GLY B 1 63 ? 10.82 -12.281 -11.031 1 89.88 63 GLY B O 1
ATOM 5138 N N . GLN B 1 64 ? 10.508 -12.555 -8.898 1 94.19 64 GLN B N 1
ATOM 5139 C CA . GLN B 1 64 ? 11.797 -13.219 -8.734 1 94.19 64 GLN B CA 1
ATOM 5140 C C . GLN B 1 64 ? 11.883 -14.469 -9.609 1 94.19 64 GLN B C 1
ATOM 5142 O O . GLN B 1 64 ? 12.969 -14.828 -10.078 1 94.19 64 GLN B O 1
ATOM 5147 N N . ALA B 1 65 ? 10.766 -15.102 -9.859 1 94.12 65 ALA B N 1
ATOM 5148 C CA . ALA B 1 65 ? 10.727 -16.297 -10.695 1 94.12 65 ALA B CA 1
ATOM 5149 C C . ALA B 1 65 ? 11.148 -15.984 -12.125 1 94.12 65 ALA B C 1
ATOM 5151 O O . ALA B 1 65 ? 11.648 -16.859 -12.844 1 94.12 65 ALA B O 1
ATOM 5152 N N . ALA B 1 66 ? 10.938 -14.781 -12.516 1 95.06 66 ALA B N 1
ATOM 5153 C CA . ALA B 1 66 ? 11.336 -14.375 -13.859 1 95.06 66 ALA B CA 1
ATOM 5154 C C . ALA B 1 66 ? 12.852 -14.398 -14.016 1 95.06 66 ALA B C 1
ATOM 5156 O O . ALA B 1 66 ? 13.367 -14.891 -15.023 1 95.06 66 ALA B O 1
ATOM 5157 N N . TYR B 1 67 ? 13.516 -13.992 -13.031 1 97.25 67 TYR B N 1
ATOM 5158 C CA . TYR B 1 67 ? 14.977 -13.93 -13.102 1 97.25 67 TYR B CA 1
ATOM 5159 C C . TYR B 1 67 ? 15.586 -15.32 -12.953 1 97.25 67 TYR B C 1
ATOM 5161 O O . TYR B 1 67 ? 16.5 -15.688 -13.703 1 97.25 67 TYR B O 1
ATOM 5169 N N . VAL B 1 68 ? 15.047 -16.062 -12.039 1 96.81 68 VAL B N 1
ATOM 5170 C CA . VAL B 1 68 ? 15.508 -17.438 -11.875 1 96.81 68 VAL B CA 1
ATOM 5171 C C . VAL B 1 68 ? 15.25 -18.219 -13.164 1 96.81 68 VAL B C 1
ATOM 5173 O O . VAL B 1 68 ? 16.109 -18.969 -13.625 1 96.81 68 VAL B O 1
ATOM 5176 N N . GLY B 1 69 ? 14.07 -18 -13.703 1 96.19 69 GLY B N 1
ATOM 5177 C CA . GLY B 1 69 ? 13.68 -18.703 -14.922 1 96.19 69 GLY B CA 1
ATOM 5178 C C . GLY B 1 69 ? 14.539 -18.344 -16.125 1 96.19 69 GLY B C 1
ATOM 5179 O O . GLY B 1 69 ? 14.977 -19.219 -16.859 1 96.19 69 GLY B O 1
ATOM 5180 N N . ILE B 1 70 ? 14.828 -17.109 -16.281 1 96.12 70 ILE B N 1
ATOM 5181 C CA . ILE B 1 70 ? 15.664 -16.656 -17.391 1 96.12 70 ILE B CA 1
ATOM 5182 C C . ILE B 1 70 ? 17.062 -17.25 -17.25 1 96.12 70 ILE B C 1
ATOM 5184 O O . ILE B 1 70 ? 17.656 -17.703 -18.234 1 96.12 70 ILE B O 1
ATOM 5188 N N . GLY B 1 71 ? 17.562 -17.219 -16.078 1 97.62 71 GLY B N 1
ATOM 5189 C CA . GLY B 1 71 ? 18.875 -17.797 -15.844 1 97.62 71 GLY B CA 1
ATOM 5190 C C . GLY B 1 71 ? 18.922 -19.297 -16.094 1 97.62 71 GLY B C 1
ATOM 5191 O O . GLY B 1 71 ? 19.797 -19.766 -16.812 1 97.62 71 GLY B O 1
ATOM 5192 N N . ALA B 1 72 ? 18 -20 -15.57 1 97.12 72 ALA B N 1
ATOM 5193 C CA . ALA B 1 72 ? 17.984 -21.453 -15.703 1 97.12 72 ALA B CA 1
ATOM 5194 C C . ALA B 1 72 ? 17.688 -21.875 -17.141 1 97.12 72 ALA B C 1
ATOM 5196 O O . ALA B 1 72 ? 18.359 -22.75 -17.688 1 97.12 72 ALA B O 1
ATOM 5197 N N . TYR B 1 73 ? 16.781 -21.203 -17.734 1 95 73 TYR B N 1
ATOM 5198 C CA . TYR B 1 73 ? 16.344 -21.562 -19.078 1 95 73 TYR B CA 1
ATOM 5199 C C . TYR B 1 73 ? 17.406 -21.219 -20.109 1 95 73 TYR B C 1
ATOM 5201 O O . TYR B 1 73 ? 17.656 -22 -21.031 1 95 73 TYR B O 1
ATOM 5209 N N . SER B 1 74 ? 17.984 -20.078 -20 1 95.62 74 SER B N 1
ATOM 5210 C CA . SER B 1 74 ? 19.047 -19.719 -20.922 1 95.62 74 SER B CA 1
ATOM 5211 C C . SER B 1 74 ? 20.234 -20.656 -20.797 1 95.62 74 SER B C 1
ATOM 5213 O O . SER B 1 74 ? 20.844 -21.031 -21.812 1 95.62 74 SER B O 1
ATOM 5215 N N . THR B 1 75 ? 20.562 -21.062 -19.609 1 96.62 75 THR B N 1
ATOM 5216 C CA . THR B 1 75 ? 21.656 -22.016 -19.406 1 96.62 75 THR B CA 1
ATOM 5217 C C . THR B 1 75 ? 21.297 -23.375 -20 1 96.62 75 THR B C 1
ATOM 5219 O O . THR B 1 75 ? 22.141 -24.016 -20.625 1 96.62 75 THR B O 1
ATOM 5222 N N . ALA B 1 76 ? 20.109 -23.812 -19.781 1 95.94 76 ALA B N 1
ATOM 5223 C CA . ALA B 1 76 ? 19.672 -25.109 -20.312 1 95.94 76 ALA B CA 1
ATOM 5224 C C . ALA B 1 76 ? 19.719 -25.109 -21.844 1 95.94 76 ALA B C 1
ATOM 5226 O O . ALA B 1 76 ? 20.188 -26.078 -22.453 1 95.94 76 ALA B O 1
ATOM 5227 N N . VAL B 1 77 ? 19.328 -24.047 -22.438 1 94.44 77 VAL B N 1
ATOM 5228 C CA . VAL B 1 77 ? 19.25 -23.969 -23.891 1 94.44 77 VAL B CA 1
ATOM 5229 C C . VAL B 1 77 ? 20.656 -23.844 -24.484 1 94.44 77 VAL B C 1
ATOM 5231 O O . VAL B 1 77 ? 21.016 -24.578 -25.406 1 94.44 77 VAL B O 1
ATOM 5234 N N . LEU B 1 78 ? 21.453 -23 -23.922 1 95.38 78 LEU B N 1
ATOM 5235 C CA . LEU B 1 78 ? 22.766 -22.719 -24.484 1 95.38 78 LEU B CA 1
ATOM 5236 C C . LEU B 1 78 ? 23.75 -23.828 -24.141 1 95.38 78 LEU B C 1
ATOM 5238 O O . LEU B 1 78 ? 24.469 -24.312 -25 1 95.38 78 LEU B O 1
ATOM 5242 N N . PHE B 1 79 ? 23.781 -24.281 -22.906 1 95 79 PHE B N 1
ATOM 5243 C CA . PHE B 1 79 ? 24.703 -25.328 -22.453 1 95 79 PHE B CA 1
ATOM 5244 C C . PHE B 1 79 ? 24.141 -26.703 -22.734 1 95 79 PHE B C 1
ATOM 5246 O O . PHE B 1 79 ? 24.828 -27.562 -23.297 1 95 79 PHE B O 1
ATOM 5253 N N . GLY B 1 80 ? 22.969 -26.953 -22.359 1 91.5 80 GLY B N 1
ATOM 5254 C CA . GLY B 1 80 ? 22.359 -28.281 -22.484 1 91.5 80 GLY B CA 1
ATOM 5255 C C . GLY B 1 80 ? 22.094 -28.672 -23.922 1 91.5 80 GLY B C 1
ATOM 5256 O O . GLY B 1 80 ? 22.406 -29.797 -24.328 1 91.5 80 GLY B O 1
ATOM 5257 N N . ARG B 1 81 ? 21.562 -27.781 -24.656 1 91.69 81 ARG B N 1
ATOM 5258 C CA . ARG B 1 81 ? 21.125 -28.141 -26 1 91.69 81 ARG B CA 1
ATOM 5259 C C . ARG B 1 81 ? 22.172 -27.781 -27.031 1 91.69 81 ARG B C 1
ATOM 5261 O O . ARG B 1 81 ? 22.422 -28.531 -27.984 1 91.69 81 ARG B O 1
ATOM 5268 N N . HIS B 1 82 ? 22.859 -26.672 -26.906 1 93.12 82 HIS B N 1
ATOM 5269 C CA . HIS B 1 82 ? 23.75 -26.188 -27.969 1 93.12 82 HIS B CA 1
ATOM 5270 C C . HIS B 1 82 ? 25.203 -26.391 -27.578 1 93.12 82 HIS B C 1
ATOM 5272 O O . HIS B 1 82 ? 26.109 -26.094 -28.375 1 93.12 82 HIS B O 1
ATOM 5278 N N . GLY B 1 83 ? 25.469 -26.734 -26.406 1 93 83 GLY B N 1
ATOM 5279 C CA . GLY B 1 83 ? 26.812 -27.125 -25.984 1 93 83 GLY B CA 1
ATOM 5280 C C . GLY B 1 83 ? 27.719 -25.938 -25.688 1 93 83 GLY B C 1
ATOM 5281 O O . GLY B 1 83 ? 28.938 -26.047 -25.766 1 93 83 GLY B O 1
ATOM 5282 N N . VAL B 1 84 ? 27.141 -24.844 -25.469 1 94.88 84 VAL B N 1
ATOM 5283 C CA . VAL B 1 84 ? 27.922 -23.656 -25.094 1 94.88 84 VAL B CA 1
ATOM 5284 C C . VAL B 1 84 ? 28.531 -23.859 -23.719 1 94.88 84 VAL B C 1
ATOM 5286 O O . VAL B 1 84 ? 27.969 -24.562 -22.875 1 94.88 84 VAL B O 1
ATOM 5289 N N . ASN B 1 85 ? 29.672 -23.266 -23.547 1 95.44 85 ASN B N 1
ATOM 5290 C CA . ASN B 1 85 ? 30.359 -23.391 -22.266 1 95.44 85 ASN B CA 1
ATOM 5291 C C . ASN B 1 85 ? 29.5 -22.844 -21.125 1 95.44 85 ASN B C 1
ATOM 5293 O O . ASN B 1 85 ? 28.891 -21.781 -21.25 1 95.44 85 ASN B O 1
ATOM 5297 N N . PHE B 1 86 ? 29.453 -23.547 -20.031 1 95.56 86 PHE B N 1
ATOM 5298 C CA . PHE B 1 86 ? 28.609 -23.219 -18.906 1 95.56 86 PHE B CA 1
ATOM 5299 C C . PHE B 1 86 ? 28.938 -21.828 -18.359 1 95.56 86 PHE B C 1
ATOM 5301 O O . PHE B 1 86 ? 28.031 -21.047 -18.062 1 95.56 86 PHE B O 1
ATOM 5308 N N . TYR B 1 87 ? 30.156 -21.469 -18.219 1 95.38 87 TYR B N 1
ATOM 5309 C CA . TYR B 1 87 ? 30.594 -20.203 -17.625 1 95.38 87 TYR B CA 1
ATOM 5310 C C . TYR B 1 87 ? 30.156 -19.016 -18.469 1 95.38 87 TYR B C 1
ATOM 5312 O O . TYR B 1 87 ? 29.859 -17.953 -17.953 1 95.38 87 TYR B O 1
ATOM 5320 N N . VAL B 1 88 ? 30.078 -19.266 -19.75 1 96.69 88 VAL B N 1
ATOM 5321 C CA . VAL B 1 88 ? 29.594 -18.234 -20.656 1 96.69 88 VAL B CA 1
ATOM 5322 C C . VAL B 1 88 ? 28.094 -18.031 -20.453 1 96.69 88 VAL B C 1
ATOM 5324 O O . VAL B 1 88 ? 27.594 -16.906 -20.547 1 96.69 88 VAL B O 1
ATOM 5327 N N . THR B 1 89 ? 27.406 -19.125 -20.188 1 96.94 89 THR B N 1
ATOM 5328 C CA . THR B 1 89 ? 25.969 -19.031 -20.016 1 96.94 89 THR B CA 1
ATOM 5329 C C . THR B 1 89 ? 25.625 -18.25 -18.75 1 96.94 89 THR B C 1
ATOM 5331 O O . THR B 1 89 ? 24.562 -17.625 -18.672 1 96.94 89 THR B O 1
ATOM 5334 N N . VAL B 1 90 ? 26.484 -18.312 -17.766 1 97.25 90 VAL B N 1
ATOM 5335 C CA . VAL B 1 90 ? 26.266 -17.562 -16.531 1 97.25 90 VAL B CA 1
ATOM 5336 C C . VAL B 1 90 ? 26.281 -16.062 -16.844 1 97.25 90 VAL B C 1
ATOM 5338 O O . VAL B 1 90 ? 25.453 -15.305 -16.344 1 97.25 90 VAL B O 1
ATOM 5341 N N . VAL B 1 91 ? 27.141 -15.625 -17.703 1 97.75 91 VAL B N 1
ATOM 5342 C CA . VAL B 1 91 ? 27.266 -14.227 -18.094 1 97.75 91 VAL B CA 1
ATOM 5343 C C . VAL B 1 91 ? 26.047 -13.82 -18.938 1 97.75 91 VAL B C 1
ATOM 5345 O O . VAL B 1 91 ? 25.516 -12.719 -18.766 1 97.75 91 VAL B O 1
ATOM 5348 N N . VAL B 1 92 ? 25.672 -14.75 -19.781 1 97.81 92 VAL B N 1
ATOM 5349 C CA . VAL B 1 92 ? 24.516 -14.469 -20.609 1 97.81 92 VAL B CA 1
ATOM 5350 C C . VAL B 1 92 ? 23.266 -14.352 -19.75 1 97.81 92 VAL B C 1
ATOM 5352 O O . VAL B 1 92 ? 22.406 -13.484 -19.984 1 97.81 92 VAL B O 1
ATOM 5355 N N . ALA B 1 93 ? 23.141 -15.258 -18.766 1 98.06 93 ALA B N 1
ATOM 5356 C CA . ALA B 1 93 ? 22.031 -15.195 -17.828 1 98.06 93 ALA B CA 1
ATOM 5357 C C . ALA B 1 93 ? 21.984 -13.844 -17.109 1 98.06 93 ALA B C 1
ATOM 5359 O O . ALA B 1 93 ? 20.922 -13.25 -16.953 1 98.06 93 ALA B O 1
ATOM 5360 N N . ALA B 1 94 ? 23.094 -13.383 -16.703 1 98.25 94 ALA B N 1
ATOM 5361 C CA . ALA B 1 94 ? 23.203 -12.078 -16.047 1 98.25 94 ALA B CA 1
ATOM 5362 C C . ALA B 1 94 ? 22.766 -10.953 -16.984 1 98.25 94 ALA B C 1
ATOM 5364 O O . ALA B 1 94 ? 22 -10.07 -16.594 1 98.25 94 ALA B O 1
ATOM 5365 N N . ALA B 1 95 ? 23.188 -11 -18.219 1 98.44 95 ALA B N 1
ATOM 5366 C CA . ALA B 1 95 ? 22.906 -9.961 -19.203 1 98.44 95 ALA B CA 1
ATOM 5367 C C . ALA B 1 95 ? 21.422 -9.938 -19.547 1 98.44 95 ALA B C 1
ATOM 5369 O O . ALA B 1 95 ? 20.797 -8.867 -19.625 1 98.44 95 ALA B O 1
ATOM 5370 N N . LEU B 1 96 ? 20.891 -11.141 -19.766 1 98.06 96 LEU B N 1
ATOM 5371 C CA . LEU B 1 96 ? 19.484 -11.227 -20.109 1 98.06 96 LEU B CA 1
ATOM 5372 C C . LEU B 1 96 ? 18.609 -10.727 -18.969 1 98.06 96 LEU B C 1
ATOM 5374 O O . LEU B 1 96 ? 17.578 -10.078 -19.188 1 98.06 96 LEU B O 1
ATOM 5378 N N . SER B 1 97 ? 18.969 -11.109 -17.75 1 98.19 97 SER B N 1
ATOM 5379 C CA . SER B 1 97 ? 18.219 -10.641 -16.594 1 98.19 97 SER B CA 1
ATOM 5380 C C . SER B 1 97 ? 18.312 -9.125 -16.453 1 98.19 97 SER B C 1
ATOM 5382 O O . SER B 1 97 ? 17.344 -8.469 -16.078 1 98.19 97 SER B O 1
ATOM 5384 N N . ALA B 1 98 ? 19.438 -8.586 -16.734 1 98.25 98 ALA B N 1
ATOM 5385 C CA . ALA B 1 98 ? 19.625 -7.133 -16.672 1 98.25 98 ALA B CA 1
ATOM 5386 C C . ALA B 1 98 ? 18.719 -6.426 -17.688 1 98.25 98 ALA B C 1
ATOM 5388 O O . ALA B 1 98 ? 18.109 -5.402 -17.375 1 98.25 98 ALA B O 1
ATOM 5389 N N . VAL B 1 99 ? 18.688 -6.957 -18.859 1 98.06 99 VAL B N 1
ATOM 5390 C CA . VAL B 1 99 ? 17.875 -6.371 -19.922 1 98.06 99 VAL B CA 1
ATOM 5391 C C . VAL B 1 99 ? 16.406 -6.406 -19.516 1 98.06 99 VAL B C 1
ATOM 5393 O O . VAL B 1 99 ? 15.68 -5.422 -19.703 1 98.06 99 VAL B O 1
ATOM 5396 N N . LEU B 1 100 ? 16 -7.523 -19 1 96.56 100 LEU B N 1
ATOM 5397 C CA . LEU B 1 100 ? 14.625 -7.645 -18.547 1 96.56 100 LEU B CA 1
ATOM 5398 C C . LEU B 1 100 ? 14.32 -6.641 -17.438 1 96.56 100 LEU B C 1
ATOM 5400 O O . LEU B 1 100 ? 13.266 -6.008 -17.438 1 96.56 100 LEU B O 1
ATOM 5404 N N . ALA B 1 101 ? 15.211 -6.555 -16.5 1 96.75 101 ALA B N 1
ATOM 5405 C CA . ALA B 1 101 ? 15.039 -5.625 -15.383 1 96.75 101 ALA B CA 1
ATOM 5406 C C . ALA B 1 101 ? 14.961 -4.184 -15.875 1 96.75 101 ALA B C 1
ATOM 5408 O O . ALA B 1 101 ? 14.188 -3.383 -15.352 1 96.75 101 ALA B O 1
ATOM 5409 N N . LEU B 1 102 ? 15.758 -3.857 -16.859 1 96.5 102 LEU B N 1
ATOM 5410 C CA . LEU B 1 102 ? 15.727 -2.518 -17.438 1 96.5 102 LEU B CA 1
ATOM 5411 C C . LEU B 1 102 ? 14.383 -2.232 -18.078 1 96.5 102 LEU B C 1
ATOM 5413 O O . LEU B 1 102 ? 13.836 -1.133 -17.938 1 96.5 102 LEU B O 1
ATOM 5417 N N . ALA B 1 103 ? 13.867 -3.203 -18.672 1 93.12 103 ALA B N 1
ATOM 5418 C CA . ALA B 1 103 ? 12.57 -3.047 -19.328 1 93.12 103 ALA B CA 1
ATOM 5419 C C . ALA B 1 103 ? 11.461 -2.873 -18.297 1 93.12 103 ALA B C 1
ATOM 5421 O O . ALA B 1 103 ? 10.633 -1.963 -18.406 1 93.12 103 ALA B O 1
ATOM 5422 N N . ILE B 1 104 ? 11.453 -3.721 -17.312 1 90.62 104 ILE B N 1
ATOM 5423 C CA . ILE B 1 104 ? 10.438 -3.678 -16.266 1 90.62 104 ILE B CA 1
ATOM 5424 C C . ILE B 1 104 ? 10.539 -2.363 -15.492 1 90.62 104 ILE B C 1
ATOM 5426 O O . ILE B 1 104 ? 9.531 -1.71 -15.227 1 90.62 104 ILE B O 1
ATOM 5430 N N . GLY B 1 105 ? 11.797 -2.023 -15.148 1 91.12 105 GLY B N 1
ATOM 5431 C CA . GLY B 1 105 ? 12.008 -0.8 -14.391 1 91.12 105 GLY B CA 1
ATOM 5432 C C . GLY B 1 105 ? 11.617 0.451 -15.156 1 91.12 105 GLY B C 1
ATOM 5433 O O . GLY B 1 105 ? 11.023 1.372 -14.594 1 91.12 105 GLY B O 1
ATOM 5434 N N . ALA B 1 106 ? 11.906 0.485 -16.438 1 89.12 106 ALA B N 1
ATOM 5435 C CA . ALA B 1 106 ? 11.555 1.63 -17.281 1 89.12 106 ALA B CA 1
ATOM 5436 C C . ALA B 1 106 ? 10.039 1.809 -17.344 1 89.12 106 ALA B C 1
ATOM 5438 O O . ALA B 1 106 ? 9.547 2.936 -17.391 1 89.12 106 ALA B O 1
ATOM 5439 N N . LEU B 1 107 ? 9.383 0.758 -17.281 1 83.62 107 LEU B N 1
ATOM 5440 C CA . LEU B 1 107 ? 7.93 0.8 -17.359 1 83.62 107 LEU B CA 1
ATOM 5441 C C . LEU B 1 107 ? 7.312 1.106 -16 1 83.62 107 LEU B C 1
ATOM 5443 O O . LEU B 1 107 ? 6.43 1.961 -15.891 1 83.62 107 LEU B O 1
ATOM 5447 N N . ALA B 1 108 ? 7.766 0.479 -15 1 85.19 108 ALA B N 1
ATOM 5448 C CA . ALA B 1 108 ? 7.141 0.521 -13.688 1 85.19 108 ALA B CA 1
ATOM 5449 C C . ALA B 1 108 ? 7.465 1.828 -12.969 1 85.19 108 ALA B C 1
ATOM 5451 O O . ALA B 1 108 ? 6.605 2.408 -12.297 1 85.19 108 ALA B O 1
ATOM 5452 N N . PHE B 1 109 ? 8.672 2.371 -13.086 1 86.94 109 PHE B N 1
ATOM 5453 C CA . PHE B 1 109 ? 9.094 3.49 -12.258 1 86.94 109 PHE B CA 1
ATOM 5454 C C . PHE B 1 109 ? 8.828 4.816 -12.953 1 86.94 109 PHE B C 1
ATOM 5456 O O . PHE B 1 109 ? 8.836 5.871 -12.32 1 86.94 109 PHE B O 1
ATOM 5463 N N . ARG B 1 110 ? 8.57 4.766 -14.195 1 79 110 ARG B N 1
ATOM 5464 C CA . ARG B 1 110 ? 8.281 6.004 -14.914 1 79 110 ARG B CA 1
ATOM 5465 C C . ARG B 1 110 ? 6.84 6.445 -14.688 1 79 110 ARG B C 1
ATOM 5467 O O . ARG B 1 110 ? 6.551 7.641 -14.656 1 79 110 ARG B O 1
ATOM 5474 N N . LEU B 1 111 ? 6.047 5.5 -14.469 1 72.5 111 LEU B N 1
ATOM 5475 C CA . LEU B 1 111 ? 4.641 5.82 -14.273 1 72.5 111 LEU B CA 1
ATOM 5476 C C . LEU B 1 111 ? 4.305 5.914 -12.789 1 72.5 111 LEU B C 1
ATOM 5478 O O . LEU B 1 111 ? 4.316 4.906 -12.078 1 72.5 111 LEU B O 1
ATOM 5482 N N . ARG B 1 112 ? 4.09 7.012 -12.289 1 64.88 112 ARG B N 1
ATOM 5483 C CA . ARG B 1 112 ? 3.814 7.27 -10.875 1 64.88 112 ARG B CA 1
ATOM 5484 C C . ARG B 1 112 ? 2.566 6.523 -10.414 1 64.88 112 ARG B C 1
ATOM 5486 O O . ARG B 1 112 ? 2.432 6.195 -9.234 1 64.88 112 ARG B O 1
ATOM 5493 N N . SER B 1 113 ? 1.838 6.23 -11.406 1 62.09 113 SER B N 1
ATOM 5494 C CA . SER B 1 113 ? 0.576 5.566 -11.094 1 62.09 113 SER B CA 1
ATOM 5495 C C . SER B 1 113 ? 0.796 4.102 -10.734 1 62.09 113 SER B C 1
ATOM 5497 O O . SER B 1 113 ? -0.083 3.459 -10.156 1 62.09 113 SER B O 1
ATOM 5499 N N . LEU B 1 114 ? 1.927 3.701 -10.984 1 58.5 114 LEU B N 1
ATOM 5500 C CA . LEU B 1 114 ? 2.154 2.271 -10.797 1 58.5 114 LEU B CA 1
ATOM 5501 C C . LEU B 1 114 ? 2.895 2.008 -9.492 1 58.5 114 LEU B C 1
ATOM 5503 O O . LEU B 1 114 ? 3.787 1.158 -9.438 1 58.5 114 LEU B O 1
ATOM 5507 N N . ARG B 1 115 ? 2.527 2.611 -8.508 1 65.94 115 ARG B N 1
ATOM 5508 C CA . ARG B 1 115 ? 3.176 2.375 -7.223 1 65.94 115 ARG B CA 1
ATOM 5509 C C . ARG B 1 115 ? 2.354 1.425 -6.363 1 65.94 115 ARG B C 1
ATOM 5511 O O . ARG B 1 115 ? 1.222 1.083 -6.711 1 65.94 115 ARG B O 1
ATOM 5518 N N . GLY B 1 116 ? 3.146 0.767 -5.504 1 70.12 116 GLY B N 1
ATOM 5519 C CA . GLY B 1 116 ? 2.482 -0.045 -4.496 1 70.12 116 GLY B CA 1
ATOM 5520 C C . GLY B 1 116 ? 1.968 -1.364 -5.035 1 70.12 116 GLY B C 1
ATOM 5521 O O . GLY B 1 116 ? 2.729 -2.146 -5.609 1 70.12 116 GLY B O 1
ATOM 5522 N N . GLU B 1 117 ? 0.673 -1.526 -5.152 1 73.19 117 GLU B N 1
ATOM 5523 C CA . GLU B 1 117 ? 0.027 -2.801 -5.449 1 73.19 117 GLU B CA 1
ATOM 5524 C C . GLU B 1 117 ? 0.075 -3.109 -6.945 1 73.19 117 GLU B C 1
ATOM 5526 O O . GLU B 1 117 ? 0.16 -4.273 -7.34 1 73.19 117 GLU B O 1
ATOM 5531 N N . ILE B 1 118 ? 0.052 -2.078 -7.727 1 75.5 118 ILE B N 1
ATOM 5532 C CA . ILE B 1 118 ? 0.088 -2.289 -9.172 1 75.5 118 ILE B CA 1
ATOM 5533 C C . ILE B 1 118 ? 1.475 -2.773 -9.586 1 75.5 118 ILE B C 1
ATOM 5535 O O . ILE B 1 118 ? 1.605 -3.588 -10.5 1 75.5 118 ILE B O 1
ATOM 5539 N N . PHE B 1 119 ? 2.531 -2.256 -8.875 1 82.38 119 PHE B N 1
ATOM 5540 C CA . PHE B 1 119 ? 3.879 -2.762 -9.109 1 82.38 119 PHE B CA 1
ATOM 5541 C C . PHE B 1 119 ? 3.959 -4.25 -8.789 1 82.38 119 PHE B C 1
ATOM 5543 O O . PHE B 1 119 ? 4.582 -5.016 -9.531 1 82.38 119 PHE B O 1
ATOM 5550 N N . ALA B 1 120 ? 3.396 -4.676 -7.742 1 82.62 120 ALA B N 1
ATOM 5551 C CA . ALA B 1 120 ? 3.361 -6.082 -7.352 1 82.62 120 ALA B CA 1
ATOM 5552 C C . ALA B 1 120 ? 2.678 -6.934 -8.422 1 82.62 120 ALA B C 1
ATOM 5554 O O . ALA B 1 120 ? 3.15 -8.023 -8.75 1 82.62 120 ALA B O 1
ATOM 5555 N N . LEU B 1 121 ? 1.614 -6.43 -8.953 1 78.88 121 LEU B N 1
ATOM 5556 C CA . LEU B 1 121 ? 0.86 -7.148 -9.977 1 78.88 121 LEU B CA 1
ATOM 5557 C C . LEU B 1 121 ? 1.665 -7.258 -11.266 1 78.88 121 LEU B C 1
ATOM 5559 O O . LEU B 1 121 ? 1.661 -8.305 -11.914 1 78.88 121 LEU B O 1
ATOM 5563 N N . LEU B 1 122 ? 2.318 -6.199 -11.641 1 82.12 122 LEU B N 1
ATOM 5564 C CA . LEU B 1 122 ? 3.111 -6.18 -12.867 1 82.12 122 LEU B CA 1
ATOM 5565 C C . LEU B 1 122 ? 4.258 -7.184 -12.789 1 82.12 122 LEU B C 1
ATOM 5567 O O . LEU B 1 122 ? 4.504 -7.926 -13.742 1 82.12 122 LEU B O 1
ATOM 5571 N N . THR B 1 123 ? 4.902 -7.148 -11.625 1 88.31 123 THR B N 1
ATOM 5572 C CA . THR B 1 123 ? 6.039 -8.055 -11.484 1 88.31 123 THR B CA 1
ATOM 5573 C C . THR B 1 123 ? 5.566 -9.5 -11.352 1 88.31 123 THR B C 1
ATOM 5575 O O . THR B 1 123 ? 6.289 -10.43 -11.711 1 88.31 123 THR B O 1
ATOM 5578 N N . LEU B 1 124 ? 4.398 -9.695 -10.852 1 82.69 124 LEU B N 1
ATOM 5579 C CA . LEU B 1 124 ? 3.822 -11.031 -10.742 1 82.69 124 LEU B CA 1
ATOM 5580 C C . LEU B 1 124 ? 3.496 -11.594 -12.117 1 82.69 124 LEU B C 1
ATOM 5582 O O . LEU B 1 124 ? 3.568 -12.805 -12.328 1 82.69 124 LEU B O 1
ATOM 5586 N N . ALA B 1 125 ? 3.182 -10.742 -13.07 1 81.69 125 ALA B N 1
ATOM 5587 C CA . ALA B 1 125 ? 2.762 -11.156 -14.406 1 81.69 125 ALA B CA 1
ATOM 5588 C C . ALA B 1 125 ? 3.961 -11.562 -15.258 1 81.69 125 ALA B C 1
ATOM 5590 O O . ALA B 1 125 ? 3.834 -12.375 -16.172 1 81.69 125 ALA B O 1
ATOM 5591 N N . VAL B 1 126 ? 5.117 -11.078 -14.969 1 88.75 126 VAL B N 1
ATOM 5592 C CA . VAL B 1 126 ? 6.285 -11.219 -15.828 1 88.75 126 VAL B CA 1
ATOM 5593 C C . VAL B 1 126 ? 6.672 -12.688 -15.945 1 88.75 126 VAL B C 1
ATOM 5595 O O . VAL B 1 126 ? 6.891 -13.195 -17.047 1 88.75 126 VAL B O 1
ATOM 5598 N N . PRO B 1 127 ? 6.789 -13.422 -14.852 1 89.06 127 PRO B N 1
ATOM 5599 C CA . PRO B 1 127 ? 7.121 -14.844 -15 1 89.06 127 PRO B CA 1
ATOM 5600 C C . PRO B 1 127 ? 6.113 -15.594 -15.859 1 89.06 127 PRO B C 1
ATOM 5602 O O . PRO B 1 127 ? 6.488 -16.516 -16.594 1 89.06 127 PRO B O 1
ATOM 5605 N N . PHE B 1 128 ? 4.91 -15.234 -15.812 1 82.38 128 PHE B N 1
ATOM 5606 C CA . PHE B 1 128 ? 3.883 -15.898 -16.609 1 82.38 128 PHE B CA 1
ATOM 5607 C C . PHE B 1 128 ? 4.051 -15.57 -18.094 1 82.38 128 PHE B C 1
ATOM 5609 O O . PHE B 1 128 ? 3.852 -16.438 -18.938 1 82.38 128 PHE B O 1
ATOM 5616 N N . ILE B 1 129 ? 4.367 -14.359 -18.328 1 85.06 129 ILE B N 1
ATOM 5617 C CA . ILE B 1 129 ? 4.594 -13.93 -19.703 1 85.06 129 ILE B CA 1
ATOM 5618 C C . ILE B 1 129 ? 5.797 -14.672 -20.281 1 85.06 129 ILE B C 1
ATOM 5620 O O . ILE B 1 129 ? 5.746 -15.156 -21.422 1 85.06 129 ILE B O 1
ATOM 5624 N N . LEU B 1 130 ? 6.809 -14.805 -19.516 1 89.06 130 LEU B N 1
ATOM 5625 C CA . LEU B 1 130 ? 8.008 -15.492 -19.969 1 89.06 130 LEU B CA 1
ATOM 5626 C C . LEU B 1 130 ? 7.75 -16.984 -20.156 1 89.06 130 LEU B C 1
ATOM 5628 O O . LEU B 1 130 ? 8.242 -17.578 -21.109 1 89.06 130 LEU B O 1
ATOM 5632 N N . ALA B 1 131 ? 7.047 -17.578 -19.266 1 86.88 131 ALA B N 1
ATOM 5633 C CA . ALA B 1 131 ? 6.672 -18.969 -19.406 1 86.88 131 ALA B CA 1
ATOM 5634 C C . ALA B 1 131 ? 5.871 -19.203 -20.688 1 86.88 131 ALA B C 1
ATOM 5636 O O . ALA B 1 131 ? 6.09 -20.188 -21.406 1 86.88 131 ALA B O 1
ATOM 5637 N N . ALA B 1 132 ? 4.977 -18.281 -20.953 1 83.38 132 ALA B N 1
ATOM 5638 C CA . ALA B 1 132 ? 4.164 -18.359 -22.156 1 83.38 132 ALA B CA 1
ATOM 5639 C C . ALA B 1 132 ? 5.027 -18.25 -23.422 1 83.38 132 ALA B C 1
ATOM 5641 O O . ALA B 1 132 ? 4.832 -18.984 -24.391 1 83.38 132 ALA B O 1
ATOM 5642 N N . LEU B 1 133 ? 5.945 -17.391 -23.375 1 85.94 133 LEU B N 1
ATOM 5643 C CA . LEU B 1 133 ? 6.852 -17.203 -24.5 1 85.94 133 LEU B CA 1
ATOM 5644 C C . LEU B 1 133 ? 7.688 -18.469 -24.734 1 85.94 133 LEU B C 1
ATOM 5646 O O . LEU B 1 133 ? 7.945 -18.828 -25.891 1 85.94 133 LEU B O 1
ATOM 5650 N N . ALA B 1 134 ? 8.102 -19.062 -23.672 1 87.19 134 ALA B N 1
ATOM 5651 C CA . ALA B 1 134 ? 8.883 -20.297 -23.781 1 87.19 134 ALA B CA 1
ATOM 5652 C C . ALA B 1 134 ? 8.039 -21.438 -24.344 1 87.19 134 ALA B C 1
ATOM 5654 O O . ALA B 1 134 ? 8.523 -22.266 -25.109 1 87.19 134 ALA B O 1
ATOM 5655 N N . ARG B 1 135 ? 6.852 -21.469 -23.984 1 83.75 135 ARG B N 1
ATOM 5656 C CA . ARG B 1 135 ? 5.961 -22.547 -24.406 1 83.75 135 ARG B CA 1
ATOM 5657 C C . ARG B 1 135 ? 5.609 -22.406 -25.891 1 83.75 135 ARG B C 1
ATOM 5659 O O . ARG B 1 135 ? 5.41 -23.406 -26.578 1 83.75 135 ARG B O 1
ATOM 5666 N N . ILE B 1 136 ? 5.512 -21.141 -26.359 1 83.25 136 ILE B N 1
ATOM 5667 C CA . ILE B 1 136 ? 5.156 -20.859 -27.734 1 83.25 136 ILE B CA 1
ATOM 5668 C C . ILE B 1 136 ? 6.336 -21.172 -28.656 1 83.25 136 ILE B C 1
ATOM 5670 O O . ILE B 1 136 ? 6.152 -21.719 -29.75 1 83.25 136 ILE B O 1
ATOM 5674 N N . ASN B 1 137 ? 7.484 -20.906 -28.156 1 83.19 137 ASN B N 1
ATOM 5675 C CA . ASN B 1 137 ? 8.664 -21.109 -28.984 1 83.19 137 ASN B CA 1
ATOM 5676 C C . ASN B 1 137 ? 9.336 -22.438 -28.703 1 83.19 137 ASN B C 1
ATOM 5678 O O . ASN B 1 137 ? 10.453 -22.484 -28.188 1 83.19 137 ASN B O 1
ATOM 5682 N N . THR B 1 138 ? 8.734 -23.438 -29.172 1 82.31 138 THR B N 1
ATOM 5683 C CA . THR B 1 138 ? 9.227 -24.781 -28.891 1 82.31 138 THR B CA 1
ATOM 5684 C C . THR B 1 138 ? 10.539 -25.047 -29.625 1 82.31 138 THR B C 1
ATOM 5686 O O . THR B 1 138 ? 11.242 -26 -29.328 1 82.31 138 THR B O 1
ATOM 5689 N N . THR B 1 139 ? 10.844 -24.188 -30.531 1 82.81 139 THR B N 1
ATOM 5690 C CA . THR B 1 139 ? 12.086 -24.375 -31.281 1 82.81 139 THR B CA 1
ATOM 5691 C C . THR B 1 139 ? 13.297 -24.094 -30.391 1 82.81 139 THR B C 1
ATOM 5693 O O . THR B 1 139 ? 14.391 -24.594 -30.641 1 82.81 139 THR B O 1
ATOM 5696 N N . ILE B 1 140 ? 13.016 -23.453 -29.359 1 82.81 140 ILE B N 1
ATOM 5697 C CA . ILE B 1 140 ? 14.117 -23.062 -28.5 1 82.81 140 ILE B CA 1
ATOM 5698 C C . ILE B 1 140 ? 14.492 -24.234 -27.578 1 82.81 140 ILE B C 1
ATOM 5700 O O . ILE B 1 140 ? 15.672 -24.578 -27.469 1 82.81 140 ILE B O 1
ATOM 5704 N N . ASP B 1 141 ? 13.547 -24.953 -26.938 1 81.5 141 ASP B N 1
ATOM 5705 C CA . ASP B 1 141 ? 13.867 -26.016 -25.969 1 81.5 141 ASP B CA 1
ATOM 5706 C C . ASP B 1 141 ? 13.406 -27.375 -26.484 1 81.5 141 ASP B C 1
ATOM 5708 O O . ASP B 1 141 ? 13.727 -28.406 -25.891 1 81.5 141 ASP B O 1
ATOM 5712 N N . GLY B 1 142 ? 12.812 -27.469 -27.594 1 79.5 142 GLY B N 1
ATOM 5713 C CA . GLY B 1 142 ? 12.328 -28.734 -28.141 1 79.5 142 GLY B CA 1
ATOM 5714 C C . GLY B 1 142 ? 11 -29.156 -27.562 1 79.5 142 GLY B C 1
ATOM 5715 O O . GLY B 1 142 ? 10.5 -30.25 -27.875 1 79.5 142 GLY B O 1
ATOM 5716 N N . GLY B 1 143 ? 10.398 -28.328 -26.688 1 77.44 143 GLY B N 1
ATOM 5717 C CA . GLY B 1 143 ? 9.055 -28.531 -26.156 1 77.44 143 GLY B CA 1
ATOM 5718 C C . GLY B 1 143 ? 9.016 -29.5 -24.984 1 77.44 143 GLY B C 1
ATOM 5719 O O . GLY B 1 143 ? 8 -29.609 -24.297 1 77.44 143 GLY B O 1
ATOM 5720 N N . GLN B 1 144 ? 10.023 -30.359 -24.672 1 79.81 144 GLN B N 1
ATOM 5721 C CA . GLN B 1 144 ? 9.969 -31.406 -23.656 1 79.81 144 GLN B CA 1
ATOM 5722 C C . GLN B 1 144 ? 10.938 -31.109 -22.516 1 79.81 144 GLN B C 1
ATOM 5724 O O . GLN B 1 144 ? 11.117 -31.922 -21.609 1 79.81 144 GLN B O 1
ATOM 5729 N N . GLY B 1 145 ? 11.477 -30.062 -22.422 1 87.88 145 GLY B N 1
ATOM 5730 C CA . GLY B 1 145 ? 12.492 -29.797 -21.406 1 87.88 145 GLY B CA 1
ATOM 5731 C C . GLY B 1 145 ? 13.891 -30.141 -21.875 1 87.88 145 GLY B C 1
ATOM 5732 O O . GLY B 1 145 ? 14.07 -30.781 -22.906 1 87.88 145 GLY B O 1
ATOM 5733 N N . ILE B 1 146 ? 14.852 -29.672 -21.109 1 93.25 146 ILE B N 1
ATOM 5734 C CA . ILE B 1 146 ? 16.25 -29.828 -21.531 1 93.25 146 ILE B CA 1
ATOM 5735 C C . ILE B 1 146 ? 17.062 -30.406 -20.375 1 93.25 146 ILE B C 1
ATOM 5737 O O . ILE B 1 146 ? 17 -29.906 -19.25 1 93.25 146 ILE B O 1
ATOM 5741 N N . ILE B 1 147 ? 17.766 -31.484 -20.625 1 93.06 147 ILE B N 1
ATOM 5742 C CA . ILE B 1 147 ? 18.672 -32.031 -19.641 1 93.06 147 ILE B CA 1
ATOM 5743 C C . ILE B 1 147 ? 19.938 -31.203 -19.578 1 93.06 147 ILE B C 1
ATOM 5745 O O . ILE B 1 147 ? 20.5 -30.828 -20.609 1 93.06 147 ILE B O 1
ATOM 5749 N N . VAL B 1 148 ? 20.344 -30.875 -18.406 1 93.69 148 VAL B N 1
ATOM 5750 C CA . VAL B 1 148 ? 21.578 -30.109 -18.188 1 93.69 148 VAL B CA 1
ATOM 5751 C C . VAL B 1 148 ? 22.672 -31.031 -17.688 1 93.69 148 VAL B C 1
ATOM 5753 O O . VAL B 1 148 ? 22.641 -31.484 -16.531 1 93.69 148 VAL B O 1
ATOM 5756 N N . SER B 1 149 ? 23.672 -31.25 -18.5 1 91.25 149 SER B N 1
ATOM 5757 C CA . SER B 1 149 ? 24.766 -32.156 -18.156 1 91.25 149 SER B CA 1
ATOM 5758 C C . SER B 1 149 ? 25.766 -31.484 -17.219 1 91.25 149 SER B C 1
ATOM 5760 O O . SER B 1 149 ? 25.672 -30.297 -16.953 1 91.25 149 SER B O 1
ATOM 5762 N N . VAL B 1 150 ? 26.625 -32.25 -16.656 1 90.88 150 VAL B N 1
ATOM 5763 C CA . VAL B 1 150 ? 27.656 -31.781 -15.742 1 90.88 150 VAL B CA 1
ATOM 5764 C C . VAL B 1 150 ? 28.734 -31.062 -16.531 1 90.88 150 VAL B C 1
ATOM 5766 O O . VAL B 1 150 ? 29.312 -31.609 -17.469 1 90.88 150 VAL B O 1
ATOM 5769 N N . PRO B 1 151 ? 28.906 -29.812 -16.203 1 92 151 PRO B N 1
ATOM 5770 C CA . PRO B 1 151 ? 29.953 -29.062 -16.906 1 92 151 PRO B CA 1
ATOM 5771 C C . PRO B 1 151 ? 31.359 -29.516 -16.531 1 92 151 PRO B C 1
ATOM 5773 O O . PRO B 1 151 ? 31.547 -30.219 -15.531 1 92 151 PRO B O 1
ATOM 5776 N N . ASP B 1 152 ? 32.312 -29.109 -17.359 1 89.06 152 ASP B N 1
ATOM 5777 C CA . ASP B 1 152 ? 33.688 -29.344 -17.016 1 89.06 152 ASP B CA 1
ATOM 5778 C C . ASP B 1 152 ? 34.125 -28.484 -15.828 1 89.06 152 ASP B C 1
ATOM 5780 O O . ASP B 1 152 ? 33.781 -27.297 -15.758 1 89.06 152 ASP B O 1
ATOM 5784 N N . PHE B 1 153 ? 34.688 -29.156 -14.773 1 88.12 153 PHE B N 1
ATOM 5785 C CA . PHE B 1 153 ? 35.188 -28.406 -13.633 1 88.12 153 PHE B CA 1
ATOM 5786 C C . PHE B 1 153 ? 36.562 -28.891 -13.211 1 88.12 153 PHE B C 1
ATOM 5788 O O . PHE B 1 153 ? 37 -30 -13.586 1 88.12 153 PHE B O 1
ATOM 5795 N N . PRO B 1 154 ? 37.312 -28.094 -12.57 1 84.06 154 PRO B N 1
ATOM 5796 C CA . PRO B 1 154 ? 38.688 -28.438 -12.25 1 84.06 154 PRO B CA 1
ATOM 5797 C C . PRO B 1 154 ? 38.812 -29.719 -11.43 1 84.06 154 PRO B C 1
ATOM 5799 O O . PRO B 1 154 ? 38 -29.969 -10.547 1 84.06 154 PRO B O 1
ATOM 5802 N N . ALA B 1 155 ? 39.75 -30.609 -11.695 1 79.75 155 ALA B N 1
ATOM 5803 C CA . ALA B 1 155 ? 39.969 -31.922 -11.094 1 79.75 155 ALA B CA 1
ATOM 5804 C C . ALA B 1 155 ? 40.25 -31.781 -9.594 1 79.75 155 ALA B C 1
ATOM 5806 O O . ALA B 1 155 ? 39.969 -32.688 -8.82 1 79.75 155 ALA B O 1
ATOM 5807 N N . GLY B 1 156 ? 40.656 -30.672 -9.125 1 77.06 156 GLY B N 1
ATOM 5808 C CA . GLY B 1 156 ? 41 -30.516 -7.727 1 77.06 156 GLY B CA 1
ATOM 5809 C C . GLY B 1 156 ? 39.781 -30.391 -6.82 1 77.06 156 GLY B C 1
ATOM 5810 O O . GLY B 1 156 ? 39.906 -30.547 -5.602 1 77.06 156 GLY B O 1
ATOM 5811 N N . ILE B 1 157 ? 38.625 -30.25 -7.316 1 80.81 157 ILE B N 1
ATOM 5812 C CA . ILE B 1 157 ? 37.469 -29.938 -6.496 1 80.81 157 ILE B CA 1
ATOM 5813 C C . ILE B 1 157 ? 36.75 -31.219 -6.129 1 80.81 157 ILE B C 1
ATOM 5815 O O . ILE B 1 157 ? 36.031 -31.281 -5.113 1 80.81 157 ILE B O 1
ATOM 5819 N N . GLY B 1 158 ? 37.188 -32.406 -6.664 1 79.38 158 GLY B N 1
ATOM 5820 C CA . GLY B 1 158 ? 36.594 -33.656 -6.254 1 79.38 158 GLY B CA 1
ATOM 5821 C C . GLY B 1 158 ? 35.375 -34.031 -7.09 1 79.38 158 GLY B C 1
ATOM 5822 O O . GLY B 1 158 ? 35.469 -34.125 -8.312 1 79.38 158 GLY B O 1
ATOM 5823 N N . LEU B 1 159 ? 34.094 -34.094 -6.316 1 86.81 159 LEU B N 1
ATOM 5824 C CA . LEU B 1 159 ? 32.875 -34.531 -6.961 1 86.81 159 LEU B CA 1
ATOM 5825 C C . LEU B 1 159 ? 32.094 -33.312 -7.504 1 86.81 159 LEU B C 1
ATOM 5827 O O . LEU B 1 159 ? 32.406 -32.188 -7.184 1 86.81 159 LEU B O 1
ATOM 5831 N N . PHE B 1 160 ? 31.109 -33.594 -8.328 1 90.5 160 PHE B N 1
ATOM 5832 C CA . PHE B 1 160 ? 30.25 -32.562 -8.906 1 90.5 160 PHE B CA 1
ATOM 5833 C C . PHE B 1 160 ? 29.547 -31.766 -7.816 1 90.5 160 PHE B C 1
ATOM 5835 O O . PHE B 1 160 ? 29.375 -30.547 -7.941 1 90.5 160 PHE B O 1
ATOM 5842 N N . GLN B 1 161 ? 29.203 -32.5 -6.738 1 90.75 161 GLN B N 1
ATOM 5843 C CA . GLN B 1 161 ? 28.5 -31.844 -5.645 1 90.75 161 GLN B CA 1
ATOM 5844 C C . GLN B 1 161 ? 29.391 -30.812 -4.945 1 90.75 161 GLN B C 1
ATOM 5846 O O . GLN B 1 161 ? 28.906 -29.797 -4.461 1 90.75 161 GLN B O 1
ATOM 5851 N N . ASP B 1 162 ? 30.672 -31.109 -4.926 1 89.5 162 ASP B N 1
ATOM 5852 C CA . ASP B 1 162 ? 31.625 -30.156 -4.363 1 89.5 162 ASP B CA 1
ATOM 5853 C C . ASP B 1 162 ? 31.719 -28.906 -5.23 1 89.5 162 ASP B C 1
ATOM 5855 O O . ASP B 1 162 ? 31.781 -27.797 -4.711 1 89.5 162 ASP B O 1
ATOM 5859 N N . PHE B 1 163 ? 31.75 -29.156 -6.477 1 91.88 163 PHE B N 1
ATOM 5860 C CA . PHE B 1 163 ? 31.812 -28.031 -7.41 1 91.88 163 PHE B CA 1
ATOM 5861 C C . PHE B 1 163 ? 30.547 -27.172 -7.305 1 91.88 163 PHE B C 1
ATOM 5863 O O . PHE B 1 163 ? 30.641 -25.953 -7.223 1 91.88 163 PHE B O 1
ATOM 5870 N N . LEU B 1 164 ? 29.422 -27.828 -7.332 1 94.12 164 LEU B N 1
ATOM 5871 C CA . LEU B 1 164 ? 28.156 -27.109 -7.242 1 94.12 164 LEU B CA 1
ATOM 5872 C C . LEU B 1 164 ? 28.078 -26.297 -5.961 1 94.12 164 LEU B C 1
ATOM 5874 O O . LEU B 1 164 ? 27.594 -25.156 -5.973 1 94.12 164 LEU B O 1
ATOM 5878 N N . TYR B 1 165 ? 28.531 -26.828 -4.891 1 93.94 165 TYR B N 1
ATOM 5879 C CA . TYR B 1 165 ? 28.531 -26.141 -3.604 1 93.94 165 TYR B CA 1
ATOM 5880 C C . TYR B 1 165 ? 29.453 -24.922 -3.645 1 93.94 165 TYR B C 1
ATOM 5882 O O . TYR B 1 165 ? 29.062 -23.828 -3.199 1 93.94 165 TYR B O 1
ATOM 5890 N N . LEU B 1 166 ? 30.609 -25.078 -4.199 1 92.94 166 LEU B N 1
ATOM 5891 C CA . LEU B 1 166 ? 31.594 -24 -4.223 1 92.94 166 LEU B CA 1
ATOM 5892 C C . LEU B 1 166 ? 31.125 -22.844 -5.109 1 92.94 166 LEU B C 1
ATOM 5894 O O . LEU B 1 166 ? 31.297 -21.672 -4.762 1 92.94 166 LEU B O 1
ATOM 5898 N N . ILE B 1 167 ? 30.547 -23.156 -6.258 1 94.5 167 ILE B N 1
ATOM 5899 C CA . ILE B 1 167 ? 30.062 -22.094 -7.141 1 94.5 167 ILE B CA 1
ATOM 5900 C C . ILE B 1 167 ? 28.859 -21.406 -6.504 1 94.5 167 ILE B C 1
ATOM 5902 O O . ILE B 1 167 ? 28.688 -20.188 -6.637 1 94.5 167 ILE B O 1
ATOM 5906 N N . SER B 1 168 ? 27.969 -22.172 -5.879 1 96.62 168 SER B N 1
ATOM 5907 C CA . SER B 1 168 ? 26.828 -21.578 -5.172 1 96.62 168 SER B CA 1
ATOM 5908 C C . SER B 1 168 ? 27.312 -20.656 -4.047 1 96.62 168 SER B C 1
ATOM 5910 O O . SER B 1 168 ? 26.703 -19.625 -3.789 1 96.62 168 SER B O 1
ATOM 5912 N N . LEU B 1 169 ? 28.344 -21.109 -3.344 1 95.19 169 LEU B N 1
ATOM 5913 C CA . LEU B 1 169 ? 28.922 -20.297 -2.273 1 95.19 169 LEU B CA 1
ATOM 5914 C C . LEU B 1 169 ? 29.484 -19 -2.82 1 95.19 169 LEU B C 1
ATOM 5916 O O . LEU B 1 169 ? 29.328 -17.938 -2.205 1 95.19 169 LEU B O 1
ATOM 5920 N N . LEU B 1 170 ? 30.094 -19.094 -3.934 1 94.81 170 LEU B N 1
ATOM 5921 C CA . LEU B 1 170 ? 30.656 -17.906 -4.57 1 94.81 170 LEU B CA 1
ATOM 5922 C C . LEU B 1 170 ? 29.547 -16.922 -4.953 1 94.81 170 LEU B C 1
ATOM 5924 O O . LEU B 1 170 ? 29.672 -15.727 -4.707 1 94.81 170 LEU B O 1
ATOM 5928 N N . VAL B 1 171 ? 28.5 -17.438 -5.539 1 96.75 171 VAL B N 1
ATOM 5929 C CA . VAL B 1 171 ? 27.406 -16.594 -5.988 1 96.75 171 VAL B CA 1
ATOM 5930 C C . VAL B 1 171 ? 26.688 -16 -4.785 1 96.75 171 VAL B C 1
ATOM 5932 O O . VAL B 1 171 ? 26.359 -14.812 -4.773 1 96.75 171 VAL B O 1
ATOM 5935 N N . ALA B 1 172 ? 26.391 -16.812 -3.787 1 96.88 172 ALA B N 1
ATOM 5936 C CA . ALA B 1 172 ? 25.734 -16.328 -2.572 1 96.88 172 ALA B CA 1
ATOM 5937 C C . ALA B 1 172 ? 26.594 -15.305 -1.847 1 96.88 172 ALA B C 1
ATOM 5939 O O . ALA B 1 172 ? 26.094 -14.289 -1.362 1 96.88 172 ALA B O 1
ATOM 5940 N N . GLY B 1 173 ? 27.875 -15.648 -1.719 1 94.56 173 GLY B N 1
ATOM 5941 C CA . GLY B 1 173 ? 28.797 -14.703 -1.105 1 94.56 173 GLY B CA 1
ATOM 5942 C C . GLY B 1 173 ? 28.859 -13.375 -1.832 1 94.56 173 GLY B C 1
ATOM 5943 O O . GLY B 1 173 ? 28.891 -12.32 -1.199 1 94.56 173 GLY B O 1
ATOM 5944 N N . ALA B 1 174 ? 28.891 -13.43 -3.143 1 95.25 174 ALA B N 1
ATOM 5945 C CA . ALA B 1 174 ? 28.891 -12.203 -3.943 1 95.25 174 ALA B CA 1
ATOM 5946 C C . ALA B 1 174 ? 27.594 -11.414 -3.746 1 95.25 174 ALA B C 1
ATOM 5948 O O . ALA B 1 174 ? 27.625 -10.188 -3.676 1 95.25 174 ALA B O 1
ATOM 5949 N N . ALA B 1 175 ? 26.5 -12.148 -3.717 1 96.5 175 ALA B N 1
ATOM 5950 C CA . ALA B 1 175 ? 25.203 -11.5 -3.506 1 96.5 175 ALA B CA 1
ATOM 5951 C C . ALA B 1 175 ? 25.172 -10.75 -2.174 1 96.5 175 ALA B C 1
ATOM 5953 O O . ALA B 1 175 ? 24.766 -9.594 -2.115 1 96.5 175 ALA B O 1
ATOM 5954 N N . VAL B 1 176 ? 25.625 -11.398 -1.112 1 94.69 176 VAL B N 1
ATOM 5955 C CA . VAL B 1 176 ? 25.641 -10.797 0.217 1 94.69 176 VAL B CA 1
ATOM 5956 C C . VAL B 1 176 ? 26.609 -9.625 0.243 1 94.69 176 VAL B C 1
ATOM 5958 O O . VAL B 1 176 ? 26.344 -8.594 0.865 1 94.69 176 VAL B O 1
ATOM 5961 N N . ALA B 1 177 ? 27.719 -9.773 -0.429 1 92.81 177 ALA B N 1
ATOM 5962 C CA . ALA B 1 177 ? 28.703 -8.703 -0.51 1 92.81 177 ALA B CA 1
ATOM 5963 C C . ALA B 1 177 ? 28.125 -7.477 -1.212 1 92.81 177 ALA B C 1
ATOM 5965 O O . ALA B 1 177 ? 28.312 -6.344 -0.762 1 92.81 177 ALA B O 1
ATOM 5966 N N . VAL B 1 178 ? 27.438 -7.75 -2.279 1 94.44 178 VAL B N 1
ATOM 5967 C CA . VAL B 1 178 ? 26.812 -6.656 -3.02 1 94.44 178 VAL B CA 1
ATOM 5968 C C . VAL B 1 178 ? 25.781 -5.965 -2.145 1 94.44 178 VAL B C 1
ATOM 5970 O O . VAL B 1 178 ? 25.703 -4.734 -2.096 1 94.44 178 VAL B O 1
ATOM 5973 N N . ALA B 1 179 ? 24.969 -6.734 -1.486 1 93.94 179 ALA B N 1
ATOM 5974 C CA . ALA B 1 179 ? 23.969 -6.176 -0.594 1 93.94 179 ALA B CA 1
ATOM 5975 C C . ALA B 1 179 ? 24.609 -5.34 0.508 1 93.94 179 ALA B C 1
ATOM 5977 O O . ALA B 1 179 ? 24.109 -4.258 0.845 1 93.94 179 ALA B O 1
ATOM 5978 N N . PHE B 1 180 ? 25.719 -5.805 1.013 1 89.75 180 PHE B N 1
ATOM 5979 C CA . PHE B 1 180 ? 26.453 -5.133 2.076 1 89.75 180 PHE B CA 1
ATOM 5980 C C . PHE B 1 180 ? 27.016 -3.811 1.584 1 89.75 180 PHE B C 1
ATOM 5982 O O . PHE B 1 180 ? 26.875 -2.777 2.242 1 89.75 180 PHE B O 1
ATOM 5989 N N . VAL B 1 181 ? 27.641 -3.883 0.457 1 90.19 181 VAL B N 1
ATOM 5990 C CA . VAL B 1 181 ? 28.281 -2.693 -0.097 1 90.19 181 VAL B CA 1
ATOM 5991 C C . VAL B 1 181 ? 27.219 -1.675 -0.493 1 90.19 181 VAL B C 1
ATOM 5993 O O . VAL B 1 181 ? 27.359 -0.479 -0.226 1 90.19 181 VAL B O 1
ATOM 5996 N N . MET B 1 182 ? 26.172 -2.09 -1.05 1 91.06 182 MET B N 1
ATOM 5997 C CA . MET B 1 182 ? 25.094 -1.197 -1.501 1 91.06 182 MET B CA 1
ATOM 5998 C C . MET B 1 182 ? 24.469 -0.474 -0.32 1 91.06 182 MET B C 1
ATOM 6000 O O . MET B 1 182 ? 24.109 0.704 -0.422 1 91.06 182 MET B O 1
ATOM 6004 N N . ARG B 1 183 ? 24.297 -1.111 0.743 1 87.38 183 ARG B N 1
ATOM 6005 C CA . ARG B 1 183 ? 23.672 -0.513 1.917 1 87.38 183 ARG B CA 1
ATOM 6006 C C . ARG B 1 183 ? 24.547 0.598 2.496 1 87.38 183 ARG B C 1
ATOM 6008 O O . ARG B 1 183 ? 24.031 1.53 3.121 1 87.38 183 ARG B O 1
ATOM 6015 N N . ARG B 1 184 ? 25.797 0.54 2.191 1 85.06 184 ARG B N 1
ATOM 6016 C CA . ARG B 1 184 ? 26.734 1.483 2.797 1 85.06 184 ARG B CA 1
ATOM 6017 C C . ARG B 1 184 ? 27.109 2.592 1.818 1 85.06 184 ARG B C 1
ATOM 6019 O O . ARG B 1 184 ? 27.828 3.523 2.174 1 85.06 184 ARG B O 1
ATOM 6026 N N . THR B 1 185 ? 26.625 2.467 0.716 1 90 185 THR B N 1
ATOM 6027 C CA . THR B 1 185 ? 26.922 3.469 -0.305 1 90 185 THR B CA 1
ATOM 6028 C C . THR B 1 185 ? 25.719 4.387 -0.518 1 90 185 THR B C 1
ATOM 6030 O O . THR B 1 185 ? 24.719 4.27 0.184 1 90 185 THR B O 1
ATOM 6033 N N . ARG B 1 186 ? 25.875 5.246 -1.482 1 91.5 186 ARG B N 1
ATOM 6034 C CA . ARG B 1 186 ? 24.828 6.219 -1.808 1 91.5 186 ARG B CA 1
ATOM 6035 C C . ARG B 1 186 ? 23.547 5.523 -2.262 1 91.5 186 ARG B C 1
ATOM 6037 O O . ARG B 1 186 ? 22.453 6.008 -1.999 1 91.5 186 ARG B O 1
ATOM 6044 N N . ILE B 1 187 ? 23.703 4.367 -2.816 1 93.44 187 ILE B N 1
ATOM 6045 C CA . ILE B 1 187 ? 22.547 3.646 -3.326 1 93.44 187 ILE B CA 1
ATOM 6046 C C . ILE B 1 187 ? 21.672 3.189 -2.162 1 93.44 187 ILE B C 1
ATOM 6048 O O . ILE B 1 187 ? 20.438 3.357 -2.191 1 93.44 187 ILE B O 1
ATOM 6052 N N . GLY B 1 188 ? 22.281 2.672 -1.187 1 92.62 188 GLY B N 1
ATOM 6053 C CA . GLY B 1 188 ? 21.547 2.221 -0.02 1 92.62 188 GLY B CA 1
ATOM 6054 C C . GLY B 1 188 ? 20.812 3.342 0.69 1 92.62 188 GLY B C 1
ATOM 6055 O O . GLY B 1 188 ? 19.656 3.18 1.086 1 92.62 188 GLY B O 1
ATOM 6056 N N . TRP B 1 189 ? 21.453 4.434 0.766 1 93.19 189 TRP B N 1
ATOM 6057 C CA . TRP B 1 189 ? 20.859 5.594 1.42 1 93.19 189 TRP B CA 1
ATOM 6058 C C . TRP B 1 189 ? 19.703 6.16 0.586 1 93.19 189 TRP B C 1
ATOM 6060 O O . TRP B 1 189 ? 18.656 6.52 1.125 1 93.19 189 TRP B O 1
ATOM 6070 N N . ALA B 1 190 ? 19.938 6.172 -0.617 1 95.56 190 ALA B N 1
ATOM 6071 C CA . ALA B 1 190 ? 18.891 6.641 -1.517 1 95.56 190 ALA B CA 1
ATOM 6072 C C . ALA B 1 190 ? 17.656 5.75 -1.436 1 95.56 190 ALA B C 1
ATOM 6074 O O . ALA B 1 190 ? 16.531 6.242 -1.378 1 95.56 190 ALA B O 1
ATOM 6075 N N . LEU B 1 191 ? 17.891 4.477 -1.387 1 94.62 191 LEU B N 1
ATOM 6076 C CA . LEU B 1 191 ? 16.781 3.533 -1.349 1 94.62 191 LEU B CA 1
ATOM 6077 C C . LEU B 1 191 ? 16.047 3.607 -0.013 1 94.62 191 LEU B C 1
ATOM 6079 O O . LEU B 1 191 ? 14.828 3.48 0.037 1 94.62 191 LEU B O 1
ATOM 6083 N N . SER B 1 192 ? 16.75 3.803 1.025 1 93.19 192 SER B N 1
ATOM 6084 C CA . SER B 1 192 ? 16.125 3.977 2.33 1 93.19 192 SER B CA 1
ATOM 6085 C C . SER B 1 192 ? 15.242 5.227 2.357 1 93.19 192 SER B C 1
ATOM 6087 O O . SER B 1 192 ? 14.172 5.227 2.971 1 93.19 192 SER B O 1
ATOM 6089 N N . ALA B 1 193 ? 15.773 6.25 1.746 1 95 193 ALA B N 1
ATOM 6090 C CA . ALA B 1 193 ? 14.992 7.484 1.659 1 95 193 ALA B CA 1
ATOM 6091 C C . ALA B 1 193 ? 13.727 7.273 0.841 1 95 193 ALA B C 1
ATOM 6093 O O . ALA B 1 193 ? 12.664 7.801 1.183 1 95 193 ALA B O 1
ATOM 6094 N N . VAL B 1 194 ? 13.867 6.508 -0.205 1 93.19 194 VAL B N 1
ATOM 6095 C CA . VAL B 1 194 ? 12.719 6.184 -1.039 1 93.19 194 VAL B CA 1
ATOM 6096 C C . VAL B 1 194 ? 11.695 5.395 -0.224 1 93.19 194 VAL B C 1
ATOM 6098 O O . VAL B 1 194 ? 10.492 5.629 -0.336 1 93.19 194 VAL B O 1
ATOM 6101 N N . HIS B 1 195 ? 12.156 4.496 0.549 1 91.81 195 HIS B N 1
ATOM 6102 C CA . HIS B 1 195 ? 11.305 3.678 1.404 1 91.81 195 HIS B CA 1
ATOM 6103 C C . HIS B 1 195 ? 10.5 4.543 2.369 1 91.81 195 HIS B C 1
ATOM 6105 O O . HIS B 1 195 ? 9.305 4.316 2.557 1 91.81 195 HIS B O 1
ATOM 6111 N N . ASP B 1 196 ? 11.156 5.516 2.896 1 91.62 196 ASP B N 1
ATOM 6112 C CA . ASP B 1 196 ? 10.523 6.324 3.936 1 91.62 196 ASP B CA 1
ATOM 6113 C C . ASP B 1 196 ? 9.633 7.402 3.324 1 91.62 196 ASP B C 1
ATOM 6115 O O . ASP B 1 196 ? 8.492 7.586 3.754 1 91.62 196 ASP B O 1
ATOM 6119 N N . ALA B 1 197 ? 10.141 8.117 2.406 1 93.5 197 ALA B N 1
ATOM 6120 C CA . ALA B 1 197 ? 9.414 9.203 1.762 1 93.5 197 ALA B CA 1
ATOM 6121 C C . ALA B 1 197 ? 10.016 9.523 0.393 1 93.5 197 ALA B C 1
ATOM 6123 O O . ALA B 1 197 ? 10.898 10.383 0.277 1 93.5 197 ALA B O 1
ATOM 6124 N N . GLU B 1 198 ? 9.414 8.977 -0.591 1 91.69 198 GLU B N 1
ATOM 6125 C CA . GLU B 1 198 ? 9.992 9.07 -1.928 1 91.69 198 GLU B CA 1
ATOM 6126 C C . GLU B 1 198 ? 9.922 10.492 -2.469 1 91.69 198 GLU B C 1
ATOM 6128 O O . GLU B 1 198 ? 10.883 10.984 -3.057 1 91.69 198 GLU B O 1
ATOM 6133 N N . ASP B 1 199 ? 8.859 11.195 -2.215 1 90.69 199 ASP B N 1
ATOM 6134 C CA . ASP B 1 199 ? 8.695 12.547 -2.729 1 90.69 199 ASP B CA 1
ATOM 6135 C C . ASP B 1 199 ? 9.688 13.508 -2.078 1 90.69 199 ASP B C 1
ATOM 6137 O O . ASP B 1 199 ? 10.219 14.406 -2.74 1 90.69 199 ASP B O 1
ATOM 6141 N N . VAL B 1 200 ? 9.922 13.305 -0.79 1 93.56 200 VAL B N 1
ATOM 6142 C CA . VAL B 1 200 ? 10.875 14.133 -0.061 1 93.56 200 VAL B CA 1
ATOM 6143 C C . VAL B 1 200 ? 12.289 13.867 -0.57 1 93.56 200 VAL B C 1
ATOM 6145 O O . VAL B 1 200 ? 13.07 14.805 -0.751 1 93.56 200 VAL B O 1
ATOM 6148 N N . ALA B 1 201 ? 12.516 12.617 -0.795 1 94.94 201 ALA B N 1
ATOM 6149 C CA . ALA B 1 201 ? 13.828 12.25 -1.313 1 94.94 201 ALA B CA 1
ATOM 6150 C C . ALA B 1 201 ? 14.102 12.938 -2.65 1 94.94 201 ALA B C 1
ATOM 6152 O O . ALA B 1 201 ? 15.195 13.461 -2.875 1 94.94 201 ALA B O 1
ATOM 6153 N N . GLU B 1 202 ? 13.18 12.93 -3.477 1 93.06 202 GLU B N 1
ATOM 6154 C CA . GLU B 1 202 ? 13.336 13.57 -4.781 1 93.06 202 GLU B CA 1
ATOM 6155 C C . GLU B 1 202 ? 13.539 15.07 -4.641 1 93.06 202 GLU B C 1
ATOM 6157 O O . GLU B 1 202 ? 14.336 15.664 -5.375 1 93.06 202 GLU B O 1
ATOM 6162 N N . GLY B 1 203 ? 12.859 15.648 -3.75 1 93.06 203 GLY B N 1
ATOM 6163 C CA . GLY B 1 203 ? 12.992 17.078 -3.508 1 93.06 203 GLY B CA 1
ATOM 6164 C C . GLY B 1 203 ? 14.352 17.469 -2.947 1 93.06 203 GLY B C 1
ATOM 6165 O O . GLY B 1 203 ? 14.773 18.609 -3.066 1 93.06 203 GLY B O 1
ATOM 6166 N N . LEU B 1 204 ? 15.016 16.469 -2.387 1 93.25 204 LEU B N 1
ATOM 6167 C CA . LEU B 1 204 ? 16.328 16.734 -1.806 1 93.25 204 LEU B CA 1
ATOM 6168 C C . LEU B 1 204 ? 17.438 16.484 -2.828 1 93.25 204 LEU B C 1
ATOM 6170 O O . LEU B 1 204 ? 18.609 16.703 -2.539 1 93.25 204 LEU B O 1
ATOM 6174 N N . GLY B 1 205 ? 17.016 15.977 -3.971 1 93.62 205 GLY B N 1
ATOM 6175 C CA . GLY B 1 205 ? 18 15.812 -5.031 1 93.62 205 GLY B CA 1
ATOM 6176 C C . GLY B 1 205 ? 18.266 14.359 -5.387 1 93.62 205 GLY B C 1
ATOM 6177 O O . GLY B 1 205 ? 19.094 14.055 -6.238 1 93.62 205 GLY B O 1
ATOM 6178 N N . VAL B 1 206 ? 17.594 13.484 -4.809 1 94.5 206 VAL B N 1
ATOM 6179 C CA . VAL B 1 206 ? 17.781 12.07 -5.086 1 94.5 206 VAL B CA 1
ATOM 6180 C C . VAL B 1 206 ? 17.062 11.688 -6.379 1 94.5 206 VAL B C 1
ATOM 6182 O O . VAL B 1 206 ? 15.844 11.844 -6.48 1 94.5 206 VAL B O 1
ATOM 6185 N N . ALA B 1 207 ? 17.797 11.266 -7.312 1 94.81 207 ALA B N 1
ATOM 6186 C CA . ALA B 1 207 ? 17.188 10.742 -8.523 1 94.81 207 ALA B CA 1
ATOM 6187 C C . ALA B 1 207 ? 16.594 9.352 -8.281 1 94.81 207 ALA B C 1
ATOM 6189 O O . ALA B 1 207 ? 17.203 8.344 -8.641 1 94.81 207 ALA B O 1
ATOM 6190 N N . THR B 1 208 ? 15.453 9.312 -7.773 1 93.25 208 THR B N 1
ATOM 6191 C CA . THR B 1 208 ? 14.852 8.078 -7.281 1 93.25 208 THR B CA 1
ATOM 6192 C C . THR B 1 208 ? 14.734 7.051 -8.398 1 93.25 208 THR B C 1
ATOM 6194 O O . THR B 1 208 ? 14.961 5.859 -8.18 1 93.25 208 THR B O 1
ATOM 6197 N N . PHE B 1 209 ? 14.453 7.473 -9.656 1 92.88 209 PHE B N 1
ATOM 6198 C CA . PHE B 1 209 ? 14.328 6.57 -10.797 1 92.88 209 PHE B CA 1
ATOM 6199 C C . PHE B 1 209 ? 15.617 5.793 -11.023 1 92.88 209 PHE B C 1
ATOM 6201 O O . PHE B 1 209 ? 15.594 4.57 -11.148 1 92.88 209 PHE B O 1
ATOM 6208 N N . ARG B 1 210 ? 16.641 6.453 -11.055 1 94.62 210 ARG B N 1
ATOM 6209 C CA . ARG B 1 210 ? 17.938 5.844 -11.352 1 94.62 210 ARG B CA 1
ATOM 6210 C C . ARG B 1 210 ? 18.344 4.863 -10.258 1 94.62 210 ARG B C 1
ATOM 6212 O O . ARG B 1 210 ? 18.844 3.773 -10.547 1 94.62 210 ARG B O 1
ATOM 6219 N N . TYR B 1 211 ? 18.188 5.25 -9.055 1 95.5 211 TYR B N 1
ATOM 6220 C CA . TYR B 1 211 ? 18.609 4.398 -7.949 1 95.5 211 TYR B CA 1
ATOM 6221 C C . TYR B 1 211 ? 17.734 3.164 -7.836 1 95.5 211 TYR B C 1
ATOM 6223 O O . TYR B 1 211 ? 18.219 2.064 -7.566 1 95.5 211 TYR B O 1
ATOM 6231 N N . LYS B 1 212 ? 16.422 3.291 -8.031 1 94.31 212 LYS B N 1
ATOM 6232 C CA . LYS B 1 212 ? 15.539 2.131 -8.047 1 94.31 212 LYS B CA 1
ATOM 6233 C C . LYS B 1 212 ? 15.883 1.192 -9.195 1 94.31 212 LYS B C 1
ATOM 6235 O O . LYS B 1 212 ? 15.875 -0.029 -9.031 1 94.31 212 LYS B O 1
ATOM 6240 N N . LEU B 1 213 ? 16.219 1.833 -10.305 1 95.5 213 LEU B N 1
ATOM 6241 C CA . LEU B 1 213 ? 16.578 1.037 -11.477 1 95.5 213 LEU B CA 1
ATOM 6242 C C . LEU B 1 213 ? 17.875 0.272 -11.242 1 95.5 213 LEU B C 1
ATOM 6244 O O . LEU B 1 213 ? 17.969 -0.905 -11.594 1 95.5 213 LEU B O 1
ATOM 6248 N N . ARG B 1 214 ? 18.828 0.915 -10.695 1 96.12 214 ARG B N 1
ATOM 6249 C CA . ARG B 1 214 ? 20.094 0.254 -10.398 1 96.12 214 ARG B CA 1
ATOM 6250 C C . ARG B 1 214 ? 19.891 -0.902 -9.43 1 96.12 214 ARG B C 1
ATOM 6252 O O . ARG B 1 214 ? 20.5 -1.963 -9.578 1 96.12 214 ARG B O 1
ATOM 6259 N N . ALA B 1 215 ? 19.094 -0.662 -8.453 1 96.25 215 ALA B N 1
ATOM 6260 C CA . ALA B 1 215 ? 18.812 -1.716 -7.484 1 96.25 215 ALA B CA 1
ATOM 6261 C C . ALA B 1 215 ? 18.094 -2.891 -8.141 1 96.25 215 ALA B C 1
ATOM 6263 O O . ALA B 1 215 ? 18.391 -4.051 -7.855 1 96.25 215 ALA B O 1
ATOM 6264 N N . LEU B 1 216 ? 17.172 -2.564 -9.039 1 96.38 216 LEU B N 1
ATOM 6265 C CA . LEU B 1 216 ? 16.438 -3.613 -9.727 1 96.38 216 LEU B CA 1
ATOM 6266 C C . LEU B 1 216 ? 17.344 -4.43 -10.633 1 96.38 216 LEU B C 1
ATOM 6268 O O . LEU B 1 216 ? 17.234 -5.656 -10.695 1 96.38 216 LEU B O 1
ATOM 6272 N N . VAL B 1 217 ? 18.203 -3.783 -11.281 1 97.75 217 VAL B N 1
ATOM 6273 C CA . VAL B 1 217 ? 19.125 -4.461 -12.172 1 97.75 217 VAL B CA 1
ATOM 6274 C C . VAL B 1 217 ? 20.062 -5.355 -11.359 1 97.75 217 VAL B C 1
ATOM 6276 O O . VAL B 1 217 ? 20.312 -6.508 -11.734 1 97.75 217 VAL B O 1
ATOM 6279 N N . ALA B 1 218 ? 20.562 -4.832 -10.281 1 97.44 218 ALA B N 1
ATOM 6280 C CA . ALA B 1 218 ? 21.406 -5.645 -9.414 1 97.44 218 ALA B CA 1
ATOM 6281 C C . ALA B 1 218 ? 20.656 -6.871 -8.906 1 97.44 218 ALA B C 1
ATOM 6283 O O . ALA B 1 218 ? 21.219 -7.977 -8.883 1 97.44 218 ALA B O 1
ATOM 6284 N N . SER B 1 219 ? 19.469 -6.645 -8.492 1 97.19 219 SER B N 1
ATOM 6285 C CA . SER B 1 219 ? 18.609 -7.738 -8.031 1 97.19 219 SER B CA 1
ATOM 6286 C C . SER B 1 219 ? 18.422 -8.789 -9.117 1 97.19 219 SER B C 1
ATOM 6288 O O . SER B 1 219 ? 18.578 -9.984 -8.875 1 97.19 219 SER B O 1
ATOM 6290 N N . ALA B 1 220 ? 18.156 -8.32 -10.312 1 98.06 220 ALA B N 1
ATOM 6291 C CA . ALA B 1 220 ? 17.875 -9.211 -11.438 1 98.06 220 ALA B CA 1
ATOM 6292 C C . ALA B 1 220 ? 19.109 -10 -11.836 1 98.06 220 ALA B C 1
ATOM 6294 O O . ALA B 1 220 ? 19.031 -11.195 -12.117 1 98.06 220 ALA B O 1
ATOM 6295 N N . VAL B 1 221 ? 20.203 -9.328 -11.867 1 98.44 221 VAL B N 1
ATOM 6296 C CA . VAL B 1 221 ? 21.453 -9.969 -12.258 1 98.44 221 VAL B CA 1
ATOM 6297 C C . VAL B 1 221 ? 21.812 -11.078 -11.266 1 98.44 221 VAL B C 1
ATOM 6299 O O . VAL B 1 221 ? 22.125 -12.195 -11.672 1 98.44 221 VAL B O 1
ATOM 6302 N N . ILE B 1 222 ? 21.719 -10.797 -10.008 1 98.38 222 ILE B N 1
ATOM 6303 C CA . ILE B 1 222 ? 22.031 -11.781 -8.977 1 98.38 222 ILE B CA 1
ATOM 6304 C C . ILE B 1 222 ? 21.016 -12.93 -9.055 1 98.38 222 ILE B C 1
ATOM 6306 O O . ILE B 1 222 ? 21.406 -14.102 -8.977 1 98.38 222 ILE B O 1
ATOM 6310 N N . GLY B 1 223 ? 19.797 -12.57 -9.234 1 97.75 223 GLY B N 1
ATOM 6311 C CA . GLY B 1 223 ? 18.766 -13.602 -9.375 1 97.75 223 GLY B CA 1
ATOM 6312 C C . GLY B 1 223 ? 18.984 -14.492 -10.578 1 97.75 223 GLY B C 1
ATOM 6313 O O . GLY B 1 223 ? 18.812 -15.711 -10.492 1 97.75 223 GLY B O 1
ATOM 6314 N N . GLY B 1 224 ? 19.328 -13.891 -11.688 1 98.19 224 GLY B N 1
ATOM 6315 C CA . GLY B 1 224 ? 19.562 -14.648 -12.906 1 98.19 224 GLY B CA 1
ATOM 6316 C C . GLY B 1 224 ? 20.766 -15.57 -12.805 1 98.19 224 GLY B C 1
ATOM 6317 O O . GLY B 1 224 ? 20.719 -16.719 -13.242 1 98.19 224 GLY B O 1
ATOM 6318 N N . VAL B 1 225 ? 21.812 -15.062 -12.211 1 98.38 225 VAL B N 1
ATOM 6319 C CA . VAL B 1 225 ? 23.016 -15.875 -12.016 1 98.38 225 VAL B CA 1
ATOM 6320 C C . VAL B 1 225 ? 22.688 -17.062 -11.102 1 98.38 225 VAL B C 1
ATOM 6322 O O . VAL B 1 225 ? 23.125 -18.188 -11.359 1 98.38 225 VAL B O 1
ATOM 6325 N N . GLY B 1 226 ? 21.984 -16.734 -10.039 1 98 226 GLY B N 1
ATOM 6326 C CA . GLY B 1 226 ? 21.516 -17.828 -9.195 1 98 226 GLY B CA 1
ATOM 6327 C C . GLY B 1 226 ? 20.688 -18.859 -9.938 1 98 226 GLY B C 1
ATOM 6328 O O . GLY B 1 226 ? 20.766 -20.047 -9.656 1 98 226 GLY B O 1
ATOM 6329 N N . GLY B 1 227 ? 19.891 -18.391 -10.867 1 97.44 227 GLY B N 1
ATOM 6330 C CA . GLY B 1 227 ? 19.094 -19.281 -11.688 1 97.44 227 GLY B CA 1
ATOM 6331 C C . GLY B 1 227 ? 19.922 -20.156 -12.602 1 97.44 227 GLY B C 1
ATOM 6332 O O . GLY B 1 227 ? 19.594 -21.328 -12.805 1 97.44 227 GLY B O 1
ATOM 6333 N N . ALA B 1 228 ? 21 -19.625 -13.117 1 97.88 228 ALA B N 1
ATOM 6334 C CA . ALA B 1 228 ? 21.891 -20.406 -13.961 1 97.88 228 ALA B CA 1
ATOM 6335 C C . ALA B 1 228 ? 22.516 -21.562 -13.188 1 97.88 228 ALA B C 1
ATOM 6337 O O . ALA B 1 228 ? 22.594 -22.688 -13.695 1 97.88 228 ALA B O 1
ATOM 6338 N N . VAL B 1 229 ? 22.938 -21.281 -11.992 1 97.06 229 VAL B N 1
ATOM 6339 C CA . VAL B 1 229 ? 23.531 -22.312 -11.148 1 97.06 229 VAL B CA 1
ATOM 6340 C C . VAL B 1 229 ? 22.453 -23.312 -10.742 1 97.06 229 VAL B C 1
ATOM 6342 O O . VAL B 1 229 ? 22.719 -24.516 -10.617 1 97.06 229 VAL B O 1
ATOM 6345 N N . PHE B 1 230 ? 21.297 -22.812 -10.578 1 96.06 230 PHE B N 1
ATOM 6346 C CA . PHE B 1 230 ? 20.172 -23.656 -10.203 1 96.06 230 PHE B CA 1
ATOM 6347 C C . PHE B 1 230 ? 19.859 -24.672 -11.289 1 96.06 230 PHE B C 1
ATOM 6349 O O . PHE B 1 230 ? 19.469 -25.797 -11 1 96.06 230 PHE B O 1
ATOM 6356 N N . ALA B 1 231 ? 20.062 -24.297 -12.5 1 96.31 231 ALA B N 1
ATOM 6357 C CA . ALA B 1 231 ? 19.859 -25.219 -13.609 1 96.31 231 ALA B CA 1
ATOM 6358 C C . ALA B 1 231 ? 20.75 -26.453 -13.469 1 96.31 231 ALA B C 1
ATOM 6360 O O . ALA B 1 231 ? 20.328 -27.562 -13.766 1 96.31 231 ALA B O 1
ATOM 6361 N N . LEU B 1 232 ? 21.953 -26.25 -13.016 1 94.94 232 LEU B N 1
ATOM 6362 C CA . LEU B 1 232 ? 22.875 -27.359 -12.773 1 94.94 232 LEU B CA 1
ATOM 6363 C C . LEU B 1 232 ? 22.391 -28.219 -11.609 1 94.94 232 LEU B C 1
ATOM 6365 O O . LEU B 1 232 ? 22.547 -29.438 -11.633 1 94.94 232 LEU B O 1
ATOM 6369 N N . GLN B 1 233 ? 21.875 -27.578 -10.68 1 94 233 GLN B N 1
ATOM 6370 C CA . GLN B 1 233 ? 21.453 -28.266 -9.469 1 94 233 GLN B CA 1
ATOM 6371 C C . GLN B 1 233 ? 20.281 -29.203 -9.75 1 94 233 GLN B C 1
ATOM 6373 O O . GLN B 1 233 ? 20.25 -30.328 -9.258 1 94 233 GLN B O 1
ATOM 6378 N N . ILE B 1 234 ? 19.344 -28.734 -10.555 1 92 234 ILE B N 1
ATOM 6379 C CA . ILE B 1 234 ? 18.141 -29.531 -10.797 1 92 234 ILE B CA 1
ATOM 6380 C C . ILE B 1 234 ? 18.422 -30.531 -11.922 1 92 234 ILE B C 1
ATOM 6382 O O . ILE B 1 234 ? 17.797 -31.594 -11.977 1 92 234 ILE B O 1
ATOM 6386 N N . GLY B 1 235 ? 19.266 -30.266 -12.836 1 93.56 235 GLY B N 1
ATOM 6387 C CA . GLY B 1 235 ? 19.703 -31.188 -13.867 1 93.56 235 GLY B CA 1
ATOM 6388 C C . GLY B 1 235 ? 18.719 -31.312 -15.023 1 93.56 235 GLY B C 1
ATOM 6389 O O . GLY B 1 235 ? 19.047 -31.891 -16.062 1 93.56 235 GLY B O 1
ATOM 6390 N N . PHE B 1 236 ? 17.5 -30.844 -14.828 1 93.88 236 PHE B N 1
ATOM 6391 C CA . PHE B 1 236 ? 16.469 -30.859 -15.859 1 93.88 236 PHE B CA 1
ATOM 6392 C C . PHE B 1 236 ? 15.602 -29.594 -15.766 1 93.88 236 PHE B C 1
ATOM 6394 O O . PHE B 1 236 ? 14.969 -29.344 -14.734 1 93.88 236 PHE B O 1
ATOM 6401 N N . VAL B 1 237 ? 15.594 -28.906 -16.875 1 94.44 237 VAL B N 1
ATOM 6402 C CA . VAL B 1 237 ? 14.906 -27.625 -16.844 1 94.44 237 VAL B CA 1
ATOM 6403 C C . VAL B 1 237 ? 13.711 -27.672 -17.797 1 94.44 237 VAL B C 1
ATOM 6405 O O . VAL B 1 237 ? 13.859 -27.938 -18.984 1 94.44 237 VAL B O 1
ATOM 6408 N N . ALA B 1 238 ? 12.539 -27.531 -17.203 1 92.12 238 ALA B N 1
ATOM 6409 C CA . ALA B 1 238 ? 11.297 -27.344 -17.938 1 92.12 238 ALA B CA 1
ATOM 6410 C C . ALA B 1 238 ? 10.641 -26.016 -17.594 1 92.12 238 ALA B C 1
ATOM 6412 O O . ALA B 1 238 ? 10.984 -25.406 -16.578 1 92.12 238 ALA B O 1
ATOM 6413 N N . VAL B 1 239 ? 9.805 -25.562 -18.391 1 87.31 239 VAL B N 1
ATOM 6414 C CA . VAL B 1 239 ? 9.18 -24.25 -18.203 1 87.31 239 VAL B CA 1
ATOM 6415 C C . VAL B 1 239 ? 8.484 -24.203 -16.844 1 87.31 239 VAL B C 1
ATOM 6417 O O . VAL B 1 239 ? 8.648 -23.234 -16.094 1 87.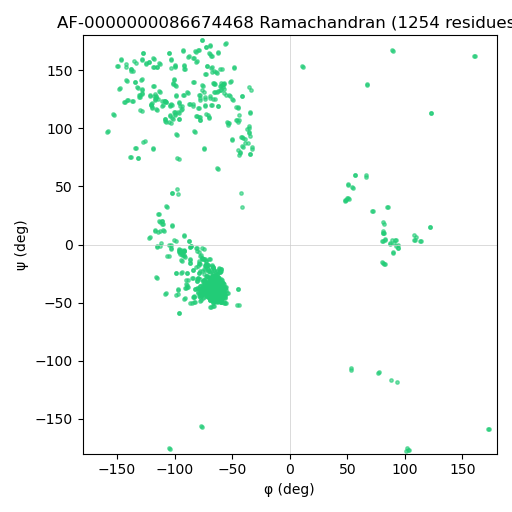31 239 VAL B O 1
ATOM 6420 N N . ASP B 1 240 ? 7.797 -25.219 -16.406 1 79.94 240 ASP B N 1
ATOM 6421 C CA . ASP B 1 240 ? 7.004 -25.219 -15.18 1 79.94 240 ASP B CA 1
ATOM 6422 C C . ASP B 1 240 ? 7.891 -25.391 -13.953 1 79.94 240 ASP B C 1
ATOM 6424 O O . ASP B 1 240 ? 7.469 -25.109 -12.828 1 79.94 240 ASP B O 1
ATOM 6428 N N . SER B 1 241 ? 9.086 -25.828 -14.18 1 83.75 241 SER B N 1
ATOM 6429 C CA . SER B 1 241 ? 9.977 -26.062 -13.047 1 83.75 241 SER B CA 1
ATOM 6430 C C . SER B 1 241 ? 10.68 -24.781 -12.609 1 83.75 241 SER B C 1
ATOM 6432 O O . SER B 1 241 ? 11.102 -24.656 -11.461 1 83.75 241 SER B O 1
ATOM 6434 N N . VAL B 1 242 ? 10.711 -23.891 -13.547 1 87.44 242 VAL B N 1
ATOM 6435 C CA . VAL B 1 242 ? 11.555 -22.75 -13.203 1 87.44 242 VAL B CA 1
ATOM 6436 C C . VAL B 1 242 ? 10.695 -21.484 -13.102 1 87.44 242 VAL B C 1
ATOM 6438 O O . VAL B 1 242 ? 11.047 -20.547 -12.383 1 87.44 242 VAL B O 1
ATOM 6441 N N . PHE B 1 243 ? 9.609 -21.391 -13.805 1 85.19 243 PHE B N 1
ATOM 6442 C CA . PHE B 1 243 ? 8.758 -20.219 -13.766 1 85.19 243 PHE B CA 1
ATOM 6443 C C . PHE B 1 243 ? 7.586 -20.422 -12.812 1 85.19 243 PHE B C 1
ATOM 6445 O O . PHE B 1 243 ? 6.441 -20.109 -13.156 1 85.19 243 PHE B O 1
ATOM 6452 N N . HIS B 1 244 ? 7.855 -20.969 -11.68 1 80.12 244 HIS B N 1
ATOM 6453 C CA . HIS B 1 244 ? 6.793 -21.25 -10.719 1 80.12 244 HIS B CA 1
ATOM 6454 C C . HIS B 1 244 ? 6.727 -20.188 -9.641 1 80.12 244 HIS B C 1
ATOM 6456 O O . HIS B 1 244 ? 7.742 -19.578 -9.289 1 80.12 244 HIS B O 1
ATOM 6462 N N . LEU B 1 245 ? 5.574 -19.984 -9.078 1 76.88 245 LEU B N 1
ATOM 6463 C CA . LEU B 1 245 ? 5.324 -18.875 -8.172 1 76.88 245 LEU B CA 1
ATOM 6464 C C . LEU B 1 245 ? 5.703 -19.25 -6.742 1 76.88 245 LEU B C 1
ATOM 6466 O O . LEU B 1 245 ? 5.648 -18.406 -5.84 1 76.88 245 LEU B O 1
ATOM 6470 N N . THR B 1 246 ? 6.129 -20.453 -6.566 1 79 246 THR B N 1
ATOM 6471 C CA . THR B 1 246 ? 6.598 -20.828 -5.234 1 79 246 THR B CA 1
ATOM 6472 C C . THR B 1 246 ? 7.906 -20.109 -4.91 1 79 246 THR B C 1
ATOM 6474 O O . THR B 1 246 ? 8.195 -19.828 -3.744 1 79 246 THR B O 1
ATOM 6477 N N . VAL B 1 247 ? 8.586 -19.719 -6.008 1 86.19 247 VAL B N 1
ATOM 6478 C CA . VAL B 1 247 ? 9.883 -19.094 -5.801 1 86.19 247 VAL B CA 1
ATOM 6479 C C . VAL B 1 247 ? 9.688 -17.719 -5.16 1 86.19 247 VAL B C 1
ATOM 6481 O O . VAL B 1 247 ? 10.219 -17.438 -4.082 1 86.19 247 VAL B O 1
ATOM 6484 N N . PRO B 1 248 ? 8.883 -16.891 -5.77 1 86.31 248 PRO B N 1
ATOM 6485 C CA . PRO B 1 248 ? 8.703 -15.586 -5.133 1 86.31 248 PRO B CA 1
ATOM 6486 C C . PRO B 1 248 ? 8.055 -15.68 -3.754 1 86.31 248 PRO B C 1
ATOM 6488 O O . PRO B 1 248 ? 8.359 -14.883 -2.865 1 86.31 248 PRO B O 1
ATOM 6491 N N . LEU B 1 249 ? 7.223 -16.625 -3.512 1 82.44 249 LEU B N 1
ATOM 6492 C CA . LEU B 1 249 ? 6.59 -16.797 -2.207 1 82.44 249 LEU B CA 1
ATOM 6493 C C . LEU B 1 249 ? 7.629 -17.125 -1.138 1 82.44 249 LEU B C 1
ATOM 6495 O O . LEU B 1 249 ? 7.641 -16.5 -0.07 1 82.44 249 LEU B O 1
ATOM 6499 N N . PHE B 1 250 ? 8.484 -18.047 -1.504 1 88.56 250 PHE B N 1
ATOM 6500 C CA . PHE B 1 250 ? 9.508 -18.438 -0.54 1 88.56 250 PHE B CA 1
ATOM 6501 C C . PHE B 1 250 ? 10.508 -17.312 -0.315 1 88.56 250 PHE B C 1
ATOM 6503 O O . PHE B 1 250 ? 10.922 -17.062 0.818 1 88.56 250 PHE B O 1
ATOM 6510 N N . VAL B 1 251 ? 10.836 -16.688 -1.376 1 92.31 251 VAL B N 1
ATOM 6511 C CA . VAL B 1 251 ? 11.82 -15.609 -1.285 1 92.31 251 VAL B CA 1
ATOM 6512 C C . VAL B 1 251 ? 11.281 -14.5 -0.384 1 92.31 251 VAL B C 1
ATOM 6514 O O . VAL B 1 251 ? 12.016 -13.961 0.449 1 92.31 251 VAL B O 1
ATOM 6517 N N . ILE B 1 252 ? 10.078 -14.172 -0.501 1 88.75 252 ILE B N 1
ATOM 6518 C CA . ILE B 1 252 ? 9.477 -13.094 0.275 1 88.75 252 ILE B CA 1
ATOM 6519 C C . ILE B 1 252 ? 9.359 -13.508 1.737 1 88.75 252 ILE B C 1
ATOM 6521 O O . ILE B 1 252 ? 9.703 -12.75 2.641 1 88.75 252 ILE B O 1
ATOM 6525 N N . VAL B 1 253 ? 8.945 -14.75 1.96 1 85.94 253 VAL B N 1
ATOM 6526 C CA . VAL B 1 253 ? 8.797 -15.242 3.322 1 85.94 253 VAL B CA 1
ATOM 6527 C C . VAL B 1 253 ? 10.156 -15.25 4.023 1 85.94 253 VAL B C 1
ATOM 6529 O O . VAL B 1 253 ? 10.266 -14.812 5.172 1 85.94 253 VAL B O 1
ATOM 6532 N N . ILE B 1 254 ? 11.156 -15.711 3.293 1 90.88 254 ILE B N 1
ATOM 6533 C CA . ILE B 1 254 ? 12.508 -15.797 3.834 1 90.88 254 ILE B CA 1
ATOM 6534 C C . ILE B 1 254 ? 13.016 -14.398 4.18 1 90.88 254 ILE B C 1
ATOM 6536 O O . ILE B 1 254 ? 13.57 -14.18 5.258 1 90.88 254 ILE B O 1
ATOM 6540 N N . SER B 1 255 ? 12.789 -13.484 3.309 1 91 255 SER B N 1
ATOM 6541 C CA . SER B 1 255 ? 13.289 -12.125 3.498 1 91 255 SER B CA 1
ATOM 6542 C C . SER B 1 255 ? 12.539 -11.406 4.609 1 91 255 SER B C 1
ATOM 6544 O O . SER B 1 255 ? 13.133 -10.68 5.406 1 91 255 SER B O 1
ATOM 6546 N N . VAL B 1 256 ? 11.258 -11.602 4.672 1 85.44 256 VAL B N 1
ATOM 6547 C CA . VAL B 1 256 ? 10.438 -10.953 5.688 1 85.44 256 VAL B CA 1
ATOM 6548 C C . VAL B 1 256 ? 10.727 -11.555 7.059 1 85.44 256 VAL B C 1
ATOM 6550 O O . VAL B 1 256 ? 10.844 -10.828 8.047 1 85.44 256 VAL B O 1
ATOM 6553 N N . LEU B 1 257 ? 10.883 -12.836 7.055 1 85.31 257 LEU B N 1
ATOM 6554 C CA . LEU B 1 257 ? 11.172 -13.531 8.305 1 85.31 257 LEU B CA 1
ATOM 6555 C C . LEU B 1 257 ? 12.562 -13.172 8.82 1 85.31 257 LEU B C 1
ATOM 6557 O O . LEU B 1 257 ? 12.766 -13.016 10.023 1 85.31 257 LEU B O 1
ATOM 6561 N N . GLY B 1 258 ? 13.422 -13.117 7.953 1 87.88 258 GLY B N 1
ATOM 6562 C CA . GLY B 1 258 ? 14.797 -12.812 8.336 1 87.88 258 GLY B CA 1
ATOM 6563 C C . GLY B 1 258 ? 14.992 -11.359 8.727 1 87.88 258 GLY B C 1
ATOM 6564 O O . GLY B 1 258 ? 15.852 -11.047 9.547 1 87.88 258 GLY B O 1
ATOM 6565 N N . GLY B 1 259 ? 14.312 -10.438 8.109 1 85.5 259 GLY B N 1
ATOM 6566 C CA . GLY B 1 259 ? 14.469 -9 8.281 1 85.5 259 GLY B CA 1
ATOM 6567 C C . GLY B 1 259 ? 14.781 -8.273 6.984 1 85.5 259 GLY B C 1
ATOM 6568 O O . GLY B 1 259 ? 15.922 -8.297 6.516 1 85.5 259 GLY B O 1
ATOM 6569 N N . ARG B 1 260 ? 13.914 -7.488 6.547 1 79.06 260 ARG B N 1
ATOM 6570 C CA . ARG B 1 260 ? 14.031 -6.945 5.199 1 79.06 260 ARG B CA 1
ATOM 6571 C C . ARG B 1 260 ? 14.891 -5.684 5.191 1 79.06 260 ARG B C 1
ATOM 6573 O O . ARG B 1 260 ? 15.383 -5.27 4.137 1 79.06 260 ARG B O 1
ATOM 6580 N N . ALA B 1 261 ? 15.133 -5.098 6.293 1 77.81 261 ALA B N 1
ATOM 6581 C CA . ALA B 1 261 ? 15.844 -3.822 6.301 1 77.81 261 ALA B CA 1
ATOM 6582 C C . ALA B 1 261 ? 17.344 -4.031 6.422 1 77.81 261 ALA B C 1
ATOM 6584 O O . ALA B 1 261 ? 18.125 -3.111 6.184 1 77.81 261 ALA B O 1
ATOM 6585 N N . HIS B 1 262 ? 17.75 -5.348 6.734 1 82 262 HIS B N 1
ATOM 6586 C CA . HIS B 1 262 ? 19.156 -5.602 6.969 1 82 262 HIS B CA 1
ATOM 6587 C C . HIS B 1 262 ? 19.734 -6.535 5.91 1 82 262 HIS B C 1
ATOM 6589 O O . HIS B 1 262 ? 19.016 -7.383 5.371 1 82 262 HIS B O 1
ATOM 6595 N N . TRP B 1 263 ? 21.031 -6.398 5.68 1 82.12 263 TRP B N 1
ATOM 6596 C CA . TRP B 1 263 ? 21.672 -7.199 4.645 1 82.12 263 TRP B CA 1
ATOM 6597 C C . TRP B 1 263 ? 21.844 -8.648 5.098 1 82.12 263 TRP B C 1
ATOM 6599 O O . TRP B 1 263 ? 21.938 -9.555 4.27 1 82.12 263 TRP B O 1
ATOM 6609 N N . MET B 1 264 ? 21.828 -8.945 6.352 1 86.69 264 MET B N 1
ATOM 6610 C CA . MET B 1 264 ? 21.984 -10.305 6.859 1 86.69 264 MET B CA 1
ATOM 6611 C C . MET B 1 264 ? 20.625 -10.969 7.074 1 86.69 264 MET B C 1
ATOM 6613 O O . MET B 1 264 ? 20.562 -12.164 7.371 1 86.69 264 MET B O 1
ATOM 6617 N N . GLY B 1 265 ? 19.609 -10.234 6.957 1 87.75 265 GLY B N 1
ATOM 6618 C CA . GLY B 1 265 ? 18.281 -10.766 7.176 1 87.75 265 GLY B CA 1
ATOM 6619 C C . GLY B 1 265 ? 17.953 -11.953 6.293 1 87.75 265 GLY B C 1
ATOM 6620 O O . GLY B 1 265 ? 17.609 -13.031 6.797 1 87.75 265 GLY B O 1
ATOM 6621 N N . PRO B 1 266 ? 18.172 -11.797 5.031 1 91.38 266 PRO B N 1
ATOM 6622 C CA . PRO B 1 266 ? 17.891 -12.906 4.117 1 91.38 266 PRO B CA 1
ATOM 6623 C C . PRO B 1 266 ? 18.703 -14.156 4.422 1 91.38 266 PRO B C 1
ATOM 6625 O O . PRO B 1 266 ? 18.219 -15.273 4.246 1 91.38 266 PRO B O 1
ATOM 6628 N N . VAL B 1 267 ? 19.906 -13.984 4.902 1 91.69 267 VAL B N 1
ATOM 6629 C CA . VAL B 1 267 ? 20.766 -15.133 5.234 1 91.69 267 VAL B CA 1
ATOM 6630 C C . VAL B 1 267 ? 20.156 -15.898 6.41 1 91.69 267 VAL B C 1
ATOM 6632 O O . VAL B 1 267 ? 20 -17.109 6.348 1 91.69 267 VAL B O 1
ATOM 6635 N N . ALA B 1 268 ? 19.781 -15.164 7.43 1 89.19 268 ALA B N 1
ATOM 6636 C CA . ALA B 1 268 ? 19.172 -15.781 8.602 1 89.19 268 ALA B CA 1
ATOM 6637 C C . ALA B 1 268 ? 17.859 -16.453 8.25 1 89.19 268 ALA B C 1
ATOM 6639 O O . ALA B 1 268 ? 17.578 -17.562 8.711 1 89.19 268 ALA B O 1
ATOM 6640 N N . GLY B 1 269 ? 17.141 -15.82 7.445 1 90.75 269 GLY B N 1
ATOM 6641 C CA . GLY B 1 269 ? 15.867 -16.391 7.023 1 90.75 269 GLY B CA 1
ATOM 6642 C C . GLY B 1 269 ? 16.016 -17.641 6.191 1 90.75 269 GLY B C 1
ATOM 6643 O O . GLY B 1 269 ? 15.281 -18.609 6.375 1 90.75 269 GLY B O 1
ATOM 6644 N N . ALA B 1 270 ? 16.953 -17.609 5.309 1 94.06 270 ALA B N 1
ATOM 6645 C CA . ALA B 1 270 ? 17.188 -18.75 4.434 1 94.06 270 ALA B CA 1
ATOM 6646 C C . ALA B 1 270 ? 17.641 -19.969 5.238 1 94.06 270 ALA B C 1
ATOM 6648 O O . ALA B 1 270 ? 17.172 -21.078 5.012 1 94.06 270 ALA B O 1
ATOM 6649 N N . VAL B 1 271 ? 18.516 -19.766 6.16 1 90.31 271 VAL B N 1
ATOM 6650 C CA . VAL B 1 271 ? 19.016 -20.859 6.984 1 90.31 271 VAL B CA 1
ATOM 6651 C C . VAL B 1 271 ? 17.875 -21.469 7.793 1 90.31 271 VAL B C 1
ATOM 6653 O O . VAL B 1 271 ? 17.688 -22.688 7.816 1 90.31 271 VAL B O 1
ATOM 6656 N N . LEU B 1 272 ? 17.078 -20.641 8.336 1 88.06 272 LEU B N 1
ATOM 6657 C CA . LEU B 1 272 ? 15.984 -21.109 9.195 1 88.06 272 LEU B CA 1
ATOM 6658 C C . LEU B 1 272 ? 14.938 -21.859 8.383 1 88.06 272 LEU B C 1
ATOM 6660 O O . LEU B 1 272 ? 14.531 -22.953 8.75 1 88.06 272 LEU B O 1
ATOM 6664 N N . VAL B 1 273 ? 14.57 -21.312 7.312 1 89.31 273 VAL B N 1
ATOM 6665 C CA . VAL B 1 273 ? 13.461 -21.859 6.535 1 89.31 273 VAL B CA 1
ATOM 6666 C C . VAL B 1 273 ? 13.898 -23.141 5.84 1 89.31 273 VAL B C 1
ATOM 6668 O O . VAL B 1 273 ? 13.164 -24.141 5.832 1 89.31 273 VAL B O 1
ATOM 6671 N N . VAL B 1 274 ? 15.07 -23.141 5.266 1 91.25 274 VAL B N 1
ATOM 6672 C CA . VAL B 1 274 ? 15.531 -24.312 4.527 1 91.25 274 VAL B CA 1
ATOM 6673 C C . VAL B 1 274 ? 15.805 -25.453 5.5 1 91.25 274 VAL B C 1
ATOM 6675 O O . VAL B 1 274 ? 15.508 -26.609 5.203 1 91.25 274 VAL B O 1
ATOM 6678 N N . LEU B 1 275 ? 16.375 -25.141 6.633 1 88.81 275 LEU B N 1
ATOM 6679 C CA . LEU B 1 275 ? 16.594 -26.172 7.645 1 88.81 275 LEU B CA 1
ATOM 6680 C C . LEU B 1 275 ? 15.266 -26.75 8.125 1 88.81 275 LEU B C 1
ATOM 6682 O O . LEU B 1 275 ? 15.148 -27.969 8.312 1 88.81 275 LEU B O 1
ATOM 6686 N N . LEU B 1 276 ? 14.359 -25.922 8.344 1 85.94 276 LEU B N 1
ATOM 6687 C CA . LEU B 1 276 ? 13.039 -26.375 8.758 1 85.94 276 LEU B CA 1
ATOM 6688 C C . LEU B 1 276 ? 12.414 -27.281 7.703 1 85.94 276 LEU B C 1
ATOM 6690 O O . LEU B 1 276 ? 11.852 -28.328 8.031 1 85.94 276 LEU B O 1
ATOM 6694 N N . GLN B 1 277 ? 12.539 -26.844 6.469 1 86.69 277 GLN B N 1
ATOM 6695 C CA . GLN B 1 277 ? 12 -27.641 5.375 1 86.69 277 GLN B CA 1
ATOM 6696 C C . GLN B 1 277 ? 12.672 -29.016 5.297 1 86.69 277 GLN B C 1
ATOM 6698 O O . GLN B 1 277 ? 12.008 -30.031 5.09 1 86.69 277 GLN B O 1
ATOM 6703 N N . ASP B 1 278 ? 13.945 -28.969 5.434 1 86.75 278 ASP B N 1
ATOM 6704 C CA . ASP B 1 278 ? 14.719 -30.203 5.363 1 86.75 278 ASP B CA 1
ATOM 6705 C C . ASP B 1 278 ? 14.32 -31.172 6.48 1 86.75 278 ASP B C 1
ATOM 6707 O O . ASP B 1 278 ? 14.172 -32.375 6.25 1 86.75 278 ASP B O 1
ATOM 6711 N N . ARG B 1 279 ? 14.125 -30.656 7.609 1 84.94 279 ARG B N 1
ATOM 6712 C CA . ARG B 1 279 ? 13.773 -31.5 8.75 1 84.94 279 ARG B CA 1
ATOM 6713 C C . ARG B 1 279 ? 12.344 -32.031 8.633 1 84.94 279 ARG B C 1
ATOM 6715 O O . ARG B 1 279 ? 12.055 -33.156 9.031 1 84.94 279 ARG B O 1
ATOM 6722 N N . LEU B 1 280 ? 11.555 -31.281 8.109 1 82.81 280 LEU B N 1
ATOM 6723 C CA . LEU B 1 280 ? 10.18 -31.719 7.883 1 82.81 280 LEU B CA 1
ATOM 6724 C C . LEU B 1 280 ? 10.133 -32.844 6.852 1 82.81 280 LEU B C 1
ATOM 6726 O O . LEU B 1 280 ? 9.406 -33.812 7.027 1 82.81 280 LEU B O 1
ATOM 6730 N N . THR B 1 281 ? 10.922 -32.719 5.852 1 81.94 281 THR B N 1
ATOM 6731 C CA . THR B 1 281 ? 10.977 -33.75 4.82 1 81.94 281 THR B CA 1
ATOM 6732 C C . THR B 1 281 ? 11.586 -35.031 5.367 1 81.94 281 THR B C 1
ATOM 6734 O O . THR B 1 281 ? 11.102 -36.125 5.07 1 81.94 281 THR B O 1
ATOM 6737 N N . ALA B 1 282 ? 12.547 -34.875 6.113 1 81.75 282 ALA B N 1
ATOM 6738 C CA . ALA B 1 282 ? 13.211 -36.031 6.703 1 81.75 282 ALA B CA 1
ATOM 6739 C C . ALA B 1 282 ? 12.281 -36.781 7.652 1 81.75 282 ALA B C 1
ATOM 6741 O O . ALA B 1 282 ? 12.375 -38 7.797 1 81.75 282 ALA B O 1
ATOM 6742 N N . SER B 1 283 ? 11.344 -36.062 8.203 1 80.25 283 SER B N 1
ATOM 6743 C CA . SER B 1 283 ? 10.406 -36.656 9.141 1 80.25 283 SER B CA 1
ATOM 6744 C C . SER B 1 283 ? 9.156 -37.156 8.414 1 80.25 283 SER B C 1
ATOM 6746 O O . SER B 1 283 ? 8.164 -37.531 9.055 1 80.25 283 SER B O 1
ATOM 6748 N N . GLY B 1 284 ? 9.164 -37.125 7.051 1 77.94 284 GLY B N 1
ATOM 6749 C CA . GLY B 1 284 ? 8.031 -37.594 6.262 1 77.94 284 GLY B CA 1
ATOM 6750 C C . GLY B 1 284 ? 6.926 -36.562 6.137 1 77.94 284 GLY B C 1
ATOM 6751 O O . GLY B 1 284 ? 5.82 -36.875 5.695 1 77.94 284 GLY B O 1
ATOM 6752 N N . LEU B 1 285 ? 7.234 -35.375 6.559 1 74.5 285 LEU B N 1
ATOM 6753 C CA . LEU B 1 285 ? 6.219 -34.312 6.555 1 74.5 285 LEU B CA 1
ATOM 6754 C C . LEU B 1 285 ? 6.496 -33.312 5.457 1 74.5 285 LEU B C 1
ATOM 6756 O O . LEU B 1 285 ? 6.23 -32.125 5.633 1 74.5 285 LEU B O 1
ATOM 6760 N N . GLY B 1 286 ? 7.039 -33.719 4.367 1 72.5 286 GLY B N 1
ATOM 6761 C CA . GLY B 1 286 ? 7.422 -32.844 3.285 1 72.5 286 GLY B CA 1
ATOM 6762 C C . GLY B 1 286 ? 6.258 -32.062 2.719 1 72.5 286 GLY B C 1
ATOM 6763 O O . GLY B 1 286 ? 6.391 -30.859 2.408 1 72.5 286 GLY B O 1
ATOM 6764 N N . GLU B 1 287 ? 5.156 -32.656 2.656 1 71.69 287 GLU B N 1
ATOM 6765 C CA . GLU B 1 287 ? 3.992 -32 2.062 1 71.69 287 GLU B CA 1
ATOM 6766 C C . GLU B 1 287 ? 3.436 -30.906 2.98 1 71.69 287 GLU B C 1
ATOM 6768 O O . GLU B 1 287 ? 2.703 -30.031 2.531 1 71.69 287 GLU B O 1
ATOM 6773 N N . TRP B 1 288 ? 3.926 -30.984 4.242 1 74.25 288 TRP B N 1
ATOM 6774 C CA . TRP B 1 288 ? 3.434 -30.047 5.238 1 74.25 288 TRP B CA 1
ATOM 6775 C C . TRP B 1 288 ? 4.219 -28.734 5.188 1 74.25 288 TRP B C 1
ATOM 6777 O O . TRP B 1 288 ? 3.887 -27.781 5.891 1 74.25 288 TRP B O 1
ATOM 6787 N N . GLN B 1 289 ? 5.148 -28.719 4.328 1 77.94 289 GLN B N 1
ATOM 6788 C CA . GLN B 1 289 ? 6.098 -27.609 4.34 1 77.94 289 GLN B CA 1
ATOM 6789 C C . GLN B 1 289 ? 5.391 -26.266 4.137 1 77.94 289 GLN B C 1
ATOM 6791 O O . GLN B 1 289 ? 5.648 -25.312 4.867 1 77.94 289 GLN B O 1
ATOM 6796 N N . LEU B 1 290 ? 4.477 -26.203 3.217 1 74.56 290 LEU B N 1
ATOM 6797 C CA . LEU B 1 290 ? 3.832 -24.938 2.904 1 74.56 290 LEU B CA 1
ATOM 6798 C C . LEU B 1 290 ? 2.914 -24.5 4.039 1 74.56 290 LEU B C 1
ATOM 6800 O O . LEU B 1 290 ? 2.805 -23.312 4.332 1 74.56 290 LEU B O 1
ATOM 6804 N N . ILE B 1 291 ? 2.322 -25.438 4.703 1 78.06 291 ILE B N 1
ATOM 6805 C CA . ILE B 1 291 ? 1.422 -25.156 5.812 1 78.06 291 ILE B CA 1
ATOM 6806 C C . ILE B 1 291 ? 2.221 -24.609 7 1 78.06 291 ILE B C 1
ATOM 6808 O O . ILE B 1 291 ? 1.869 -23.578 7.578 1 78.06 291 ILE B O 1
ATOM 6812 N N . VAL B 1 292 ? 3.283 -25.312 7.273 1 80 292 VAL B N 1
ATOM 6813 C CA . VAL B 1 292 ? 4.117 -24.938 8.406 1 80 292 VAL B CA 1
ATOM 6814 C C . VAL B 1 292 ? 4.754 -23.562 8.148 1 80 292 VAL B C 1
ATOM 6816 O O . VAL B 1 292 ? 4.805 -22.719 9.039 1 80 292 VAL B O 1
ATOM 6819 N N . LEU B 1 293 ? 5.191 -23.359 6.934 1 79.31 293 LEU B N 1
ATOM 6820 C CA . LEU B 1 293 ? 5.824 -22.094 6.586 1 79.31 293 LEU B CA 1
ATOM 6821 C C . LEU B 1 293 ? 4.82 -20.938 6.66 1 79.31 293 LEU B C 1
ATOM 6823 O O . LEU B 1 293 ? 5.156 -19.859 7.125 1 79.31 293 LEU B O 1
ATOM 6827 N N . GLY B 1 294 ? 3.635 -21.188 6.156 1 74.06 294 GLY B N 1
ATOM 6828 C CA . GLY B 1 294 ? 2.596 -20.188 6.273 1 74.06 294 GLY B CA 1
ATOM 6829 C C . GLY B 1 294 ? 2.279 -19.828 7.715 1 74.06 294 GLY B C 1
ATOM 6830 O O . GLY B 1 294 ? 2.168 -18.641 8.047 1 74.06 294 GLY B O 1
ATOM 6831 N N . ALA B 1 295 ? 2.18 -20.859 8.539 1 76.94 295 ALA B N 1
ATOM 6832 C CA . ALA B 1 295 ? 1.926 -20.641 9.961 1 76.94 295 ALA B CA 1
ATOM 6833 C C . ALA B 1 295 ? 3.07 -19.859 10.609 1 76.94 295 ALA B C 1
ATOM 6835 O O . ALA B 1 295 ? 2.838 -18.953 11.414 1 76.94 295 ALA B O 1
ATOM 6836 N N . LEU B 1 296 ? 4.207 -20.297 10.219 1 77.19 296 LEU B N 1
ATOM 6837 C CA . LEU B 1 296 ? 5.395 -19.625 10.75 1 77.19 296 LEU B CA 1
ATOM 6838 C C . LEU B 1 296 ? 5.422 -18.156 10.344 1 77.19 296 LEU B C 1
ATOM 6840 O O . LEU B 1 296 ? 5.773 -17.297 11.148 1 77.19 296 LEU B O 1
ATOM 6844 N N . LEU B 1 297 ? 5.086 -17.922 9.133 1 75.5 297 LEU B N 1
ATOM 6845 C CA . LEU B 1 297 ? 5.062 -16.547 8.648 1 75.5 297 LEU B CA 1
ATOM 6846 C C . LEU B 1 297 ? 4.074 -15.703 9.445 1 75.5 297 LEU B C 1
ATOM 6848 O O . LEU B 1 297 ? 4.402 -14.594 9.891 1 75.5 297 LEU B O 1
ATOM 6852 N N . ILE B 1 298 ? 2.93 -16.188 9.68 1 73.44 298 ILE B N 1
ATOM 6853 C CA . ILE B 1 298 ? 1.886 -15.477 10.406 1 73.44 298 ILE B CA 1
ATOM 6854 C C . ILE B 1 298 ? 2.355 -15.188 11.828 1 73.44 298 ILE B C 1
ATOM 6856 O O . ILE B 1 298 ? 2.258 -14.055 12.305 1 73.44 298 ILE B O 1
ATOM 6860 N N . VAL B 1 299 ? 2.863 -16.203 12.484 1 74.38 299 VAL B N 1
ATOM 6861 C CA . VAL B 1 299 ? 3.297 -16.062 13.875 1 74.38 299 VAL B CA 1
ATOM 6862 C C . VAL B 1 299 ? 4.426 -15.039 13.969 1 74.38 299 VAL B C 1
ATOM 6864 O O . VAL B 1 299 ? 4.418 -14.18 14.852 1 74.38 299 VAL B O 1
ATOM 6867 N N . LEU B 1 300 ? 5.281 -15.141 13.039 1 74.06 300 LEU B N 1
ATOM 6868 C CA . LEU B 1 300 ? 6.457 -14.281 13.117 1 74.06 300 LEU B CA 1
ATOM 6869 C C . LEU B 1 300 ? 6.102 -12.844 12.766 1 74.06 300 LEU B C 1
ATOM 6871 O O . LEU B 1 300 ? 6.664 -11.898 13.328 1 74.06 300 LEU B O 1
ATOM 6875 N N . VAL B 1 301 ? 5.203 -12.633 11.875 1 70.44 301 VAL B N 1
ATOM 6876 C CA . VAL B 1 301 ? 4.777 -11.281 11.508 1 70.44 301 VAL B CA 1
ATOM 6877 C C . VAL B 1 301 ? 4.086 -10.625 12.703 1 70.44 301 VAL B C 1
ATOM 6879 O O . VAL B 1 301 ? 4.195 -9.406 12.891 1 70.44 301 VAL B O 1
ATOM 6882 N N . ILE B 1 302 ? 3.457 -11.414 13.547 1 70.75 302 ILE B N 1
ATOM 6883 C CA . ILE B 1 302 ? 2.748 -10.898 14.711 1 70.75 302 ILE B CA 1
ATOM 6884 C C . ILE B 1 302 ? 3.748 -10.555 15.812 1 70.75 302 ILE B C 1
ATOM 6886 O O . ILE B 1 302 ? 3.662 -9.484 16.422 1 70.75 302 ILE B O 1
ATOM 6890 N N . ILE B 1 303 ? 4.719 -11.383 16 1 71.31 303 ILE B N 1
ATOM 6891 C CA . ILE B 1 303 ? 5.594 -11.258 17.156 1 71.31 303 ILE B CA 1
ATOM 6892 C C . ILE B 1 303 ? 6.789 -10.375 16.812 1 71.31 303 ILE B C 1
ATOM 6894 O O . ILE B 1 303 ? 7.289 -9.641 17.672 1 71.31 303 ILE B O 1
ATOM 6898 N N . ALA B 1 304 ? 7.301 -10.5 15.586 1 73.12 304 ALA B N 1
ATOM 6899 C CA . ALA B 1 304 ? 8.484 -9.766 15.156 1 73.12 304 ALA B CA 1
ATOM 6900 C C . ALA B 1 304 ? 8.273 -9.141 13.781 1 73.12 304 ALA B C 1
ATOM 6902 O O . ALA B 1 304 ? 8.852 -9.586 12.789 1 73.12 304 ALA B O 1
ATOM 6903 N N . PRO B 1 305 ? 7.656 -8.047 13.867 1 66.81 305 PRO B N 1
ATOM 6904 C CA . PRO B 1 305 ? 7.301 -7.43 12.586 1 66.81 305 PRO B CA 1
ATOM 6905 C C . PRO B 1 305 ? 8.523 -6.957 11.805 1 66.81 305 PRO B C 1
ATOM 6907 O O . PRO B 1 305 ? 8.453 -6.809 10.578 1 66.81 305 PRO B O 1
ATOM 6910 N N . GLN B 1 306 ? 9.641 -6.816 12.508 1 73.12 306 GLN B N 1
ATOM 6911 C CA . GLN B 1 306 ? 10.828 -6.363 11.781 1 73.12 306 GLN B CA 1
ATOM 6912 C C . GLN B 1 306 ? 11.695 -7.543 11.359 1 73.12 306 GLN B C 1
ATOM 6914 O O . GLN B 1 306 ? 12.734 -7.359 10.727 1 73.12 306 GLN B O 1
ATOM 6919 N N . GLY B 1 307 ? 11.344 -8.773 11.742 1 76.38 307 GLY B N 1
ATOM 6920 C CA . GLY B 1 307 ? 12.102 -9.961 11.383 1 76.38 307 GLY B CA 1
ATOM 6921 C C . GLY B 1 307 ? 12.961 -10.484 12.523 1 76.38 307 GLY B C 1
ATOM 6922 O O . GLY B 1 307 ? 13.023 -9.875 13.586 1 76.38 307 GLY B O 1
ATOM 6923 N N . ILE B 1 308 ? 13.68 -11.445 12.297 1 80.19 308 ILE B N 1
ATOM 6924 C CA . ILE B 1 308 ? 14.406 -12.164 13.336 1 80.19 308 ILE B CA 1
ATOM 6925 C C . ILE B 1 308 ? 15.781 -11.539 13.531 1 80.19 308 ILE B C 1
ATOM 6927 O O . ILE B 1 308 ? 16.297 -11.484 14.656 1 80.19 308 ILE B O 1
ATOM 6931 N N . TRP B 1 309 ? 16.344 -11.078 12.539 1 77.88 309 TRP B N 1
ATOM 6932 C CA . TRP B 1 309 ? 17.75 -10.656 12.602 1 77.88 309 TRP B CA 1
ATOM 6933 C C . TRP B 1 309 ? 17.906 -9.461 13.531 1 77.88 309 TRP B C 1
ATOM 6935 O O . TRP B 1 309 ? 18.812 -9.43 14.359 1 77.88 309 TRP B O 1
ATOM 6945 N N . PRO B 1 310 ? 17.016 -8.477 13.383 1 73.31 310 PRO B N 1
ATOM 6946 C CA . PRO B 1 310 ? 17.172 -7.352 14.305 1 73.31 310 PRO B CA 1
ATOM 6947 C C . PRO B 1 310 ? 17.062 -7.77 15.773 1 73.31 310 PRO B C 1
ATOM 6949 O O . PRO B 1 310 ? 17.734 -7.203 16.641 1 73.31 310 PRO B O 1
ATOM 6952 N N . GLU B 1 311 ? 16.328 -8.758 16.031 1 75.88 311 GLU B N 1
ATOM 6953 C CA . GLU B 1 311 ? 16.172 -9.273 17.391 1 75.88 311 GLU B CA 1
ATOM 6954 C C . GLU B 1 311 ? 17.422 -10.008 17.859 1 75.88 311 GLU B C 1
ATOM 6956 O O . GLU B 1 311 ? 17.844 -9.883 19.016 1 75.88 311 GLU B O 1
ATOM 6961 N N . LEU B 1 312 ? 18 -10.688 16.938 1 77.31 312 LEU B N 1
ATOM 6962 C CA . LEU B 1 312 ? 19.203 -11.461 17.25 1 77.31 312 LEU B CA 1
ATOM 6963 C C . LEU B 1 312 ? 20.406 -10.547 17.391 1 77.31 312 LEU B C 1
ATOM 6965 O O . LEU B 1 312 ? 21.281 -10.781 18.234 1 77.31 312 LEU B O 1
ATOM 6969 N N . SER B 1 313 ? 20.469 -9.547 16.625 1 76.06 313 SER B N 1
ATOM 6970 C CA . SER B 1 313 ? 21.641 -8.68 16.578 1 76.06 313 SER B CA 1
ATOM 6971 C C . SER B 1 313 ? 21.656 -7.691 17.734 1 76.06 313 SER B C 1
ATOM 6973 O O . SER B 1 313 ? 22.703 -7.109 18.062 1 76.06 313 SER B O 1
ATOM 6975 N N . ALA B 1 314 ? 20.516 -7.48 18.359 1 73.31 314 ALA B N 1
ATOM 6976 C CA . ALA B 1 314 ? 20.438 -6.578 19.5 1 73.31 314 ALA B CA 1
ATOM 6977 C C . ALA B 1 314 ? 21.25 -7.117 20.672 1 73.31 314 ALA B C 1
ATOM 6979 O O . ALA B 1 314 ? 21.844 -6.348 21.422 1 73.31 314 ALA B O 1
ATOM 6980 N N . ARG B 1 315 ? 21.281 -8.492 20.828 1 77.88 315 ARG B N 1
ATOM 6981 C CA . ARG B 1 315 ? 22.062 -9.172 21.859 1 77.88 315 ARG B CA 1
ATOM 6982 C C . ARG B 1 315 ? 22.75 -10.406 21.312 1 77.88 315 ARG B C 1
ATOM 6984 O O . ARG B 1 315 ? 22.391 -11.539 21.641 1 77.88 315 ARG B O 1
ATOM 6991 N N . PRO B 1 316 ? 23.828 -10.188 20.547 1 78.25 316 PRO B N 1
ATOM 6992 C CA . PRO B 1 316 ? 24.438 -11.305 19.812 1 78.25 316 PRO B CA 1
ATOM 6993 C C . PRO B 1 316 ? 25.016 -12.367 20.75 1 78.25 316 PRO B C 1
ATOM 6995 O O . PRO B 1 316 ? 24.938 -13.562 20.438 1 78.25 316 PRO B O 1
ATOM 6998 N N . LEU B 1 317 ? 25.469 -11.922 21.859 1 74.69 317 LEU B N 1
ATOM 6999 C CA . LEU B 1 317 ? 26.078 -12.891 22.781 1 74.69 317 LEU B CA 1
ATOM 7000 C C . LEU B 1 317 ? 25.016 -13.805 23.375 1 74.69 317 LEU B C 1
ATOM 7002 O O . LEU B 1 317 ? 25.234 -15.016 23.5 1 74.69 317 LEU B O 1
ATOM 7006 N N . ILE B 1 318 ? 23.938 -13.211 23.625 1 72.94 318 ILE B N 1
ATOM 7007 C CA . ILE B 1 318 ? 22.859 -14.008 24.203 1 72.94 318 ILE B CA 1
ATOM 7008 C C . ILE B 1 318 ? 22.281 -14.93 23.125 1 72.94 318 ILE B C 1
ATOM 7010 O O . ILE B 1 318 ? 21.953 -16.094 23.406 1 72.94 318 ILE B O 1
ATOM 7014 N N . ALA B 1 319 ? 22.219 -14.438 22.016 1 80.06 319 ALA B N 1
ATOM 7015 C CA . ALA B 1 319 ? 21.656 -15.234 20.922 1 80.06 319 ALA B CA 1
ATOM 7016 C C . ALA B 1 319 ? 22.547 -16.422 20.594 1 80.06 319 ALA B C 1
ATOM 7018 O O . ALA B 1 319 ? 22.062 -17.562 20.516 1 80.06 319 ALA B O 1
ATOM 7019 N N . VAL B 1 320 ? 23.781 -16.188 20.422 1 78.94 320 VAL B N 1
ATOM 7020 C CA . VAL B 1 320 ? 24.719 -17.25 20.094 1 78.94 320 VAL B CA 1
ATOM 7021 C C . VAL B 1 320 ? 24.828 -18.219 21.266 1 78.94 320 VAL B C 1
ATOM 7023 O O . VAL B 1 320 ? 24.906 -19.438 21.078 1 78.94 320 VAL B O 1
ATOM 7026 N N . GLY B 1 321 ? 24.844 -17.641 22.453 1 77.06 321 GLY B N 1
ATOM 7027 C CA . GLY B 1 321 ? 24.906 -18.484 23.625 1 77.06 321 GLY B CA 1
ATOM 7028 C C . GLY B 1 321 ? 23.703 -19.391 23.781 1 77.06 321 GLY B C 1
ATOM 7029 O O . GLY B 1 321 ? 23.844 -20.594 24.047 1 77.06 321 GLY B O 1
ATOM 7030 N N . THR B 1 322 ? 22.609 -18.844 23.578 1 76.94 322 THR B N 1
ATOM 7031 C CA . THR B 1 322 ? 21.391 -19.625 23.688 1 76.94 322 THR B CA 1
ATOM 7032 C C . THR B 1 322 ? 21.328 -20.703 22.609 1 76.94 322 THR B C 1
ATOM 7034 O O . THR B 1 322 ? 20.938 -21.844 22.891 1 76.94 322 THR B O 1
ATOM 7037 N N . ALA B 1 323 ? 21.672 -20.328 21.484 1 83.75 323 ALA B N 1
ATOM 7038 C CA . ALA B 1 323 ? 21.656 -21.297 20.391 1 83.75 323 ALA B CA 1
ATOM 7039 C C . ALA B 1 323 ? 22.609 -22.453 20.672 1 83.75 323 ALA B C 1
ATOM 7041 O O . ALA B 1 323 ? 22.266 -23.625 20.453 1 83.75 323 ALA B O 1
ATOM 7042 N N . ALA B 1 324 ? 23.719 -22.156 21.156 1 83.25 324 ALA B N 1
ATOM 7043 C CA . ALA B 1 324 ? 24.734 -23.156 21.438 1 83.25 324 ALA B CA 1
ATOM 7044 C C . ALA B 1 324 ? 24.297 -24.062 22.578 1 83.25 324 ALA B C 1
ATOM 7046 O O . ALA B 1 324 ? 24.422 -25.297 22.5 1 83.25 324 ALA B O 1
ATOM 7047 N N . VAL B 1 325 ? 23.797 -23.469 23.594 1 78.12 325 VAL B N 1
ATOM 7048 C CA . VAL B 1 325 ? 23.406 -24.219 24.781 1 78.12 325 VAL B CA 1
ATOM 7049 C C . VAL B 1 325 ? 22.25 -25.141 24.438 1 78.12 325 VAL B C 1
ATOM 7051 O O . VAL B 1 325 ? 22.25 -26.312 24.828 1 78.12 325 VAL B O 1
ATOM 7054 N N . VAL B 1 326 ? 21.406 -24.641 23.734 1 76.75 326 VAL B N 1
ATOM 7055 C CA . VAL B 1 326 ? 20.219 -25.422 23.422 1 76.75 326 VAL B CA 1
ATOM 7056 C C . VAL B 1 326 ? 20.578 -26.516 22.406 1 76.75 326 VAL B C 1
ATOM 7058 O O . VAL B 1 326 ? 20.078 -27.641 22.516 1 76.75 326 VAL B O 1
ATOM 7061 N N . THR B 1 327 ? 21.344 -26.219 21.469 1 80.81 327 THR B N 1
ATOM 7062 C CA . THR B 1 327 ? 21.781 -27.234 20.516 1 80.81 327 THR B CA 1
ATOM 7063 C C . THR B 1 327 ? 22.5 -28.375 21.219 1 80.81 327 THR B C 1
ATOM 7065 O O . THR B 1 327 ? 22.203 -29.547 20.969 1 80.81 327 THR B O 1
ATOM 7068 N N . ALA B 1 328 ? 23.312 -28.016 22.094 1 80.25 328 ALA B N 1
ATOM 7069 C CA . ALA B 1 328 ? 24.062 -29.016 22.859 1 80.25 328 ALA B CA 1
ATOM 7070 C C . ALA B 1 328 ? 23.141 -29.812 23.766 1 80.25 328 ALA B C 1
ATOM 7072 O O . ALA B 1 328 ? 23.25 -31.047 23.844 1 80.25 328 ALA B O 1
ATOM 7073 N N . ALA B 1 329 ? 22.266 -29.109 24.359 1 78.38 329 ALA B N 1
ATOM 7074 C CA . ALA B 1 329 ? 21.344 -29.75 25.297 1 78.38 329 ALA B CA 1
ATOM 7075 C C . ALA B 1 329 ? 20.422 -30.734 24.562 1 78.38 329 ALA B C 1
ATOM 7077 O O . ALA B 1 329 ? 20.188 -31.844 25.047 1 78.38 329 ALA B O 1
ATOM 7078 N N . VAL B 1 330 ? 19.953 -30.328 23.5 1 74.94 330 VAL B N 1
ATOM 7079 C CA . VAL B 1 330 ? 19.016 -31.141 22.75 1 74.94 330 VAL B CA 1
ATOM 7080 C C . VAL B 1 330 ? 19.734 -32.344 22.172 1 74.94 330 VAL B C 1
ATOM 7082 O O . VAL B 1 330 ? 19.188 -33.469 22.156 1 74.94 330 VAL B O 1
ATOM 7085 N N . ARG B 1 331 ? 20.906 -32.188 21.703 1 79.69 331 ARG B N 1
ATOM 7086 C CA . ARG B 1 331 ? 21.688 -33.281 21.141 1 79.69 331 ARG B CA 1
ATOM 7087 C C . ARG B 1 331 ? 22.031 -34.312 22.219 1 79.69 331 ARG B C 1
ATOM 7089 O O . ARG B 1 331 ? 21.922 -35.531 22 1 79.69 331 ARG B O 1
ATOM 7096 N N . LEU B 1 332 ? 22.359 -33.812 23.281 1 74.31 332 LEU B N 1
ATOM 7097 C CA . LEU B 1 332 ? 22.781 -34.688 24.375 1 74.31 332 LEU B CA 1
ATOM 7098 C C . LEU B 1 332 ? 21.578 -35.375 25.031 1 74.31 332 LEU B C 1
ATOM 7100 O O . LEU B 1 332 ? 21.625 -36.562 25.391 1 74.31 332 LEU B O 1
ATOM 7104 N N . ALA B 1 333 ? 20.578 -34.594 25.203 1 70.38 333 ALA B N 1
ATOM 7105 C CA . ALA B 1 333 ? 19.422 -35.094 25.953 1 70.38 333 ALA B CA 1
ATOM 7106 C C . ALA B 1 333 ? 18.547 -36 25.094 1 70.38 333 ALA B C 1
ATOM 7108 O O . ALA B 1 333 ? 17.984 -36.969 25.594 1 70.38 333 ALA B O 1
ATOM 7109 N N . LEU B 1 334 ? 18.391 -35.625 23.781 1 71.19 334 LEU B N 1
ATOM 7110 C CA . LEU B 1 334 ? 17.391 -36.344 22.984 1 71.19 334 LEU B CA 1
ATOM 7111 C C . LEU B 1 334 ? 18.047 -37.188 21.922 1 71.19 334 LEU B C 1
ATOM 7113 O O . LEU B 1 334 ? 17.359 -37.906 21.188 1 71.19 334 LEU B O 1
ATOM 7117 N N . SER B 1 335 ? 19.391 -37.219 21.828 1 71.81 335 SER B N 1
ATOM 7118 C CA . SER B 1 335 ? 20.141 -38 20.844 1 71.81 335 SER B CA 1
ATOM 7119 C C . SER B 1 335 ? 19.594 -37.781 19.438 1 71.81 335 SER B C 1
ATOM 7121 O O . SER B 1 335 ? 19.422 -38.719 18.672 1 71.81 335 SER B O 1
ATOM 7123 N N . VAL B 1 336 ? 19.219 -36.562 19.188 1 71.5 336 VAL B N 1
ATOM 7124 C CA . VAL B 1 336 ? 18.672 -36.219 17.891 1 71.5 336 VAL B CA 1
ATOM 7125 C C . VAL B 1 336 ? 19.781 -35.844 16.922 1 71.5 336 VAL B C 1
ATOM 7127 O O . VAL B 1 336 ? 20.922 -35.656 17.344 1 71.5 336 VAL B O 1
ATOM 7130 N N . ASP B 1 337 ? 19.453 -35.875 15.633 1 77.44 337 ASP B N 1
ATOM 7131 C CA . ASP B 1 337 ? 20.375 -35.469 14.578 1 77.44 337 ASP B CA 1
ATOM 7132 C C . ASP B 1 337 ? 20.859 -34.031 14.789 1 77.44 337 ASP B C 1
ATOM 7134 O O . ASP B 1 337 ? 20.141 -33.219 15.359 1 77.44 337 ASP B O 1
ATOM 7138 N N . LEU B 1 338 ? 22.094 -33.844 14.555 1 77.31 338 LEU B N 1
ATOM 7139 C CA . LEU B 1 338 ? 22.734 -32.531 14.734 1 77.31 338 LEU B CA 1
ATOM 7140 C C . LEU B 1 338 ? 21.875 -31.422 14.133 1 77.31 338 LEU B C 1
ATOM 7142 O O . LEU B 1 338 ? 21.75 -30.344 14.719 1 77.31 338 LEU B O 1
ATOM 7146 N N . LEU B 1 339 ? 21.281 -31.734 13 1 79.44 339 LEU B N 1
ATOM 7147 C CA . LEU B 1 339 ? 20.516 -30.703 12.312 1 79.44 339 LEU B CA 1
ATOM 7148 C C . LEU B 1 339 ? 19.234 -30.391 13.062 1 79.44 339 LEU B C 1
ATOM 7150 O O . LEU B 1 339 ? 18.781 -29.234 13.094 1 79.44 339 LEU B O 1
ATOM 7154 N N . ASP B 1 340 ? 18.719 -31.375 13.688 1 76.94 340 ASP B N 1
ATOM 7155 C CA . ASP B 1 340 ? 17.531 -31.156 14.516 1 76.94 340 ASP B CA 1
ATOM 7156 C C . ASP B 1 340 ? 17.875 -30.281 15.727 1 76.94 340 ASP B C 1
ATOM 7158 O O . ASP B 1 340 ? 17.109 -29.391 16.094 1 76.94 340 ASP B O 1
ATOM 7162 N N . ALA B 1 341 ? 19 -30.578 16.266 1 76.69 341 ALA B N 1
ATOM 7163 C CA . ALA B 1 341 ? 19.438 -29.812 17.438 1 76.69 341 ALA B CA 1
ATOM 7164 C C . ALA B 1 341 ? 19.75 -28.375 17.062 1 76.69 341 ALA B C 1
ATOM 7166 O O . ALA B 1 341 ? 19.438 -27.453 17.828 1 76.69 341 ALA B O 1
ATOM 7167 N N . LEU B 1 342 ? 20.312 -28.219 15.938 1 79.44 342 LEU B N 1
ATOM 7168 C CA . LEU B 1 342 ? 20.641 -26.875 15.461 1 79.44 342 LEU B CA 1
ATOM 7169 C C . LEU B 1 342 ? 19.375 -26.062 15.211 1 79.44 342 LEU B C 1
ATOM 7171 O O . LEU B 1 342 ? 19.328 -24.859 15.531 1 79.44 342 LEU B O 1
ATOM 7175 N N . LEU B 1 343 ? 18.469 -26.688 14.578 1 78.38 343 LEU B N 1
ATOM 7176 C CA . LEU B 1 343 ? 17.203 -26 14.336 1 78.38 343 LEU B CA 1
ATOM 7177 C C . LEU B 1 343 ? 16.547 -25.578 15.641 1 78.38 343 LEU B C 1
ATOM 7179 O O . LEU B 1 343 ? 16.062 -24.453 15.758 1 78.38 343 LEU B O 1
ATOM 7183 N N . ALA B 1 344 ? 16.594 -26.453 16.516 1 75.19 344 ALA B N 1
ATOM 7184 C CA . ALA B 1 344 ? 16.031 -26.141 17.828 1 75.19 344 ALA B CA 1
ATOM 7185 C C . ALA B 1 344 ? 16.766 -24.969 18.469 1 75.19 344 ALA B C 1
ATOM 7187 O O . ALA B 1 344 ? 16.141 -24.094 19.078 1 75.19 344 ALA B O 1
ATOM 7188 N N . GLY B 1 345 ? 18.047 -25.031 18.375 1 75.5 345 GLY B N 1
ATOM 7189 C CA . GLY B 1 345 ? 18.859 -23.938 18.922 1 75.5 345 GLY B CA 1
ATOM 7190 C C . GLY B 1 345 ? 18.562 -22.594 18.281 1 75.5 345 GLY B C 1
ATOM 7191 O O . GLY B 1 345 ? 18.406 -21.594 18.969 1 75.5 345 GLY B O 1
ATOM 7192 N N . LEU B 1 346 ? 18.406 -22.641 17.016 1 79 346 LEU B N 1
ATOM 7193 C CA . LEU B 1 346 ? 18.141 -21.406 16.281 1 79 346 LEU B CA 1
ATOM 7194 C C . LEU B 1 346 ? 16.766 -20.844 16.594 1 79 346 LEU B C 1
ATOM 7196 O O . LEU B 1 346 ? 16.609 -19.641 16.781 1 79 346 LEU B O 1
ATOM 7200 N N . LEU B 1 347 ? 15.859 -21.703 16.641 1 76.94 347 LEU B N 1
ATOM 7201 C CA . LEU B 1 347 ? 14.5 -21.281 16.953 1 76.94 347 LEU B CA 1
ATOM 7202 C C . LEU B 1 347 ? 14.414 -20.719 18.359 1 76.94 347 LEU B C 1
ATOM 7204 O O . LEU B 1 347 ? 13.789 -19.672 18.578 1 76.94 347 LEU B O 1
ATOM 7208 N N . THR B 1 348 ? 15.062 -21.438 19.266 1 74.25 348 THR B N 1
ATOM 7209 C CA . THR B 1 348 ? 15.031 -20.969 20.656 1 74.25 348 THR B CA 1
ATOM 7210 C C . THR B 1 348 ? 15.758 -19.641 20.797 1 74.25 348 THR B C 1
ATOM 7212 O O . THR B 1 348 ? 15.297 -18.75 21.516 1 74.25 348 THR B O 1
ATOM 7215 N N . ALA B 1 349 ? 16.859 -19.516 20.109 1 78.38 349 ALA B N 1
ATOM 7216 C CA . ALA B 1 349 ? 17.594 -18.266 20.141 1 78.38 349 ALA B CA 1
ATOM 7217 C C . ALA B 1 349 ? 16.75 -17.109 19.594 1 78.38 349 ALA B C 1
ATOM 7219 O O . ALA B 1 349 ? 16.797 -16 20.125 1 78.38 349 ALA B O 1
ATOM 7220 N N . SER B 1 350 ? 16.047 -17.391 18.625 1 77.06 350 SER B N 1
ATOM 7221 C CA . SER B 1 350 ? 15.18 -16.375 18.031 1 77.06 350 SER B CA 1
ATOM 7222 C C . SER B 1 350 ? 14.078 -15.953 19 1 77.06 350 SER B C 1
ATOM 7224 O O . SER B 1 350 ? 13.797 -14.766 19.156 1 77.06 350 SER B O 1
ATOM 7226 N N . VAL B 1 351 ? 13.523 -16.906 19.672 1 73.69 351 VAL B N 1
ATOM 7227 C CA . VAL B 1 351 ? 12.445 -16.641 20.609 1 73.69 351 VAL B CA 1
ATOM 7228 C C . VAL B 1 351 ? 12.977 -15.844 21.797 1 73.69 351 VAL B C 1
ATOM 7230 O O . VAL B 1 351 ? 12.359 -14.867 22.219 1 73.69 351 VAL B O 1
ATOM 7233 N N . VAL B 1 352 ? 14.062 -16.281 22.266 1 72.31 352 VAL B N 1
ATOM 7234 C CA . VAL B 1 352 ? 14.664 -15.617 23.422 1 72.31 352 VAL B CA 1
ATOM 7235 C C . VAL B 1 352 ? 15.016 -14.172 23.062 1 72.31 352 VAL B C 1
ATOM 7237 O O . VAL B 1 352 ? 14.773 -13.258 23.859 1 72.31 352 VAL B O 1
ATOM 7240 N N . ALA B 1 353 ? 15.594 -14.031 21.969 1 75.31 353 ALA B N 1
ATOM 7241 C CA . ALA B 1 353 ? 15.953 -12.688 21.516 1 75.31 353 ALA B CA 1
ATOM 7242 C C . ALA B 1 353 ? 14.727 -11.797 21.406 1 75.31 353 ALA B C 1
ATOM 7244 O O . ALA B 1 353 ? 14.758 -10.625 21.797 1 75.31 353 ALA B O 1
ATOM 7245 N N . MET B 1 354 ? 13.711 -12.273 21.031 1 72.19 354 MET B N 1
ATOM 7246 C CA . MET B 1 354 ? 12.461 -11.531 20.844 1 72.19 354 MET B CA 1
ATOM 7247 C C . MET B 1 354 ? 11.875 -11.117 22.203 1 72.19 354 MET B C 1
ATOM 7249 O O . MET B 1 354 ? 11.43 -9.984 22.359 1 72.19 354 MET B O 1
ATOM 7253 N N . VAL B 1 355 ? 11.875 -11.969 23.109 1 67.88 355 VAL B N 1
ATOM 7254 C CA . VAL B 1 355 ? 11.305 -11.734 24.438 1 67.88 355 VAL B CA 1
ATOM 7255 C C . VAL B 1 355 ? 12.148 -10.703 25.188 1 67.88 355 VAL B C 1
ATOM 7257 O O . VAL B 1 355 ? 11.602 -9.797 25.812 1 67.88 355 VAL B O 1
ATOM 7260 N N . LEU B 1 356 ? 13.422 -10.789 25.094 1 68.81 356 LEU B N 1
ATOM 7261 C CA . LEU B 1 356 ? 14.32 -9.898 25.828 1 68.81 356 LEU B CA 1
ATOM 7262 C C . LEU B 1 356 ? 14.281 -8.492 25.25 1 68.81 356 LEU B C 1
ATOM 7264 O O . LEU B 1 356 ? 14.383 -7.508 25.984 1 68.81 356 LEU B O 1
ATOM 7268 N N . ASN B 1 357 ? 14.234 -8.367 23.984 1 65.62 357 ASN B N 1
ATOM 7269 C CA . ASN B 1 357 ? 14.211 -7.051 23.359 1 65.62 357 ASN B CA 1
ATOM 7270 C C . ASN B 1 357 ? 12.891 -6.324 23.625 1 65.62 357 ASN B C 1
ATOM 7272 O O . ASN B 1 357 ? 12.859 -5.094 23.672 1 65.62 357 ASN B O 1
ATOM 7276 N N . ARG B 1 358 ? 11.898 -6.941 23.688 1 58.81 358 ARG B N 1
ATOM 7277 C CA . ARG B 1 358 ? 10.617 -6.344 24.062 1 58.81 358 ARG B CA 1
ATOM 7278 C C . ARG B 1 358 ? 10.656 -5.797 25.484 1 58.81 358 ARG B C 1
ATOM 7280 O O . ARG B 1 358 ? 10.039 -4.777 25.781 1 58.81 358 ARG B O 1
ATOM 7287 N N . ARG B 1 359 ? 11.461 -6.43 26.297 1 52.03 359 ARG B N 1
ATOM 7288 C CA . ARG B 1 359 ? 11.57 -6.012 27.688 1 52.03 359 ARG B CA 1
ATOM 7289 C C . ARG B 1 359 ? 12.531 -4.84 27.844 1 52.03 359 ARG B C 1
ATOM 7291 O O . ARG B 1 359 ? 12.43 -4.059 28.781 1 52.03 359 ARG B O 1
ATOM 7298 N N . ALA B 1 360 ? 13.641 -4.863 27.062 1 52.09 360 ALA B N 1
ATOM 7299 C CA . ALA B 1 360 ? 14.68 -3.854 27.234 1 52.09 360 ALA B CA 1
ATOM 7300 C C . ALA B 1 360 ? 14.148 -2.459 26.922 1 52.09 360 ALA B C 1
ATOM 7302 O O . ALA B 1 360 ? 13.609 -2.229 25.828 1 52.09 360 ALA B O 1
ATOM 7303 N N . GLY B 1 361 ? 13.273 -1.911 27.625 1 43.34 361 GLY B N 1
ATOM 7304 C CA . GLY B 1 361 ? 12.68 -0.593 27.797 1 43.34 361 GLY B CA 1
ATOM 7305 C C . GLY B 1 361 ? 13.062 0.378 26.703 1 43.34 361 GLY B C 1
ATOM 7306 O O . GLY B 1 361 ? 14.031 0.144 25.969 1 43.34 361 GLY B O 1
ATOM 7307 N N . PRO B 1 362 ? 12.289 1.376 26.375 1 40.78 362 PRO B N 1
ATOM 7308 C CA . PRO B 1 362 ? 12.422 2.447 25.375 1 40.78 362 PRO B CA 1
ATOM 7309 C C . PRO B 1 362 ? 13.719 3.244 25.547 1 40.78 362 PRO B C 1
ATOM 7311 O O . PRO B 1 362 ? 14.289 3.281 26.641 1 40.78 362 PRO B O 1
ATOM 7314 N N . ALA B 1 363 ? 14.508 3.426 24.547 1 42.12 363 ALA B N 1
ATOM 7315 C CA . ALA B 1 363 ? 15.641 4.344 24.609 1 42.12 363 ALA B CA 1
ATOM 7316 C C . ALA B 1 363 ? 15.32 5.539 25.5 1 42.12 363 ALA B C 1
ATOM 7318 O O . ALA B 1 363 ? 14.156 5.941 25.625 1 42.12 363 ALA B O 1
ATOM 7319 N N . PRO B 1 364 ? 16.141 5.922 26.375 1 37.25 364 PRO B N 1
ATOM 7320 C CA . PRO B 1 364 ? 15.938 7.055 27.281 1 37.25 364 PRO B CA 1
ATOM 7321 C C . PRO B 1 364 ? 15.383 8.281 26.562 1 37.25 364 PRO B C 1
ATOM 7323 O O . PRO B 1 364 ? 15.734 8.547 25.422 1 37.25 364 PRO B O 1
ATOM 7326 N N . ARG B 1 365 ? 14.227 8.734 26.922 1 39.56 365 ARG B N 1
ATOM 7327 C CA . ARG B 1 365 ? 13.633 10 26.5 1 39.56 365 ARG B CA 1
ATOM 7328 C C . ARG B 1 365 ? 14.664 11.117 26.5 1 39.56 365 ARG B C 1
ATOM 7330 O O . ARG B 1 365 ? 15.32 11.359 27.516 1 39.56 365 ARG B O 1
ATOM 7337 N N . VAL B 1 366 ? 15.281 11.367 25.453 1 38.19 366 VAL B N 1
ATOM 7338 C CA . VAL B 1 366 ? 16.125 12.562 25.516 1 38.19 366 VAL B CA 1
ATOM 7339 C C . VAL B 1 366 ? 15.289 13.75 25.984 1 38.19 366 VAL B C 1
ATOM 7341 O O . VAL B 1 366 ? 14.18 13.977 25.5 1 38.19 366 VAL B O 1
ATOM 7344 N N . ARG B 1 367 ? 15.422 14.164 27.172 1 38.09 367 ARG B N 1
ATOM 7345 C CA . ARG B 1 367 ? 14.836 15.367 27.75 1 38.09 367 ARG B CA 1
ATOM 7346 C C . ARG B 1 367 ? 14.758 16.484 26.703 1 38.09 367 ARG B C 1
ATOM 7348 O O . ARG B 1 367 ? 15.703 16.703 25.938 1 38.09 367 ARG B O 1
ATOM 7355 N N . PRO B 1 368 ? 13.633 16.875 26.328 1 37.31 368 PRO B N 1
ATOM 7356 C CA . PRO B 1 368 ? 13.617 18.062 25.484 1 37.31 368 PRO B CA 1
ATOM 7357 C C . PRO B 1 368 ? 14.742 19.047 25.828 1 37.31 368 PRO B C 1
ATOM 7359 O O . PRO B 1 368 ? 14.883 19.438 26.984 1 37.31 368 PRO B O 1
ATOM 7362 N N . ALA B 1 369 ? 15.953 18.922 25.359 1 33.22 369 ALA B N 1
ATOM 7363 C CA . ALA B 1 369 ? 16.984 19.891 25.688 1 33.22 369 ALA B CA 1
ATOM 7364 C C . ALA B 1 369 ? 16.438 21.312 25.656 1 33.22 369 ALA B C 1
ATOM 7366 O O . ALA B 1 369 ? 15.508 21.609 24.891 1 33.22 369 ALA B O 1
ATOM 7367 N N . GLU B 1 370 ? 16.641 22.031 26.672 1 33.59 370 GLU B N 1
ATOM 7368 C CA . GLU B 1 370 ? 16.422 23.469 26.781 1 33.59 370 GLU B CA 1
ATOM 7369 C C . GLU B 1 370 ? 16.828 24.188 25.5 1 33.59 370 GLU B C 1
ATOM 7371 O O . GLU B 1 370 ? 17.938 24.016 25 1 33.59 370 GLU B O 1
ATOM 7376 N N . THR B 1 371 ? 15.961 24.266 24.625 1 37.06 371 THR B N 1
ATOM 7377 C CA . THR B 1 371 ? 16.266 25.047 23.438 1 37.06 371 THR B CA 1
ATOM 7378 C C . THR B 1 371 ? 17.141 26.25 23.797 1 37.06 371 THR B C 1
ATOM 7380 O O . THR B 1 371 ? 16.75 27.094 24.594 1 37.06 371 THR B O 1
ATOM 7383 N N . GLU B 1 372 ? 18.391 26.156 24.016 1 34.19 372 GLU B N 1
ATOM 7384 C CA . GLU B 1 372 ? 19.219 27.359 24.156 1 34.19 372 GLU B CA 1
ATOM 7385 C C . GLU B 1 372 ? 18.734 28.484 23.234 1 34.19 372 GLU B C 1
ATOM 7387 O O . GLU B 1 372 ? 18.547 28.266 22.031 1 34.19 372 GLU B O 1
ATOM 7392 N N . HIS B 1 373 ? 18.062 29.375 23.797 1 35.81 373 HIS B N 1
ATOM 7393 C CA . HIS B 1 373 ? 17.672 30.594 23.109 1 35.81 373 HIS B CA 1
ATOM 7394 C C . HIS B 1 373 ? 18.844 31.156 22.281 1 35.81 373 HIS B C 1
ATOM 7396 O O . HIS B 1 373 ? 19.875 31.516 22.844 1 35.81 373 HIS B O 1
ATOM 7402 N N . ALA B 1 374 ? 19.125 30.719 21.234 1 34.66 374 ALA B N 1
ATOM 7403 C CA . ALA B 1 374 ? 20.125 31.422 20.438 1 34.66 374 ALA B CA 1
ATOM 7404 C C . ALA B 1 374 ? 19.828 32.938 20.406 1 34.66 374 ALA B C 1
ATOM 7406 O O . ALA B 1 374 ? 18.688 33.344 20.203 1 34.66 374 ALA B O 1
ATOM 7407 N N . VAL B 1 375 ? 20.641 33.719 21.125 1 33.38 375 VAL B N 1
ATOM 7408 C CA . VAL B 1 375 ? 20.656 35.188 21.141 1 33.38 375 VAL B CA 1
ATOM 7409 C C . VAL B 1 375 ? 20.594 35.719 19.703 1 33.38 375 VAL B C 1
ATOM 7411 O O . VAL B 1 375 ? 21.391 35.312 18.859 1 33.38 375 VAL B O 1
ATOM 7414 N N . ALA B 1 376 ? 19.469 36.281 19.266 1 34.56 376 ALA B N 1
ATOM 7415 C CA . ALA B 1 376 ? 19.219 36.875 17.969 1 34.56 376 ALA B CA 1
ATOM 7416 C C . ALA B 1 376 ? 20.297 37.875 17.594 1 34.56 376 ALA B C 1
ATOM 7418 O O . ALA B 1 376 ? 20.531 38.844 18.328 1 34.56 376 ALA B O 1
ATOM 7419 N N . PRO B 1 377 ? 21.406 37.562 16.938 1 31.08 377 PRO B N 1
ATOM 7420 C CA . PRO B 1 377 ? 22.172 38.75 16.578 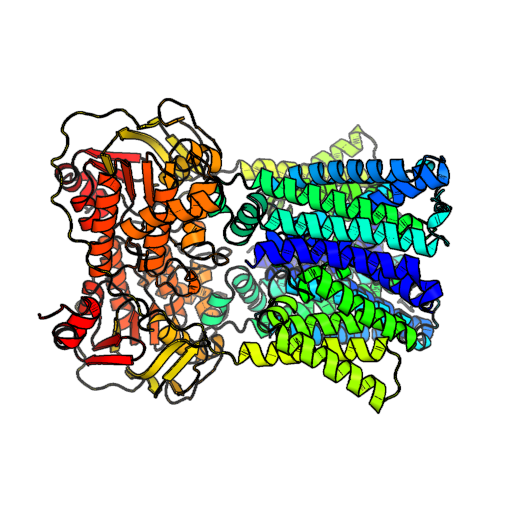1 31.08 377 PRO B CA 1
ATOM 7421 C C . PRO B 1 377 ? 21.312 39.844 15.93 1 31.08 377 PRO B C 1
ATOM 7423 O O . PRO B 1 377 ? 20.219 39.562 15.445 1 31.08 377 PRO B O 1
ATOM 7426 N N . THR B 1 378 ? 21.703 41.156 16.047 1 32.81 378 THR B N 1
ATOM 7427 C CA . THR B 1 378 ? 21.125 42.406 15.555 1 32.81 378 THR B CA 1
ATOM 7428 C C . THR B 1 378 ? 20.828 42.281 14.062 1 32.81 378 THR B C 1
ATOM 7430 O O . THR B 1 378 ? 21.578 41.656 13.312 1 32.81 378 THR B O 1
ATOM 7433 N N . VAL B 1 379 ? 19.594 42.531 13.555 1 37.16 379 VAL B N 1
ATOM 7434 C CA . VAL B 1 379 ? 18.984 42.625 12.234 1 37.16 379 VAL B CA 1
ATOM 7435 C C . VAL B 1 379 ? 19.938 43.312 11.258 1 37.16 379 VAL B C 1
ATOM 7437 O O . VAL B 1 379 ? 20.328 44.438 11.461 1 37.16 379 VAL B O 1
ATOM 7440 N N . PRO B 1 380 ? 20.781 42.625 10.539 1 36.31 380 PRO B N 1
ATOM 7441 C CA . PRO B 1 380 ? 21.469 43.5 9.586 1 36.31 380 PRO B CA 1
ATOM 7442 C C . PRO B 1 380 ? 20.484 44.344 8.758 1 36.31 380 PRO B C 1
ATOM 7444 O O . PRO B 1 380 ? 19.328 43.938 8.57 1 36.31 380 PRO B O 1
ATOM 7447 N N . SER B 1 381 ? 20.75 45.656 8.461 1 36.56 381 SER B N 1
ATOM 7448 C CA . SER B 1 381 ? 20.047 46.688 7.68 1 36.56 381 SER B CA 1
ATOM 7449 C C . SER B 1 381 ? 19.719 46.188 6.277 1 36.56 381 SER B C 1
ATOM 7451 O O . SER B 1 381 ? 20.5 45.406 5.691 1 36.56 381 SER B O 1
ATOM 7453 N N . PRO B 1 382 ? 18.469 46.281 5.805 1 39.59 382 PRO B N 1
ATOM 7454 C CA . PRO B 1 382 ? 18.016 45.969 4.438 1 39.59 382 PRO B CA 1
ATOM 7455 C C . PRO B 1 382 ? 19.047 46.375 3.385 1 39.59 382 PRO B C 1
ATOM 7457 O O . PRO B 1 382 ? 19.672 47.438 3.473 1 39.59 382 PRO B O 1
ATOM 7460 N N . VAL B 1 383 ? 19.812 45.594 2.879 1 38.34 383 VAL B N 1
ATOM 7461 C CA . VAL B 1 383 ? 20.672 46 1.769 1 38.34 383 VAL B CA 1
ATOM 7462 C C . VAL B 1 383 ? 19.812 46.594 0.652 1 38.34 383 VAL B C 1
ATOM 7464 O O . VAL B 1 383 ? 18.797 46 0.27 1 38.34 383 VAL B O 1
ATOM 7467 N N . ASP B 1 384 ? 19.719 47.812 0.363 1 42.66 384 ASP B N 1
ATOM 7468 C CA . ASP B 1 384 ? 18.922 48.625 -0.561 1 42.66 384 ASP B CA 1
ATOM 7469 C C . ASP B 1 384 ? 18.875 48 -1.947 1 42.66 384 ASP B C 1
ATOM 7471 O O . ASP B 1 384 ? 18.109 48.438 -2.809 1 42.66 384 ASP B O 1
ATOM 7475 N N . GLY B 1 385 ? 20.094 47.594 -2.68 1 45.75 385 GLY B N 1
ATOM 7476 C CA . GLY B 1 385 ? 20.188 47.5 -4.129 1 45.75 385 GLY B CA 1
ATOM 7477 C C . GLY B 1 385 ? 19.562 46.25 -4.691 1 45.75 385 GLY B C 1
ATOM 7478 O O . GLY B 1 385 ? 19.438 45.25 -3.992 1 45.75 385 GLY B O 1
ATOM 7479 N N . ALA B 1 386 ? 18.562 46.375 -5.691 1 55.41 386 ALA B N 1
ATOM 7480 C CA . ALA B 1 386 ? 17.891 45.25 -6.371 1 55.41 386 ALA B CA 1
ATOM 7481 C C . ALA B 1 386 ? 18.891 44.156 -6.711 1 55.41 386 ALA B C 1
ATOM 7483 O O . ALA B 1 386 ? 19.781 44.344 -7.543 1 55.41 386 ALA B O 1
ATOM 7484 N N . GLY B 1 387 ? 19.25 43.25 -5.898 1 69.62 387 GLY B N 1
ATOM 7485 C CA . GLY B 1 387 ? 20.234 42.188 -6.117 1 69.62 387 GLY B CA 1
ATOM 7486 C C . GLY B 1 387 ? 19.938 41.344 -7.348 1 69.62 387 GLY B C 1
ATOM 7487 O O . GLY B 1 387 ? 19.016 41.656 -8.109 1 69.62 387 GLY B O 1
ATOM 7488 N N . ARG B 1 388 ? 20.828 40.406 -7.766 1 88.5 388 ARG B N 1
ATOM 7489 C CA . ARG B 1 388 ? 20.75 39.5 -8.898 1 88.5 388 ARG B CA 1
ATOM 7490 C C . ARG B 1 388 ? 19.5 38.625 -8.812 1 88.5 388 ARG B C 1
ATOM 7492 O O . ARG B 1 388 ? 19.094 38.219 -7.719 1 88.5 388 ARG B O 1
ATOM 7499 N N . VAL B 1 389 ? 18.797 38.469 -9.922 1 92.94 389 VAL B N 1
ATOM 7500 C CA . VAL B 1 389 ? 17.609 37.625 -10.008 1 92.94 389 VAL B CA 1
ATOM 7501 C C . VAL B 1 389 ? 18 36.156 -9.875 1 92.94 389 VAL B C 1
ATOM 7503 O O . VAL B 1 389 ? 18.844 35.688 -10.617 1 92.94 389 VAL B O 1
ATOM 7506 N N . LEU B 1 390 ? 17.5 35.531 -8.922 1 95.69 390 LEU B N 1
ATOM 7507 C CA . LEU B 1 390 ? 17.781 34.125 -8.703 1 95.69 390 LEU B CA 1
ATOM 7508 C C . LEU B 1 390 ? 16.75 33.25 -9.398 1 95.69 390 LEU B C 1
ATOM 7510 O O . LEU B 1 390 ? 17.109 32.25 -10.031 1 95.69 390 LEU B O 1
ATOM 7514 N N . VAL B 1 391 ? 15.445 33.562 -9.258 1 96.38 391 VAL B N 1
ATOM 7515 C CA . VAL B 1 391 ? 14.359 32.781 -9.836 1 96.38 391 VAL B CA 1
ATOM 7516 C C . VAL B 1 391 ? 13.375 33.688 -10.555 1 96.38 391 VAL B C 1
ATOM 7518 O O . VAL B 1 391 ? 13.062 34.781 -10.055 1 96.38 391 VAL B O 1
ATOM 7521 N N . GLU B 1 392 ? 12.984 33.312 -11.711 1 95.94 392 GLU B N 1
ATOM 7522 C CA . GLU B 1 392 ? 11.992 34.031 -12.484 1 95.94 392 GLU B CA 1
ATOM 7523 C C . GLU B 1 392 ? 10.875 33.125 -12.969 1 95.94 392 GLU B C 1
ATOM 7525 O O . GLU B 1 392 ? 11.133 32.156 -13.688 1 95.94 392 GLU B O 1
ATOM 7530 N N . CYS B 1 393 ? 9.688 33.375 -12.477 1 95 393 CYS B N 1
ATOM 7531 C CA . CYS B 1 393 ? 8.469 32.75 -13 1 95 393 CYS B CA 1
ATOM 7532 C C . CYS B 1 393 ? 7.773 33.688 -13.992 1 95 393 CYS B C 1
ATOM 7534 O O . CYS B 1 393 ? 7.281 34.75 -13.617 1 95 393 CYS B O 1
ATOM 7536 N N . ALA B 1 394 ? 7.754 33.25 -15.234 1 95.56 394 ALA B N 1
ATOM 7537 C CA . ALA B 1 394 ? 7.18 34.094 -16.281 1 95.56 394 ALA B CA 1
ATOM 7538 C C . ALA B 1 394 ? 5.852 33.531 -16.766 1 95.56 394 ALA B C 1
ATOM 7540 O O . ALA B 1 394 ? 5.828 32.531 -17.469 1 95.56 394 ALA B O 1
ATOM 7541 N N . ASN B 1 395 ? 4.723 34.219 -16.391 1 95.75 395 ASN B N 1
ATOM 7542 C CA . ASN B 1 395 ? 3.387 33.906 -16.891 1 95.75 395 ASN B CA 1
ATOM 7543 C C . ASN B 1 395 ? 3.021 32.469 -16.656 1 95.75 395 ASN B C 1
ATOM 7545 O O . ASN B 1 395 ? 2.576 31.766 -17.578 1 95.75 395 ASN B O 1
ATOM 7549 N N . VAL B 1 396 ? 3.221 32.031 -15.477 1 95.5 396 VAL B N 1
ATOM 7550 C CA . VAL B 1 396 ? 3 30.625 -15.133 1 95.5 396 VAL B CA 1
ATOM 7551 C C . VAL B 1 396 ? 1.506 30.359 -14.953 1 95.5 396 VAL B C 1
ATOM 7553 O O . VAL B 1 396 ? 0.817 31.125 -14.273 1 95.5 396 VAL B O 1
ATOM 7556 N N . ALA B 1 397 ? 1.003 29.375 -15.602 1 94.88 397 ALA B N 1
ATOM 7557 C CA . ALA B 1 397 ? -0.387 28.938 -15.484 1 94.88 397 ALA B CA 1
ATOM 7558 C C . ALA B 1 397 ? -0.474 27.438 -15.219 1 94.88 397 ALA B C 1
ATOM 7560 O O . ALA B 1 397 ? 0.395 26.672 -15.641 1 94.88 397 ALA B O 1
ATOM 7561 N N . LYS B 1 398 ? -1.377 27.047 -14.414 1 92.56 398 LYS B N 1
ATOM 7562 C CA . LYS B 1 398 ? -1.634 25.641 -14.148 1 92.56 398 LYS B CA 1
ATOM 7563 C C . LYS B 1 398 ? -3.131 25.344 -14.125 1 92.56 398 LYS B C 1
ATOM 7565 O O . LYS B 1 398 ? -3.879 25.984 -13.375 1 92.56 398 LYS B O 1
ATOM 7570 N N . HIS B 1 399 ? -3.484 24.453 -14.938 1 86.06 399 HIS B N 1
ATOM 7571 C CA . HIS B 1 399 ? -4.875 24.016 -15.023 1 86.06 399 HIS B CA 1
ATOM 7572 C C . HIS B 1 399 ? -5.016 22.547 -14.641 1 86.06 399 HIS B C 1
ATOM 7574 O O . HIS B 1 399 ? -4.188 21.719 -15.023 1 86.06 399 HIS B O 1
ATOM 7580 N N . PHE B 1 400 ? -5.863 22.25 -13.672 1 74.88 400 PHE B N 1
ATOM 7581 C CA . PHE B 1 400 ? -6.227 20.875 -13.336 1 74.88 400 PHE B CA 1
ATOM 7582 C C . PHE B 1 400 ? -7.598 20.516 -13.906 1 74.88 400 PHE B C 1
ATOM 7584 O O . PHE B 1 400 ? -8.625 20.953 -13.375 1 74.88 400 PHE B O 1
ATOM 7591 N N . GLY B 1 401 ? -7.559 19.688 -14.906 1 64.75 401 GLY B N 1
ATOM 7592 C CA . GLY B 1 401 ? -8.852 19.469 -15.531 1 64.75 401 GLY B CA 1
ATOM 7593 C C . GLY B 1 401 ? -9.547 20.75 -15.938 1 64.75 401 GLY B C 1
ATOM 7594 O O . GLY B 1 401 ? -9 21.547 -16.703 1 64.75 401 GLY B O 1
ATOM 7595 N N . GLY B 1 402 ? -10.672 21.188 -15.211 1 59.41 402 GLY B N 1
ATOM 7596 C CA . GLY B 1 402 ? -11.461 22.359 -15.516 1 59.41 402 GLY B CA 1
ATOM 7597 C C . GLY B 1 402 ? -11.164 23.531 -14.602 1 59.41 402 GLY B C 1
ATOM 7598 O O . GLY B 1 402 ? -11.633 24.656 -14.828 1 59.41 402 GLY B O 1
ATOM 7599 N N . VAL B 1 403 ? -10.281 23.391 -13.664 1 69.25 403 VAL B N 1
ATOM 7600 C CA . VAL B 1 403 ? -10.023 24.438 -12.68 1 69.25 403 VAL B CA 1
ATOM 7601 C C . VAL B 1 403 ? -8.672 25.094 -12.961 1 69.25 403 VAL B C 1
ATOM 7603 O O . VAL B 1 403 ? -7.668 24.406 -13.148 1 69.25 403 VAL B O 1
ATOM 7606 N N . ARG B 1 404 ? -8.781 26.406 -13.141 1 83.62 404 ARG B N 1
ATOM 7607 C CA . ARG B 1 404 ? -7.543 27.156 -13.297 1 83.62 404 ARG B CA 1
ATOM 7608 C C . ARG B 1 404 ? -6.93 27.484 -11.938 1 83.62 404 ARG B C 1
ATOM 7610 O O . ARG B 1 404 ? -7.281 28.5 -11.32 1 83.62 404 ARG B O 1
ATOM 7617 N N . ALA B 1 405 ? -6.012 26.766 -11.453 1 86.62 405 ALA B N 1
ATOM 7618 C CA . ALA B 1 405 ? -5.383 26.969 -10.148 1 86.62 405 ALA B CA 1
ATOM 7619 C C . ALA B 1 405 ? -4.461 28.188 -10.164 1 86.62 405 ALA B C 1
ATOM 7621 O O . ALA B 1 405 ? -4.398 28.922 -9.188 1 86.62 405 ALA B O 1
ATOM 7622 N N . LEU B 1 406 ? -3.717 28.344 -11.242 1 93.44 406 LEU B N 1
ATOM 7623 C CA . LEU B 1 406 ? -2.891 29.516 -11.492 1 93.44 406 LEU B CA 1
ATOM 7624 C C . LEU B 1 406 ? -3.174 30.094 -12.883 1 93.44 406 LEU B C 1
ATOM 7626 O O . LEU B 1 406 ? -3.332 29.344 -13.844 1 93.44 406 LEU B O 1
ATOM 7630 N N . ASP B 1 407 ? -3.332 31.391 -12.875 1 93.06 407 ASP B N 1
ATOM 7631 C CA . ASP B 1 407 ? -3.668 32.062 -14.133 1 93.06 407 ASP B CA 1
ATOM 7632 C C . ASP B 1 407 ? -2.686 33.188 -14.43 1 93.06 407 ASP B C 1
ATOM 7634 O O . ASP B 1 407 ? -2.932 34.344 -14.07 1 93.06 407 ASP B O 1
ATOM 7638 N N . ASP B 1 408 ? -1.654 32.906 -15.086 1 92.69 408 ASP B N 1
ATOM 7639 C CA . ASP B 1 408 ? -0.701 33.875 -15.609 1 92.69 408 ASP B CA 1
ATOM 7640 C C . ASP B 1 408 ? 0.019 34.594 -14.469 1 92.69 408 ASP B C 1
ATOM 7642 O O . ASP B 1 408 ? -0.006 35.812 -14.398 1 92.69 408 ASP B O 1
ATOM 7646 N N . VAL B 1 409 ? 0.693 33.906 -13.656 1 95.5 409 VAL B N 1
ATOM 7647 C CA . VAL B 1 409 ? 1.388 34.438 -12.5 1 95.5 409 VAL B CA 1
ATOM 7648 C C . VAL B 1 409 ? 2.859 34.688 -12.836 1 95.5 409 VAL B C 1
ATOM 7650 O O . VAL B 1 409 ? 3.545 33.75 -13.289 1 95.5 409 VAL B O 1
ATOM 7653 N N . SER B 1 410 ? 3.35 35.875 -12.703 1 95.62 410 SER B N 1
ATOM 7654 C CA . SER B 1 410 ? 4.762 36.219 -12.859 1 95.62 410 SER B CA 1
ATOM 7655 C C . SER B 1 410 ? 5.375 36.656 -11.531 1 95.62 410 SER B C 1
ATOM 7657 O O . SER B 1 410 ? 4.758 37.406 -10.773 1 95.62 410 SER B O 1
ATOM 7659 N N . LEU B 1 411 ? 6.508 36.094 -11.219 1 94.56 411 LEU B N 1
ATOM 7660 C CA . LEU B 1 411 ? 7.18 36.344 -9.953 1 94.56 411 LEU B CA 1
ATOM 7661 C C . LEU B 1 411 ? 8.695 36.281 -10.109 1 94.56 411 LEU B C 1
ATOM 7663 O O . LEU B 1 411 ? 9.203 35.406 -10.805 1 94.56 411 LEU B O 1
ATOM 7667 N N . THR B 1 412 ? 9.383 37.219 -9.555 1 95.06 412 THR B N 1
ATOM 7668 C CA . THR B 1 412 ? 10.844 37.219 -9.539 1 95.06 412 THR B CA 1
ATOM 7669 C C . THR B 1 412 ? 11.359 37.188 -8.102 1 95.06 412 THR B C 1
ATOM 7671 O O . THR B 1 412 ? 10.82 37.875 -7.23 1 95.06 412 THR B O 1
ATOM 7674 N N . ILE B 1 413 ? 12.328 36.406 -7.82 1 95.44 413 ILE B N 1
ATOM 7675 C CA . ILE B 1 413 ? 12.977 36.312 -6.52 1 95.44 413 ILE B CA 1
ATOM 7676 C C . ILE B 1 413 ? 14.43 36.781 -6.645 1 95.44 413 ILE B C 1
ATOM 7678 O O . ILE B 1 413 ? 15.188 36.25 -7.457 1 95.44 413 ILE B O 1
ATOM 7682 N N . HIS B 1 414 ? 14.82 37.719 -5.852 1 94.44 414 HIS B N 1
ATOM 7683 C CA . HIS B 1 414 ? 16.172 38.281 -5.898 1 94.44 414 HIS B CA 1
ATOM 7684 C C . HIS B 1 414 ? 17.031 37.75 -4.754 1 94.44 414 HIS B C 1
ATOM 7686 O O . HIS B 1 414 ? 16.5 37.25 -3.764 1 94.44 414 HIS B O 1
ATOM 7692 N N . GLU B 1 415 ? 18.328 37.844 -4.953 1 92.88 415 GLU B N 1
ATOM 7693 C CA . GLU B 1 415 ? 19.266 37.469 -3.902 1 92.88 415 GLU B CA 1
ATOM 7694 C C . GLU B 1 415 ? 19.062 38.312 -2.648 1 92.88 415 GLU B C 1
ATOM 7696 O O . GLU B 1 415 ? 18.844 39.531 -2.736 1 92.88 415 GLU B O 1
ATOM 7701 N N . GLY B 1 416 ? 19.016 37.594 -1.498 1 87.69 416 GLY B N 1
ATOM 7702 C CA . GLY B 1 416 ? 18.938 38.281 -0.222 1 87.69 416 GLY B CA 1
ATOM 7703 C C . GLY B 1 416 ? 17.531 38.719 0.125 1 87.69 416 GLY B C 1
ATOM 7704 O O . GLY B 1 416 ? 17.312 39.469 1.087 1 87.69 416 GLY B O 1
ATOM 7705 N N . GLU B 1 417 ? 16.609 38.25 -0.633 1 92.81 417 GLU B N 1
ATOM 7706 C CA . GLU B 1 417 ? 15.227 38.656 -0.411 1 92.81 417 GLU B CA 1
ATOM 7707 C C . GLU B 1 417 ? 14.445 37.594 0.339 1 92.81 417 GLU B C 1
ATOM 7709 O O . GLU B 1 417 ? 14.758 36.406 0.226 1 92.81 417 GLU B O 1
ATOM 7714 N N . ILE B 1 418 ? 13.562 38.062 1.252 1 96.06 418 ILE B N 1
ATOM 7715 C CA . ILE B 1 418 ? 12.531 37.188 1.807 1 96.06 418 ILE B CA 1
ATOM 7716 C C . ILE B 1 418 ? 11.164 37.562 1.249 1 96.06 418 ILE B C 1
ATOM 7718 O O . ILE B 1 418 ? 10.617 38.625 1.611 1 96.06 418 ILE B O 1
ATOM 7722 N N . VAL B 1 419 ? 10.688 36.75 0.35 1 95.94 419 VAL B N 1
ATOM 7723 C CA . VAL B 1 419 ? 9.398 37.031 -0.288 1 95.94 419 VAL B CA 1
ATOM 7724 C C . VAL B 1 419 ? 8.289 36.312 0.448 1 95.94 419 VAL B C 1
ATOM 7726 O O . VAL B 1 419 ? 8.328 35.062 0.586 1 95.94 419 VAL B O 1
ATOM 7729 N N . GLY B 1 420 ? 7.34 37.031 0.993 1 95.75 420 GLY B N 1
ATOM 7730 C CA . GLY B 1 420 ? 6.145 36.438 1.562 1 95.75 420 GLY B CA 1
ATOM 7731 C C . GLY B 1 420 ? 5.043 36.219 0.542 1 95.75 420 GLY B C 1
ATOM 7732 O O . GLY B 1 420 ? 4.676 37.125 -0.191 1 95.75 420 GLY B O 1
ATOM 7733 N N . LEU B 1 421 ? 4.664 35 0.407 1 93.88 421 LEU B N 1
ATOM 7734 C CA . LEU B 1 421 ? 3.533 34.656 -0.446 1 93.88 421 LEU B CA 1
ATOM 7735 C C . LEU B 1 421 ? 2.273 34.438 0.384 1 93.88 421 LEU B C 1
ATOM 7737 O O . LEU B 1 421 ? 2.188 33.469 1.147 1 93.88 421 LEU B O 1
ATOM 7741 N N . VAL B 1 422 ? 1.289 35.312 0.253 1 90.94 422 VAL B N 1
ATOM 7742 C CA . VAL B 1 422 ? 0.095 35.281 1.09 1 90.94 422 VAL B CA 1
ATOM 7743 C C . VAL B 1 422 ? -1.153 35.312 0.212 1 90.94 422 VAL B C 1
ATOM 7745 O O . VAL B 1 422 ? -1.071 35.594 -0.984 1 90.94 422 VAL B O 1
ATOM 7748 N N . GLY B 1 423 ? -2.178 34.906 0.703 1 87.81 423 GLY B N 1
ATOM 7749 C CA . GLY B 1 423 ? -3.469 34.844 0.037 1 87.81 423 GLY B CA 1
ATOM 7750 C C . GLY B 1 423 ? -4.438 33.875 0.711 1 87.81 423 GLY B C 1
ATOM 7751 O O . GLY B 1 423 ? -4.039 33.062 1.551 1 87.81 423 GLY B O 1
ATOM 7752 N N . PRO B 1 424 ? -5.676 34.062 0.375 1 82.69 424 PRO B N 1
ATOM 7753 C CA . PRO B 1 424 ? -6.664 33.156 0.959 1 82.69 424 PRO B CA 1
ATOM 7754 C C . PRO B 1 424 ? -6.449 31.688 0.543 1 82.69 424 PRO B C 1
ATOM 7756 O O . PRO B 1 424 ? -5.629 31.406 -0.335 1 82.69 424 PRO B O 1
ATOM 7759 N N . ASN B 1 425 ? -7.113 30.781 1.26 1 78.81 425 ASN B N 1
ATOM 7760 C CA . ASN B 1 425 ? -7.016 29.375 0.905 1 78.81 425 ASN B CA 1
ATOM 7761 C C . ASN B 1 425 ? -7.578 29.109 -0.487 1 78.81 425 ASN B C 1
ATOM 7763 O O . ASN B 1 425 ? -8.617 29.656 -0.857 1 78.81 425 ASN B O 1
ATOM 7767 N N . GLY B 1 426 ? -6.84 28.422 -1.262 1 79.06 426 GLY B N 1
ATOM 7768 C CA . GLY B 1 426 ? -7.242 28.109 -2.623 1 79.06 426 GLY B CA 1
ATOM 7769 C C . GLY B 1 426 ? -6.75 29.125 -3.637 1 79.06 426 GLY B C 1
ATOM 7770 O O . GLY B 1 426 ? -7.098 29.047 -4.816 1 79.06 426 GLY B O 1
ATOM 7771 N N . SER B 1 427 ? -5.992 30.062 -3.164 1 86.56 427 SER B N 1
ATOM 7772 C CA . SER B 1 427 ? -5.539 31.125 -4.043 1 86.56 427 SER B CA 1
ATOM 7773 C C . SER B 1 427 ? -4.461 30.641 -5.004 1 86.56 427 SER B C 1
ATOM 7775 O O . SER B 1 427 ? -4.133 31.328 -5.973 1 86.56 427 SER B O 1
ATOM 7777 N N . GLY B 1 428 ? -3.898 29.438 -4.773 1 89.69 428 GLY B N 1
ATOM 7778 C CA . GLY B 1 428 ? -2.9 28.891 -5.676 1 89.69 428 GLY B CA 1
ATOM 7779 C C . GLY B 1 428 ? -1.501 28.891 -5.09 1 89.69 428 GLY B C 1
ATOM 7780 O O . GLY B 1 428 ? -0.542 28.5 -5.762 1 89.69 428 GLY B O 1
ATOM 7781 N N . LYS B 1 429 ? -1.329 29.281 -3.885 1 91.5 429 LYS B N 1
ATOM 7782 C CA . LYS B 1 429 ? -0.021 29.375 -3.242 1 91.5 429 LYS B CA 1
ATOM 7783 C C . LYS B 1 429 ? 0.72 28.047 -3.299 1 91.5 429 LYS B C 1
ATOM 7785 O O . LYS B 1 429 ? 1.868 27.984 -3.744 1 91.5 429 LYS B O 1
ATOM 7790 N N . SER B 1 430 ? 0.011 26.953 -2.883 1 88.62 430 SER B N 1
ATOM 7791 C CA . SER B 1 430 ? 0.643 25.641 -2.854 1 88.62 430 SER B CA 1
ATOM 7792 C C . SER B 1 430 ? 0.971 25.156 -4.258 1 88.62 430 SER B C 1
ATOM 7794 O O . SER B 1 430 ? 1.984 24.484 -4.469 1 88.62 430 SER B O 1
ATOM 7796 N N . THR B 1 431 ? 0.132 25.469 -5.211 1 91.31 431 THR B N 1
ATOM 7797 C CA . THR B 1 431 ? 0.386 25.109 -6.602 1 91.31 431 THR B CA 1
ATOM 7798 C C . THR B 1 431 ? 1.638 25.812 -7.125 1 91.31 431 THR B C 1
ATOM 7800 O O . THR B 1 431 ? 2.471 25.188 -7.789 1 91.31 431 THR B O 1
ATOM 7803 N N . LEU B 1 432 ? 1.717 27.062 -6.789 1 94.62 432 LEU B N 1
ATOM 7804 C CA . LEU B 1 432 ? 2.883 27.828 -7.223 1 94.62 432 LEU B CA 1
ATOM 7805 C C . LEU B 1 432 ? 4.156 27.266 -6.594 1 94.62 432 LEU B C 1
ATOM 7807 O O . LEU B 1 432 ? 5.164 27.094 -7.281 1 94.62 432 LEU B O 1
ATOM 7811 N N . VAL B 1 433 ? 4.145 27 -5.348 1 94.38 433 VAL B N 1
ATOM 7812 C CA . VAL B 1 433 ? 5.297 26.453 -4.637 1 94.38 433 VAL B CA 1
ATOM 7813 C C . VAL B 1 433 ? 5.688 25.109 -5.238 1 94.38 433 VAL B C 1
ATOM 7815 O O . VAL B 1 433 ? 6.875 24.812 -5.395 1 94.38 433 VAL B O 1
ATOM 7818 N N . SER B 1 434 ? 4.695 24.281 -5.586 1 93.56 434 SER B N 1
ATOM 7819 C CA . SER B 1 434 ? 4.953 22.969 -6.184 1 93.56 434 SER B CA 1
ATOM 7820 C C . SER B 1 434 ? 5.621 23.109 -7.547 1 93.56 434 SER B C 1
ATOM 7822 O O . SER B 1 434 ? 6.461 22.297 -7.918 1 93.56 434 SER B O 1
ATOM 7824 N N . ILE B 1 435 ? 5.223 24.125 -8.227 1 95.06 435 ILE B N 1
ATOM 7825 C CA . ILE B 1 435 ? 5.824 24.375 -9.531 1 95.06 435 ILE B CA 1
ATOM 7826 C C . ILE B 1 435 ? 7.262 24.859 -9.352 1 95.06 435 ILE B C 1
ATOM 7828 O O . ILE B 1 435 ? 8.172 24.406 -10.047 1 95.06 435 ILE B O 1
ATOM 7832 N N . LEU B 1 436 ? 7.469 25.703 -8.383 1 95.5 436 LEU B N 1
ATOM 7833 C CA . LEU B 1 436 ? 8.805 26.219 -8.109 1 95.5 436 LEU B CA 1
ATOM 7834 C C . LEU B 1 436 ? 9.742 25.094 -7.691 1 95.5 436 LEU B C 1
ATOM 7836 O O . LEU B 1 436 ? 10.922 25.109 -8.047 1 95.5 436 LEU B O 1
ATOM 7840 N N . ALA B 1 437 ? 9.195 24.156 -6.996 1 94.69 437 ALA B N 1
ATOM 7841 C CA . ALA B 1 437 ? 10 23.047 -6.477 1 94.69 437 ALA B CA 1
ATOM 7842 C C . ALA B 1 437 ? 10.125 21.922 -7.508 1 94.69 437 ALA B C 1
ATOM 7844 O O . ALA B 1 437 ? 10.883 20.969 -7.309 1 94.69 437 ALA B O 1
ATOM 7845 N N . GLY B 1 438 ? 9.336 21.938 -8.586 1 93 438 GLY B N 1
ATOM 7846 C CA . GLY B 1 438 ? 9.422 20.953 -9.656 1 93 438 GLY B CA 1
ATOM 7847 C C . GLY B 1 438 ? 8.492 19.781 -9.469 1 93 438 GLY B C 1
ATOM 7848 O O . GLY B 1 438 ? 8.461 18.859 -10.289 1 93 438 GLY B O 1
ATOM 7849 N N . SER B 1 439 ? 7.758 19.734 -8.438 1 91.44 439 SER B N 1
ATOM 7850 C CA . SER B 1 439 ? 6.871 18.609 -8.172 1 91.44 439 SER B CA 1
ATOM 7851 C C . SER B 1 439 ? 5.664 18.625 -9.102 1 91.44 439 SER B C 1
ATOM 7853 O O . SER B 1 439 ? 4.965 17.625 -9.234 1 91.44 439 SER B O 1
ATOM 7855 N N . ARG B 1 440 ? 5.395 19.812 -9.727 1 91.06 440 ARG B N 1
ATOM 7856 C CA . ARG B 1 440 ? 4.312 19.938 -10.703 1 91.06 440 ARG B CA 1
ATOM 7857 C C . ARG B 1 440 ? 4.777 20.688 -11.938 1 91.06 440 ARG B C 1
ATOM 7859 O O . ARG B 1 440 ? 5.488 21.688 -11.836 1 91.06 440 ARG B O 1
ATOM 7866 N N . ARG B 1 441 ? 4.312 20.188 -13.039 1 92.44 441 ARG B N 1
ATOM 7867 C CA . ARG B 1 441 ? 4.621 20.875 -14.289 1 92.44 441 ARG B CA 1
ATOM 7868 C C . ARG B 1 441 ? 3.564 21.938 -14.602 1 92.44 441 ARG B C 1
ATOM 7870 O O . ARG B 1 441 ? 2.365 21.672 -14.5 1 92.44 441 ARG B O 1
ATOM 7877 N N . PRO B 1 442 ? 4.023 23.094 -14.914 1 94.38 442 PRO B N 1
ATOM 7878 C CA . PRO B 1 442 ? 3.045 24.109 -15.32 1 94.38 442 PRO B CA 1
ATOM 7879 C C . PRO B 1 442 ? 2.387 23.781 -16.656 1 94.38 442 PRO B C 1
ATOM 7881 O O . PRO B 1 442 ? 2.957 23.047 -17.469 1 94.38 442 PRO B O 1
ATOM 7884 N N . THR B 1 443 ? 1.199 24.219 -16.859 1 92.62 443 THR B N 1
ATOM 7885 C CA . THR B 1 443 ? 0.499 24.078 -18.125 1 92.62 443 THR B CA 1
ATOM 7886 C C . THR B 1 443 ? 1.051 25.062 -19.156 1 92.62 443 THR B C 1
ATOM 7888 O O . THR B 1 443 ? 1.146 24.734 -20.344 1 92.62 443 THR B O 1
ATOM 7891 N N . ALA B 1 444 ? 1.346 26.219 -18.688 1 93.75 444 ALA B N 1
ATOM 7892 C CA . ALA B 1 444 ? 1.952 27.25 -19.531 1 93.75 444 ALA B CA 1
ATOM 7893 C C . ALA B 1 444 ? 2.908 28.125 -18.719 1 93.75 444 ALA B C 1
ATOM 7895 O O . ALA B 1 444 ? 2.904 28.078 -17.484 1 93.75 444 ALA B O 1
ATOM 7896 N N . GLY B 1 445 ? 3.809 28.797 -19.422 1 95.56 445 GLY B N 1
ATOM 7897 C CA . GLY B 1 445 ? 4.773 29.672 -18.766 1 95.56 445 GLY B CA 1
ATOM 7898 C C . GLY B 1 445 ? 6.148 29.047 -18.625 1 95.56 445 GLY B C 1
ATOM 7899 O O . GLY B 1 445 ? 6.418 28 -19.203 1 95.56 445 GLY B O 1
ATOM 7900 N N . ARG B 1 446 ? 7.027 29.859 -17.969 1 96.31 446 ARG B N 1
ATOM 7901 C CA . ARG B 1 446 ? 8.406 29.391 -17.844 1 96.31 446 ARG B CA 1
ATOM 7902 C C . ARG B 1 446 ? 8.938 29.641 -16.438 1 96.31 446 ARG B C 1
ATOM 7904 O O . ARG B 1 446 ? 8.516 30.578 -15.758 1 96.31 446 ARG B O 1
ATOM 7911 N N . LEU B 1 447 ? 9.82 28.781 -16 1 96.31 447 LEU B N 1
ATOM 7912 C CA . LEU B 1 447 ? 10.547 28.891 -14.75 1 96.31 447 LEU B CA 1
ATOM 7913 C C . LEU B 1 447 ? 12.055 28.953 -15 1 96.31 447 LEU B C 1
ATOM 7915 O O . LEU B 1 447 ? 12.625 28.047 -15.602 1 96.31 447 LEU B O 1
ATOM 7919 N N . ILE B 1 448 ? 12.68 30.047 -14.625 1 96.75 448 ILE B N 1
ATOM 7920 C CA . ILE B 1 448 ? 14.102 30.266 -14.844 1 96.75 448 ILE B CA 1
ATOM 7921 C C . ILE B 1 448 ? 14.82 30.406 -13.5 1 96.75 448 ILE B C 1
ATOM 7923 O O . ILE B 1 448 ? 14.414 31.203 -12.656 1 96.75 448 ILE B O 1
ATOM 7927 N N . VAL B 1 449 ? 15.883 29.641 -13.289 1 95.88 449 VAL B N 1
ATOM 7928 C CA . VAL B 1 449 ? 16.703 29.703 -12.078 1 95.88 449 VAL B CA 1
ATOM 7929 C C . VAL B 1 449 ? 18.141 30.062 -12.438 1 95.88 449 VAL B C 1
ATOM 7931 O O . VAL B 1 449 ? 18.797 29.344 -13.18 1 95.88 449 VAL B O 1
ATOM 7934 N N . GLU B 1 450 ? 18.594 31.078 -11.953 1 93.31 450 GLU B N 1
ATOM 7935 C CA . GLU B 1 450 ? 19.922 31.578 -12.258 1 93.31 450 GLU B CA 1
ATOM 7936 C C . GLU B 1 450 ? 20.188 31.594 -13.758 1 93.31 450 GLU B C 1
ATOM 7938 O O . GLU B 1 450 ? 21.219 31.125 -14.227 1 93.31 450 GLU B O 1
ATOM 7943 N N . GLY B 1 451 ? 19.234 31.922 -14.469 1 92 451 GLY B N 1
ATOM 7944 C CA . GLY B 1 451 ? 19.375 32.094 -15.906 1 92 451 GLY B CA 1
ATOM 7945 C C . GLY B 1 451 ? 19.125 30.812 -16.688 1 92 451 GLY B C 1
ATOM 7946 O O . GLY B 1 451 ? 19.109 30.828 -17.922 1 92 451 GLY B O 1
ATOM 7947 N N . ARG B 1 452 ? 18.953 29.734 -16.062 1 93.5 452 ARG B N 1
ATOM 7948 C CA . ARG B 1 452 ? 18.719 28.453 -16.719 1 93.5 452 ARG B CA 1
ATOM 7949 C C . ARG B 1 452 ? 17.234 28.109 -16.734 1 93.5 452 ARG B C 1
ATOM 7951 O O . ARG B 1 452 ? 16.562 28.156 -15.703 1 93.5 452 ARG B O 1
ATOM 7958 N N . ASP B 1 453 ? 16.719 27.797 -17.859 1 96.56 453 ASP B N 1
ATOM 7959 C CA . ASP B 1 453 ? 15.336 27.375 -18 1 96.56 453 ASP B CA 1
ATOM 7960 C C . ASP B 1 453 ? 15.117 25.984 -17.422 1 96.56 453 ASP B C 1
ATOM 7962 O O . ASP B 1 453 ? 15.578 24.984 -17.984 1 96.56 453 ASP B O 1
ATOM 7966 N N . VAL B 1 454 ? 14.375 25.922 -16.312 1 96.25 454 VAL B N 1
ATOM 7967 C CA . VAL B 1 454 ? 14.172 24.641 -15.641 1 96.25 454 VAL B CA 1
ATOM 7968 C C . VAL B 1 454 ? 12.703 24.234 -15.727 1 96.25 454 VAL B C 1
ATOM 7970 O O . VAL B 1 454 ? 12.219 23.453 -14.906 1 96.25 454 VAL B O 1
ATOM 7973 N N . THR B 1 455 ? 12.008 24.719 -16.75 1 94.69 455 THR B N 1
ATOM 7974 C CA . THR B 1 455 ? 10.586 24.438 -16.906 1 94.69 455 THR B CA 1
ATOM 7975 C C . THR B 1 455 ? 10.344 22.938 -17.078 1 94.69 455 THR B C 1
ATOM 7977 O O . THR B 1 455 ? 10.906 22.312 -17.969 1 94.69 455 THR B O 1
ATOM 7980 N N . GLY B 1 456 ? 9.625 22.422 -16.203 1 91.12 456 GLY B N 1
ATOM 7981 C CA . GLY B 1 456 ? 9.219 21.031 -16.328 1 91.12 456 GLY B CA 1
ATOM 7982 C C . GLY B 1 456 ? 10.273 20.047 -15.844 1 91.12 456 GLY B C 1
ATOM 7983 O O . GLY B 1 456 ? 10.109 18.828 -15.969 1 91.12 456 GLY B O 1
ATOM 7984 N N . TRP B 1 457 ? 11.352 20.594 -15.305 1 93.88 457 TRP B N 1
ATOM 7985 C CA . TRP B 1 457 ? 12.367 19.703 -14.75 1 93.88 457 TRP B CA 1
ATOM 7986 C C . TRP B 1 457 ? 11.805 18.906 -13.578 1 93.88 457 TRP B C 1
ATOM 7988 O O . TRP B 1 457 ? 10.93 19.375 -12.859 1 93.88 457 TRP B O 1
ATOM 7998 N N . PRO B 1 458 ? 12.32 17.656 -13.438 1 92.5 458 PRO B N 1
ATOM 7999 C CA . PRO B 1 458 ? 11.93 16.906 -12.242 1 92.5 458 PRO B CA 1
ATOM 8000 C C . PRO B 1 458 ? 12.492 17.516 -10.953 1 92.5 458 PRO B C 1
ATOM 8002 O O . PRO B 1 458 ? 13.484 18.25 -10.992 1 92.5 458 PRO B O 1
ATOM 8005 N N . PRO B 1 459 ? 11.961 17.172 -9.867 1 93.56 459 PRO B N 1
ATOM 8006 C CA . PRO B 1 459 ? 12.305 17.797 -8.594 1 93.56 459 PRO B CA 1
ATOM 8007 C C . PRO B 1 459 ? 13.789 17.656 -8.242 1 93.56 459 PRO B C 1
ATOM 8009 O O . PRO B 1 459 ? 14.398 18.609 -7.742 1 93.56 459 PRO B O 1
ATOM 8012 N N . HIS B 1 460 ? 14.391 16.531 -8.508 1 94.12 460 HIS B N 1
ATOM 8013 C CA . HIS B 1 460 ? 15.773 16.328 -8.109 1 94.12 460 HIS B CA 1
ATOM 8014 C C . HIS B 1 460 ? 16.703 17.266 -8.875 1 94.12 460 HIS B C 1
ATOM 8016 O O . HIS B 1 460 ? 17.703 17.734 -8.336 1 94.12 460 HIS B O 1
ATOM 8022 N N . ARG B 1 461 ? 16.391 17.641 -10.117 1 94.75 461 ARG B N 1
ATOM 8023 C CA . ARG B 1 461 ? 17.203 18.547 -10.914 1 94.75 461 ARG B CA 1
ATOM 8024 C C . ARG B 1 461 ? 16.984 20 -10.484 1 94.75 461 ARG B C 1
ATOM 8026 O O . ARG B 1 461 ? 17.922 20.797 -10.508 1 94.75 461 ARG B O 1
ATOM 8033 N N . VAL B 1 462 ? 15.75 20.266 -10.125 1 95.69 462 VAL B N 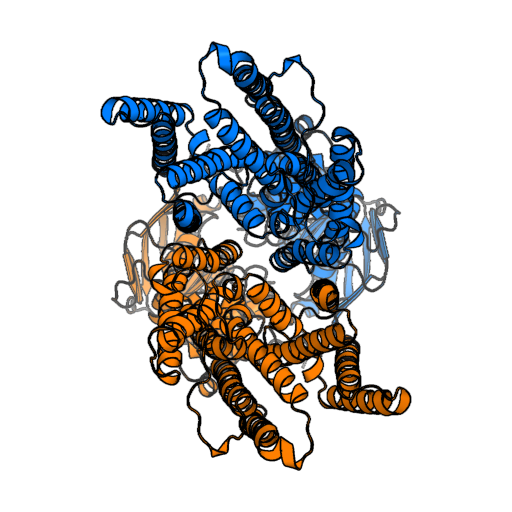1
ATOM 8034 C CA . VAL B 1 462 ? 15.445 21.609 -9.617 1 95.69 462 VAL B CA 1
ATOM 8035 C C . VAL B 1 462 ? 16.188 21.844 -8.305 1 95.69 462 VAL B C 1
ATOM 8037 O O . VAL B 1 462 ? 16.703 22.938 -8.07 1 95.69 462 VAL B O 1
ATOM 8040 N N . ALA B 1 463 ? 16.25 20.828 -7.504 1 94.62 463 ALA B N 1
ATOM 8041 C CA . ALA B 1 463 ? 17.016 20.906 -6.262 1 94.62 463 ALA B CA 1
ATOM 8042 C C . ALA B 1 463 ? 18.5 21.203 -6.543 1 94.62 463 ALA B C 1
ATOM 8044 O O . ALA B 1 463 ? 19.109 22 -5.848 1 94.62 463 ALA B O 1
ATOM 8045 N N . HIS B 1 464 ? 19.016 20.578 -7.574 1 95.12 464 HIS B N 1
ATOM 8046 C CA . HIS B 1 464 ? 20.406 20.781 -7.941 1 95.12 464 HIS B CA 1
ATOM 8047 C C . HIS B 1 464 ? 20.641 22.172 -8.508 1 95.12 464 HIS B C 1
ATOM 8049 O O . HIS B 1 464 ? 21.766 22.672 -8.5 1 95.12 464 HIS B O 1
ATOM 8055 N N . ALA B 1 465 ? 19.531 22.75 -9 1 94.88 465 ALA B N 1
ATOM 8056 C CA . ALA B 1 465 ? 19.625 24.109 -9.523 1 94.88 465 ALA B CA 1
ATOM 8057 C C . ALA B 1 465 ? 19.641 25.125 -8.391 1 94.88 465 ALA B C 1
ATOM 8059 O O . ALA B 1 465 ? 19.969 26.297 -8.602 1 94.88 465 ALA B O 1
ATOM 8060 N N . GLY B 1 466 ? 19.234 24.672 -7.172 1 94.19 466 GLY B N 1
ATOM 8061 C CA . GLY B 1 466 ? 19.406 25.547 -6.023 1 94.19 466 GLY B CA 1
ATOM 8062 C C . GLY B 1 466 ? 18.109 25.844 -5.301 1 94.19 466 GLY B C 1
ATOM 8063 O O . GLY B 1 466 ? 18.031 26.797 -4.523 1 94.19 466 GLY B O 1
ATOM 8064 N N . ILE B 1 467 ? 17.109 25.109 -5.562 1 95.62 467 ILE B N 1
ATOM 8065 C CA . ILE B 1 467 ? 15.836 25.328 -4.879 1 95.62 467 ILE B CA 1
ATOM 8066 C C . ILE B 1 467 ? 15.578 24.188 -3.889 1 95.62 467 ILE B C 1
ATOM 8068 O O . ILE B 1 467 ? 15.672 23.016 -4.242 1 95.62 467 ILE B O 1
ATOM 8072 N N . ALA B 1 468 ? 15.375 24.516 -2.645 1 94.69 468 ALA B N 1
ATOM 8073 C CA . ALA B 1 468 ? 14.984 23.547 -1.612 1 94.69 468 ALA B CA 1
ATOM 8074 C C . ALA B 1 468 ? 13.625 23.906 -1.024 1 94.69 468 ALA B C 1
ATOM 8076 O O . ALA B 1 468 ? 13.211 25.062 -1.055 1 94.69 468 ALA B O 1
ATOM 8077 N N . ARG B 1 469 ? 12.938 22.891 -0.542 1 92.81 469 ARG B N 1
ATOM 8078 C CA . ARG B 1 469 ? 11.602 23.141 -0.01 1 92.81 469 ARG B CA 1
ATOM 8079 C C . ARG B 1 469 ? 11.375 22.375 1.283 1 92.81 469 ARG B C 1
ATOM 8081 O O . ARG B 1 469 ? 11.969 21.312 1.496 1 92.81 469 ARG B O 1
ATOM 8088 N N . THR B 1 470 ? 10.531 22.953 2.105 1 90.94 470 THR B N 1
ATOM 8089 C CA . THR B 1 470 ? 9.945 22.234 3.23 1 90.94 470 THR B CA 1
ATOM 8090 C C . THR B 1 470 ? 8.492 21.875 2.939 1 90.94 470 THR B C 1
ATOM 8092 O O . THR B 1 470 ? 7.91 22.359 1.96 1 90.94 470 THR B O 1
ATOM 8095 N N . TYR B 1 471 ? 7.984 20.953 3.76 1 85.25 471 TYR B N 1
ATOM 8096 C CA . TYR B 1 471 ? 6.621 20.5 3.539 1 85.25 471 TYR B CA 1
ATOM 8097 C C . TYR B 1 471 ? 5.707 20.922 4.68 1 85.25 471 TYR B C 1
ATOM 8099 O O . TYR B 1 471 ? 6.172 21.203 5.785 1 85.25 471 TYR B O 1
ATOM 8107 N N . GLN B 1 472 ? 4.457 20.984 4.289 1 75.81 472 GLN B N 1
ATOM 8108 C CA . GLN B 1 472 ? 3.455 21.391 5.273 1 75.81 472 GLN B CA 1
ATOM 8109 C C . GLN B 1 472 ? 3.438 20.422 6.457 1 75.81 472 GLN B C 1
ATOM 8111 O O . GLN B 1 472 ? 3.418 20.844 7.613 1 75.81 472 GLN B O 1
ATOM 8116 N N . ILE B 1 473 ? 3.451 19.172 6.184 1 77.44 473 ILE B N 1
ATOM 8117 C CA . ILE B 1 473 ? 3.621 18.141 7.199 1 77.44 473 ILE B CA 1
ATOM 8118 C C . ILE B 1 473 ? 5.039 17.578 7.129 1 77.44 473 ILE B C 1
ATOM 8120 O O . ILE B 1 473 ? 5.465 17.078 6.09 1 77.44 473 ILE B O 1
ATOM 8124 N N . PRO B 1 474 ? 5.68 17.766 8.281 1 88.44 474 PRO B N 1
ATOM 8125 C CA . PRO B 1 474 ? 7.055 17.266 8.25 1 88.44 474 PRO B CA 1
ATOM 8126 C C . PRO B 1 474 ? 7.137 15.773 7.938 1 88.44 474 PRO B C 1
ATOM 8128 O O . PRO B 1 474 ? 6.32 14.992 8.43 1 88.44 474 PRO B O 1
ATOM 8131 N N . ARG B 1 475 ? 8.055 15.414 7.121 1 90.81 475 ARG B N 1
ATOM 8132 C CA . ARG B 1 475 ? 8.258 14.031 6.699 1 90.81 475 ARG B CA 1
ATOM 8133 C C . ARG B 1 475 ? 9.719 13.625 6.816 1 90.81 475 ARG B C 1
ATOM 8135 O O . ARG B 1 475 ? 10.391 13.414 5.809 1 90.81 475 ARG B O 1
ATOM 8142 N N . PRO B 1 476 ? 10.188 13.406 7.984 1 94.19 476 PRO B N 1
ATOM 8143 C CA . PRO B 1 476 ? 11.57 12.953 8.141 1 94.19 476 PRO B CA 1
ATOM 8144 C C . PRO B 1 476 ? 11.766 11.508 7.684 1 94.19 476 PRO B C 1
ATOM 8146 O O . PRO B 1 476 ? 10.797 10.75 7.57 1 94.19 476 PRO B O 1
ATOM 8149 N N . PHE B 1 477 ? 12.984 11.234 7.293 1 94.88 477 PHE B N 1
ATOM 8150 C CA . PHE B 1 477 ? 13.328 9.836 7.074 1 94.88 477 PHE B CA 1
ATOM 8151 C C . PHE B 1 477 ? 13.391 9.078 8.398 1 94.88 477 PHE B C 1
ATOM 8153 O O . PHE B 1 477 ? 14.383 9.164 9.117 1 94.88 477 PHE B O 1
ATOM 8160 N N . THR B 1 478 ? 12.492 8.25 8.656 1 90.38 478 THR B N 1
ATOM 8161 C CA . THR B 1 478 ? 12.266 7.664 9.977 1 90.38 478 THR B CA 1
ATOM 8162 C C . THR B 1 478 ? 13.305 6.586 10.273 1 90.38 478 THR B C 1
ATOM 8164 O O . THR B 1 478 ? 13.562 6.277 11.438 1 90.38 478 THR B O 1
ATOM 8167 N N . SER B 1 479 ? 13.883 6.031 9.273 1 86.31 479 SER B N 1
ATOM 8168 C CA . SER B 1 479 ? 14.828 4.941 9.477 1 86.31 479 SER B CA 1
ATOM 8169 C C . SER B 1 479 ? 16.25 5.473 9.703 1 86.31 479 SER B C 1
ATOM 8171 O O . SER B 1 479 ? 17.188 4.695 9.875 1 86.31 479 SER B O 1
ATOM 8173 N N . MET B 1 480 ? 16.328 6.824 9.734 1 92.12 480 MET B N 1
ATOM 8174 C CA . MET B 1 480 ? 17.641 7.461 9.898 1 92.12 480 MET B CA 1
ATOM 8175 C C . MET B 1 480 ? 17.656 8.367 11.125 1 92.12 480 MET B C 1
ATOM 8177 O O . MET B 1 480 ? 16.594 8.828 11.57 1 92.12 480 MET B O 1
ATOM 8181 N N . THR B 1 481 ? 18.828 8.578 11.602 1 93.75 481 THR B N 1
ATOM 8182 C CA . THR B 1 481 ? 18.984 9.516 12.703 1 93.75 481 THR B CA 1
ATOM 8183 C C . THR B 1 481 ? 18.812 10.953 12.211 1 93.75 481 THR B C 1
ATOM 8185 O O . THR B 1 481 ? 18.781 11.203 11.008 1 93.75 481 THR B O 1
ATOM 8188 N N . VAL B 1 482 ? 18.734 11.836 13.172 1 96.69 482 VAL B N 1
ATOM 8189 C CA . VAL B 1 482 ? 18.609 13.258 12.859 1 96.69 482 VAL B CA 1
ATOM 8190 C C . VAL B 1 482 ? 19.828 13.703 12.047 1 96.69 482 VAL B C 1
ATOM 8192 O O . VAL B 1 482 ? 19.688 14.375 11.023 1 96.69 482 VAL B O 1
ATOM 8195 N N . ARG B 1 483 ? 20.969 13.273 12.461 1 96.88 483 ARG B N 1
ATOM 8196 C CA . ARG B 1 483 ? 22.203 13.602 11.75 1 96.88 483 ARG B CA 1
ATOM 8197 C C . ARG B 1 483 ? 22.188 13.055 10.328 1 96.88 483 ARG B C 1
ATOM 8199 O O . ARG B 1 483 ? 22.531 13.758 9.375 1 96.88 483 ARG B O 1
ATOM 8206 N N . ASP B 1 484 ? 21.766 11.867 10.211 1 95.38 484 ASP B N 1
ATOM 8207 C CA . ASP B 1 484 ? 21.75 11.219 8.906 1 95.38 484 ASP B CA 1
ATOM 8208 C C . ASP B 1 484 ? 20.703 11.828 7.992 1 95.38 484 ASP B C 1
ATOM 8210 O O . ASP B 1 484 ? 20.875 11.883 6.773 1 95.38 484 ASP B O 1
ATOM 8214 N N . ASN B 1 485 ? 19.625 12.258 8.562 1 97.12 485 ASN B N 1
ATOM 8215 C CA . ASN B 1 485 ? 18.625 12.984 7.789 1 97.12 485 ASN B CA 1
ATOM 8216 C C . ASN B 1 485 ? 19.219 14.211 7.105 1 97.12 485 ASN B C 1
ATOM 8218 O O . ASN B 1 485 ? 19 14.438 5.918 1 97.12 485 ASN B O 1
ATOM 8222 N N . VAL B 1 486 ? 19.969 14.906 7.883 1 97.19 486 VAL B N 1
ATOM 8223 C CA . VAL B 1 486 ? 20.594 16.125 7.375 1 97.19 486 VAL B CA 1
ATOM 8224 C C . VAL B 1 486 ? 21.734 15.781 6.438 1 97.19 486 VAL B C 1
ATOM 8226 O O . VAL B 1 486 ? 21.922 16.438 5.406 1 97.19 486 VAL B O 1
ATOM 8229 N N . ALA B 1 487 ? 22.453 14.758 6.762 1 96.38 487 ALA B N 1
ATOM 8230 C CA . ALA B 1 487 ? 23.562 14.32 5.922 1 96.38 487 ALA B CA 1
ATOM 8231 C C . ALA B 1 487 ? 23.078 13.906 4.539 1 96.38 487 ALA B C 1
ATOM 8233 O O . ALA B 1 487 ? 23.797 14.07 3.547 1 96.38 487 ALA B O 1
ATOM 8234 N N . MET B 1 488 ? 21.906 13.453 4.461 1 95.38 488 MET B N 1
ATOM 8235 C CA . MET B 1 488 ? 21.328 13.039 3.189 1 95.38 488 MET B CA 1
ATOM 8236 C C . MET B 1 488 ? 21.25 14.211 2.217 1 95.38 488 MET B C 1
ATOM 8238 O O . MET B 1 488 ? 21.484 14.047 1.019 1 95.38 488 MET B O 1
ATOM 8242 N N . ALA B 1 489 ? 20.891 15.297 2.764 1 95.31 489 ALA B N 1
ATOM 8243 C CA . ALA B 1 489 ? 20.781 16.484 1.928 1 95.31 489 ALA B CA 1
ATOM 8244 C C . ALA B 1 489 ? 22.141 16.906 1.376 1 95.31 489 ALA B C 1
ATOM 8246 O O . ALA B 1 489 ? 22.234 17.422 0.258 1 95.31 489 ALA B O 1
ATOM 8247 N N . VAL B 1 490 ? 23.203 16.672 2.162 1 94.75 490 VAL B N 1
ATOM 8248 C CA . VAL B 1 490 ? 24.562 16.984 1.723 1 94.75 490 VAL B CA 1
ATOM 8249 C C . VAL B 1 490 ? 25 15.961 0.681 1 94.75 490 VAL B C 1
ATOM 8251 O O . VAL B 1 490 ? 25.578 16.328 -0.349 1 94.75 490 VAL B O 1
ATOM 8254 N N . MET B 1 491 ? 24.688 14.758 0.917 1 94.81 491 MET B N 1
ATOM 8255 C CA . MET B 1 491 ? 25.141 13.664 0.069 1 94.81 491 MET B CA 1
ATOM 8256 C C . MET B 1 491 ? 24.547 13.781 -1.336 1 94.81 491 MET B C 1
ATOM 8258 O O . MET B 1 491 ? 25.203 13.422 -2.316 1 94.81 491 MET B O 1
ATOM 8262 N N . PHE B 1 492 ? 23.328 14.344 -1.474 1 94.69 492 PHE B N 1
ATOM 8263 C CA . PHE B 1 492 ? 22.641 14.312 -2.762 1 94.69 492 PHE B CA 1
ATOM 8264 C C . PHE B 1 492 ? 22.328 15.727 -3.234 1 94.69 492 PHE B C 1
ATOM 8266 O O . PHE B 1 492 ? 21.641 15.914 -4.238 1 94.69 492 PHE B O 1
ATOM 8273 N N . GLY B 1 493 ? 22.781 16.656 -2.549 1 90.94 493 GLY B N 1
ATOM 8274 C CA . GLY B 1 493 ? 22.5 18.047 -2.873 1 90.94 493 GLY B CA 1
ATOM 8275 C C . GLY B 1 493 ? 23.312 18.562 -4.043 1 90.94 493 GLY B C 1
ATOM 8276 O O . GLY B 1 493 ? 23.719 17.781 -4.918 1 90.94 493 GLY B O 1
ATOM 8277 N N . ARG B 1 494 ? 23.469 19.828 -4.086 1 89 494 ARG B N 1
ATOM 8278 C CA . ARG B 1 494 ? 24.141 20.516 -5.184 1 89 494 ARG B CA 1
ATOM 8279 C C . ARG B 1 494 ? 25.609 20.141 -5.262 1 89 494 ARG B C 1
ATOM 8281 O O . ARG B 1 494 ? 26.156 19.984 -6.355 1 89 494 ARG B O 1
ATOM 8288 N N . THR B 1 495 ? 26.234 20.016 -4.113 1 88.81 495 THR B N 1
ATOM 8289 C CA . THR B 1 495 ? 27.641 19.594 -4.016 1 88.81 495 THR B CA 1
ATOM 8290 C C . THR B 1 495 ? 27.766 18.297 -3.23 1 88.81 495 THR B C 1
ATOM 8292 O O . THR B 1 495 ? 28.109 18.312 -2.049 1 88.81 495 THR B O 1
ATOM 8295 N N . PRO B 1 496 ? 27.547 17.297 -3.943 1 90.19 496 PRO B N 1
ATOM 8296 C CA . PRO B 1 496 ? 27.484 16.016 -3.254 1 90.19 496 PRO B CA 1
ATOM 8297 C C . PRO B 1 496 ? 28.828 15.617 -2.635 1 90.19 496 PRO B C 1
ATOM 8299 O O . PRO B 1 496 ? 29.875 15.891 -3.213 1 90.19 496 PRO B O 1
ATOM 8302 N N . ARG B 1 497 ? 28.812 15.086 -1.429 1 91.44 497 ARG B N 1
ATOM 8303 C CA . ARG B 1 497 ? 29.969 14.602 -0.689 1 91.44 497 ARG B CA 1
ATOM 8304 C C . ARG B 1 497 ? 29.75 13.164 -0.213 1 91.44 497 ARG B C 1
ATOM 8306 O O . ARG B 1 497 ? 28.625 12.656 -0.255 1 91.44 497 ARG B O 1
ATOM 8313 N N . GLY B 1 498 ? 30.812 12.555 0.176 1 91.06 498 GLY B N 1
ATOM 8314 C CA . GLY B 1 498 ? 30.719 11.227 0.76 1 91.06 498 GLY B CA 1
ATOM 8315 C C . GLY B 1 498 ? 30.062 11.219 2.125 1 91.06 498 GLY B C 1
ATOM 8316 O O . GLY B 1 498 ? 29.797 12.281 2.695 1 91.06 498 GLY B O 1
ATOM 8317 N N . LEU B 1 499 ? 29.797 10.094 2.588 1 90 499 LEU B N 1
ATOM 8318 C CA . LEU B 1 499 ? 29.047 9.93 3.824 1 90 499 LEU B CA 1
ATOM 8319 C C . LEU B 1 499 ? 29.766 10.594 4.992 1 90 499 LEU B C 1
ATOM 8321 O O . LEU B 1 499 ? 29.156 11.32 5.781 1 90 499 LEU B O 1
ATOM 8325 N N . VAL B 1 500 ? 31.031 10.328 5.148 1 90.69 500 VAL B N 1
ATOM 8326 C CA . VAL B 1 500 ? 31.812 10.844 6.273 1 90.69 500 VAL B CA 1
ATOM 8327 C C . VAL B 1 500 ? 31.828 12.375 6.227 1 90.69 500 VAL B C 1
ATOM 8329 O O . VAL B 1 500 ? 31.562 13.031 7.234 1 90.69 500 VAL B O 1
ATOM 8332 N N . ALA B 1 501 ? 32.031 12.867 5.109 1 93.62 501 ALA B N 1
ATOM 8333 C CA . ALA B 1 501 ? 32.062 14.312 4.93 1 93.62 501 ALA B CA 1
ATOM 8334 C C . ALA B 1 501 ? 30.672 14.906 5.109 1 93.62 501 ALA B C 1
ATOM 8336 O O . ALA B 1 501 ? 30.516 16.016 5.637 1 93.62 501 ALA B O 1
ATOM 8337 N N . ALA B 1 502 ? 29.703 14.227 4.656 1 95 502 ALA B N 1
ATOM 8338 C CA . ALA B 1 502 ? 28.328 14.695 4.766 1 95 502 ALA B CA 1
ATOM 8339 C C . ALA B 1 502 ? 27.891 14.766 6.227 1 95 502 ALA B C 1
ATOM 8341 O O . ALA B 1 502 ? 27.203 15.711 6.625 1 95 502 ALA B O 1
ATOM 8342 N N . ARG B 1 503 ? 28.328 13.766 6.984 1 94.88 503 ARG B N 1
ATOM 8343 C CA . ARG B 1 503 ? 27.984 13.758 8.398 1 94.88 503 ARG B CA 1
ATOM 8344 C C . ARG B 1 503 ? 28.656 14.914 9.133 1 94.88 503 ARG B C 1
ATOM 8346 O O . ARG B 1 503 ? 28.047 15.547 10 1 94.88 503 ARG B O 1
ATOM 8353 N N . ALA B 1 504 ? 29.797 15.141 8.75 1 95.06 504 ALA B N 1
ATOM 8354 C CA . ALA B 1 504 ? 30.5 16.281 9.336 1 95.06 504 ALA B CA 1
ATOM 8355 C C . ALA B 1 504 ? 29.844 17.594 8.938 1 95.06 504 ALA B C 1
ATOM 8357 O O . ALA B 1 504 ? 29.703 18.5 9.766 1 95.06 504 ALA B O 1
ATOM 8358 N N . ALA B 1 505 ? 29.453 17.672 7.762 1 95.25 505 ALA B N 1
ATOM 8359 C CA . ALA B 1 505 ? 28.828 18.891 7.246 1 95.25 505 ALA B CA 1
ATOM 8360 C C . ALA B 1 505 ? 27.438 19.094 7.84 1 95.25 505 ALA B C 1
ATOM 8362 O O . ALA B 1 505 ? 26.922 20.219 7.855 1 95.25 505 ALA B O 1
ATOM 8363 N N . ALA B 1 506 ? 26.859 18.078 8.312 1 95.81 506 ALA B N 1
ATOM 8364 C CA . ALA B 1 506 ? 25.5 18.141 8.859 1 95.81 506 ALA B CA 1
ATOM 8365 C C . ALA B 1 506 ? 25.5 18.859 10.211 1 95.81 506 ALA B C 1
ATOM 8367 O O . ALA B 1 506 ? 24.453 19.344 10.648 1 95.81 506 ALA B O 1
ATOM 8368 N N . ASP B 1 507 ? 26.609 19 10.844 1 95.25 507 ASP B N 1
ATOM 8369 C CA . ASP B 1 507 ? 26.672 19.547 12.195 1 95.25 507 ASP B CA 1
ATOM 8370 C C . ASP B 1 507 ? 26.359 21.047 12.188 1 95.25 507 ASP B C 1
ATOM 8372 O O . ASP B 1 507 ? 25.672 21.547 13.086 1 95.25 507 ASP B O 1
ATOM 8376 N N . ARG B 1 508 ? 26.797 21.734 11.227 1 94 508 ARG B N 1
ATOM 8377 C CA . ARG B 1 508 ? 26.594 23.188 11.188 1 94 508 ARG B CA 1
ATOM 8378 C C . ARG B 1 508 ? 25.109 23.516 11.031 1 94 508 ARG B C 1
ATOM 8380 O O . ARG B 1 508 ? 24.562 24.297 11.812 1 94 508 ARG B O 1
ATOM 8387 N N . PRO B 1 509 ? 24.438 22.922 10.008 1 95.25 509 PRO B N 1
ATOM 8388 C CA . PRO B 1 509 ? 22.984 23.172 9.922 1 95.25 509 PRO B CA 1
ATOM 8389 C C . PRO B 1 509 ? 22.25 22.781 11.203 1 95.25 509 PRO B C 1
ATOM 8391 O O . PRO B 1 509 ? 21.328 23.484 11.617 1 95.25 509 PRO B O 1
ATOM 8394 N N . LEU B 1 510 ? 22.656 21.75 11.844 1 96.62 510 LEU B N 1
ATOM 8395 C CA . LEU B 1 510 ? 22.016 21.312 13.078 1 96.62 510 LEU B CA 1
ATOM 8396 C C . LEU B 1 510 ? 22.25 22.328 14.203 1 96.62 510 LEU B C 1
ATOM 8398 O O . LEU B 1 510 ? 21.359 22.578 15.008 1 96.62 510 LEU B O 1
ATOM 8402 N N . GLU B 1 511 ? 23.391 22.875 14.242 1 94.56 511 GLU B N 1
ATOM 8403 C CA . GLU B 1 511 ? 23.688 23.922 15.211 1 94.56 511 GLU B CA 1
ATOM 8404 C C . GLU B 1 511 ? 22.875 25.188 14.922 1 94.56 511 GLU B C 1
ATOM 8406 O O . GLU B 1 511 ? 22.375 25.828 15.852 1 94.56 511 GLU B O 1
ATOM 8411 N N . THR B 1 512 ? 22.781 25.453 13.688 1 92.44 512 THR B N 1
ATOM 8412 C CA . THR B 1 512 ? 22.062 26.656 13.273 1 92.44 512 THR B CA 1
ATOM 8413 C C . THR B 1 512 ? 20.609 26.609 13.727 1 92.44 512 THR B C 1
ATOM 8415 O O . THR B 1 512 ? 20.031 27.625 14.125 1 92.44 512 THR B O 1
ATOM 8418 N N . VAL B 1 513 ? 20.047 25.359 13.664 1 94.06 513 VAL B N 1
ATOM 8419 C CA . VAL B 1 513 ? 18.641 25.266 14 1 94.06 513 VAL B CA 1
ATOM 8420 C C . VAL B 1 513 ? 18.484 24.859 15.469 1 94.06 513 VAL B C 1
ATOM 8422 O O . VAL B 1 513 ? 17.359 24.766 15.977 1 94.06 513 VAL B O 1
ATOM 8425 N N . GLY B 1 514 ? 19.516 24.531 16.172 1 92.12 514 GLY B N 1
ATOM 8426 C CA . GLY B 1 514 ? 19.484 24.203 17.594 1 92.12 514 GLY B CA 1
ATOM 8427 C C . GLY B 1 514 ? 19.141 22.766 17.859 1 92.12 514 GLY B C 1
ATOM 8428 O O . GLY B 1 514 ? 18.438 22.453 18.828 1 92.12 514 GLY B O 1
ATOM 8429 N N . LEU B 1 515 ? 19.516 21.844 17 1 94.81 515 LEU B N 1
ATOM 8430 C CA . LEU B 1 515 ? 19.188 20.422 17.172 1 94.81 515 LEU B CA 1
ATOM 8431 C C . LEU B 1 515 ? 20.453 19.594 17.344 1 94.81 515 LEU B C 1
ATOM 8433 O O . LEU B 1 515 ? 20.406 18.359 17.297 1 94.81 515 LEU B O 1
ATOM 8437 N N . ALA B 1 516 ? 21.594 20.203 17.562 1 94.94 516 ALA B N 1
ATOM 8438 C CA . ALA B 1 516 ? 22.859 19.5 17.656 1 94.94 516 ALA B CA 1
ATOM 8439 C C . ALA B 1 516 ? 22.844 18.453 18.781 1 94.94 516 ALA B C 1
ATOM 8441 O O . ALA B 1 516 ? 23.422 17.375 18.641 1 94.94 516 ALA B O 1
ATOM 8442 N N . HIS B 1 517 ? 22.141 18.719 19.812 1 92.12 517 HIS B N 1
ATOM 8443 C CA . HIS B 1 517 ? 22.078 17.828 20.969 1 92.12 517 HIS B CA 1
ATOM 8444 C C . HIS B 1 517 ? 21.266 16.578 20.656 1 92.12 517 HIS B C 1
ATOM 8446 O O . HIS B 1 517 ? 21.375 15.578 21.375 1 92.12 517 HIS B O 1
ATOM 8452 N N . LEU B 1 518 ? 20.5 16.609 19.641 1 93.69 518 LEU B N 1
ATOM 8453 C CA . LEU B 1 518 ? 19.656 15.484 19.281 1 93.69 518 LEU B CA 1
ATOM 8454 C C . LEU B 1 518 ? 20.141 14.828 18 1 93.69 518 LEU B C 1
ATOM 8456 O O . LEU B 1 518 ? 19.406 14.07 17.359 1 93.69 518 LEU B O 1
ATOM 8460 N N . ALA B 1 519 ? 21.328 15.023 17.641 1 95.5 519 ALA B N 1
ATOM 8461 C CA . ALA B 1 519 ? 21.859 14.602 16.344 1 95.5 519 ALA B CA 1
ATOM 8462 C C . ALA B 1 519 ? 21.797 13.086 16.188 1 95.5 519 ALA B C 1
ATOM 8464 O O . ALA B 1 519 ? 21.562 12.578 15.094 1 95.5 519 ALA B O 1
ATOM 8465 N N . ASP B 1 520 ? 21.922 12.367 17.219 1 92.12 520 ASP B N 1
ATOM 8466 C CA . ASP B 1 520 ? 22 10.906 17.125 1 92.12 520 ASP B CA 1
ATOM 8467 C C . ASP B 1 520 ? 20.656 10.258 17.453 1 92.12 520 ASP B C 1
ATOM 8469 O O . ASP B 1 520 ? 20.531 9.031 17.406 1 92.12 520 ASP B O 1
ATOM 8473 N N . ALA B 1 521 ? 19.656 11.062 17.672 1 90.25 521 ALA B N 1
ATOM 8474 C CA . ALA B 1 521 ? 18.312 10.539 17.938 1 90.25 521 ALA B CA 1
ATOM 8475 C C . ALA B 1 521 ? 17.578 10.242 16.641 1 90.25 521 ALA B C 1
ATOM 8477 O O . ALA B 1 521 ? 18 10.664 15.562 1 90.25 521 ALA B O 1
ATOM 8478 N N . TYR B 1 522 ? 16.562 9.422 16.766 1 89.94 522 TYR B N 1
ATOM 8479 C CA . TYR B 1 522 ? 15.68 9.156 15.641 1 89.94 522 TYR B CA 1
ATOM 8480 C C . TYR B 1 522 ? 14.492 10.117 15.648 1 89.94 522 TYR B C 1
ATOM 8482 O O . TYR B 1 522 ? 14.086 10.609 16.703 1 89.94 522 TYR B O 1
ATOM 8490 N N . PRO B 1 523 ? 13.945 10.344 14.453 1 91.38 523 PRO B N 1
ATOM 8491 C CA . PRO B 1 523 ? 12.859 11.32 14.336 1 91.38 523 PRO B CA 1
ATOM 8492 C C . PRO B 1 523 ? 11.641 10.961 15.18 1 91.38 523 PRO B C 1
ATOM 8494 O O . PRO B 1 523 ? 10.859 11.836 15.547 1 91.38 523 PRO B O 1
ATOM 8497 N N . ALA B 1 524 ? 11.469 9.766 15.508 1 80.06 524 ALA B N 1
ATOM 8498 C CA . ALA B 1 524 ? 10.305 9.297 16.25 1 80.06 524 ALA B CA 1
ATOM 8499 C C . ALA B 1 524 ? 10.227 9.969 17.625 1 80.06 524 ALA B C 1
ATOM 8501 O O . ALA B 1 524 ? 9.141 10.125 18.188 1 80.06 524 ALA B O 1
ATOM 8502 N N . VAL B 1 525 ? 11.305 10.43 18.125 1 80.5 525 VAL B N 1
ATOM 8503 C CA . VAL B 1 525 ? 11.336 10.984 19.469 1 80.5 525 VAL B CA 1
ATOM 8504 C C . VAL B 1 525 ? 11.172 12.5 19.406 1 80.5 525 VAL B C 1
ATOM 8506 O O . VAL B 1 525 ? 11.016 13.156 20.438 1 80.5 525 VAL B O 1
ATOM 8509 N N . LEU B 1 526 ? 11.141 13.055 18.25 1 87.31 526 LEU B N 1
ATOM 8510 C CA . LEU B 1 526 ? 11.062 14.508 18.094 1 87.31 526 LEU B CA 1
ATOM 8511 C C . LEU B 1 526 ? 9.625 14.992 18.203 1 87.31 526 LEU B C 1
ATOM 8513 O O . LEU B 1 526 ? 8.703 14.328 17.719 1 87.31 526 LEU B O 1
ATOM 8517 N N . ASN B 1 527 ? 9.43 16.094 18.859 1 81.69 527 ASN B N 1
ATOM 8518 C CA . ASN B 1 527 ? 8.133 16.766 18.812 1 81.69 527 ASN B CA 1
ATOM 8519 C C . ASN B 1 527 ? 7.93 17.516 17.5 1 81.69 527 ASN B C 1
ATOM 8521 O O . ASN B 1 527 ? 8.812 17.516 16.641 1 81.69 527 ASN B O 1
ATOM 8525 N N . LEU B 1 528 ? 6.852 18.078 17.281 1 84 528 LEU B N 1
ATOM 8526 C CA . LEU B 1 528 ? 6.504 18.703 16.016 1 84 528 LEU B CA 1
ATOM 8527 C C . LEU B 1 528 ? 7.473 19.844 15.688 1 84 528 LEU B C 1
ATOM 8529 O O . LEU B 1 528 ? 7.949 19.953 14.555 1 84 528 LEU B O 1
ATOM 8533 N N . HIS B 1 529 ? 7.715 20.734 16.688 1 86.88 529 HIS B N 1
ATOM 8534 C CA . HIS B 1 529 ? 8.625 21.859 16.5 1 86.88 529 HIS B CA 1
ATOM 8535 C C . HIS B 1 529 ? 10.008 21.375 16.062 1 86.88 529 HIS B C 1
ATOM 8537 O O . HIS B 1 529 ? 10.586 21.922 15.109 1 86.88 529 HIS B O 1
ATOM 8543 N N . GLN B 1 530 ? 10.438 20.359 16.688 1 91.44 530 GLN B N 1
ATOM 8544 C CA . GLN B 1 530 ? 11.75 19.797 16.391 1 91.44 530 GLN B CA 1
ATOM 8545 C C . GLN B 1 530 ? 11.781 19.172 14.992 1 91.44 530 GLN B C 1
ATOM 8547 O O . GLN B 1 530 ? 12.781 19.266 14.281 1 91.44 530 GLN B O 1
ATOM 8552 N N . ARG B 1 531 ? 10.742 18.531 14.633 1 93.88 531 ARG B N 1
ATOM 8553 C CA . ARG B 1 531 ? 10.656 17.953 13.297 1 93.88 531 ARG B CA 1
ATOM 8554 C C . ARG B 1 531 ? 10.688 19.047 12.227 1 93.88 531 ARG B C 1
ATOM 8556 O O . ARG B 1 531 ? 11.273 18.859 11.164 1 93.88 531 ARG B O 1
ATOM 8563 N N . GLN B 1 532 ? 10.062 20.109 12.531 1 93.19 532 GLN B N 1
ATOM 8564 C CA . GLN B 1 532 ? 10.086 21.234 11.609 1 93.19 532 GLN B CA 1
ATOM 8565 C C . GLN B 1 532 ? 11.5 21.812 11.469 1 93.19 532 GLN B C 1
ATOM 8567 O O . GLN B 1 532 ? 11.938 22.141 10.367 1 93.19 532 GLN B O 1
ATOM 8572 N N . LEU B 1 533 ? 12.148 21.969 12.609 1 95.12 533 LEU B N 1
ATOM 8573 C CA . LEU B 1 533 ? 13.523 22.453 12.594 1 95.12 533 LEU B CA 1
ATOM 8574 C C . LEU B 1 533 ? 14.43 21.5 11.82 1 95.12 533 LEU B C 1
ATOM 8576 O O . LEU B 1 533 ? 15.336 21.938 11.109 1 95.12 533 LEU B O 1
ATOM 8580 N N . LEU B 1 534 ? 14.141 20.266 11.984 1 96.25 534 LEU B N 1
ATOM 8581 C CA . LEU B 1 534 ? 14.906 19.25 11.242 1 96.25 534 LEU B CA 1
ATOM 8582 C C . LEU B 1 534 ? 14.734 19.453 9.742 1 96.25 534 LEU B C 1
ATOM 8584 O O . LEU B 1 534 ? 15.703 19.328 8.984 1 96.25 534 LEU B O 1
ATOM 8588 N N . GLU B 1 535 ? 13.555 19.688 9.336 1 95.25 535 GLU B N 1
ATOM 8589 C CA . GLU B 1 535 ? 13.289 19.922 7.914 1 95.25 535 GLU B CA 1
ATOM 8590 C C . GLU B 1 535 ? 14.047 21.141 7.402 1 95.25 535 GLU B C 1
ATOM 8592 O O . GLU B 1 535 ? 14.57 21.125 6.281 1 95.25 535 GLU B O 1
ATOM 8597 N N . ILE B 1 536 ? 14.078 22.125 8.195 1 94.62 536 ILE B N 1
ATOM 8598 C CA . ILE B 1 536 ? 14.797 23.328 7.816 1 94.62 536 ILE B CA 1
ATOM 8599 C C . ILE B 1 536 ? 16.297 23.047 7.742 1 94.62 536 ILE B C 1
ATOM 8601 O O . ILE B 1 536 ? 16.969 23.469 6.801 1 94.62 536 ILE B O 1
ATOM 8605 N N . ALA B 1 537 ? 16.781 22.328 8.734 1 95.88 537 ALA B N 1
ATOM 8606 C CA . ALA B 1 537 ? 18.203 21.953 8.734 1 95.88 537 ALA B CA 1
ATOM 8607 C C . ALA B 1 537 ? 18.562 21.141 7.488 1 95.88 537 ALA B C 1
ATOM 8609 O O . ALA B 1 537 ? 19.609 21.375 6.879 1 95.88 537 ALA B O 1
ATOM 8610 N N . ARG B 1 538 ? 17.719 20.219 7.199 1 95.62 538 ARG B N 1
ATOM 8611 C CA . ARG B 1 538 ? 17.922 19.391 6.012 1 95.62 538 ARG B CA 1
ATOM 8612 C C . ARG B 1 538 ? 17.938 20.25 4.75 1 95.62 538 ARG B C 1
ATOM 8614 O O . ARG B 1 538 ? 18.797 20.078 3.885 1 95.62 538 ARG B O 1
ATOM 8621 N N . ALA B 1 539 ? 17 21.109 4.648 1 93.5 539 ALA B N 1
ATOM 8622 C CA . ALA B 1 539 ? 16.938 22 3.49 1 93.5 539 ALA B CA 1
ATOM 8623 C C . ALA B 1 539 ? 18.172 22.891 3.398 1 93.5 539 ALA B C 1
ATOM 8625 O O . ALA B 1 539 ? 18.719 23.094 2.309 1 93.5 539 ALA B O 1
ATOM 8626 N N . LEU B 1 540 ? 18.656 23.344 4.512 1 93.69 540 LEU B N 1
ATOM 8627 C CA . LEU B 1 540 ? 19.844 24.203 4.57 1 93.69 540 LEU B CA 1
ATOM 8628 C C . LEU B 1 540 ? 21.094 23.438 4.16 1 93.69 540 LEU B C 1
ATOM 8630 O O . LEU B 1 540 ? 21.969 23.984 3.496 1 93.69 540 LEU B O 1
ATOM 8634 N N . ALA B 1 541 ? 21.141 22.266 4.57 1 94.88 541 ALA B N 1
ATOM 8635 C CA . ALA B 1 541 ? 22.312 21.422 4.301 1 94.88 541 ALA B CA 1
ATOM 8636 C C . ALA B 1 541 ? 22.484 21.188 2.807 1 94.88 541 ALA B C 1
ATOM 8638 O O . ALA B 1 541 ? 23.578 20.875 2.338 1 94.88 541 ALA B O 1
ATOM 8639 N N . ALA B 1 542 ? 21.422 21.312 2.055 1 93.5 542 ALA B N 1
ATOM 8640 C CA . ALA B 1 542 ? 21.453 21.125 0.607 1 93.5 542 ALA B CA 1
ATOM 8641 C C . ALA B 1 542 ? 22.109 22.328 -0.083 1 93.5 542 ALA B C 1
ATOM 8643 O O . ALA B 1 542 ? 22.297 22.312 -1.303 1 93.5 542 ALA B O 1
ATOM 8644 N N . ASP B 1 543 ? 22.453 23.312 0.663 1 91.38 543 ASP B N 1
ATOM 8645 C CA . ASP B 1 543 ? 23.109 24.516 0.168 1 91.38 543 ASP B CA 1
ATOM 8646 C C . ASP B 1 543 ? 22.281 25.188 -0.925 1 91.38 543 ASP B C 1
ATOM 8648 O O . ASP B 1 543 ? 22.781 25.406 -2.035 1 91.38 543 ASP B O 1
ATOM 8652 N N . PRO B 1 544 ? 21.078 25.562 -0.586 1 93.56 544 PRO B N 1
ATOM 8653 C CA . PRO B 1 544 ? 20.172 26.156 -1.58 1 93.56 544 PRO B CA 1
ATOM 8654 C C . PRO B 1 544 ? 20.453 27.656 -1.805 1 93.56 544 PRO B C 1
ATOM 8656 O O . PRO B 1 544 ? 21.062 28.297 -0.959 1 93.56 544 PRO B O 1
ATOM 8659 N N . LYS B 1 545 ? 20.031 28.125 -2.963 1 94.31 545 LYS B N 1
ATOM 8660 C CA . LYS B 1 545 ? 20 29.562 -3.229 1 94.31 545 LYS B CA 1
ATOM 8661 C C . LYS B 1 545 ? 18.672 30.172 -2.791 1 94.31 545 LYS B C 1
ATOM 8663 O O . LYS B 1 545 ? 18.641 31.312 -2.314 1 94.31 545 LYS B O 1
ATOM 8668 N N . VAL B 1 546 ? 17.688 29.375 -3.004 1 96.12 546 VAL B N 1
ATOM 8669 C CA . VAL B 1 546 ? 16.359 29.797 -2.6 1 96.12 546 VAL B CA 1
ATOM 8670 C C . VAL B 1 546 ? 15.711 28.703 -1.743 1 96.12 546 VAL B C 1
ATOM 8672 O O . VAL B 1 546 ? 15.734 27.531 -2.105 1 96.12 546 VAL B O 1
ATOM 8675 N N . LEU B 1 547 ? 15.195 29.062 -0.619 1 96.19 547 LEU B N 1
ATOM 8676 C CA . LEU B 1 547 ? 14.5 28.141 0.281 1 96.19 547 LEU B CA 1
ATOM 8677 C C . LEU B 1 547 ? 13 28.453 0.311 1 96.19 547 LEU B C 1
ATOM 8679 O O . LEU B 1 547 ? 12.602 29.578 0.576 1 96.19 547 LEU B O 1
ATOM 8683 N N . LEU B 1 548 ? 12.219 27.453 -0.087 1 96.62 548 LEU B N 1
ATOM 8684 C CA . LEU B 1 548 ? 10.766 27.578 -0.04 1 96.62 548 LEU B CA 1
ATOM 8685 C C . LEU B 1 548 ? 10.219 27.016 1.266 1 96.62 548 LEU B C 1
ATOM 8687 O O . LEU B 1 548 ? 10.367 25.828 1.544 1 96.62 548 LEU B O 1
ATOM 8691 N N . LEU B 1 549 ? 9.625 27.812 2.086 1 95.19 549 LEU B N 1
ATOM 8692 C CA . LEU B 1 549 ? 8.992 27.391 3.332 1 95.19 549 LEU B CA 1
ATOM 8693 C C . LEU B 1 549 ? 7.477 27.375 3.191 1 95.19 549 LEU B C 1
ATOM 8695 O O . LEU B 1 549 ? 6.832 28.422 3.186 1 95.19 549 LEU B O 1
ATOM 8699 N N . ASP B 1 550 ? 6.949 26.188 3.09 1 91.56 550 ASP B N 1
ATOM 8700 C CA . ASP B 1 550 ? 5.512 26.031 2.883 1 91.56 550 ASP B CA 1
ATOM 8701 C C . ASP B 1 550 ? 4.797 25.734 4.199 1 91.56 550 ASP B C 1
ATOM 8703 O O . ASP B 1 550 ? 4.633 24.562 4.57 1 91.56 550 ASP B O 1
ATOM 8707 N N . GLU B 1 551 ? 4.289 26.719 4.836 1 88 551 GLU B N 1
ATOM 8708 C CA . GLU B 1 551 ? 3.576 26.625 6.105 1 88 551 GLU B CA 1
ATOM 8709 C C . GLU B 1 551 ? 4.367 25.828 7.137 1 88 551 GLU B C 1
ATOM 8711 O O . GLU B 1 551 ? 3.838 24.906 7.754 1 88 551 GLU B O 1
ATOM 8716 N N . ALA B 1 552 ? 5.547 26.219 7.27 1 87.38 552 ALA B N 1
ATOM 8717 C CA . ALA B 1 552 ? 6.504 25.469 8.086 1 87.38 552 ALA B CA 1
ATOM 8718 C C . ALA B 1 552 ? 6.246 25.688 9.57 1 87.38 552 ALA B C 1
ATOM 8720 O O . ALA B 1 552 ? 6.75 24.938 10.414 1 87.38 552 ALA B O 1
ATOM 8721 N N . LEU B 1 553 ? 5.426 26.656 9.914 1 86.75 553 LEU B N 1
ATOM 8722 C CA . LEU B 1 553 ? 5.238 26.984 11.32 1 86.75 553 LEU B CA 1
ATOM 8723 C C . LEU B 1 553 ? 3.85 26.578 11.797 1 86.75 553 LEU B C 1
ATOM 8725 O O . LEU B 1 553 ? 3.453 26.891 12.922 1 86.75 553 LEU B O 1
ATOM 8729 N N . ALA B 1 554 ? 3.246 25.812 10.938 1 78.94 554 ALA B N 1
ATOM 8730 C CA . ALA B 1 554 ? 1.9 25.359 11.289 1 78.94 554 ALA B CA 1
ATOM 8731 C C . ALA B 1 554 ? 1.927 24.453 12.508 1 78.94 554 ALA B C 1
ATOM 8733 O O . ALA B 1 554 ? 2.789 23.578 12.617 1 78.94 554 ALA B O 1
ATOM 8734 N N . GLY B 1 555 ? 1.073 24.75 13.445 1 76.06 555 GLY B N 1
ATOM 8735 C CA . GLY B 1 555 ? 0.924 23.859 14.586 1 76.06 555 GLY B CA 1
ATOM 8736 C C . GLY B 1 555 ? 1.857 24.219 15.734 1 76.06 555 GLY B C 1
ATOM 8737 O O . GLY B 1 555 ? 1.812 23.578 16.797 1 76.06 555 GLY B O 1
ATOM 8738 N N . LEU B 1 556 ? 2.604 25.25 15.555 1 82.88 556 LEU B N 1
ATOM 8739 C CA . LEU B 1 556 ? 3.549 25.641 16.594 1 82.88 556 LEU B CA 1
ATOM 8740 C C . LEU B 1 556 ? 2.91 26.625 17.562 1 82.88 556 LEU B C 1
ATOM 8742 O O . LEU B 1 556 ? 2.02 27.391 17.188 1 82.88 556 LEU B O 1
ATOM 8746 N N . ASN B 1 557 ? 3.412 26.578 18.812 1 78.19 557 ASN B N 1
ATOM 8747 C CA . ASN B 1 557 ? 2.977 27.578 19.797 1 78.19 557 ASN B CA 1
ATOM 8748 C C . ASN B 1 557 ? 3.744 28.891 19.641 1 78.19 557 ASN B C 1
ATOM 8750 O O . ASN B 1 557 ? 4.711 28.953 18.875 1 78.19 557 ASN B O 1
ATOM 8754 N N . PRO B 1 558 ? 3.348 29.938 20.203 1 77.25 558 PRO B N 1
ATOM 8755 C CA . PRO B 1 558 ? 3.939 31.266 20 1 77.25 558 PRO B CA 1
ATOM 8756 C C . PRO B 1 558 ? 5.438 31.297 20.281 1 77.25 558 PRO B C 1
ATOM 8758 O O . PRO B 1 558 ? 6.207 31.906 19.531 1 77.25 558 PRO B O 1
ATOM 8761 N N . VAL B 1 559 ? 5.785 30.562 21.328 1 81.38 559 VAL B N 1
ATOM 8762 C CA . VAL B 1 559 ? 7.199 30.547 21.688 1 81.38 559 VAL B CA 1
ATOM 8763 C C . VAL B 1 559 ? 7.992 29.797 20.609 1 81.38 559 VAL B C 1
ATOM 8765 O O . VAL B 1 559 ? 9.07 30.25 20.203 1 81.38 559 VAL B O 1
ATOM 8768 N N . GLU B 1 560 ? 7.441 28.766 20.297 1 86.12 560 GLU B N 1
ATOM 8769 C CA . GLU B 1 560 ? 8.062 27.984 19.234 1 86.12 560 GLU B CA 1
ATOM 8770 C C . GLU B 1 560 ? 8.125 28.75 17.922 1 86.12 560 GLU B C 1
ATOM 8772 O O . GLU B 1 560 ? 9.094 28.625 17.172 1 86.12 560 GLU B O 1
ATOM 8777 N N . ILE B 1 561 ? 7.137 29.516 17.625 1 89.19 561 ILE B N 1
ATOM 8778 C CA . ILE B 1 561 ? 7.102 30.344 16.422 1 89.19 561 ILE B CA 1
ATOM 8779 C C . ILE B 1 561 ? 8.234 31.375 16.469 1 89.19 561 ILE B C 1
ATOM 8781 O O . ILE B 1 561 ? 8.945 31.578 15.492 1 89.19 561 ILE B O 1
ATOM 8785 N N . ASP B 1 562 ? 8.367 32.031 17.641 1 89.88 562 ASP B N 1
ATOM 8786 C CA . ASP B 1 562 ? 9.422 33.031 17.797 1 89.88 562 ASP B CA 1
ATOM 8787 C C . ASP B 1 562 ? 10.797 32.406 17.578 1 89.88 562 ASP B C 1
ATOM 8789 O O . ASP B 1 562 ? 11.664 33 16.938 1 89.88 562 ASP B O 1
ATOM 8793 N N . ASN B 1 563 ? 10.875 31.234 18.109 1 90.31 563 ASN B N 1
ATOM 8794 C CA . ASN B 1 563 ? 12.133 30.516 17.906 1 90.31 563 ASN B CA 1
ATOM 8795 C C . ASN B 1 563 ? 12.359 30.188 16.438 1 90.31 563 ASN B C 1
ATOM 8797 O O . ASN B 1 563 ? 13.477 30.344 15.93 1 90.31 563 ASN B O 1
ATOM 8801 N N . ALA B 1 564 ? 11.406 29.719 15.82 1 92.5 564 ALA B N 1
ATOM 8802 C CA . ALA B 1 564 ? 11.508 29.359 14.406 1 92.5 564 ALA B CA 1
ATOM 8803 C C . ALA B 1 564 ? 11.812 30.594 13.555 1 92.5 564 ALA B C 1
ATOM 8805 O O . ALA B 1 564 ? 12.578 30.5 12.586 1 92.5 564 ALA B O 1
ATOM 8806 N N . VAL B 1 565 ? 11.203 31.688 13.906 1 93.94 565 VAL B N 1
ATOM 8807 C CA . VAL B 1 565 ? 11.445 32.938 13.203 1 93.94 565 VAL B CA 1
ATOM 8808 C C . VAL B 1 565 ? 12.914 33.344 13.328 1 93.94 565 VAL B C 1
ATOM 8810 O O . VAL B 1 565 ? 13.539 33.75 12.352 1 93.94 565 VAL B O 1
ATOM 8813 N N . ALA B 1 566 ? 13.406 33.156 14.523 1 93.69 566 ALA B N 1
ATOM 8814 C CA . ALA B 1 566 ? 14.812 33.438 14.758 1 93.69 566 ALA B CA 1
ATOM 8815 C C . ALA B 1 566 ? 15.711 32.562 13.898 1 93.69 566 ALA B C 1
ATOM 8817 O O . ALA B 1 566 ? 16.719 33.031 13.352 1 93.69 566 ALA B O 1
ATOM 8818 N N . VAL B 1 567 ? 15.359 31.391 13.797 1 93.94 567 VAL B N 1
ATOM 8819 C CA . VAL B 1 567 ? 16.125 30.438 13 1 93.94 567 VAL B CA 1
ATOM 8820 C C . VAL B 1 567 ? 16.062 30.828 11.523 1 93.94 567 VAL B C 1
ATOM 8822 O O . VAL B 1 567 ? 17.094 30.797 10.836 1 93.94 567 VAL B O 1
ATOM 8825 N N . ILE B 1 568 ? 14.914 31.156 11.016 1 94.88 568 ILE B N 1
ATOM 8826 C CA . ILE B 1 568 ? 14.742 31.531 9.625 1 94.88 568 ILE B CA 1
ATOM 8827 C C . ILE B 1 568 ? 15.586 32.781 9.32 1 94.88 568 ILE B C 1
ATOM 8829 O O . ILE B 1 568 ? 16.188 32.875 8.242 1 94.88 568 ILE B O 1
ATOM 8833 N N . ARG B 1 569 ? 15.656 33.656 10.273 1 94.06 569 ARG B N 1
ATOM 8834 C CA . ARG B 1 569 ? 16.484 34.875 10.109 1 94.06 569 ARG B CA 1
ATOM 8835 C C . ARG B 1 569 ? 17.953 34.5 9.984 1 94.06 569 ARG B C 1
ATOM 8837 O O . ARG B 1 569 ? 18.672 35.031 9.148 1 94.06 569 ARG B O 1
ATOM 8844 N N . ARG B 1 570 ? 18.328 33.594 10.805 1 92.25 570 ARG B N 1
ATOM 8845 C CA . ARG B 1 570 ? 19.703 33.125 10.758 1 92.25 570 ARG B CA 1
ATOM 8846 C C . ARG B 1 570 ? 20.016 32.5 9.406 1 92.25 570 ARG B C 1
ATOM 8848 O O . ARG B 1 570 ? 21.109 32.688 8.859 1 92.25 570 ARG B O 1
ATOM 8855 N N . VAL B 1 571 ? 19.094 31.766 8.953 1 92.88 571 VAL B N 1
ATOM 8856 C CA . VAL B 1 571 ? 19.266 31.109 7.66 1 92.88 571 VAL B CA 1
ATOM 8857 C C . VAL B 1 571 ? 19.391 32.156 6.559 1 92.88 571 VAL B C 1
ATOM 8859 O O . VAL B 1 571 ? 20.234 32.031 5.676 1 92.88 571 VAL B O 1
ATOM 8862 N N . HIS B 1 572 ? 18.562 33.094 6.617 1 93.56 572 HIS B N 1
ATOM 8863 C CA . HIS B 1 572 ? 18.594 34.188 5.645 1 93.56 572 HIS B CA 1
ATOM 8864 C C . HIS B 1 572 ? 19.922 34.938 5.703 1 93.56 572 HIS B C 1
ATOM 8866 O O . HIS B 1 572 ? 20.469 35.344 4.664 1 93.56 572 HIS B O 1
ATOM 8872 N N . GLU B 1 573 ? 20.422 35.094 6.859 1 89.94 573 GLU B N 1
ATOM 8873 C CA . GLU B 1 573 ? 21.672 35.812 7.07 1 89.94 573 GLU B CA 1
ATOM 8874 C C . GLU B 1 573 ? 22.859 35.062 6.465 1 89.94 573 GLU B C 1
ATOM 8876 O O . GLU B 1 573 ? 23.891 35.688 6.184 1 89.94 573 GLU B O 1
ATOM 8881 N N . SER B 1 574 ? 22.609 33.875 6.281 1 87.19 574 SER B N 1
ATOM 8882 C CA . SER B 1 574 ? 23.656 33.062 5.668 1 87.19 574 SER B CA 1
ATOM 8883 C C . SER B 1 574 ? 23.703 33.281 4.156 1 87.19 574 SER B C 1
ATOM 8885 O O . SER B 1 574 ? 24.547 32.688 3.469 1 87.19 574 SER B O 1
ATOM 8887 N N . GLY B 1 575 ? 22.766 34.031 3.6 1 88 575 GLY B N 1
ATOM 8888 C CA . GLY B 1 575 ? 22.797 34.375 2.189 1 88 575 GLY B CA 1
ATOM 8889 C C . GLY B 1 575 ? 21.734 33.656 1.365 1 88 575 GLY B C 1
ATOM 8890 O O . GLY B 1 575 ? 21.719 33.781 0.139 1 88 575 GLY B O 1
ATOM 8891 N N . VAL B 1 576 ? 20.875 33 1.92 1 93 576 VAL B N 1
ATOM 8892 C CA . VAL B 1 576 ? 19.844 32.25 1.213 1 93 576 VAL B CA 1
ATOM 8893 C C . VAL B 1 576 ? 18.594 33.094 1.053 1 93 576 VAL B C 1
ATOM 8895 O O . VAL B 1 576 ? 18.156 33.75 2.002 1 93 576 VAL B O 1
ATOM 8898 N N . ALA B 1 577 ? 18.094 33.188 -0.204 1 95.75 577 ALA B N 1
ATOM 8899 C CA . ALA B 1 577 ? 16.797 33.812 -0.407 1 95.75 577 ALA B CA 1
ATOM 8900 C C . ALA B 1 577 ? 15.672 32.906 0.075 1 95.75 577 ALA B C 1
ATOM 8902 O O . ALA B 1 577 ? 15.781 31.672 0.004 1 95.75 577 ALA B O 1
ATOM 8903 N N . ILE B 1 578 ? 14.602 33.5 0.584 1 96.44 578 ILE B N 1
ATOM 8904 C CA . ILE B 1 578 ? 13.555 32.688 1.182 1 96.44 578 ILE B CA 1
ATOM 8905 C C . ILE B 1 578 ? 12.195 33.094 0.621 1 96.44 578 ILE B C 1
ATOM 8907 O O . ILE B 1 578 ? 11.922 34.281 0.456 1 96.44 578 ILE B O 1
ATOM 8911 N N . VAL B 1 579 ? 11.445 32.156 0.154 1 96.56 579 VAL B N 1
ATOM 8912 C CA . VAL B 1 579 ? 10.023 32.312 -0.115 1 96.56 579 VAL B CA 1
ATOM 8913 C C . VAL B 1 579 ? 9.203 31.672 0.993 1 96.56 579 VAL B C 1
ATOM 8915 O O . VAL B 1 579 ? 9.305 30.453 1.217 1 96.56 579 VAL B O 1
ATOM 8918 N N . ILE B 1 580 ? 8.398 32.406 1.671 1 95.44 580 ILE B N 1
ATOM 8919 C CA . ILE B 1 580 ? 7.691 31.891 2.83 1 95.44 580 ILE B CA 1
ATOM 8920 C C . ILE B 1 580 ? 6.184 32 2.607 1 95.44 580 ILE B C 1
ATOM 8922 O O . ILE B 1 580 ? 5.676 33.062 2.277 1 95.44 580 ILE B O 1
ATOM 8926 N N . VAL B 1 581 ? 5.535 30.859 2.656 1 93.19 581 VAL B N 1
ATOM 8927 C CA . VAL B 1 581 ? 4.078 30.797 2.658 1 93.19 581 VAL B CA 1
ATOM 8928 C C . VAL B 1 581 ? 3.572 30.594 4.086 1 93.19 581 VAL B C 1
ATOM 8930 O O . VAL B 1 581 ? 3.891 29.594 4.727 1 93.19 581 VAL B O 1
ATOM 8933 N N . GLU B 1 582 ? 2.863 31.562 4.652 1 87.69 582 GLU B N 1
ATOM 8934 C CA . GLU B 1 582 ? 2.336 31.484 6.012 1 87.69 582 GLU B CA 1
ATOM 8935 C C . GLU B 1 582 ? 0.952 32.125 6.109 1 87.69 582 GLU B C 1
ATOM 8937 O O . GLU B 1 582 ? 0.622 33 5.336 1 87.69 582 GLU B O 1
ATOM 8942 N N . HIS B 1 583 ? 0.261 31.656 7.012 1 80.12 583 HIS B N 1
ATOM 8943 C CA . HIS B 1 583 ? -1.05 32.25 7.281 1 80.12 583 HIS B CA 1
ATOM 8944 C C . HIS B 1 583 ? -0.965 33.312 8.367 1 80.12 583 HIS B C 1
ATOM 8946 O O . HIS B 1 583 ? -1.838 34.188 8.461 1 80.12 583 HIS B O 1
ATOM 8952 N N . LEU B 1 584 ? 0.001 33.25 9.195 1 79.56 584 LEU B N 1
ATOM 8953 C CA . LEU B 1 584 ? 0.18 34.219 10.258 1 79.56 584 LEU B CA 1
ATOM 8954 C C . LEU B 1 584 ? 0.848 35.469 9.727 1 79.56 584 LEU B C 1
ATOM 8956 O O . LEU B 1 584 ? 2.059 35.5 9.492 1 79.56 584 LEU B O 1
ATOM 8960 N N . LEU B 1 585 ? 0.125 36.5 9.688 1 79.5 585 LEU B N 1
ATOM 8961 C CA . LEU B 1 585 ? 0.613 37.75 9.086 1 79.5 585 LEU B CA 1
ATOM 8962 C C . LEU B 1 585 ? 1.734 38.344 9.922 1 79.5 585 LEU B C 1
ATOM 8964 O O . LEU B 1 585 ? 2.623 39.031 9.391 1 79.5 585 LEU B O 1
ATOM 8968 N N . ARG B 1 586 ? 1.701 38.062 11.234 1 80.25 586 ARG B N 1
ATOM 8969 C CA . ARG B 1 586 ? 2.748 38.594 12.094 1 80.25 586 ARG B CA 1
ATOM 8970 C C . ARG B 1 586 ? 4.117 38.062 11.703 1 80.25 586 ARG B C 1
ATOM 8972 O O . ARG B 1 586 ? 5.125 38.75 11.797 1 80.25 586 ARG B O 1
ATOM 8979 N N . VAL B 1 587 ? 4.121 36.812 11.297 1 88.25 587 VAL B N 1
ATOM 8980 C CA . VAL B 1 587 ? 5.371 36.188 10.898 1 88.25 587 VAL B CA 1
ATOM 8981 C C . VAL B 1 587 ? 5.859 36.781 9.586 1 88.25 587 VAL B C 1
ATOM 8983 O O . VAL B 1 587 ? 7.043 37.094 9.438 1 88.25 587 VAL B O 1
ATOM 8986 N N . VAL B 1 588 ? 4.977 36.938 8.672 1 88.62 588 VAL B N 1
ATOM 8987 C CA . VAL B 1 588 ? 5.32 37.438 7.352 1 88.62 588 VAL B CA 1
ATOM 8988 C C . VAL B 1 588 ? 5.793 38.875 7.457 1 88.62 588 VAL B C 1
ATOM 8990 O O . VAL B 1 588 ? 6.738 39.281 6.781 1 88.62 588 VAL B O 1
ATOM 8993 N N . THR B 1 589 ? 5.156 39.688 8.305 1 87.75 589 THR B N 1
ATOM 8994 C CA . THR B 1 589 ? 5.52 41.094 8.461 1 87.75 589 THR B CA 1
ATOM 8995 C C . THR B 1 589 ? 6.879 41.219 9.133 1 87.75 589 THR B C 1
ATOM 8997 O O . THR B 1 589 ? 7.613 42.188 8.875 1 87.75 589 THR B O 1
ATOM 9000 N N . GLN B 1 590 ? 7.133 40.25 9.945 1 89 590 GLN B N 1
ATOM 9001 C CA . GLN B 1 590 ? 8.398 40.281 10.672 1 89 590 GLN B CA 1
ATOM 9002 C C . GLN B 1 590 ? 9.562 39.844 9.781 1 89 590 GLN B C 1
ATOM 9004 O O . GLN B 1 590 ? 10.68 40.344 9.93 1 89 590 GLN B O 1
ATOM 9009 N N . LEU B 1 591 ? 9.281 39.031 8.891 1 93 591 LEU B N 1
ATOM 9010 C CA . LEU B 1 591 ? 10.375 38.375 8.172 1 93 591 LEU B CA 1
ATOM 9011 C C . LEU B 1 591 ? 10.477 38.906 6.746 1 93 591 LEU B C 1
ATOM 9013 O O . LEU B 1 591 ? 11.586 39.156 6.246 1 93 591 LEU B O 1
ATOM 9017 N N . ALA B 1 592 ? 9.414 39.094 6.07 1 94.5 592 ALA B N 1
ATOM 9018 C CA . ALA B 1 592 ? 9.406 39.344 4.625 1 94.5 592 ALA B CA 1
ATOM 9019 C C . ALA B 1 592 ? 9.852 40.75 4.289 1 94.5 592 ALA B C 1
ATOM 9021 O O . ALA B 1 592 ? 9.445 41.719 4.949 1 94.5 592 ALA B O 1
ATOM 9022 N N . THR B 1 593 ? 10.68 40.906 3.283 1 92.56 593 THR B N 1
ATOM 9023 C CA . THR B 1 593 ? 11.086 42.188 2.727 1 92.56 593 THR B CA 1
ATOM 9024 C C . THR B 1 593 ? 10.125 42.625 1.622 1 92.56 593 THR B C 1
ATOM 9026 O O . THR B 1 593 ? 10.031 43.812 1.31 1 92.56 593 THR B O 1
ATOM 9029 N N . ARG B 1 594 ? 9.539 41.719 1.092 1 94.69 594 ARG B N 1
ATOM 9030 C CA . ARG B 1 594 ? 8.586 41.906 0.005 1 94.69 594 ARG B CA 1
ATOM 9031 C C . ARG B 1 594 ? 7.398 40.938 0.145 1 94.69 594 ARG B C 1
ATOM 9033 O O . ARG B 1 594 ? 7.562 39.812 0.589 1 94.69 594 ARG B O 1
ATOM 9040 N N . LEU B 1 595 ? 6.191 41.438 -0.173 1 95.12 595 LEU B N 1
ATOM 9041 C CA . LEU B 1 595 ? 4.984 40.656 -0.032 1 95.12 595 LEU B CA 1
ATOM 9042 C C . LEU B 1 595 ? 4.254 40.531 -1.365 1 95.12 595 LEU B C 1
ATOM 9044 O O . LEU B 1 595 ? 4.059 41.531 -2.064 1 95.12 595 LEU B O 1
ATOM 9048 N N . VAL B 1 596 ? 3.961 39.312 -1.705 1 95.06 596 VAL B N 1
ATOM 9049 C CA . VAL B 1 596 ? 3.176 39.031 -2.898 1 95.06 596 VAL B CA 1
ATOM 9050 C C . VAL B 1 596 ? 1.854 38.375 -2.5 1 95.06 596 VAL B C 1
ATOM 9052 O O . VAL B 1 596 ? 1.842 37.375 -1.774 1 95.06 596 VAL B O 1
ATOM 9055 N N . VAL B 1 597 ? 0.712 38.906 -2.951 1 94.5 597 VAL B N 1
ATOM 9056 C CA . VAL B 1 597 ? -0.607 38.375 -2.611 1 94.5 597 VAL B CA 1
ATOM 9057 C C . VAL B 1 597 ? -1.229 37.719 -3.836 1 94.5 597 VAL B C 1
ATOM 9059 O O . VAL B 1 597 ? -1.296 38.312 -4.91 1 94.5 597 VAL B O 1
ATOM 9062 N N . LEU B 1 598 ? -1.572 36.469 -3.65 1 93.44 598 LEU B N 1
ATOM 9063 C CA . LEU B 1 598 ? -2.285 35.75 -4.688 1 93.44 598 LEU B CA 1
ATOM 9064 C C . LEU B 1 598 ? -3.775 35.656 -4.375 1 93.44 598 LEU B C 1
ATOM 9066 O O . LEU B 1 598 ? -4.164 35.5 -3.213 1 93.44 598 LEU B O 1
ATOM 9070 N N . ASP B 1 599 ? -4.551 35.844 -5.371 1 90.81 599 ASP B N 1
ATOM 9071 C CA . ASP B 1 599 ? -6 35.688 -5.266 1 90.81 599 ASP B CA 1
ATOM 9072 C C . ASP B 1 599 ? -6.578 35.031 -6.508 1 90.81 599 ASP B C 1
ATOM 9074 O O . ASP B 1 599 ? -6.398 35.5 -7.625 1 90.81 599 ASP B O 1
ATOM 9078 N N . ARG B 1 600 ? -7.262 33.969 -6.344 1 87.44 600 ARG B N 1
ATOM 9079 C CA . ARG B 1 600 ? -7.922 33.219 -7.406 1 87.44 600 ARG B CA 1
ATOM 9080 C C . ARG B 1 600 ? -6.949 32.906 -8.539 1 87.44 600 ARG B C 1
ATOM 9082 O O . ARG B 1 600 ? -7.25 33.125 -9.711 1 87.44 600 ARG B O 1
ATOM 9089 N N . GLY B 1 601 ? -5.805 32.594 -8.156 1 90.62 601 GLY B N 1
ATOM 9090 C CA . GLY B 1 601 ? -4.82 32.094 -9.109 1 90.62 601 GLY B CA 1
ATOM 9091 C C . GLY B 1 601 ? -4.039 33.219 -9.781 1 90.62 601 GLY B C 1
ATOM 9092 O O . GLY B 1 601 ? -3.199 32.969 -10.648 1 90.62 601 GLY B O 1
ATOM 9093 N N . ALA B 1 602 ? -4.332 34.438 -9.406 1 92.69 602 ALA B N 1
ATOM 9094 C CA . ALA B 1 602 ? -3.635 35.594 -10.008 1 92.69 602 ALA B CA 1
ATOM 9095 C C . ALA B 1 602 ? -2.984 36.469 -8.945 1 92.69 602 ALA B C 1
ATOM 9097 O O . ALA B 1 602 ? -3.404 36.469 -7.785 1 92.69 602 ALA B O 1
ATOM 9098 N N . ARG B 1 603 ? -1.941 37.188 -9.383 1 94.12 603 ARG B N 1
ATOM 9099 C CA . ARG B 1 603 ? -1.287 38.125 -8.469 1 94.12 603 ARG B CA 1
ATOM 9100 C C . ARG B 1 603 ? -2.154 39.375 -8.227 1 94.12 603 ARG B C 1
ATOM 9102 O O . ARG B 1 603 ? -2.553 40.031 -9.18 1 94.12 603 ARG B O 1
ATOM 9109 N N . LEU B 1 604 ? -2.41 39.656 -7.031 1 93.25 604 LEU B N 1
ATOM 9110 C CA . LEU B 1 604 ? -3.258 40.781 -6.645 1 93.25 604 LEU B CA 1
ATOM 9111 C C . LEU B 1 604 ? -2.416 42 -6.285 1 93.25 604 LEU B C 1
ATOM 9113 O O . LEU B 1 604 ? -2.783 43.125 -6.605 1 93.25 604 LEU B O 1
ATOM 9117 N N . ALA B 1 605 ? -1.376 41.781 -5.566 1 94.25 605 ALA B N 1
ATOM 9118 C CA . ALA B 1 605 ? -0.511 42.844 -5.102 1 94.25 605 ALA B CA 1
ATOM 9119 C C . ALA B 1 605 ? 0.93 42.375 -4.949 1 94.25 605 ALA B C 1
ATOM 9121 O O . ALA B 1 605 ? 1.182 41.188 -4.801 1 94.25 605 ALA B O 1
ATOM 9122 N N . ASP B 1 606 ? 1.901 43.281 -5.059 1 94.31 606 ASP B N 1
ATOM 9123 C CA . ASP B 1 606 ? 3.336 43.031 -4.969 1 94.31 606 ASP B CA 1
ATOM 9124 C C . ASP B 1 606 ? 4.082 44.281 -4.488 1 94.31 606 ASP B C 1
ATOM 9126 O O . ASP B 1 606 ? 4.117 45.281 -5.184 1 94.31 606 ASP B O 1
ATOM 9130 N N . GLY B 1 607 ? 4.594 44.188 -3.35 1 93.25 607 GLY B N 1
ATOM 9131 C CA . GLY B 1 607 ? 5.301 45.344 -2.85 1 93.25 607 GLY B CA 1
ATOM 9132 C C . GLY B 1 607 ? 5.727 45.219 -1.4 1 93.25 607 GLY B C 1
ATOM 9133 O O . GLY B 1 607 ? 5.934 44.094 -0.91 1 93.25 607 GLY B O 1
ATOM 9134 N N . ASP B 1 608 ? 5.977 46.281 -0.764 1 92.31 608 ASP B N 1
ATOM 9135 C CA . ASP B 1 608 ? 6.355 46.312 0.646 1 92.31 608 ASP B CA 1
ATOM 9136 C C . ASP B 1 608 ? 5.215 45.844 1.533 1 92.31 608 ASP B C 1
ATOM 9138 O O . ASP B 1 608 ? 4.047 46.125 1.273 1 92.31 608 ASP B O 1
ATOM 9142 N N . PRO B 1 609 ? 5.543 45.062 2.551 1 91.31 609 PRO B N 1
ATOM 9143 C CA . PRO B 1 609 ? 4.52 44.406 3.389 1 91.31 609 PRO B CA 1
ATOM 9144 C C . PRO B 1 609 ? 3.518 45.438 3.951 1 91.31 609 PRO B C 1
ATOM 9146 O O . PRO B 1 609 ? 2.307 45.188 3.902 1 91.31 609 PRO B O 1
ATOM 9149 N N . LYS B 1 610 ? 3.945 46.594 4.406 1 88.31 610 LYS B N 1
ATOM 9150 C CA . LYS B 1 610 ? 3.051 47.594 5.008 1 88.31 610 LYS B CA 1
ATOM 9151 C C . LYS B 1 610 ? 2.08 48.156 3.977 1 88.31 610 LYS B C 1
ATOM 9153 O O . LYS B 1 610 ? 0.886 48.281 4.25 1 88.31 610 LYS B O 1
ATOM 9158 N N . THR B 1 611 ? 2.605 48.375 2.787 1 91.19 611 THR B N 1
ATOM 9159 C CA . THR B 1 611 ? 1.799 48.969 1.715 1 91.19 611 THR B CA 1
ATOM 9160 C C . THR B 1 611 ? 0.798 47.938 1.186 1 91.19 611 THR B C 1
ATOM 9162 O O . THR B 1 611 ? -0.366 48.25 0.948 1 91.19 611 THR B O 1
ATOM 9165 N N . VAL B 1 612 ? 1.27 46.75 1.072 1 92.44 612 VAL B N 1
ATOM 9166 C CA . VAL B 1 612 ? 0.442 45.688 0.493 1 92.44 612 VAL B CA 1
ATOM 9167 C C . VAL B 1 612 ? -0.682 45.312 1.46 1 92.44 612 VAL B C 1
ATOM 9169 O O . VAL B 1 612 ? -1.825 45.125 1.045 1 92.44 612 VAL B O 1
ATOM 9172 N N . LEU B 1 613 ? -0.406 45.281 2.742 1 88.88 613 LEU B N 1
ATOM 9173 C CA . LEU B 1 613 ? -1.397 44.875 3.732 1 88.88 613 LEU B CA 1
ATOM 9174 C C . LEU B 1 613 ? -2.443 45.969 3.93 1 88.88 613 LEU B C 1
ATOM 9176 O O . LEU B 1 613 ? -3.559 45.688 4.379 1 88.88 613 LEU B O 1
ATOM 9180 N N . ALA B 1 614 ? -2.064 47.188 3.482 1 87.44 614 ALA B N 1
ATOM 9181 C CA . ALA B 1 614 ? -2.988 48.312 3.602 1 87.44 614 ALA B CA 1
ATOM 9182 C C . ALA B 1 614 ? -3.82 48.5 2.332 1 87.44 614 ALA B C 1
ATOM 9184 O O . ALA B 1 614 ? -4.785 49.25 2.307 1 87.44 614 ALA B O 1
ATOM 9185 N N . ASP B 1 615 ? -3.477 47.75 1.378 1 90.94 615 ASP B N 1
ATOM 9186 C CA . ASP B 1 615 ? -4.203 47.812 0.113 1 90.94 615 ASP B CA 1
ATOM 9187 C C . ASP B 1 615 ? -5.633 47.312 0.273 1 90.94 615 ASP B C 1
ATOM 9189 O O . ASP B 1 615 ? -5.855 46.188 0.725 1 90.94 615 ASP B O 1
ATOM 9193 N N . PRO B 1 616 ? -6.641 48.094 -0.101 1 88.81 616 PRO B N 1
ATOM 9194 C CA . PRO B 1 616 ? -8.047 47.719 0.043 1 88.81 616 PRO B CA 1
ATOM 9195 C C . PRO B 1 616 ? -8.391 46.438 -0.726 1 88.81 616 PRO B C 1
ATOM 9197 O O . PRO B 1 616 ? -9.242 45.656 -0.287 1 88.81 616 PRO B O 1
ATOM 9200 N N . ALA B 1 617 ? -7.719 46.281 -1.771 1 89.25 617 ALA B N 1
ATOM 9201 C CA . ALA B 1 617 ? -7.977 45.062 -2.555 1 89.25 617 ALA B CA 1
ATOM 9202 C C . ALA B 1 617 ? -7.539 43.812 -1.799 1 89.25 617 ALA B C 1
ATOM 9204 O O . ALA B 1 617 ? -8.195 42.781 -1.878 1 89.25 617 ALA B O 1
ATOM 9205 N N . VAL B 1 618 ? -6.449 43.906 -1.093 1 88.75 618 VAL B N 1
ATOM 9206 C CA . VAL B 1 618 ? -5.926 42.781 -0.314 1 88.75 618 VAL B CA 1
ATOM 9207 C C . VAL B 1 618 ? -6.84 42.5 0.878 1 88.75 618 VAL B C 1
ATOM 9209 O O . VAL B 1 618 ? -7.168 41.344 1.163 1 88.75 618 VAL B O 1
ATOM 9212 N N . VAL B 1 619 ? -7.254 43.531 1.53 1 83.88 619 VAL B N 1
ATOM 9213 C CA . VAL B 1 619 ? -8.148 43.406 2.678 1 83.88 619 VAL B CA 1
ATOM 9214 C C . VAL B 1 619 ? -9.453 42.75 2.246 1 83.88 619 VAL B C 1
ATOM 9216 O O . VAL B 1 619 ? -9.969 41.844 2.934 1 83.88 619 VAL B O 1
ATOM 9219 N N . ARG B 1 620 ? -9.898 43.156 1.11 1 81.56 620 ARG B N 1
ATOM 9220 C CA . ARG B 1 620 ? -11.141 42.562 0.586 1 81.56 620 ARG B CA 1
ATOM 9221 C C . ARG B 1 620 ? -10.969 41.094 0.254 1 81.56 620 ARG B C 1
ATOM 9223 O O . ARG B 1 620 ? -11.883 40.312 0.46 1 81.56 620 ARG B O 1
ATOM 9230 N N . ALA B 1 621 ? -9.82 40.812 -0.219 1 81.38 621 ALA B N 1
ATOM 9231 C CA . ALA B 1 621 ? -9.555 39.438 -0.599 1 81.38 621 ALA B CA 1
ATOM 9232 C C . ALA B 1 621 ? -9.562 38.531 0.624 1 81.38 621 ALA B C 1
ATOM 9234 O O . ALA B 1 621 ? -9.984 37.375 0.541 1 81.38 621 ALA B O 1
ATOM 9235 N N . TYR B 1 622 ? -9.031 39 1.724 1 73.88 622 TYR B N 1
ATOM 9236 C CA . TYR B 1 622 ? -8.961 38.188 2.939 1 73.88 622 TYR B CA 1
ATOM 9237 C C . TYR B 1 622 ? -10.297 38.188 3.672 1 73.88 622 TYR B C 1
ATOM 9239 O O . TYR B 1 622 ? -10.641 37.219 4.348 1 73.88 622 TYR B O 1
ATOM 9247 N N . LEU B 1 623 ? -10.938 39.469 3.688 1 61.72 623 LEU B N 1
ATOM 9248 C CA . LEU B 1 623 ? -12.18 39.625 4.438 1 61.72 623 LEU B CA 1
ATOM 9249 C C . LEU B 1 623 ? -13.375 39.125 3.627 1 61.72 623 LEU B C 1
ATOM 9251 O O . LEU B 1 623 ? -14.414 38.781 4.191 1 61.72 623 LEU B O 1
ATOM 9255 N N . GLY B 1 624 ? -13.25 38.75 2.588 1 55.47 624 GLY B N 1
ATOM 9256 C CA . GLY B 1 624 ? -14.391 38.469 1.727 1 55.47 624 GLY B CA 1
ATOM 9257 C C . GLY B 1 624 ? -15.156 39.719 1.335 1 55.47 624 GLY B C 1
ATOM 9258 O O . GLY B 1 624 ? -14.992 40.781 1.946 1 55.47 624 GLY B O 1
ATOM 9259 N N . LYS B 1 625 ? -15.711 40.188 0.163 1 46.34 625 LYS B N 1
ATOM 9260 C CA . LYS B 1 625 ? -16.516 41.344 -0.244 1 46.34 625 LYS B CA 1
ATOM 9261 C C . LYS B 1 625 ? -17.484 41.75 0.859 1 46.34 625 LYS B C 1
ATOM 9263 O O . LYS B 1 625 ? -18.328 40.969 1.281 1 46.34 625 LYS B O 1
ATOM 9268 N N . ARG B 1 626 ? -17.234 42.688 1.802 1 42.75 626 ARG B N 1
ATOM 9269 C CA . ARG B 1 626 ? -18.328 43.469 2.377 1 42.75 626 ARG B CA 1
ATOM 9270 C C . ARG B 1 626 ? -19.297 43.938 1.298 1 42.75 626 ARG B C 1
ATOM 9272 O O . ARG B 1 626 ? -18.891 44.406 0.238 1 42.75 626 ARG B O 1
ATOM 9279 N N . ALA B 1 627 ? -20.5 43.469 1.224 1 35.97 627 ALA B N 1
ATOM 9280 C CA . ALA B 1 627 ? -21.578 44.219 0.613 1 35.97 627 ALA B CA 1
ATOM 9281 C C . ALA B 1 627 ? -21.547 45.688 1.055 1 35.97 627 ALA B C 1
ATOM 9283 O O . ALA B 1 627 ? -21.75 45.969 2.232 1 35.97 627 ALA B O 1
ATOM 9284 N N . HIS B 1 628 ? -20.766 46.594 0.64 1 29.55 628 HIS B N 1
ATOM 9285 C CA . HIS B 1 628 ? -21.25 47.969 0.662 1 29.55 628 HIS B CA 1
ATOM 9286 C C . HIS B 1 628 ? -22.703 48.062 0.19 1 29.55 628 HIS B C 1
ATOM 9288 O O . HIS B 1 628 ? -23.219 49.125 -0.093 1 29.55 628 HIS B O 1
ATOM 9294 N N . ALA B 1 629 ? -23.75 47.375 0.44 1 28.78 629 ALA B N 1
ATOM 9295 C CA . ALA B 1 629 ? -24.906 48.25 0.418 1 28.78 629 ALA B CA 1
ATOM 9296 C C . ALA B 1 629 ? -24.984 49.094 1.692 1 28.78 629 ALA B C 1
ATOM 9298 O O . ALA B 1 629 ? -24.641 48.594 2.775 1 28.78 629 ALA B O 1
#

pLDDT: mean 85.07, std 14.26, range [28.78, 98.44]

Nearest PDB structures (foldseek):
  4yms-assembly1_J  TM=9.228E-01  e=6.040E-15  Caldanaerobacter subterraneus subsp. tengcongensis MB4
  2olj-assembly1_A  TM=9.119E-01  e=1.725E-14  Geobacillus stearothermophilus
  5x40-assembly1_B  TM=8.703E-01  e=6.310E-15  Rhodobacter capsulatus
  6z4w-assembly1_A  TM=9.186E-01  e=5.620E-14  Streptococcus pneumoniae
  6z67-assembly2_B  TM=9.166E-01  e=1.083E-13  Streptococcus pneumoniae

Solvent-accessible surface area (backbone atoms only — not comparable to full-atom values): 61984 Å² total; per-residue (Å²): 107,74,64,62,51,50,63,56,49,49,60,50,52,51,48,53,56,51,44,50,61,76,41,19,76,82,69,67,54,61,70,67,56,50,56,50,50,36,53,30,30,52,42,24,21,42,11,37,17,48,30,50,30,25,29,37,31,60,56,57,68,43,30,56,17,34,19,27,22,48,2,18,50,48,25,24,38,40,30,37,71,66,62,41,60,59,74,58,30,36,54,48,11,23,50,54,19,28,52,50,30,49,54,51,38,59,57,42,63,68,39,77,81,34,51,69,66,52,37,25,51,53,28,46,45,45,18,51,29,50,40,29,54,54,66,64,42,30,84,68,53,69,73,76,42,30,59,30,70,85,69,93,68,69,78,86,56,68,53,69,68,40,46,52,32,50,54,35,46,49,52,24,50,49,38,48,47,49,39,48,52,38,56,74,35,71,56,27,50,51,28,43,31,40,42,57,36,45,71,58,33,21,39,40,20,36,57,58,62,59,50,55,39,53,29,38,25,52,19,21,22,43,20,1,35,51,12,25,55,43,29,57,73,64,30,56,46,37,65,72,74,39,41,33,70,63,48,27,52,50,31,49,51,23,16,47,49,5,6,37,83,46,68,60,6,12,47,55,14,17,51,53,53,46,50,51,44,50,51,32,38,75,71,72,38,50,58,44,40,53,46,54,49,50,50,47,49,55,53,40,50,72,78,32,72,64,14,46,39,63,34,31,64,75,43,48,66,59,24,54,47,40,19,51,51,41,19,51,48,39,30,68,75,65,68,47,55,69,67,56,14,44,51,50,5,50,53,49,16,47,51,51,24,46,57,51,56,70,61,60,54,38,73,79,70,72,65,82,68,76,70,72,75,73,78,75,74,82,78,76,75,81,76,82,70,88,47,62,67,40,34,38,32,46,45,30,20,29,62,56,80,46,38,63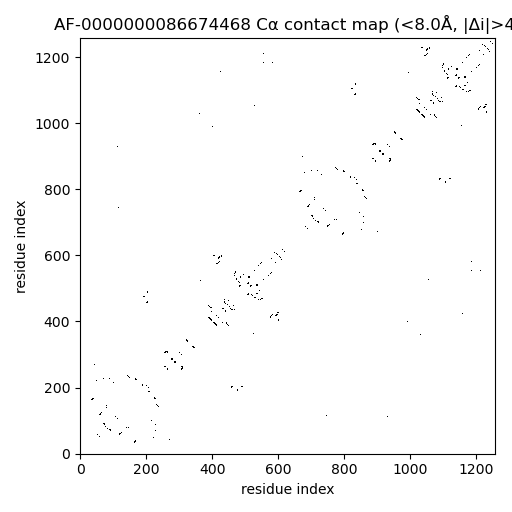,42,28,54,54,32,63,48,75,41,37,54,67,34,27,37,22,45,36,57,48,86,75,13,27,65,68,58,51,53,31,38,70,45,21,79,38,65,62,71,38,60,42,37,28,45,68,84,41,80,51,59,69,35,52,21,23,58,35,20,48,69,19,38,26,62,47,47,65,65,72,71,73,45,62,93,33,30,44,36,50,45,19,13,47,14,21,39,34,22,57,70,57,43,54,68,71,58,11,48,59,56,25,48,56,33,24,50,65,56,64,42,54,91,47,29,83,36,46,51,83,76,48,42,68,68,53,40,39,40,47,44,50,22,21,34,52,40,27,62,36,50,32,39,37,35,37,34,60,63,63,82,46,37,70,61,54,43,54,51,49,50,52,35,52,50,54,50,38,71,72,57,26,12,34,39,37,35,57,62,53,61,71,57,41,64,70,60,29,66,30,29,36,32,31,48,76,10,23,73,72,45,73,38,45,45,72,60,43,68,64,31,66,69,50,45,34,60,62,68,44,79,72,74,81,118,108,75,63,63,50,51,63,55,49,49,59,51,52,52,49,52,56,51,44,50,60,77,40,20,76,82,70,65,54,61,68,68,57,49,56,50,50,35,52,28,28,51,42,24,22,43,11,37,17,47,29,50,30,24,29,38,30,59,55,56,67,43,29,54,18,32,20,26,22,46,2,19,49,47,25,24,37,39,31,37,70,67,61,40,59,61,74,57,30,35,53,48,13,24,50,53,20,29,54,50,30,49,52,52,37,59,56,43,64,68,38,78,81,34,51,69,67,52,36,26,51,53,28,45,45,46,20,51,30,52,39,29,52,52,65,65,42,30,84,67,53,69,71,75,41,30,57,31,69,86,69,94,69,70,77,87,57,68,52,70,68,40,45,53,31,50,54,35,46,51,50,23,50,49,39,47,47,48,40,48,52,36,55,72,35,71,57,27,51,51,28,43,32,39,44,57,34,46,71,58,33,21,38,40,20,36,58,59,62,59,50,53,39,52,30,37,26,52,18,20,22,44,20,0,34,50,12,26,54,44,30,58,73,66,31,56,48,38,65,74,74,39,40,32,69,63,49,27,52,48,32,49,51,23,17,48,48,5,7,35,84,45,68,60,5,13,49,54,14,16,49,53,51,46,50,50,44,51,53,31,38,74,71,72,36,50,57,44,41,54,45,52,49,52,51,46,49,54,52,40,51,69,76,34,72,65,15,43,40,63,34,32,63,74,42,48,67,58,24,54,48,40,19,51,53,39,18,50,46,39,30,68,73,64,68,46,55,68,67,56,14,44,49,49,5,50,52,48,16,48,51,51,24,47,58,51,55,71,61,59,53,38,73,77,70,73,66,82,68,77,70,71,74,73,78,74,74,80,78,78,75,81,76,83,71,90,49,61,67,40,34,38,34,45,44,29,21,32,62,56,79,47,38,63,43,27,52,56,32,64,49,74,41,36,54,69,34,29,38,21,45,37,57,48,85,72,14,26,66,69,58,51,52,31,39,71,46,21,78,38,65,63,72,39,60,43,37,28,45,68,83,41,78,52,60,69,35,52,20,22,58,36,19,49,70,21,37,25,62,48,48,64,66,71,72,73,44,62,94,32,30,44,37,51,46,20,13,47,14,21,38,33,21,57,69,56,43,54,70,72,58,11,47,60,56,26,47,56,34,26,51,64,56,65,43,54,92,48,29,84,36,47,51,84,78,48,41,68,68,53,41,39,40,48,44,51,22,20,34,52,38,25,62,37,51,32,39,36,34,37,33,58,62,61,82,46,39,70,59,53,42,53,50,50,52,51,34,52,50,54,49,38,72,71,58,26,13,34,39,40,33,55,64,53,60,70,57,41,62,71,62,29,64,31,30,36,32,31,47,76,11,25,72,71,46,75,38,46,44,73,61,44,67,64,31,66,68,51,44,35,61,61,69,42,80,73,75,80,118

Secondary structure (DSSP, 8-state):
-HHHHHHHHHHHHHHHHHHHHHTHHHHT--HHHHHHHHHHHHHHHHHHHHIIIIIHH------HHHHHHHHHHHHIIIIIIT---HHHHHHHHHHHHHHHHHHHHHHHTT-GGG-THHHHHHHHHHHHHHHHHHHH-HHHH-SS-EE-PPPP--GGG-SHHHHHHHHHHHHHHHHHHHHHHHHHSHHHHHHHHHHHHHHHHHHTT--HHHHHHHHHHHHHHHHHHHHHHHHHHHSEE-HHHHS-THHHHHHHHHHHHH-TTSTTHHHHHHHHHHHHHHHHHHTT-GGGHHHHHHHHHHHHHHH-TT-HHHHHHHSHHHHHHHHHHHHHHHHHHH---HHHHHHHHHHHHHHHHHHHHHHS------------------------S-PPEEEEEEEEEEEETTEEEEEEEEEEEETT-EEEEE--TTSSHHHHHHHHHTSS--SEEEEEETTEE-TT--HHHHHHHTEEE--SS----TTS-HHHHHHHHHHHSSS---HHHHHHHHHHHHHHHT-GGGTTS-GGG--HHHHHHHHHHHHHHT--SEEEEESTTTT--HHHHHHHHHHHHHHHHTT-EEEEE-S-HHHHHHH-SEEEEEETTEEEEEE-HHHHHH-HHHHHHHH------/-HHHHHHHHHHHHHHHHHHHHHTHHHHT--HHHHHHHHHHHHHHHHHHHHIIIIIHH------HHHHHHHHHHHHIIIIIIT---HHHHHHHHHHHHHHHHHHHHHHHTT-GGG-THHHHHHHHHHHHHHHHHHHH-HHHH-SS-EE-PPPP--GGG-SHHHHHHHHHHHHHHHHHHHHHHHHHSHHHHHHHHHHHHHHHHHHTT--HHHHHHHHHHHHHHHHHHHHHHHHHHHSEE-HHHHS-THHHHHHHHHHHHH-TTSTTHHHHHHHHHHHHHHHHHHTT-GGGHHHHHHHHHHHHHHH-TT-HHHHHHHSHHHHHHHHHHHHHHHHHHH---HHHHHHHHHHHHHHHHHHHHHHS------------------------S-PPEEEEEEEEEEEETTEEEEEEEEEEEETT-EEEEE--TTSSHHHHHHHHHTSS--SEEEEEETTEE-TT--HHHHHHHTEEE--SS----TTS-HHHHHHHHHHHSSS---HHHHHHHHHHHHHHHT-GGGTTS-GGG--HHHHHHHHHHHHHHT--SEEEEESTTTT--HHHHHHHHHHHHHHHHTT-EEEEE-S-HHHHHHH-SEEEEEETTEEEEEE-HHHHHH-HHHHHHHH------

Organism: NCBI:txid175570